Protein AF-A0AAV9P2K5-F1 (afdb_monomer)

Nearest PDB structures (foldseek):
  4wuy-assembly1_A  TM=8.340E-01  e=3.813E-20  Homo sapiens
  3qww-assembly1_A  TM=7.945E-01  e=6.650E-21  Mus musculus
  4o6f-assembly1_A  TM=8.001E-01  e=1.424E-20  Homo sapiens
  6cby-assembly2_B  TM=8.150E-01  e=4.170E-20  Homo sapiens
  3tg5-assembly1_A  TM=7.859E-01  e=1.336E-19  Homo sapiens

Sequence (860 aa):
MPPHLHNARRELRFLQEALGLQTHAAPSRGATYPVFVCIDCEAYERDQSAITEIGVAVLDTKDVQDYNPSEGLPMWLTKIKAAHYRPIEHANLLNRQFVAGREESFDFGSTTWISTLDITAVLRRIFSAPADILHAANLDKKLPTDCQDVVFVAHGLRNETKYLRGLGFPLNGQGGRHRVVRCVDTQIVAGGTKKAHPSLQRLLRALKIEPVNLHNAGNDAVYTLHALISMAVMDYNKPGSVFAALQEANALKLPALKYNTNHAEHVYAGTATASSEGERSEFHSTSHQPTRLPVVQQPEKVSLSPISNLKRRPEDDPESSATGTEVKTSPLGGRGLFATKKLAQGDVVIAMDRPLVAVLDEHRIEDTCSWCFSWTELPVLSGAGVNQALKDNWCTGCKKVKYCSKACQSKAWKAIHKQECKKLSAQSEEIPNLVVAAMQILAGLNLGNSLYGDVQNMETHRDEFEKLGAKKWDVMQLMSHTAVKFSGQEDNKSNLERAKMVVCAMMCNSSRLVTPTFDPLGLVLDPSTAVMNHSCSPNAVVVFDGPKLSVRVLERVQQGDEITISYIDSSAPYGVRQAELRDQYFFTCNCSKCKLGSAAPQDAFLETNQDFAERIKVIDGMIDQITQDPAWPRHILGQSTDMKRMSALQFYGYSYLESPDSTTAAQDPSNLRKAITILRNTGVWPISRAPMPALYQQYAVACLGAKRYNEALVALIRLHALIDPTIYPQAHHPVRIVHAWTLATIAKAVSNEPDTPFCKALQSCGVDLPVLFLALLAEIHEQVPRSHGKSSSFGQMVDGAWRTIMGPGGELDEQYSQQGVERPRQQEMLQQQIKELWPKVKAFAADDALAAQIDEALAG

Mean predicted aligned error: 17.44 Å

Radius of gyration: 34.35 Å; Cα contacts (8 Å, |Δi|>4): 1373; chains: 1; bounding box: 81×77×110 Å

Solvent-accessible surface area (backbone atoms only — not comparable to full-atom values): 47796 Å² total; per-residue (Å²): 130,61,73,47,50,54,50,10,52,51,49,36,51,50,47,19,57,62,69,64,56,63,82,92,62,79,83,60,93,80,74,76,66,36,30,38,40,23,50,28,68,39,48,25,81,92,41,79,84,46,56,31,29,41,6,29,17,28,38,53,41,73,83,45,66,92,48,56,70,91,80,28,56,72,59,52,58,71,58,48,47,53,37,27,37,28,25,57,87,29,71,66,55,72,38,68,88,89,48,70,51,27,88,48,36,50,83,71,59,57,38,35,38,38,51,70,86,44,47,44,58,28,52,52,35,34,53,27,42,51,94,48,45,87,52,28,77,49,82,86,62,82,77,75,92,67,61,51,48,27,35,38,35,29,82,49,46,72,55,50,56,50,52,36,42,73,55,71,46,52,86,85,53,93,88,61,76,51,41,66,79,44,78,45,35,49,31,41,50,68,41,24,46,100,90,55,54,68,52,71,72,58,50,28,49,37,71,72,43,86,84,72,53,65,62,9,24,28,34,44,10,41,52,46,51,50,46,48,53,49,43,28,45,44,25,67,79,37,78,64,43,52,58,52,33,43,56,53,49,71,71,57,90,72,79,82,82,86,85,84,94,75,75,48,54,79,41,80,65,80,85,80,89,80,82,90,82,88,83,90,81,88,84,82,91,82,89,81,84,86,86,85,86,84,93,79,85,83,79,85,84,80,90,71,85,78,78,75,78,68,50,71,50,61,92,84,49,93,81,67,72,72,54,45,57,48,81,44,79,32,98,91,49,69,52,22,31,25,25,70,38,71,43,51,61,27,40,66,52,45,57,27,56,54,59,83,38,71,47,62,39,75,86,39,38,78,42,24,18,73,53,54,50,55,33,42,66,64,70,67,55,58,86,74,50,49,92,55,73,56,53,95,41,47,40,88,81,33,66,78,48,28,27,72,38,73,66,40,44,52,52,35,39,69,70,52,44,66,73,40,35,73,51,58,44,73,51,92,68,91,76,59,59,69,32,57,50,38,18,52,43,52,38,35,45,74,70,67,38,64,79,42,53,52,53,77,74,48,70,35,62,55,67,59,42,54,70,64,31,63,70,60,31,46,51,46,50,51,39,14,53,51,17,34,64,51,33,72,50,74,95,42,73,70,51,41,55,51,29,40,48,46,47,26,18,47,68,55,41,47,45,79,30,35,43,75,75,67,47,83,39,30,42,28,36,37,69,86,62,52,39,40,40,75,23,68,72,43,41,29,45,82,47,31,55,48,41,25,42,36,32,27,23,62,42,76,40,50,56,70,38,71,48,20,29,60,89,60,69,54,54,44,34,53,59,41,44,43,48,53,36,37,77,59,64,72,44,80,70,76,38,80,57,48,69,42,40,72,74,26,78,53,49,51,64,44,76,78,57,97,57,38,76,66,53,48,50,76,46,64,83,42,38,74,65,46,66,38,38,91,67,33,78,54,38,59,73,48,88,51,72,67,33,42,52,51,16,39,52,43,41,60,45,39,54,58,72,66,55,88,63,86,47,70,66,64,55,32,37,72,49,42,49,48,46,54,48,56,49,48,66,41,64,30,56,44,65,60,25,54,46,42,49,60,45,42,53,52,26,25,47,22,18,39,72,69,68,36,54,70,62,19,44,56,37,36,46,29,38,55,67,61,24,36,59,69,71,44,68,47,78,37,35,57,69,50,41,40,46,36,48,23,38,24,54,47,30,49,60,55,48,76,50,56,84,40,70,63,45,48,52,38,41,76,57,48,38,52,39,67,58,49,22,54,44,34,52,52,52,39,58,71,28,31,48,39,36,75,23,57,87,31,71,67,28,44,51,47,50,50,53,40,39,53,38,74,24,91,85,7,57,54,44,48,58,36,45,76,70,72,44,55,67,72,58,49,52,54,51,49,52,50,50,41,66,62,32,52,63,29,44,42,51,53,54,71,37,66,67,61,51,54,53,48,53,57,58,70,75,109

Organism: NCBI:txid1690608

pLDDT: mean 78.97, std 19.55, range [21.53, 97.75]

Secondary structure (DSSP, 8-state):
--HHHHHHHHHHHHHHHHTT--SSPPPPTT---PEEEEEEEEEETTEEEEEEEEEEEEEEGGGGTTS-TTT-HHHHHHT-EEEEEEEGGGTT----SSS---TT--TTSPEEEE-TTTHHHHHHHHHH-GGGGGGTT-TTSPPPSS--EEEEEESSHHHHHHHHHHTT--TT-TT-S-EEEEEEEHHHHTT-BTTB---HHHHHHHTT---SS-SSHHHHHHHHHHHHHHHHHHHHHSTTHHHHHHHHHHH--PPPPPP------EEE--------------------PPPP----PPPPP--PPP-TTS-SS-SS-TT-S---EEEEE-TTSSEEEEESS-B-TT-EEEEESS-SEEEE-GGGTTTB-TTT--BSS--TT-----SS---S-B-TTTSS-B-SSHHHHHHHIIIIIHHHHHHHTT-SS---HHHHHHHHHHHHHHTT-HHHHGGGGS---HHHHHHTGGGHHHHHHHHHHHHHHHHT----HHHHHHHHHHHHHHHHH-EEEE-TT--EEEEEE-HHHHTSPB-SS-SEEEEEETTEEEEEESS-B-TTPEE-B-SS-TTS-HHHHHHHHHHHH-----SHHHHTGGGSGGGPPPP--TTHHHHTHHHHHHHHHHHTSTTGGGG---SSHHHHHHHHHHHHHHHHHH-SS--TTTS-HHHHHHHHHHHHHTS---TTSTTHHHHHHHHHHHHHHTT-HHHHHHHHHHIIIIIHHHH--STT-HHHHHHHHHHHHHHHHHHT-TTSHHHHHHHHTT--HHHHHHHHHHHHHHHHHHHT-TTSHHHHHHHHHHHHHTSTTSHHHHHHHHTT--HHHHHHHHHHHHHHHHHHHHHHHH-HHHHHHHHHHT--

Foldseek 3Di:
DDPLVVLLVVLLVVLCVQLVVDDPDDDDPPDAFAKEKEWFWDAQPVDNLHTFKIKIKIQGSVLPPVDDLQPCLVVSLVRIAIAMEGAPQNPQRAHVDPDHAQQQDQPRDAYEYDHLVCVQQLVLQCQQPVVPNVCSRVNVDDGDPDGGAYAYEYQPVVSVQVNCVSSVHHPPDPDGNGHHPYYDHLQSNLSHDPVGTDDLCLLCVLLVHHADRPNHRNSNRSSRVSSSSSSSSQCSVPNPSSNVSSVVSVVDPDDDDDDDDDGFHHDYDDDDDDDDDDDDDDDDDDDDDDDDDDDDDDDDDDDDDAPVPQPQFDPPDPLRPDLQWDWDADPQGGIFIFGQAWDAQLRFNGKGPFALDDAFDQVLQQAAARFQRQGPDDLLQFVLHPPQGQPCQQDPQQSRHGHSDPVRVVVCCSRACVQQSNLNNPDPDDQDQLLVRLLSLLLCVVSVHVQSVLLLVADQCLVVQVVVPDPRVVVLLVSLQSSCVRNPHPPDPVSSVVSSSNSSSCLQQKAFDAALLRHGTGIGGHSVVSSHAADLPFQWEWGDQRRMITIFGLHIHHGGDTHHYHRDQSLAALLLSQVVCCVRNNDGDDHPQNVCPCVHPLNFWADDDPCLVVLLVVCVVVLVVLCRDPCLVSQQPDDDPVSSSNSSLQSLLCCLVPPPDPDCQSLALVNLVVNLCSQVSSVTHDCQHPPNLVSLVSSLSSCSVVVVLLSNLLSLLLNQQPRCCVSRVRLLASNNLSSLSSNLVSLVVVVVCCPAPLNVLCVVLVADSVLSSVLSLVSNLVRPCSHNRCPRSVNVVSVVVCCQDVNDVHPQCVVVVVVVDDNVRSVVVSVVSSVSNSVSSNVSSPDPVSVVVSVVSVVD

Structure (mmCIF, N/CA/C/O backbone):
data_AF-A0AAV9P2K5-F1
#
_entry.id   AF-A0AAV9P2K5-F1
#
loop_
_atom_site.group_PDB
_atom_site.id
_atom_site.type_symbol
_atom_site.label_atom_id
_atom_site.label_alt_id
_atom_site.label_comp_id
_atom_site.label_asym_id
_atom_site.label_entity_id
_atom_site.label_seq_id
_atom_site.pdbx_PDB_ins_code
_atom_site.Cartn_x
_atom_site.Cartn_y
_atom_site.Cartn_z
_atom_site.occupancy
_atom_site.B_iso_or_equiv
_atom_site.auth_seq_id
_atom_site.auth_comp_id
_atom_site.auth_asym_id
_atom_site.auth_atom_id
_atom_site.pdbx_PDB_model_num
ATOM 1 N N . MET A 1 1 ? 13.628 45.406 47.002 1.00 58.53 1 MET A N 1
ATOM 2 C CA . MET A 1 1 ? 13.418 44.363 45.971 1.00 58.53 1 MET A CA 1
ATOM 3 C C . MET A 1 1 ? 12.028 43.770 46.176 1.00 58.53 1 MET A C 1
ATOM 5 O O . MET A 1 1 ? 11.700 43.518 47.330 1.00 58.53 1 MET A O 1
ATOM 9 N N . PRO A 1 2 ? 11.201 43.597 45.133 1.00 70.44 2 PRO A N 1
ATOM 10 C CA . PRO A 1 2 ? 9.885 42.971 45.255 1.00 70.44 2 PRO A CA 1
ATOM 11 C C . PRO A 1 2 ? 9.923 41.598 45.965 1.00 70.44 2 PRO A C 1
ATOM 13 O O . PRO A 1 2 ? 10.885 40.853 45.761 1.00 70.44 2 PRO A O 1
ATOM 16 N N . PRO A 1 3 ? 8.889 41.215 46.745 1.00 72.62 3 PRO A N 1
ATOM 17 C CA . PRO A 1 3 ? 8.880 39.968 47.527 1.00 72.62 3 PRO A CA 1
ATOM 18 C C . PRO A 1 3 ? 9.135 38.689 46.712 1.00 72.62 3 PRO A C 1
ATOM 20 O O . PRO A 1 3 ? 9.778 37.760 47.192 1.00 72.62 3 PRO A O 1
ATOM 23 N N . HIS A 1 4 ? 8.681 38.646 45.458 1.00 73.44 4 HIS A N 1
ATOM 24 C CA . HIS A 1 4 ? 8.895 37.501 44.569 1.00 73.44 4 HIS A CA 1
ATOM 25 C C . HIS A 1 4 ? 10.367 37.337 44.155 1.00 73.44 4 HIS A C 1
ATOM 27 O O . HIS A 1 4 ? 10.856 36.214 44.116 1.00 73.44 4 HIS A O 1
ATOM 33 N N . LEU A 1 5 ? 11.107 38.436 43.952 1.00 80.88 5 LEU A N 1
ATOM 34 C CA . LEU A 1 5 ? 12.547 38.382 43.660 1.00 80.88 5 LEU A CA 1
ATOM 35 C C . LEU A 1 5 ? 13.369 37.966 44.886 1.00 80.88 5 LEU A C 1
ATOM 37 O O . LEU A 1 5 ? 14.425 37.354 44.746 1.00 80.88 5 LEU A O 1
ATOM 41 N N . HIS A 1 6 ? 12.884 38.263 46.096 1.00 82.25 6 HIS A N 1
ATOM 42 C CA . HIS A 1 6 ? 13.507 37.766 47.322 1.00 82.25 6 HIS A CA 1
ATOM 43 C C . HIS A 1 6 ? 13.369 36.239 47.441 1.00 82.25 6 HIS A C 1
ATOM 45 O O . HIS A 1 6 ? 14.347 35.559 47.750 1.00 82.25 6 HIS A O 1
ATOM 51 N N . ASN A 1 7 ? 12.184 35.700 47.137 1.00 82.56 7 ASN A N 1
ATOM 52 C CA . ASN A 1 7 ? 11.951 34.255 47.094 1.00 82.56 7 ASN A CA 1
ATOM 53 C C . ASN A 1 7 ? 12.794 33.579 46.004 1.00 82.56 7 ASN A C 1
ATOM 55 O O . ASN A 1 7 ? 13.471 32.601 46.299 1.00 82.56 7 ASN A O 1
ATOM 59 N N . ALA A 1 8 ? 12.826 34.140 44.792 1.00 87.12 8 ALA A N 1
ATOM 60 C CA . ALA A 1 8 ? 13.643 33.647 43.683 1.00 87.12 8 ALA A CA 1
ATOM 61 C C . ALA A 1 8 ? 15.136 33.560 44.046 1.00 87.12 8 ALA A C 1
ATOM 63 O O . ALA A 1 8 ? 15.762 32.521 43.865 1.00 87.12 8 ALA A O 1
ATOM 64 N N . ARG A 1 9 ? 15.692 34.612 44.666 1.00 86.44 9 ARG A N 1
ATOM 65 C CA . ARG A 1 9 ? 17.078 34.611 45.170 1.00 86.44 9 ARG A CA 1
ATOM 66 C C . ARG A 1 9 ? 17.333 33.569 46.255 1.00 86.44 9 ARG A C 1
ATOM 68 O O . ARG A 1 9 ? 18.436 33.043 46.345 1.00 86.44 9 ARG A O 1
ATOM 75 N N . ARG A 1 10 ? 16.349 33.290 47.113 1.00 87.06 10 ARG A N 1
ATOM 76 C CA . ARG A 1 10 ? 16.479 32.241 48.130 1.00 87.06 10 ARG A CA 1
ATOM 77 C C . ARG A 1 10 ? 16.522 30.853 47.491 1.00 87.06 10 ARG A C 1
ATOM 79 O O . ARG A 1 10 ? 17.344 30.051 47.914 1.00 87.06 10 ARG A O 1
ATOM 86 N N . GLU A 1 11 ? 15.687 30.596 46.484 1.00 90.00 11 GLU A N 1
ATOM 87 C CA . GLU A 1 11 ? 15.725 29.331 45.739 1.00 90.00 11 GLU A CA 1
ATOM 88 C C . GLU A 1 11 ? 17.028 29.192 44.934 1.00 90.00 11 GLU A C 1
ATOM 90 O O . GLU A 1 11 ? 17.640 28.135 44.977 1.00 90.00 11 GLU A O 1
ATOM 95 N N . LEU A 1 12 ? 17.522 30.261 44.293 1.00 90.56 12 LEU A N 1
ATOM 96 C CA . LEU A 1 12 ? 18.817 30.251 43.591 1.00 90.56 12 LEU A CA 1
ATOM 97 C C . LEU A 1 12 ? 19.989 29.917 44.520 1.00 90.56 12 LEU A C 1
ATOM 99 O O . LEU A 1 12 ? 20.814 29.084 44.162 1.00 90.56 12 LEU A O 1
ATOM 103 N N . ARG A 1 13 ? 20.034 30.492 45.730 1.00 87.94 13 ARG A N 1
ATOM 104 C CA . ARG A 1 13 ? 21.062 30.143 46.727 1.00 87.94 13 ARG A CA 1
ATOM 105 C C . ARG A 1 13 ? 20.995 28.681 47.150 1.00 87.94 13 ARG A C 1
ATOM 107 O O . ARG A 1 13 ? 22.020 28.018 47.192 1.00 87.94 13 ARG A O 1
ATOM 114 N N . PHE A 1 14 ? 19.792 28.172 47.415 1.00 89.31 14 PHE A N 1
ATOM 115 C CA . PHE A 1 14 ? 19.613 26.753 47.717 1.00 89.31 14 PHE A CA 1
ATOM 116 C C . PHE A 1 14 ? 20.099 25.867 46.560 1.00 89.31 14 PHE A C 1
ATOM 118 O O . PHE A 1 14 ? 20.803 24.893 46.797 1.00 89.31 14 PHE A O 1
ATOM 125 N N . LEU A 1 15 ? 19.753 26.207 45.314 1.00 89.62 15 LEU A N 1
ATOM 126 C CA . LEU A 1 15 ? 20.200 25.465 44.133 1.00 89.62 15 LEU A CA 1
ATOM 127 C C . LEU A 1 15 ? 21.719 25.496 43.995 1.00 89.62 15 LEU A C 1
ATOM 129 O O . LEU A 1 15 ? 22.314 24.467 43.706 1.00 89.62 15 LEU A O 1
ATOM 133 N N . GLN A 1 16 ? 22.340 26.648 44.241 1.00 87.19 16 GLN A N 1
ATOM 134 C CA . GLN A 1 16 ? 23.792 26.792 44.243 1.00 87.19 16 GLN A CA 1
ATOM 135 C C . GLN A 1 16 ? 24.441 25.891 45.296 1.00 87.19 16 GLN A C 1
ATOM 137 O O . GLN A 1 16 ? 25.356 25.143 44.972 1.00 87.19 16 GLN A O 1
ATOM 142 N N . GLU A 1 17 ? 23.921 25.875 46.522 1.00 83.75 17 GLU A N 1
ATOM 143 C CA . GLU A 1 17 ? 24.401 24.982 47.581 1.00 83.75 17 GLU A CA 1
ATOM 144 C C . GLU A 1 17 ? 24.216 23.500 47.217 1.00 83.75 17 GLU A C 1
ATOM 146 O O . GLU A 1 17 ? 25.161 22.719 47.323 1.00 83.75 17 GLU A O 1
ATOM 151 N N . ALA A 1 18 ? 23.025 23.117 46.747 1.00 84.81 18 ALA A N 1
ATOM 152 C CA . ALA A 1 18 ? 22.675 21.737 46.409 1.00 84.81 18 ALA A CA 1
ATOM 153 C C . ALA A 1 18 ? 23.438 21.196 45.189 1.00 84.81 18 ALA A C 1
ATOM 155 O O . ALA A 1 18 ? 23.707 20.000 45.119 1.00 84.81 18 ALA A O 1
ATOM 156 N N . LEU A 1 19 ? 23.796 22.067 44.243 1.00 84.00 19 LEU A N 1
ATOM 157 C CA . LEU A 1 19 ? 24.618 21.743 43.077 1.00 84.00 19 LEU A CA 1
ATOM 158 C C . LEU A 1 19 ? 26.128 21.839 43.363 1.00 84.00 19 LEU A C 1
ATOM 160 O O . LEU A 1 19 ? 26.929 21.612 42.463 1.00 84.00 19 LEU A O 1
ATOM 164 N N . GLY A 1 20 ? 26.541 22.198 44.584 1.00 79.00 20 GLY A N 1
ATOM 165 C CA . GLY A 1 20 ? 27.958 22.353 44.928 1.00 79.00 20 GLY A CA 1
ATOM 166 C C . GLY A 1 20 ? 28.623 23.607 44.343 1.00 79.00 20 GLY A C 1
ATOM 167 O O . GLY A 1 20 ? 29.847 23.711 44.355 1.00 79.00 20 GLY A O 1
ATOM 168 N N . LEU A 1 21 ? 27.840 24.588 43.878 1.00 78.38 21 LEU A N 1
ATOM 169 C CA . LEU A 1 21 ? 28.285 25.919 43.446 1.00 78.38 21 LEU A CA 1
ATOM 170 C C . LEU A 1 21 ? 28.620 26.779 44.690 1.00 78.38 21 LEU A C 1
ATOM 172 O O . LEU A 1 21 ? 27.937 27.758 44.993 1.00 78.38 21 LEU A O 1
ATOM 176 N N . GLN A 1 22 ? 29.612 26.374 45.492 1.00 67.00 22 GLN A N 1
ATOM 177 C CA . GLN A 1 22 ? 29.926 27.046 46.759 1.00 67.00 22 GLN A CA 1
ATOM 178 C C . GLN A 1 22 ? 30.827 28.273 46.583 1.00 67.00 22 GLN A C 1
ATOM 180 O O . GLN A 1 22 ? 31.895 28.223 45.978 1.00 67.00 22 GLN A O 1
ATOM 185 N N . THR A 1 23 ? 30.447 29.368 47.243 1.00 52.97 23 THR A N 1
ATOM 186 C CA . THR A 1 23 ? 31.328 30.506 47.516 1.00 52.97 23 THR A CA 1
ATOM 187 C C . THR A 1 23 ? 32.335 30.131 48.614 1.00 52.97 23 THR A C 1
ATOM 189 O O . THR A 1 23 ? 31.990 30.172 49.790 1.00 52.97 23 THR A O 1
ATOM 192 N N . HIS A 1 24 ? 33.566 29.761 48.253 1.00 44.38 24 HIS A N 1
ATOM 193 C CA . HIS A 1 24 ? 34.772 29.711 49.112 1.00 44.38 24 HIS A CA 1
ATOM 194 C C . HIS A 1 24 ? 34.731 29.003 50.494 1.00 44.38 24 HIS A C 1
ATOM 196 O O . HIS A 1 24 ? 35.708 29.106 51.235 1.00 44.38 24 HIS A O 1
ATOM 202 N N . ALA A 1 25 ? 33.694 28.254 50.866 1.00 45.91 25 ALA A N 1
ATOM 203 C CA . ALA A 1 25 ? 33.702 27.435 52.081 1.00 45.91 25 ALA A CA 1
ATOM 204 C C . ALA A 1 25 ? 33.967 25.966 51.728 1.00 45.91 25 ALA A C 1
ATOM 206 O O . ALA A 1 25 ? 33.505 25.485 50.703 1.00 45.91 25 ALA A O 1
ATOM 207 N N . ALA A 1 26 ? 34.737 25.256 52.554 1.00 44.28 26 ALA A N 1
ATOM 208 C CA . ALA A 1 26 ? 34.947 23.822 52.381 1.00 44.28 26 ALA A CA 1
ATOM 209 C C . ALA A 1 26 ? 33.633 23.053 52.638 1.00 44.28 26 ALA A C 1
ATOM 211 O O . ALA A 1 26 ? 32.899 23.426 53.561 1.00 44.28 26 ALA A O 1
ATOM 212 N N . PRO A 1 27 ? 33.346 21.965 51.896 1.00 46.19 27 PRO A N 1
ATOM 213 C CA . PRO A 1 27 ? 32.154 21.160 52.125 1.00 46.19 27 PRO A CA 1
ATOM 214 C C . PRO A 1 27 ? 32.142 20.635 53.566 1.00 46.19 27 PRO A C 1
ATOM 216 O O . PRO A 1 27 ? 33.126 20.080 54.063 1.00 46.19 27 PRO A O 1
ATOM 219 N N . SER A 1 28 ? 31.023 20.832 54.264 1.00 45.22 28 SER A N 1
ATOM 220 C CA . SER A 1 28 ? 30.826 20.321 55.617 1.00 45.22 28 SER A CA 1
ATOM 221 C C . SER A 1 28 ? 30.894 18.788 55.623 1.00 45.22 28 SER A C 1
ATOM 223 O O . SER A 1 28 ? 30.392 18.110 54.723 1.00 45.22 28 SER A O 1
ATOM 225 N N . ARG A 1 29 ? 31.533 18.215 56.654 1.00 38.00 29 ARG A N 1
ATOM 226 C CA . ARG A 1 29 ? 31.554 16.759 56.872 1.00 38.00 29 ARG A CA 1
ATOM 227 C C . ARG A 1 29 ? 30.114 16.242 56.944 1.00 38.00 29 ARG A C 1
ATOM 229 O O . ARG A 1 29 ? 29.383 16.613 57.856 1.00 38.00 29 ARG A O 1
ATOM 236 N N . GLY A 1 30 ? 29.746 15.382 55.994 1.00 47.62 30 GLY A N 1
ATOM 237 C CA . GLY A 1 30 ? 28.394 14.833 55.858 1.00 47.62 30 GLY A CA 1
ATOM 238 C C . GLY A 1 30 ? 27.581 15.385 54.683 1.00 47.62 30 GLY A C 1
ATOM 239 O O . GLY A 1 30 ? 26.371 15.181 54.677 1.00 47.62 30 GLY A O 1
ATOM 240 N N . ALA A 1 31 ? 28.211 16.072 53.718 1.00 53.00 31 ALA A N 1
ATOM 241 C CA . ALA A 1 31 ? 27.552 16.584 52.516 1.00 53.00 31 ALA A CA 1
ATOM 242 C C . ALA A 1 31 ? 26.678 15.510 51.842 1.00 53.00 31 ALA A C 1
ATOM 244 O O . ALA A 1 31 ? 27.162 14.477 51.375 1.00 53.00 31 ALA A O 1
ATOM 245 N N . THR A 1 32 ? 25.370 15.755 51.833 1.00 61.88 32 THR A N 1
ATOM 246 C CA . THR A 1 32 ? 24.404 14.950 51.096 1.00 61.88 32 THR A CA 1
ATOM 247 C C . THR A 1 32 ? 24.446 15.390 49.637 1.00 61.88 32 THR A C 1
ATOM 249 O O . THR A 1 32 ? 24.417 16.581 49.347 1.00 61.88 32 THR A O 1
ATOM 252 N N . TYR A 1 33 ? 24.555 14.429 48.719 1.00 77.31 33 TYR A N 1
ATOM 253 C CA . TYR A 1 33 ? 24.502 14.668 47.276 1.00 77.31 33 TYR A CA 1
ATOM 254 C C . TYR A 1 33 ? 23.083 14.362 46.804 1.00 77.31 33 TYR A C 1
ATOM 256 O O . TYR A 1 33 ? 22.762 13.185 46.600 1.00 77.31 33 TYR A O 1
ATOM 264 N N . PRO A 1 34 ? 22.193 15.369 46.745 1.00 87.88 34 PRO A N 1
ATOM 265 C CA . PRO A 1 34 ? 20.826 15.137 46.328 1.00 87.88 34 PRO A CA 1
ATOM 266 C C . PRO A 1 34 ? 20.771 14.794 44.840 1.00 87.88 34 PRO A C 1
ATOM 268 O O . PRO A 1 34 ? 21.606 15.230 44.046 1.00 87.88 34 PRO A O 1
ATOM 271 N N . VAL A 1 35 ? 19.737 14.059 44.456 1.00 92.00 35 VAL A N 1
ATOM 272 C CA . VAL A 1 35 ? 19.408 13.797 43.059 1.00 92.00 35 VAL A CA 1
ATOM 273 C C . VAL A 1 35 ? 18.248 14.697 42.660 1.00 92.00 35 VAL A C 1
ATOM 275 O O . VAL A 1 35 ? 17.197 14.703 43.306 1.00 92.00 35 VAL A O 1
ATOM 278 N N . PHE A 1 36 ? 18.438 15.485 41.609 1.00 95.31 36 PHE A N 1
ATOM 279 C CA . PHE A 1 36 ? 17.377 16.305 41.043 1.00 95.31 36 PHE A CA 1
ATOM 280 C C . PHE A 1 36 ? 16.513 15.428 40.148 1.00 95.31 36 PHE A C 1
ATOM 282 O O . PHE A 1 36 ? 17.030 14.806 39.225 1.00 95.31 36 PHE A O 1
ATOM 289 N N . VAL A 1 37 ? 15.211 15.388 40.416 1.00 96.25 37 VAL A N 1
ATOM 290 C CA . VAL A 1 37 ? 14.227 14.658 39.609 1.00 96.25 37 VAL A CA 1
ATOM 291 C C . VAL A 1 37 ? 13.182 15.655 39.141 1.00 96.25 37 VAL A C 1
ATOM 293 O O . VAL A 1 37 ? 12.447 16.214 39.955 1.00 96.25 37 VAL A O 1
ATOM 296 N N . CYS A 1 38 ? 13.118 15.887 37.838 1.00 97.56 38 CYS A N 1
ATOM 297 C CA . CYS A 1 38 ? 12.069 16.670 37.209 1.00 97.56 38 CYS A CA 1
ATOM 298 C C . CYS A 1 38 ? 11.013 15.736 36.632 1.00 97.56 38 CYS A C 1
ATOM 300 O O . CYS A 1 38 ? 11.367 14.780 35.941 1.00 97.56 38 CYS A O 1
ATOM 302 N N . ILE A 1 39 ? 9.742 16.025 36.908 1.00 95.94 39 ILE A N 1
ATOM 303 C CA . ILE A 1 39 ? 8.611 15.384 36.236 1.00 95.94 39 ILE A CA 1
ATOM 304 C C . ILE A 1 39 ? 7.815 16.465 35.531 1.00 95.94 39 ILE A C 1
ATOM 306 O O . ILE A 1 39 ? 7.498 17.486 36.140 1.00 95.94 39 ILE A O 1
ATOM 310 N N . ASP A 1 40 ? 7.464 16.191 34.286 1.00 96.75 40 ASP A N 1
ATOM 311 C CA . ASP A 1 40 ? 6.439 16.923 33.559 1.00 96.75 40 ASP A CA 1
ATOM 312 C C . ASP A 1 40 ? 5.347 15.933 33.124 1.00 96.75 40 ASP A C 1
ATOM 314 O O . ASP A 1 40 ? 5.614 14.739 32.944 1.00 96.75 40 ASP A O 1
ATOM 318 N N . CYS A 1 41 ? 4.097 16.381 33.065 1.00 94.38 41 CYS A N 1
ATOM 319 C CA . CYS A 1 41 ? 2.968 15.536 32.691 1.00 94.38 41 CYS A CA 1
ATOM 320 C C . CYS A 1 41 ? 2.086 16.284 31.706 1.00 94.38 41 CYS A C 1
ATOM 322 O O . CYS A 1 41 ? 1.509 17.315 32.056 1.00 94.38 41 CYS A O 1
ATOM 324 N N . GLU A 1 42 ? 1.883 15.686 30.538 1.00 92.44 42 GLU A N 1
ATOM 325 C CA . GLU A 1 42 ? 0.845 16.127 29.620 1.00 92.44 42 GLU A CA 1
ATOM 326 C C . GLU A 1 42 ? -0.445 15.369 29.932 1.00 92.44 42 GLU A C 1
ATOM 328 O O . GLU A 1 42 ? -0.452 14.158 30.177 1.00 92.44 42 GLU A O 1
ATOM 333 N N . ALA A 1 43 ? -1.549 16.106 29.978 1.00 88.31 43 ALA A N 1
ATOM 334 C CA . ALA A 1 43 ? -2.878 15.566 30.225 1.00 88.31 43 ALA A CA 1
ATOM 335 C C . ALA A 1 43 ? -3.770 15.840 29.025 1.00 88.31 43 ALA A C 1
ATOM 337 O O . ALA A 1 43 ? -3.610 16.850 28.334 1.00 88.31 43 ALA A O 1
ATOM 338 N N . TYR A 1 44 ? -4.750 14.972 28.806 1.00 86.94 44 TYR A N 1
ATOM 339 C CA . TYR A 1 44 ? -5.649 15.112 27.682 1.00 86.94 44 TYR A CA 1
ATOM 340 C C . TYR A 1 44 ? -6.455 16.410 27.799 1.00 86.94 44 TYR A C 1
ATOM 342 O O . TYR A 1 44 ? -7.072 16.729 28.820 1.00 86.94 44 TYR A O 1
ATOM 350 N N . GLU A 1 45 ? -6.472 17.192 26.731 1.00 78.19 45 GLU A N 1
ATOM 351 C CA . GLU A 1 45 ? -7.043 18.537 26.712 1.00 78.19 45 GLU A CA 1
ATOM 352 C C . GLU A 1 45 ? -8.564 18.557 26.944 1.00 78.19 45 GLU A C 1
ATOM 354 O O . GLU A 1 45 ? -9.111 19.568 27.384 1.00 78.19 45 GLU A O 1
ATOM 359 N N . ARG A 1 46 ? -9.252 17.430 26.701 1.00 76.94 46 ARG A N 1
ATOM 360 C CA . ARG A 1 46 ? -10.695 17.267 26.965 1.00 76.94 46 ARG A CA 1
ATOM 361 C C . ARG A 1 46 ? -11.003 16.562 28.284 1.00 76.94 46 ARG A C 1
ATOM 363 O O . ARG A 1 46 ? -12.136 16.640 28.752 1.00 76.94 46 ARG A O 1
ATOM 370 N N . ASP A 1 47 ? -10.008 15.915 28.885 1.00 83.25 47 ASP A N 1
ATOM 371 C CA . ASP A 1 47 ? -10.105 15.299 30.204 1.00 83.25 47 ASP A CA 1
ATOM 372 C C . ASP A 1 47 ? -8.762 15.387 30.935 1.00 83.25 47 ASP A C 1
ATOM 374 O O . ASP A 1 47 ? -7.871 14.556 30.785 1.00 83.25 47 ASP A O 1
ATOM 378 N N . GLN A 1 48 ? -8.650 16.395 31.796 1.00 81.62 48 GLN A N 1
ATOM 379 C CA . GLN A 1 48 ? -7.443 16.672 32.577 1.00 81.62 48 GLN A CA 1
ATOM 380 C C . GLN A 1 48 ? -7.147 15.610 33.654 1.00 81.62 48 GLN A C 1
ATOM 382 O O . GLN A 1 48 ? -6.185 15.761 34.407 1.00 81.62 48 GLN A O 1
ATOM 387 N N . SER A 1 49 ? -7.985 14.576 33.796 1.00 82.81 49 SER A N 1
ATOM 388 C CA . SER A 1 49 ? -7.694 13.408 34.633 1.00 82.81 49 SER A CA 1
ATOM 389 C C . SER A 1 49 ? -6.944 12.300 33.885 1.00 82.81 49 SER A C 1
ATOM 391 O O . SER A 1 49 ? -6.290 11.477 34.527 1.00 82.81 49 SER A O 1
ATOM 393 N N . ALA A 1 50 ? -6.965 12.314 32.550 1.00 86.12 50 ALA A N 1
ATOM 394 C CA . ALA A 1 50 ? -6.273 11.345 31.716 1.00 86.12 50 ALA A CA 1
ATOM 395 C C . ALA A 1 50 ? -4.870 11.853 31.347 1.00 86.12 50 ALA A C 1
ATOM 397 O O . ALA A 1 50 ? -4.711 12.707 30.479 1.00 86.12 50 ALA A O 1
ATOM 398 N N . ILE A 1 51 ? -3.841 11.335 32.022 1.00 92.00 51 ILE A N 1
ATOM 399 C CA . ILE A 1 51 ? -2.436 11.685 31.755 1.00 92.00 51 ILE A CA 1
ATOM 400 C C . ILE A 1 51 ? -1.948 10.945 30.510 1.00 92.00 51 ILE A C 1
ATOM 402 O O . ILE A 1 51 ? -1.956 9.718 30.493 1.00 92.00 51 ILE A O 1
ATOM 406 N N . THR A 1 52 ? -1.523 11.661 29.478 1.00 89.69 52 THR A N 1
ATOM 407 C CA . THR A 1 52 ? -1.135 11.096 28.176 1.00 89.69 52 THR A CA 1
ATOM 408 C C . THR A 1 52 ? 0.362 10.819 28.084 1.00 89.69 52 THR A C 1
ATOM 410 O O . THR A 1 52 ? 0.771 9.893 27.381 1.00 89.69 52 THR A O 1
ATOM 413 N N . GLU A 1 53 ? 1.170 11.576 28.828 1.00 94.19 53 GLU A N 1
ATOM 414 C CA . GLU A 1 53 ? 2.628 11.455 28.883 1.00 94.19 53 GLU A CA 1
ATOM 415 C C . GLU A 1 53 ? 3.151 11.779 30.289 1.00 94.19 53 GLU A C 1
ATOM 417 O O . GLU A 1 53 ? 2.620 12.646 30.985 1.00 94.19 53 GLU A O 1
ATOM 422 N N . ILE A 1 54 ? 4.225 11.104 30.697 1.00 95.69 54 ILE A N 1
ATOM 423 C CA . ILE A 1 54 ? 4.999 11.405 31.903 1.00 95.69 54 ILE A CA 1
ATOM 424 C C . ILE A 1 54 ? 6.462 11.516 31.485 1.00 95.69 54 ILE A C 1
ATOM 426 O O . ILE A 1 54 ? 7.123 10.517 31.188 1.00 95.69 54 ILE A O 1
ATOM 430 N N . GLY A 1 55 ? 6.974 12.737 31.469 1.00 96.56 55 GLY A N 1
ATOM 431 C CA . GLY A 1 55 ? 8.379 13.021 31.244 1.00 96.56 55 GLY A CA 1
ATOM 432 C C . GLY A 1 55 ? 9.167 13.002 32.535 1.00 96.56 55 GLY A C 1
ATOM 433 O O . GLY A 1 55 ? 8.692 13.464 33.570 1.00 96.56 55 GLY A O 1
ATOM 434 N N . VAL A 1 56 ? 10.384 12.480 32.474 1.00 97.19 56 VAL A N 1
ATOM 435 C CA . VAL A 1 56 ? 11.291 12.379 33.612 1.00 97.19 56 VAL A CA 1
ATOM 436 C C . VAL A 1 56 ? 12.669 12.837 33.176 1.00 97.19 56 VAL A C 1
ATOM 438 O O . VAL A 1 56 ? 13.216 12.318 32.206 1.00 97.19 56 VAL A O 1
ATOM 441 N N . ALA A 1 57 ? 13.267 13.751 33.928 1.00 97.06 57 ALA A N 1
ATOM 442 C CA . ALA A 1 57 ? 14.670 14.106 33.769 1.00 97.06 57 ALA A CA 1
ATOM 443 C C . ALA A 1 57 ? 15.374 14.042 35.122 1.00 97.06 57 ALA A C 1
ATOM 445 O O . ALA A 1 57 ? 14.828 14.484 36.134 1.00 97.06 57 ALA A O 1
ATOM 446 N N . VAL A 1 58 ? 16.578 13.477 35.155 1.00 96.38 58 VAL A N 1
ATOM 447 C CA . VAL A 1 58 ? 17.338 13.253 36.384 1.00 96.38 58 VAL A CA 1
ATOM 448 C C . VAL A 1 58 ? 18.772 13.734 36.248 1.00 96.38 58 VAL A C 1
ATOM 450 O O . VAL A 1 58 ? 19.465 13.362 35.305 1.00 96.38 58 VAL A O 1
ATOM 453 N N . LEU A 1 59 ? 19.231 14.492 37.244 1.00 93.62 59 LEU A N 1
ATOM 454 C CA . LEU A 1 59 ? 20.642 14.801 37.458 1.00 93.62 59 LEU A CA 1
ATOM 455 C C . LEU A 1 59 ? 21.073 14.301 38.841 1.00 93.62 59 LEU A C 1
ATOM 457 O O . LEU A 1 59 ? 20.613 14.819 39.862 1.00 93.62 59 LEU A O 1
ATOM 461 N N . ASP A 1 60 ? 21.978 13.323 38.876 1.00 91.56 60 ASP A N 1
ATOM 462 C CA . ASP A 1 60 ? 22.678 12.943 40.104 1.00 91.56 60 ASP A CA 1
ATOM 463 C C . ASP A 1 60 ? 23.843 13.918 40.321 1.00 91.56 60 ASP A C 1
ATOM 465 O O . ASP A 1 60 ? 24.736 14.033 39.481 1.00 91.56 60 ASP A O 1
ATOM 469 N N . THR A 1 61 ? 23.842 14.645 41.441 1.00 88.00 61 THR A N 1
ATOM 470 C CA . THR A 1 61 ? 24.903 15.626 41.728 1.00 88.00 61 THR A CA 1
ATOM 471 C C . THR A 1 61 ? 26.274 14.982 41.905 1.00 88.00 61 THR A C 1
ATOM 473 O O . THR A 1 61 ? 27.282 15.677 41.800 1.00 88.00 61 THR A O 1
ATOM 476 N N . LYS A 1 62 ? 26.348 13.659 42.108 1.00 85.06 62 LYS A N 1
ATOM 477 C CA . LYS A 1 62 ? 27.608 12.905 42.072 1.00 85.06 62 LYS A CA 1
ATOM 478 C C . LYS A 1 62 ? 28.274 12.909 40.706 1.00 85.06 62 LYS A C 1
ATOM 480 O O . LYS A 1 62 ? 29.496 12.984 40.644 1.00 85.06 62 LYS A O 1
ATOM 485 N N . ASP A 1 63 ? 27.488 12.913 39.635 1.00 84.50 63 ASP A N 1
ATOM 486 C CA . ASP A 1 63 ? 27.999 12.822 38.266 1.00 84.50 63 ASP A CA 1
ATOM 487 C C . ASP A 1 63 ? 28.652 14.131 37.787 1.00 84.50 63 ASP A C 1
ATOM 489 O O . ASP A 1 63 ? 29.263 14.160 36.715 1.00 84.50 63 ASP A O 1
ATOM 493 N N . VAL A 1 64 ? 28.522 15.215 38.565 1.00 80.94 64 VAL A N 1
ATOM 494 C CA . VAL A 1 64 ? 29.001 16.557 38.204 1.00 80.94 64 VAL A CA 1
ATOM 495 C C . VAL A 1 64 ? 30.026 17.156 39.177 1.00 80.94 64 VAL A C 1
ATOM 497 O O . VAL A 1 64 ? 30.488 18.271 38.947 1.00 80.94 64 VAL A O 1
ATOM 500 N N . GLN A 1 65 ? 30.439 16.427 40.221 1.00 75.25 65 GLN A N 1
ATOM 501 C CA . GLN A 1 65 ? 31.341 16.952 41.264 1.00 75.25 65 GLN A CA 1
ATOM 502 C C . GLN A 1 65 ? 32.732 17.334 40.751 1.00 75.25 65 GLN A C 1
ATOM 504 O O . GLN A 1 65 ? 33.337 18.273 41.264 1.00 75.25 65 GLN A O 1
ATOM 509 N N . ASP A 1 66 ? 33.228 16.620 39.741 1.00 70.88 66 ASP A N 1
ATOM 510 C CA . ASP A 1 66 ? 34.586 16.800 39.212 1.00 70.88 66 ASP A CA 1
ATOM 511 C C . ASP A 1 66 ? 34.698 17.958 38.207 1.00 70.88 66 ASP A C 1
ATOM 513 O O . ASP A 1 66 ? 35.781 18.262 37.703 1.00 70.88 66 ASP A O 1
ATOM 517 N N . TYR A 1 67 ? 33.584 18.612 37.881 1.00 67.50 67 TYR A N 1
ATOM 518 C CA . TYR A 1 67 ? 33.529 19.646 36.857 1.00 67.50 67 TYR A CA 1
ATOM 519 C C . TYR A 1 67 ? 33.473 21.034 37.492 1.00 67.50 67 TYR A C 1
ATOM 521 O O . TYR A 1 67 ? 32.661 21.288 38.379 1.00 67.50 67 TYR A O 1
ATOM 529 N N . ASN A 1 68 ? 34.282 21.967 36.980 1.00 67.19 68 ASN A N 1
ATOM 530 C CA . ASN A 1 68 ? 34.232 23.357 37.423 1.00 67.19 68 ASN A CA 1
ATOM 531 C C . ASN A 1 68 ? 32.856 23.981 37.082 1.00 67.19 68 ASN A C 1
ATOM 533 O O . ASN A 1 68 ? 32.515 24.068 35.897 1.00 67.19 68 ASN A O 1
ATOM 537 N N . PRO A 1 69 ? 32.106 24.475 38.085 1.00 58.47 69 PRO A N 1
ATOM 538 C CA . PRO A 1 69 ? 30.854 25.220 37.942 1.00 58.47 69 PRO A CA 1
ATOM 539 C C . PRO A 1 69 ? 30.776 26.253 36.813 1.00 58.47 69 PRO A C 1
ATOM 541 O O . PRO A 1 69 ? 29.734 26.409 36.177 1.00 58.47 69 PRO A O 1
ATOM 544 N N . SER A 1 70 ? 31.862 26.991 36.583 1.00 56.34 70 SER A N 1
ATOM 545 C CA . SER A 1 70 ? 31.864 28.168 35.710 1.00 56.34 70 SER A CA 1
ATOM 546 C C . SER A 1 70 ? 32.146 27.839 34.240 1.00 56.34 70 SER A C 1
ATOM 548 O O . SER A 1 70 ? 31.790 28.631 33.371 1.00 56.34 70 SER A O 1
ATOM 550 N N . GLU A 1 71 ? 32.726 26.671 33.950 1.00 61.28 71 GLU A N 1
ATOM 551 C CA . GLU A 1 71 ? 33.128 26.245 32.595 1.00 61.28 71 GLU A CA 1
ATOM 552 C C . GLU A 1 71 ? 32.449 24.933 32.157 1.00 61.28 71 GLU A C 1
ATOM 554 O O . GLU A 1 71 ? 32.378 24.623 30.969 1.00 61.28 71 GLU A O 1
ATOM 559 N N . GLY A 1 72 ? 31.901 24.170 33.107 1.00 66.00 72 GLY A N 1
ATOM 560 C CA . GLY A 1 72 ? 31.349 22.835 32.894 1.00 66.00 72 GLY A CA 1
ATOM 561 C C . GLY A 1 72 ? 29.863 22.775 32.545 1.00 66.00 72 GLY A C 1
ATOM 562 O O . GLY A 1 72 ? 29.348 21.667 32.430 1.00 66.00 72 GLY A O 1
ATOM 563 N N . LEU A 1 73 ? 29.161 23.905 32.367 1.00 80.50 73 LEU A N 1
ATOM 564 C CA . LEU A 1 73 ? 27.706 23.899 32.134 1.00 80.50 73 LEU A CA 1
ATOM 565 C C . LEU A 1 73 ? 27.290 22.968 30.977 1.00 80.50 73 LEU A C 1
ATOM 567 O O . LEU A 1 73 ? 26.429 22.124 31.217 1.00 80.50 73 LEU A O 1
ATOM 571 N N . PRO A 1 74 ? 27.909 23.005 29.776 1.00 78.06 74 PRO A N 1
ATOM 572 C CA . PRO A 1 74 ? 27.580 22.046 28.720 1.00 78.06 74 PRO A CA 1
ATOM 573 C C . PRO A 1 74 ? 27.748 20.590 29.169 1.00 78.06 74 PRO A C 1
ATOM 575 O O . PRO A 1 74 ? 26.879 19.765 28.905 1.00 78.06 74 PRO A O 1
ATOM 578 N N . MET A 1 75 ? 28.811 20.285 29.921 1.00 75.75 75 MET A N 1
ATOM 579 C CA . MET A 1 75 ? 29.045 18.938 30.441 1.00 75.75 75 MET A CA 1
ATOM 580 C C . MET A 1 75 ? 27.986 18.509 31.452 1.00 75.75 75 MET A C 1
ATOM 582 O O . MET A 1 75 ? 27.526 17.373 31.388 1.00 75.75 75 MET A O 1
ATOM 586 N N . TRP A 1 76 ? 27.555 19.400 32.343 1.00 82.88 76 TRP A N 1
ATOM 587 C CA . TRP A 1 76 ? 26.507 19.106 33.322 1.00 82.88 76 TRP A CA 1
ATOM 588 C C . TRP A 1 76 ? 25.181 18.778 32.643 1.00 82.88 76 TRP A C 1
ATOM 590 O O . TRP A 1 76 ? 24.508 17.831 33.043 1.00 82.88 76 TRP A O 1
ATOM 600 N N . LEU A 1 77 ? 24.838 19.508 31.576 1.00 86.38 77 LEU A N 1
ATOM 601 C CA . LEU A 1 77 ? 23.638 19.226 30.791 1.00 86.38 77 LEU A CA 1
ATOM 602 C C . LEU A 1 77 ? 23.707 17.833 30.139 1.00 86.38 77 LEU A C 1
ATOM 604 O O . LEU A 1 77 ? 22.712 17.117 30.154 1.00 86.38 77 LEU A O 1
ATOM 608 N N . THR A 1 78 ? 24.884 17.378 29.680 1.00 80.69 78 THR A N 1
ATOM 609 C CA . THR A 1 78 ? 25.043 16.003 29.147 1.00 80.69 78 THR A CA 1
ATOM 610 C C . THR A 1 78 ? 24.918 14.890 30.194 1.00 80.69 78 THR A C 1
ATOM 612 O O . THR A 1 78 ? 24.779 13.726 29.826 1.00 80.69 78 THR A O 1
ATOM 615 N N . LYS A 1 79 ? 24.988 15.210 31.495 1.00 88.06 79 LYS A N 1
ATOM 616 C CA . LYS A 1 79 ? 24.799 14.227 32.578 1.00 88.06 79 LYS A CA 1
ATOM 617 C C . LYS A 1 79 ? 23.333 14.011 32.940 1.00 88.06 79 LYS A C 1
ATOM 619 O O . LYS A 1 79 ? 23.037 13.120 33.735 1.00 88.06 79 LYS A O 1
ATOM 624 N N . ILE A 1 80 ? 22.420 14.795 32.368 1.00 91.44 80 ILE A N 1
ATOM 625 C CA . ILE A 1 80 ? 20.989 14.615 32.587 1.00 91.44 80 ILE A CA 1
ATOM 626 C C . ILE A 1 80 ? 20.540 13.344 31.870 1.00 91.44 80 ILE A C 1
ATOM 628 O O . ILE A 1 80 ? 20.667 13.209 30.656 1.00 91.44 80 ILE A O 1
ATOM 632 N N . LYS A 1 81 ? 19.989 12.411 32.641 1.00 94.06 81 LYS A N 1
ATOM 633 C CA . LYS A 1 81 ? 19.315 11.224 32.117 1.00 94.06 81 LYS A CA 1
ATOM 634 C C . LYS A 1 81 ? 17.848 11.560 31.919 1.00 94.06 81 LYS A C 1
ATOM 636 O O . LYS A 1 81 ? 17.247 12.184 32.790 1.00 94.06 81 LYS A O 1
ATOM 641 N N . ALA A 1 82 ? 17.264 11.103 30.822 1.00 93.62 82 ALA A N 1
ATOM 642 C CA . ALA A 1 82 ? 15.863 11.340 30.522 1.00 93.62 82 ALA A CA 1
ATOM 643 C C . ALA A 1 82 ? 15.114 10.020 30.315 1.00 93.62 82 ALA A C 1
ATOM 645 O O . ALA A 1 82 ? 15.682 9.035 29.846 1.00 93.62 82 ALA A O 1
ATOM 646 N N . ALA A 1 83 ? 13.840 9.998 30.684 1.00 91.06 83 ALA A N 1
ATOM 647 C CA . ALA A 1 83 ? 12.912 8.930 30.356 1.00 91.06 83 ALA A CA 1
ATOM 648 C C . ALA A 1 83 ? 11.556 9.548 30.019 1.00 91.06 83 ALA A C 1
ATOM 650 O O . ALA A 1 83 ? 11.152 10.548 30.611 1.00 91.06 83 ALA A O 1
ATOM 651 N N . HIS A 1 84 ? 10.850 8.942 29.078 1.00 93.94 84 HIS A N 1
ATOM 652 C CA . HIS A 1 84 ? 9.540 9.400 28.652 1.00 93.94 84 HIS A CA 1
ATOM 653 C C . HIS A 1 84 ? 8.585 8.216 28.676 1.00 93.94 84 HIS A C 1
ATOM 655 O O . HIS A 1 84 ? 8.863 7.200 28.042 1.00 93.94 84 HIS A O 1
ATOM 661 N N . TYR A 1 85 ? 7.496 8.320 29.432 1.00 91.62 85 TYR A N 1
ATOM 662 C CA . TYR A 1 85 ? 6.528 7.245 29.607 1.00 91.62 85 TYR A CA 1
ATOM 663 C C . TYR A 1 85 ? 5.177 7.632 29.036 1.00 91.62 85 TYR A C 1
ATOM 665 O O . TYR A 1 85 ? 4.673 8.717 29.319 1.00 91.62 85 TYR A O 1
ATOM 673 N N . ARG A 1 86 ? 4.551 6.717 28.300 1.00 90.25 86 ARG A N 1
ATOM 674 C CA . ARG A 1 86 ? 3.183 6.900 27.811 1.00 90.25 86 ARG A CA 1
ATOM 675 C C . ARG A 1 86 ? 2.285 5.767 28.287 1.00 90.25 86 ARG A C 1
ATOM 677 O O . ARG A 1 86 ? 2.654 4.602 28.111 1.00 90.25 86 ARG A O 1
ATOM 684 N N . PRO A 1 87 ? 1.123 6.073 28.891 1.00 83.12 87 PRO A N 1
ATOM 685 C CA . PRO A 1 87 ? 0.179 5.034 29.257 1.00 83.12 87 PRO A CA 1
ATOM 686 C C . PRO A 1 87 ? -0.432 4.405 28.003 1.00 83.12 87 PRO A C 1
ATOM 688 O O . PRO A 1 87 ? -0.973 5.116 27.155 1.00 83.12 87 PRO A O 1
ATOM 691 N N . ILE A 1 88 ? -0.359 3.081 27.883 1.00 70.38 88 ILE A N 1
ATOM 692 C CA . ILE A 1 88 ? -0.873 2.315 26.733 1.00 70.38 88 ILE A CA 1
ATOM 693 C C . ILE A 1 88 ? -2.365 2.598 26.523 1.00 70.38 88 ILE A C 1
ATOM 695 O O . ILE A 1 88 ? -2.828 2.808 25.404 1.00 70.38 88 ILE A O 1
ATOM 699 N N . GLU A 1 89 ? -3.116 2.679 27.614 1.00 86.00 89 GLU A N 1
ATOM 700 C CA . GLU A 1 89 ? -4.554 2.930 27.642 1.00 86.00 89 GLU A CA 1
ATOM 701 C C . GLU A 1 89 ? -4.902 4.353 27.186 1.00 86.00 89 GLU A C 1
ATOM 703 O O . GLU A 1 89 ? -6.020 4.606 26.746 1.00 86.00 89 GLU A O 1
ATOM 708 N N . HIS A 1 90 ? -3.938 5.276 27.240 1.00 82.12 90 HIS A N 1
ATOM 709 C CA . HIS A 1 90 ? -4.084 6.661 26.796 1.00 82.12 90 HIS A CA 1
ATOM 710 C C . HIS A 1 90 ? -3.340 6.938 25.480 1.00 82.12 90 HIS A C 1
ATOM 712 O O . HIS A 1 90 ? -3.248 8.092 25.068 1.00 82.12 90 HIS A O 1
ATOM 718 N N . ALA A 1 91 ? -2.857 5.905 24.775 1.00 64.12 91 ALA A N 1
ATOM 719 C CA . ALA A 1 91 ? -2.075 6.035 23.539 1.00 64.12 91 ALA A CA 1
ATOM 720 C C . ALA A 1 91 ? -2.752 6.861 22.433 1.00 64.12 91 ALA A C 1
ATOM 722 O O . ALA A 1 91 ? -2.075 7.375 21.544 1.00 64.12 91 ALA A O 1
ATOM 723 N N . ASN A 1 92 ? -4.078 6.981 22.499 1.00 59.62 92 ASN A N 1
ATOM 724 C CA . ASN A 1 92 ? -4.931 7.605 21.486 1.00 59.62 92 ASN A CA 1
ATOM 725 C C . ASN A 1 92 ? -5.529 8.939 21.932 1.00 59.62 92 ASN A C 1
ATOM 727 O O . ASN A 1 92 ? -6.224 9.604 21.166 1.00 59.62 92 ASN A O 1
ATOM 731 N N . LEU A 1 93 ? -5.245 9.344 23.167 1.00 71.31 93 LEU A N 1
ATOM 732 C CA . LEU A 1 93 ? -5.587 10.660 23.673 1.00 71.31 93 LEU A CA 1
ATOM 733 C C . LEU A 1 93 ? -4.488 11.622 23.218 1.00 71.31 93 LEU A C 1
ATOM 735 O O . LEU A 1 93 ? -3.422 11.686 23.823 1.00 71.31 93 LEU A O 1
ATOM 739 N N . LEU A 1 94 ? -4.730 12.315 22.104 1.00 69.69 94 LEU A N 1
ATOM 740 C CA . LEU A 1 94 ? -3.772 13.247 21.504 1.00 69.69 94 LEU A CA 1
ATOM 741 C C . LEU A 1 94 ? -4.271 14.681 21.674 1.00 69.69 94 LEU A C 1
ATOM 743 O O . LEU A 1 94 ? -5.417 14.986 21.331 1.00 69.69 94 LEU A O 1
ATOM 747 N N . ASN A 1 95 ? -3.405 15.559 22.171 1.00 66.75 95 ASN A N 1
ATOM 748 C CA . ASN A 1 95 ? -3.696 16.984 22.287 1.00 66.75 95 ASN A CA 1
ATOM 749 C C . ASN A 1 95 ? -3.483 17.642 20.923 1.00 66.75 95 ASN A C 1
ATOM 751 O O . ASN A 1 95 ? -2.391 17.583 20.366 1.00 66.75 95 ASN A O 1
ATOM 755 N N . ARG A 1 96 ? -4.530 18.221 20.330 1.00 63.66 96 ARG A N 1
ATOM 756 C CA . ARG A 1 96 ? -4.441 18.862 19.002 1.00 63.66 96 ARG A CA 1
ATOM 757 C C . ARG A 1 96 ? -5.230 20.163 18.900 1.00 63.66 96 ARG A C 1
ATOM 759 O O . ARG A 1 96 ? -4.999 20.940 17.977 1.00 63.66 96 ARG A O 1
ATOM 766 N N . GLN A 1 97 ? -6.178 20.398 19.802 1.00 49.38 97 GLN A N 1
ATOM 767 C CA . GLN A 1 97 ? -7.144 21.488 19.719 1.00 49.38 97 GLN A CA 1
ATOM 768 C C . GLN A 1 97 ? -6.659 22.771 20.402 1.00 49.38 97 GLN A C 1
ATOM 770 O O . GLN A 1 97 ? -6.885 23.860 19.876 1.00 49.38 97 GLN A O 1
ATOM 775 N N . PHE A 1 98 ? -6.020 22.664 21.567 1.00 46.66 98 PHE A N 1
ATOM 776 C CA . PHE A 1 98 ? -5.577 23.812 22.367 1.00 46.66 98 PHE A CA 1
ATOM 777 C C . PHE A 1 98 ? -4.055 23.908 22.476 1.00 46.66 98 PHE A C 1
ATOM 779 O O . PHE A 1 98 ? -3.518 25.010 22.596 1.00 46.66 98 PHE A O 1
ATOM 786 N N . VAL A 1 99 ? -3.369 22.771 22.394 1.00 51.66 99 VAL A N 1
ATOM 787 C CA . VAL A 1 99 ? -1.910 22.655 22.347 1.00 51.66 99 VAL A CA 1
ATOM 788 C C . VAL A 1 99 ? -1.580 21.609 21.287 1.00 51.66 99 VAL A C 1
ATOM 790 O O . VAL A 1 99 ? -2.223 20.565 21.241 1.00 51.66 99 VAL A O 1
ATOM 793 N N . ALA A 1 100 ? -0.619 21.896 20.407 1.00 53.34 100 ALA A N 1
ATOM 794 C CA . ALA A 1 100 ? -0.138 20.912 19.443 1.00 53.34 100 ALA A CA 1
ATOM 795 C C . ALA A 1 100 ? 0.732 19.889 20.187 1.00 53.34 100 ALA A C 1
ATOM 797 O O . ALA A 1 100 ? 1.897 20.178 20.463 1.00 53.34 100 ALA A O 1
ATOM 798 N N . GLY A 1 101 ? 0.143 18.749 20.551 1.00 56.00 101 GLY A N 1
ATOM 799 C CA . GLY A 1 101 ? 0.832 17.632 21.187 1.00 56.00 101 GLY A CA 1
ATOM 800 C C . GLY A 1 101 ? 1.983 17.135 20.318 1.00 56.00 101 GLY A C 1
ATOM 801 O O . GLY A 1 101 ? 1.880 17.084 19.086 1.00 56.00 101 GLY A O 1
ATOM 802 N N . ARG A 1 102 ? 3.117 16.856 20.965 1.00 61.84 102 ARG A N 1
ATOM 803 C CA . ARG A 1 102 ? 4.324 16.293 20.345 1.00 61.84 102 ARG A CA 1
ATOM 804 C C . ARG A 1 102 ? 4.697 14.979 21.006 1.00 61.84 102 ARG A C 1
ATOM 806 O O . ARG A 1 102 ? 5.865 14.673 21.237 1.00 61.84 102 ARG A O 1
ATOM 813 N N . GLU A 1 103 ? 3.682 14.182 21.291 1.00 56.00 103 GLU A N 1
ATOM 814 C CA . GLU A 1 103 ? 3.759 12.941 22.050 1.00 56.00 103 GLU A CA 1
ATOM 815 C C . GLU A 1 103 ? 4.660 11.852 21.420 1.00 56.00 103 GLU A C 1
ATOM 817 O O . GLU A 1 103 ? 4.962 10.844 22.064 1.00 56.00 103 GLU A O 1
ATOM 822 N N . GLU A 1 104 ? 5.083 12.035 20.163 1.00 60.31 104 GLU A N 1
ATOM 823 C CA . GLU A 1 104 ? 5.976 11.147 19.395 1.00 60.31 104 GLU A CA 1
ATOM 824 C C . GLU A 1 104 ? 7.354 11.781 19.096 1.00 60.31 104 GLU A C 1
ATOM 826 O O . GLU A 1 104 ? 8.139 11.210 18.349 1.00 60.31 104 GLU A O 1
ATOM 831 N N . SER A 1 105 ? 7.672 12.954 19.656 1.00 75.00 105 SER A N 1
ATOM 832 C CA . SER A 1 105 ? 8.903 13.708 19.354 1.00 75.00 105 SER A CA 1
ATOM 833 C C . SER A 1 105 ? 9.800 13.895 20.583 1.00 75.00 105 SER A C 1
ATOM 835 O O . SER A 1 105 ? 10.246 15.006 20.857 1.00 75.00 105 SER A O 1
ATOM 837 N N . PHE A 1 106 ? 10.040 12.829 21.353 1.00 81.94 106 PHE A N 1
ATOM 838 C CA . PHE A 1 106 ? 10.960 12.859 22.496 1.00 81.94 106 PHE A CA 1
ATOM 839 C C . PHE A 1 106 ? 12.422 12.831 22.017 1.00 81.94 106 PHE A C 1
ATOM 841 O O . PHE A 1 106 ? 12.871 11.843 21.445 1.00 81.94 106 PHE A O 1
ATOM 848 N N . ASP A 1 107 ? 13.170 13.906 22.264 1.00 73.94 107 ASP A N 1
ATOM 849 C CA . ASP A 1 107 ? 14.497 14.154 21.679 1.00 73.94 107 ASP A CA 1
ATOM 850 C C . ASP A 1 107 ? 15.645 13.486 22.463 1.00 73.94 107 ASP A C 1
ATOM 852 O O . ASP A 1 107 ? 16.767 13.376 21.969 1.00 73.94 107 ASP A O 1
ATOM 856 N N . PHE A 1 108 ? 15.389 13.054 23.703 1.00 77.25 108 PHE A N 1
ATOM 857 C CA . PHE A 1 108 ? 16.424 12.606 24.648 1.00 77.25 108 PHE A CA 1
ATOM 858 C C . PHE A 1 108 ? 16.416 11.091 24.905 1.00 77.25 108 PHE A C 1
ATOM 860 O O . PHE A 1 108 ? 17.001 10.620 25.883 1.00 77.25 108 PHE A O 1
ATOM 867 N N . GLY A 1 109 ? 15.759 10.317 24.038 1.00 76.12 109 GLY A N 1
ATOM 868 C CA . GLY A 1 109 ? 15.719 8.858 24.104 1.00 76.12 109 GLY A CA 1
ATOM 869 C C . GLY A 1 109 ? 14.468 8.279 23.451 1.00 76.12 109 GLY A C 1
ATOM 870 O O . GLY A 1 109 ? 13.841 8.904 22.606 1.00 76.12 109 GLY A O 1
ATOM 871 N N . SER A 1 110 ? 14.082 7.075 23.867 1.00 71.88 110 SER A N 1
ATOM 872 C CA . SER A 1 110 ? 12.864 6.413 23.396 1.00 71.88 110 SER A CA 1
ATOM 873 C C . SER A 1 110 ? 11.706 6.576 24.377 1.00 71.88 110 SER A C 1
ATOM 875 O O . SER A 1 110 ? 11.893 6.528 25.596 1.00 71.88 110 SER A O 1
ATOM 877 N N . THR A 1 111 ? 10.486 6.653 23.852 1.00 80.62 111 THR A N 1
ATOM 878 C CA . THR A 1 111 ? 9.273 6.591 24.677 1.00 80.62 111 THR A CA 1
ATOM 879 C C . THR A 1 111 ? 9.015 5.163 25.147 1.00 80.62 111 THR A C 1
ATOM 881 O O . THR A 1 111 ? 8.912 4.269 24.314 1.00 80.62 111 THR A O 1
ATOM 884 N N . THR A 1 112 ? 8.859 4.957 26.454 1.00 84.75 112 THR A N 1
ATOM 885 C CA . THR A 1 112 ? 8.491 3.675 27.060 1.00 84.75 112 THR A CA 1
ATOM 886 C C . THR A 1 112 ? 6.990 3.604 27.310 1.00 84.75 112 THR A C 1
ATOM 888 O O . THR A 1 112 ? 6.430 4.385 28.080 1.00 84.75 112 THR A O 1
ATOM 891 N N . TRP A 1 113 ? 6.328 2.636 26.694 1.00 77.88 113 TRP A N 1
ATOM 892 C CA . TRP A 1 113 ? 4.909 2.392 26.932 1.00 77.88 113 TRP A CA 1
ATOM 893 C C . TRP A 1 113 ? 4.696 1.563 28.203 1.00 77.88 113 TRP A C 1
ATOM 895 O O . TRP A 1 113 ? 5.324 0.517 28.364 1.00 77.88 113 TRP A O 1
ATOM 905 N N . ILE A 1 114 ? 3.822 2.033 29.098 1.00 80.19 114 ILE A N 1
ATOM 906 C CA . ILE A 1 114 ? 3.495 1.388 30.384 1.00 80.19 114 ILE A CA 1
ATOM 907 C C . ILE A 1 114 ? 1.978 1.279 30.560 1.00 80.19 114 ILE A C 1
ATOM 909 O O . ILE A 1 114 ? 1.244 2.108 30.032 1.00 80.19 114 ILE A O 1
ATOM 913 N N . SER A 1 115 ? 1.479 0.288 31.301 1.00 83.44 115 SER A N 1
ATOM 914 C CA . SER A 1 115 ? 0.054 0.264 31.665 1.00 83.44 115 SER A CA 1
ATOM 915 C C . SER A 1 115 ? -0.256 1.364 32.686 1.00 83.44 115 SER A C 1
ATOM 917 O O . SER A 1 115 ? 0.553 1.659 33.569 1.00 83.44 115 SER A O 1
ATOM 919 N N . THR A 1 116 ? -1.456 1.940 32.623 1.00 83.94 116 THR A N 1
ATOM 920 C CA . THR A 1 116 ? -2.007 2.843 33.645 1.00 83.94 116 THR A CA 1
ATOM 921 C C . THR A 1 116 ? -1.973 2.237 35.046 1.00 83.94 116 THR A C 1
ATOM 923 O O . THR A 1 116 ? -1.761 2.963 36.019 1.00 83.94 116 THR A O 1
ATOM 926 N N . LEU A 1 117 ? -2.104 0.911 35.151 1.00 85.81 117 LEU A N 1
ATOM 927 C CA . LEU A 1 117 ? -2.010 0.164 36.406 1.00 85.81 117 LEU A CA 1
ATOM 928 C C . LEU A 1 117 ? -0.592 0.188 36.997 1.00 85.81 117 LEU A C 1
ATOM 930 O O . LEU A 1 117 ? -0.427 0.141 38.218 1.00 85.81 117 LEU A O 1
ATOM 934 N N . ASP A 1 118 ? 0.424 0.323 36.144 1.00 89.00 118 ASP A N 1
ATOM 935 C CA . ASP A 1 118 ? 1.833 0.292 36.530 1.00 89.00 118 ASP A CA 1
ATOM 936 C C . ASP A 1 118 ? 2.400 1.681 36.843 1.00 89.00 118 ASP A C 1
ATOM 938 O O . ASP A 1 118 ? 3.431 1.779 37.512 1.00 89.00 118 ASP A O 1
ATOM 942 N N . ILE A 1 119 ? 1.727 2.768 36.439 1.00 91.38 119 ILE A N 1
ATOM 943 C CA . ILE A 1 119 ? 2.223 4.151 36.588 1.00 91.38 119 ILE A CA 1
ATOM 944 C C . ILE A 1 119 ? 2.680 4.441 38.019 1.00 91.38 119 ILE A C 1
ATOM 946 O O . ILE A 1 119 ? 3.790 4.931 38.236 1.00 91.38 119 ILE A O 1
ATOM 950 N N . THR A 1 120 ? 1.862 4.119 39.024 1.00 92.06 120 THR A N 1
ATOM 951 C CA . THR A 1 120 ? 2.225 4.391 40.420 1.00 92.06 120 THR A CA 1
ATOM 952 C C . THR A 1 120 ? 3.460 3.589 40.850 1.00 92.06 120 THR A C 1
ATOM 954 O O . THR A 1 120 ? 4.273 4.079 41.635 1.00 92.06 120 THR A O 1
ATOM 957 N N . ALA A 1 121 ? 3.628 2.358 40.357 1.00 89.44 121 ALA A N 1
ATOM 958 C CA . ALA A 1 121 ? 4.796 1.527 40.648 1.00 89.44 121 ALA A CA 1
ATOM 959 C C . ALA A 1 121 ? 6.064 2.063 39.961 1.00 89.44 121 ALA A C 1
ATOM 961 O O . ALA A 1 121 ? 7.119 2.121 40.598 1.00 89.44 121 ALA A O 1
ATOM 962 N N . VAL A 1 122 ? 5.946 2.521 38.713 1.00 91.94 122 VAL A N 1
ATOM 963 C CA . VAL A 1 122 ? 7.029 3.168 37.956 1.00 91.94 122 VAL A CA 1
ATOM 964 C C . VAL A 1 122 ? 7.460 4.472 38.632 1.00 91.94 122 VAL A C 1
ATOM 966 O O . VAL A 1 122 ? 8.648 4.656 38.890 1.00 91.94 122 VAL A O 1
ATOM 969 N N . LEU A 1 123 ? 6.518 5.330 39.042 1.00 92.31 123 LEU A N 1
ATOM 970 C CA . LEU A 1 123 ? 6.813 6.554 39.801 1.00 92.31 123 LEU A CA 1
ATOM 971 C C . LEU A 1 123 ? 7.531 6.248 41.121 1.00 92.31 123 LEU A C 1
ATOM 973 O O . LEU A 1 123 ? 8.542 6.873 41.436 1.00 92.31 123 LEU A O 1
ATOM 977 N N . ARG A 1 124 ? 7.091 5.233 41.876 1.00 89.00 124 ARG A N 1
ATOM 978 C CA . ARG A 1 124 ? 7.812 4.803 43.088 1.00 89.00 124 ARG A CA 1
ATOM 979 C C . ARG A 1 124 ? 9.256 4.418 42.779 1.00 89.00 124 ARG A C 1
ATOM 981 O O . ARG A 1 124 ? 10.143 4.797 43.534 1.00 89.00 124 ARG A O 1
ATOM 988 N N . ARG A 1 125 ? 9.507 3.710 41.677 1.00 89.19 125 ARG A N 1
ATOM 989 C CA . ARG A 1 125 ? 10.862 3.318 41.260 1.00 89.19 125 ARG A CA 1
ATOM 990 C C . ARG A 1 125 ? 11.718 4.510 40.861 1.00 89.19 125 ARG A C 1
ATOM 992 O O . ARG A 1 125 ? 12.846 4.591 41.336 1.00 89.19 125 ARG A O 1
ATOM 999 N N . ILE A 1 126 ? 11.169 5.453 40.094 1.00 91.62 126 ILE A N 1
ATOM 1000 C CA . ILE A 1 126 ? 11.851 6.703 39.726 1.00 91.62 126 ILE A CA 1
ATOM 1001 C C . ILE A 1 126 ? 12.320 7.446 40.981 1.00 91.62 126 ILE A C 1
ATOM 1003 O O . ILE A 1 126 ? 13.472 7.849 41.059 1.00 91.62 126 ILE A O 1
ATOM 1007 N N . PHE A 1 127 ? 11.463 7.590 41.993 1.00 90.38 127 PHE A N 1
ATOM 1008 C CA . PHE A 1 127 ? 11.808 8.348 43.200 1.00 90.38 127 PHE A CA 1
ATOM 1009 C C . PHE A 1 127 ? 12.616 7.554 44.241 1.00 90.38 127 PHE A C 1
ATOM 1011 O O . PHE A 1 127 ? 13.289 8.159 45.075 1.00 90.38 127 PHE A O 1
ATOM 1018 N N . SER A 1 128 ? 12.567 6.219 44.225 1.00 86.62 128 SER A N 1
ATOM 1019 C CA . SER A 1 128 ? 13.380 5.371 45.110 1.00 86.62 128 SER A CA 1
ATOM 1020 C C . SER A 1 128 ? 14.781 5.091 44.552 1.00 86.62 128 SER A C 1
ATOM 1022 O O . SER A 1 128 ? 15.715 4.928 45.332 1.00 86.62 128 SER A O 1
ATOM 1024 N N . ALA A 1 129 ? 14.937 5.035 43.226 1.00 86.81 129 ALA A N 1
ATOM 1025 C CA . ALA A 1 129 ? 16.195 4.741 42.538 1.00 86.81 129 ALA A CA 1
ATOM 1026 C C . ALA A 1 129 ? 16.396 5.644 41.298 1.00 86.81 129 ALA A C 1
ATOM 1028 O O . ALA A 1 129 ? 16.510 5.139 40.177 1.00 86.81 129 ALA A O 1
ATOM 1029 N N . PRO A 1 130 ? 16.467 6.978 41.467 1.00 88.06 130 PRO A N 1
ATOM 1030 C CA . PRO A 1 130 ? 16.485 7.918 40.344 1.00 88.06 130 PRO A CA 1
ATOM 1031 C C . PRO A 1 130 ? 17.717 7.777 39.438 1.00 88.06 130 PRO A C 1
ATOM 1033 O O . PRO A 1 130 ? 17.656 8.107 38.262 1.00 88.06 130 PRO A O 1
ATOM 1036 N N . ALA A 1 131 ? 18.829 7.212 39.910 1.00 82.31 131 ALA A N 1
ATOM 1037 C CA . ALA A 1 131 ? 19.984 6.944 39.047 1.00 82.31 131 ALA A CA 1
ATOM 1038 C C . ALA A 1 131 ? 19.719 5.898 37.932 1.00 82.31 131 ALA A C 1
ATOM 1040 O O . ALA A 1 131 ? 20.483 5.848 36.961 1.00 82.31 131 ALA A O 1
ATOM 1041 N N . ASP A 1 132 ? 18.657 5.089 38.063 1.00 84.50 132 ASP A N 1
ATOM 1042 C CA . ASP A 1 132 ? 18.296 3.954 37.197 1.00 84.50 132 ASP A CA 1
ATOM 1043 C C . ASP A 1 132 ? 16.948 4.159 36.475 1.00 84.50 132 ASP A C 1
ATOM 1045 O O . ASP A 1 132 ? 16.207 3.208 36.216 1.00 84.50 132 ASP A O 1
ATOM 1049 N N . ILE A 1 133 ? 16.602 5.411 36.143 1.00 87.56 133 ILE A N 1
ATOM 1050 C CA . ILE A 1 133 ? 15.303 5.735 35.528 1.00 87.56 133 ILE A CA 1
ATOM 1051 C C . ILE A 1 133 ? 14.998 4.962 34.241 1.00 87.56 133 ILE A C 1
ATOM 1053 O O . ILE A 1 133 ? 13.829 4.708 33.988 1.00 87.56 133 ILE A O 1
ATOM 1057 N N . LEU A 1 134 ? 16.000 4.558 33.451 1.00 81.75 134 LEU A N 1
ATOM 1058 C CA . LEU A 1 134 ? 15.787 3.845 32.182 1.00 81.75 134 LEU A CA 1
ATOM 1059 C C . LEU A 1 134 ? 15.201 2.438 32.378 1.00 81.75 134 LEU A C 1
ATOM 1061 O O . LEU A 1 134 ? 14.591 1.888 31.468 1.00 81.75 134 LEU A O 1
ATOM 1065 N N . HIS A 1 135 ? 15.345 1.864 33.575 1.00 84.62 135 HIS A N 1
ATOM 1066 C CA . HIS A 1 135 ? 14.783 0.559 33.925 1.00 84.62 135 HIS A CA 1
ATOM 1067 C C . HIS A 1 135 ? 13.613 0.670 34.907 1.00 84.62 135 HIS A C 1
ATOM 1069 O O . HIS A 1 135 ? 13.185 -0.343 35.469 1.00 84.62 135 HIS A O 1
ATOM 1075 N N . ALA A 1 136 ? 13.063 1.869 35.132 1.00 86.19 136 ALA A N 1
ATOM 1076 C CA . ALA A 1 136 ? 11.981 2.046 36.098 1.00 86.19 136 ALA A CA 1
ATOM 1077 C C . ALA A 1 136 ? 10.689 1.308 35.694 1.00 86.19 136 ALA A C 1
ATOM 1079 O O . ALA A 1 136 ? 9.912 0.945 36.575 1.00 86.19 136 ALA A O 1
ATOM 1080 N N . ALA A 1 137 ? 10.494 1.004 34.405 1.00 85.69 137 ALA A N 1
ATOM 1081 C CA . ALA A 1 137 ? 9.398 0.158 33.918 1.00 85.69 137 ALA A CA 1
ATOM 1082 C C . ALA A 1 137 ? 9.623 -1.359 34.102 1.00 85.69 137 ALA A C 1
ATOM 1084 O O . ALA A 1 137 ? 8.675 -2.130 33.996 1.00 85.69 137 ALA A O 1
ATOM 1085 N N . ASN A 1 138 ? 10.840 -1.825 34.415 1.00 85.06 138 ASN A N 1
ATOM 1086 C CA . ASN A 1 138 ? 11.107 -3.252 34.634 1.00 85.06 138 ASN A CA 1
ATOM 1087 C C . ASN A 1 138 ? 10.680 -3.676 36.047 1.00 85.06 138 ASN A C 1
ATOM 1089 O O . ASN A 1 138 ? 11.500 -3.687 36.972 1.00 85.06 138 ASN A O 1
ATOM 1093 N N . LEU A 1 139 ? 9.404 -4.030 36.218 1.00 83.81 139 LEU A N 1
ATOM 1094 C CA . LEU A 1 139 ? 8.805 -4.315 37.524 1.00 83.81 139 LEU A CA 1
ATOM 1095 C C . LEU A 1 139 ? 9.352 -5.561 38.252 1.00 83.81 139 LEU A C 1
ATOM 1097 O O . LEU A 1 139 ? 9.123 -5.691 39.457 1.00 83.81 139 LEU A O 1
ATOM 1101 N N . ASP A 1 140 ? 10.164 -6.390 37.594 1.00 79.38 140 ASP A N 1
ATOM 1102 C CA . ASP A 1 140 ? 10.793 -7.576 38.192 1.00 79.38 140 ASP A CA 1
ATOM 1103 C C . ASP A 1 140 ? 12.083 -7.244 38.966 1.00 79.38 140 ASP A C 1
ATOM 1105 O O . ASP A 1 140 ? 12.520 -7.984 39.854 1.00 79.38 140 ASP A O 1
ATOM 1109 N N . LYS A 1 141 ? 12.704 -6.092 38.680 1.00 77.31 141 LYS A N 1
ATOM 1110 C CA . LYS A 1 141 ? 13.946 -5.664 39.342 1.00 77.31 141 LYS A CA 1
ATOM 1111 C C . LYS A 1 141 ? 13.687 -5.269 40.799 1.00 77.31 141 LYS A C 1
ATOM 1113 O O . LYS A 1 141 ? 12.844 -4.417 41.067 1.00 77.31 141 LYS A O 1
ATOM 1118 N N . LYS A 1 142 ? 14.425 -5.837 41.758 1.00 75.75 142 LYS A N 1
ATOM 1119 C CA . LYS A 1 142 ? 14.301 -5.455 43.178 1.00 75.75 142 LYS A CA 1
ATOM 1120 C C . LYS A 1 142 ? 14.765 -4.011 43.404 1.00 75.75 142 LYS A C 1
ATOM 1122 O O . LYS A 1 142 ? 15.820 -3.615 42.917 1.00 75.75 142 LYS A O 1
ATOM 1127 N N . LEU A 1 143 ? 13.990 -3.252 44.182 1.00 71.75 143 LEU A N 1
ATOM 1128 C CA . LEU A 1 143 ? 14.364 -1.903 44.609 1.00 71.75 143 LEU A CA 1
ATOM 1129 C C . LEU A 1 143 ? 15.573 -1.939 45.563 1.00 71.75 143 LEU A C 1
ATOM 1131 O O . LEU A 1 143 ? 15.618 -2.824 46.426 1.00 71.75 143 LEU A O 1
ATOM 1135 N N . PRO A 1 144 ? 16.505 -0.972 45.464 1.00 71.69 144 PRO A N 1
ATOM 1136 C CA . PRO A 1 144 ? 17.555 -0.782 46.460 1.00 71.69 144 PRO A CA 1
ATOM 1137 C C . PRO A 1 144 ? 16.974 -0.618 47.872 1.00 71.69 144 PRO A C 1
ATOM 1139 O O . PRO A 1 144 ? 15.857 -0.124 48.051 1.00 71.69 144 PRO A O 1
ATOM 1142 N N . THR A 1 145 ? 17.730 -1.037 48.888 1.00 67.62 145 THR A N 1
ATOM 1143 C CA . THR A 1 145 ? 17.359 -0.848 50.301 1.00 67.62 145 THR A CA 1
ATOM 1144 C C . THR A 1 145 ? 17.550 0.592 50.772 1.00 67.62 145 THR A C 1
ATOM 1146 O O . THR A 1 145 ? 16.792 1.048 51.627 1.00 67.62 145 THR A O 1
ATOM 1149 N N . ASP A 1 146 ? 18.508 1.311 50.185 1.00 70.69 146 ASP A N 1
ATOM 1150 C CA . ASP A 1 146 ? 18.846 2.688 50.548 1.00 70.69 146 ASP A CA 1
ATOM 1151 C C . ASP A 1 146 ? 18.089 3.695 49.673 1.00 70.69 146 ASP A C 1
ATOM 1153 O O . ASP A 1 146 ? 17.972 3.518 48.461 1.00 70.69 146 ASP A O 1
ATOM 1157 N N . CYS A 1 147 ? 17.583 4.770 50.285 1.00 69.94 147 CYS A N 1
ATOM 1158 C CA . CYS A 1 147 ? 16.854 5.837 49.592 1.00 69.94 147 CYS A CA 1
ATOM 1159 C C . CYS A 1 147 ? 17.725 7.090 49.445 1.00 69.94 147 CYS A C 1
ATOM 1161 O O . CYS A 1 147 ? 18.286 7.583 50.424 1.00 69.94 147 CYS A O 1
ATOM 1163 N N . GLN A 1 148 ? 17.791 7.648 48.238 1.00 80.25 148 GLN A N 1
ATOM 1164 C CA . GLN A 1 148 ? 18.519 8.891 47.961 1.00 80.25 148 GLN A CA 1
ATOM 1165 C C . GLN A 1 148 ? 17.684 10.125 48.347 1.00 80.25 148 GLN A C 1
ATOM 1167 O O . GLN A 1 148 ? 16.456 10.067 48.376 1.00 80.25 148 GLN A O 1
ATOM 1172 N N . ASP A 1 149 ? 18.346 11.231 48.710 1.00 87.38 149 ASP A N 1
ATOM 1173 C CA . ASP A 1 149 ? 17.664 12.524 48.887 1.00 87.38 149 ASP A CA 1
ATOM 1174 C C . ASP A 1 149 ? 17.266 13.064 47.513 1.00 87.38 149 ASP A C 1
ATOM 1176 O O . ASP A 1 149 ? 18.128 13.258 46.659 1.00 87.38 149 ASP A O 1
ATOM 1180 N N . VAL A 1 150 ? 15.976 13.314 47.298 1.00 90.69 150 VAL A N 1
ATOM 1181 C CA . VAL A 1 150 ? 15.442 13.816 46.027 1.00 90.69 150 VAL A CA 1
ATOM 1182 C C . VAL A 1 150 ? 15.053 15.284 46.155 1.00 90.69 150 VAL A C 1
ATOM 1184 O O . VAL A 1 150 ? 14.278 15.662 47.038 1.00 90.69 150 VAL A O 1
ATOM 1187 N N . VAL A 1 151 ? 15.548 16.111 45.237 1.00 93.94 151 VAL A N 1
ATOM 1188 C CA . VAL A 1 151 ? 15.023 17.457 44.988 1.00 93.94 151 VAL A CA 1
ATOM 1189 C C . VAL A 1 151 ? 14.077 17.364 43.798 1.00 93.94 151 VAL A C 1
ATOM 1191 O O . VAL A 1 151 ? 14.508 17.159 42.665 1.00 93.94 151 VAL A O 1
ATOM 1194 N N . PHE A 1 152 ? 12.778 17.482 44.059 1.00 95.62 152 PHE A N 1
ATOM 1195 C CA . PHE A 1 152 ? 11.758 17.436 43.019 1.00 95.62 152 PHE A CA 1
ATOM 1196 C C . PHE A 1 152 ? 11.667 18.784 42.295 1.00 95.62 152 PHE A C 1
ATOM 1198 O O . PHE A 1 152 ? 11.599 19.828 42.946 1.00 95.62 152 PHE A O 1
ATOM 1205 N N . VAL A 1 153 ? 11.653 18.772 40.965 1.00 96.88 153 VAL A N 1
ATOM 1206 C CA . VAL A 1 153 ? 11.633 19.973 40.120 1.00 96.88 153 VAL A CA 1
ATOM 1207 C C . VAL A 1 153 ? 10.428 19.935 39.181 1.00 96.88 153 VAL A C 1
ATOM 1209 O O . VAL A 1 153 ? 10.072 18.876 38.674 1.00 96.88 153 VAL A O 1
ATOM 1212 N N . ALA A 1 154 ? 9.816 21.094 38.940 1.00 96.25 154 ALA A N 1
ATOM 1213 C CA . ALA A 1 154 ? 8.776 21.274 37.928 1.00 96.25 154 ALA A CA 1
ATOM 1214 C C . ALA A 1 154 ? 8.775 22.710 37.365 1.00 96.25 154 ALA A C 1
ATOM 1216 O O . ALA A 1 154 ? 9.370 23.627 37.953 1.00 96.25 154 ALA A O 1
ATOM 1217 N N . HIS A 1 155 ? 8.077 22.927 36.247 1.00 94.56 155 HIS A N 1
ATOM 1218 C CA . HIS A 1 155 ? 7.804 24.250 35.672 1.00 94.56 155 HIS A CA 1
ATOM 1219 C C . HIS A 1 155 ? 6.348 24.680 35.911 1.00 94.56 155 HIS A C 1
ATOM 1221 O O . HIS A 1 155 ? 5.583 24.931 34.983 1.00 94.56 155 HIS A O 1
ATOM 1227 N N . GLY A 1 156 ? 5.973 24.796 37.189 1.00 91.25 156 GLY A N 1
ATOM 1228 C CA . GLY A 1 156 ? 4.597 25.082 37.606 1.00 91.25 156 GLY A CA 1
ATOM 1229 C C . GLY A 1 156 ? 4.068 24.138 38.684 1.00 91.25 156 GLY A C 1
ATOM 1230 O O . GLY A 1 156 ? 2.919 23.710 38.610 1.00 91.25 156 GLY A O 1
ATOM 1231 N N . LEU A 1 157 ? 4.854 23.906 39.743 1.00 90.44 157 LEU A N 1
ATOM 1232 C CA . LEU A 1 157 ? 4.759 22.811 40.730 1.00 90.44 157 LEU A CA 1
ATOM 1233 C C . LEU A 1 157 ? 3.343 22.436 41.210 1.00 90.44 157 LEU A C 1
ATOM 1235 O O . LEU A 1 157 ? 3.075 21.287 41.575 1.00 90.44 157 LEU A O 1
ATOM 1239 N N . ARG A 1 158 ? 2.426 23.405 41.267 1.00 88.75 158 ARG A N 1
ATOM 1240 C CA . ARG A 1 158 ? 1.024 23.190 41.644 1.00 88.75 158 ARG A CA 1
ATOM 1241 C C . ARG A 1 158 ? 0.307 22.208 40.709 1.00 88.75 158 ARG A C 1
ATOM 1243 O O . ARG A 1 158 ? -0.522 21.442 41.205 1.00 88.75 158 ARG A O 1
ATOM 1250 N N . ASN A 1 159 ? 0.587 22.256 39.410 1.00 87.81 159 ASN A N 1
ATOM 1251 C CA . ASN A 1 159 ? -0.045 21.403 38.408 1.00 87.81 159 ASN A CA 1
ATOM 1252 C C . ASN A 1 159 ? 0.520 19.984 38.487 1.00 87.81 159 ASN A C 1
ATOM 1254 O O . ASN A 1 159 ? -0.244 19.042 38.693 1.00 87.81 159 ASN A O 1
ATOM 1258 N N . GLU A 1 160 ? 1.843 19.836 38.502 1.00 92.56 160 GLU A N 1
ATOM 1259 C CA . GLU A 1 160 ? 2.496 18.520 38.532 1.00 92.56 160 GLU A CA 1
ATOM 1260 C C . GLU A 1 160 ? 2.167 17.785 39.836 1.00 92.56 160 GLU A C 1
ATOM 1262 O O . GLU A 1 160 ? 1.821 16.606 39.831 1.00 92.56 160 GLU A O 1
ATOM 1267 N N . THR A 1 161 ? 2.132 18.493 40.972 1.00 91.12 161 THR A N 1
ATOM 1268 C CA . THR A 1 161 ? 1.716 17.895 42.255 1.00 91.12 161 THR A CA 1
ATOM 1269 C C . THR A 1 161 ? 0.259 17.415 42.226 1.00 91.12 161 THR A C 1
ATOM 1271 O O . THR A 1 161 ? -0.090 16.441 42.901 1.00 91.12 161 THR A O 1
ATOM 1274 N N . LYS A 1 162 ? -0.618 18.094 41.473 1.00 91.19 162 LYS A N 1
ATOM 1275 C CA . LYS A 1 162 ? -2.018 17.683 41.302 1.00 91.19 162 LYS A CA 1
ATOM 1276 C C . LYS A 1 162 ? -2.099 16.402 40.467 1.00 91.19 162 LYS A C 1
ATOM 1278 O O . LYS A 1 162 ? -2.815 15.491 40.880 1.00 91.19 162 LYS A O 1
ATOM 1283 N N . TYR A 1 163 ? -1.354 16.311 39.365 1.00 93.19 163 TYR A N 1
ATOM 1284 C CA . TYR A 1 163 ? -1.314 15.118 38.515 1.00 93.19 163 TYR A CA 1
ATOM 1285 C C . TYR A 1 163 ? -0.733 13.906 39.241 1.00 93.19 163 TYR A C 1
ATOM 1287 O O . TYR A 1 163 ? -1.389 12.868 39.304 1.00 93.19 163 TYR A O 1
ATOM 1295 N N . LEU A 1 164 ? 0.416 14.054 39.907 1.00 92.00 164 LEU A N 1
ATOM 1296 C CA . LEU A 1 164 ? 1.035 12.967 40.674 1.00 92.00 164 LEU A CA 1
ATOM 1297 C C . LEU A 1 164 ? 0.104 12.424 41.767 1.00 92.00 164 LEU A C 1
ATOM 1299 O O . LEU A 1 164 ? -0.005 11.213 41.954 1.00 92.00 164 LEU A O 1
ATOM 1303 N N . ARG A 1 165 ? -0.645 13.302 42.449 1.00 90.69 165 ARG A N 1
ATOM 1304 C CA . ARG A 1 165 ? -1.666 12.875 43.417 1.00 90.69 165 ARG A CA 1
ATOM 1305 C C . ARG A 1 165 ? -2.806 12.101 42.748 1.00 90.69 165 ARG A C 1
ATOM 1307 O O . ARG A 1 165 ? -3.261 11.119 43.326 1.00 90.69 165 ARG A O 1
ATOM 1314 N N . GLY A 1 166 ? -3.254 12.538 41.570 1.00 87.69 166 GLY A N 1
ATOM 1315 C CA . GLY A 1 166 ? -4.267 11.841 40.768 1.00 87.69 166 GLY A CA 1
ATOM 1316 C C . GLY A 1 166 ? -3.824 10.439 40.341 1.00 87.69 166 GLY A C 1
ATOM 1317 O O . GLY A 1 166 ? -4.618 9.510 40.401 1.00 87.69 166 GLY A O 1
ATOM 1318 N N . LEU A 1 167 ? -2.535 10.267 40.041 1.00 90.25 167 LEU A N 1
ATOM 1319 C CA . LEU A 1 167 ? -1.895 8.984 39.717 1.00 90.25 167 LEU A CA 1
ATOM 1320 C C . LEU A 1 167 ? -1.577 8.112 40.951 1.00 90.25 167 LEU A C 1
ATOM 1322 O O . LEU A 1 167 ? -0.838 7.131 40.856 1.00 90.25 167 LEU A O 1
ATOM 1326 N N . GLY A 1 168 ? -2.074 8.474 42.138 1.00 88.56 168 GLY A N 1
ATOM 1327 C CA . GLY A 1 168 ? -1.844 7.717 43.373 1.00 88.56 168 GLY A CA 1
ATOM 1328 C C . GLY A 1 168 ? -0.433 7.856 43.964 1.00 88.56 168 GLY A C 1
ATOM 1329 O O . GLY A 1 168 ? -0.039 7.036 44.796 1.00 88.56 168 GLY A O 1
ATOM 1330 N N . PHE A 1 169 ? 0.331 8.883 43.571 1.00 88.81 169 PHE A N 1
ATOM 1331 C CA . PHE A 1 169 ? 1.694 9.152 44.042 1.00 88.81 169 PHE A CA 1
ATOM 1332 C C . PHE A 1 169 ? 1.809 10.521 44.752 1.00 88.81 169 PHE A C 1
ATOM 1334 O O . PHE A 1 169 ? 2.265 11.510 44.176 1.00 88.81 169 PHE A O 1
ATOM 1341 N N . PRO A 1 170 ? 1.385 10.641 46.025 1.00 86.12 170 PRO A N 1
ATOM 1342 C CA . PRO A 1 170 ? 1.593 11.865 46.792 1.00 86.12 170 PRO A CA 1
ATOM 1343 C C . PRO A 1 170 ? 3.061 12.004 47.228 1.00 86.12 170 PRO A C 1
ATOM 1345 O O . PRO A 1 170 ? 3.567 11.149 47.948 1.00 86.12 170 PRO A O 1
ATOM 1348 N N . LEU A 1 171 ? 3.699 13.135 46.900 1.00 83.31 171 LEU A N 1
ATOM 1349 C CA . LEU A 1 171 ? 5.103 13.428 47.253 1.00 83.31 171 LEU A CA 1
ATOM 1350 C C . LEU A 1 171 ? 5.417 13.357 48.766 1.00 83.31 171 LEU A C 1
ATOM 1352 O O . LEU A 1 171 ? 6.565 13.142 49.137 1.00 83.31 171 LEU A O 1
ATOM 1356 N N . ASN A 1 172 ? 4.405 13.528 49.631 1.00 73.25 172 ASN A N 1
ATOM 1357 C CA . ASN A 1 172 ? 4.538 13.554 51.099 1.00 73.25 172 ASN A CA 1
ATOM 1358 C C . ASN A 1 172 ? 3.770 12.403 51.801 1.00 73.25 172 ASN A C 1
ATOM 1360 O O . ASN A 1 172 ? 3.350 12.552 52.950 1.00 73.25 172 ASN A O 1
ATOM 1364 N N . GLY A 1 173 ? 3.483 11.293 51.109 1.00 57.28 173 GLY A N 1
ATOM 1365 C CA . GLY A 1 173 ? 2.611 10.220 51.613 1.00 57.28 173 GLY A CA 1
ATOM 1366 C C . GLY A 1 173 ? 3.258 9.260 52.621 1.00 57.28 173 GLY A C 1
ATOM 1367 O O . GLY A 1 173 ? 4.389 8.814 52.442 1.00 57.28 173 GLY A O 1
ATOM 1368 N N . GLN A 1 174 ? 2.507 8.869 53.658 1.00 45.91 174 GLN A N 1
ATOM 1369 C CA . GLN A 1 174 ? 2.906 7.815 54.598 1.00 45.91 174 GLN A CA 1
ATOM 1370 C C . GLN A 1 174 ? 2.838 6.437 53.913 1.00 45.91 174 GLN A C 1
ATOM 1372 O O . GLN A 1 174 ? 1.755 5.971 53.571 1.00 45.91 174 GLN A O 1
ATOM 1377 N N . GLY A 1 175 ? 3.997 5.796 53.708 1.00 50.84 175 GLY A N 1
ATOM 1378 C CA . GLY A 1 175 ? 4.098 4.401 53.245 1.00 50.84 175 GLY A CA 1
ATOM 1379 C C . GLY A 1 175 ? 5.092 4.114 52.107 1.00 50.84 175 GLY A C 1
ATOM 1380 O O . GLY A 1 175 ? 5.239 2.956 51.727 1.00 50.84 175 GLY A O 1
ATOM 1381 N N . GLY A 1 176 ? 5.786 5.115 51.552 1.00 53.44 176 GLY A N 1
ATOM 1382 C CA . GLY A 1 176 ? 6.701 4.936 50.415 1.00 53.44 176 GLY A CA 1
ATOM 1383 C C . GLY A 1 176 ? 8.177 5.145 50.765 1.00 53.44 176 GLY A C 1
ATOM 1384 O O . GLY A 1 176 ? 8.532 6.123 51.408 1.00 53.44 176 GLY A O 1
ATOM 1385 N N . ARG A 1 177 ? 9.050 4.252 50.288 1.00 62.16 177 ARG A N 1
ATOM 1386 C CA . ARG A 1 177 ? 10.523 4.327 50.365 1.00 62.16 177 ARG A CA 1
ATOM 1387 C C . ARG A 1 177 ? 11.121 5.428 49.453 1.00 62.16 177 ARG A C 1
ATOM 1389 O O . ARG A 1 177 ? 12.014 5.148 48.664 1.00 62.16 177 ARG A O 1
ATOM 1396 N N . HIS A 1 178 ? 10.599 6.654 49.467 1.00 71.12 178 HIS A N 1
ATOM 1397 C CA . HIS A 1 178 ? 11.162 7.786 48.713 1.00 71.12 178 HIS A CA 1
ATOM 1398 C C . HIS A 1 178 ? 11.323 9.010 49.617 1.00 71.12 178 HIS A C 1
ATOM 1400 O O . HIS A 1 178 ? 10.478 9.273 50.470 1.00 71.12 178 HIS A O 1
ATOM 1406 N N . ARG A 1 179 ? 12.423 9.754 49.451 1.00 81.62 179 ARG A N 1
ATOM 1407 C CA . ARG A 1 179 ? 12.820 10.845 50.352 1.00 81.62 179 ARG A CA 1
ATOM 1408 C C . ARG A 1 179 ? 12.953 12.154 49.578 1.00 81.62 179 ARG A C 1
ATOM 1410 O O . ARG A 1 179 ? 14.049 12.567 49.219 1.00 81.62 179 ARG A O 1
ATOM 1417 N N . VAL A 1 180 ? 11.820 12.803 49.310 1.00 88.75 180 VAL A N 1
ATOM 1418 C CA . VAL A 1 180 ? 11.794 14.139 48.694 1.00 88.75 180 VAL A CA 1
ATOM 1419 C C . VAL A 1 180 ? 12.107 15.183 49.768 1.00 88.75 180 VAL A C 1
ATOM 1421 O O . VAL A 1 180 ? 11.285 15.451 50.641 1.00 88.75 180 VAL A O 1
ATOM 1424 N N . VAL A 1 181 ? 13.305 15.768 49.726 1.00 88.94 181 VAL A N 1
ATOM 1425 C CA . VAL A 1 181 ? 13.776 16.746 50.729 1.00 88.94 181 VAL A CA 1
ATOM 1426 C C . V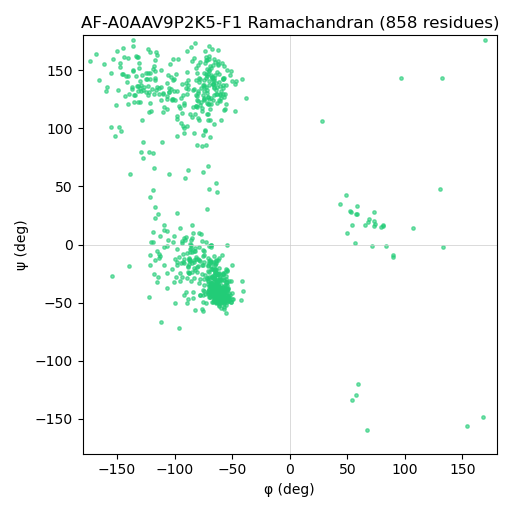AL A 1 181 ? 13.379 18.180 50.403 1.00 88.94 181 VAL A C 1
ATOM 1428 O O . VAL A 1 181 ? 13.297 19.030 51.292 1.00 88.94 181 VAL A O 1
ATOM 1431 N N . ARG A 1 182 ? 13.135 18.470 49.123 1.00 90.69 182 ARG A N 1
ATOM 1432 C CA . ARG A 1 182 ? 12.770 19.803 48.640 1.00 90.69 182 ARG A CA 1
ATOM 1433 C C . ARG A 1 182 ? 11.987 19.698 47.335 1.00 90.69 182 ARG A C 1
ATOM 1435 O O . ARG A 1 182 ? 12.247 18.811 46.532 1.00 90.69 182 ARG A O 1
ATOM 1442 N N . CYS A 1 183 ? 11.061 20.628 47.122 1.00 93.50 183 CYS A N 1
ATOM 1443 C CA . CYS A 1 183 ? 10.425 20.864 45.827 1.00 93.50 183 CYS A CA 1
ATOM 1444 C C . CYS A 1 183 ? 10.836 22.250 45.316 1.00 93.50 183 CYS A C 1
ATOM 1446 O O . CYS A 1 183 ? 10.797 23.212 46.088 1.00 93.50 183 CYS A O 1
ATOM 1448 N N . VAL A 1 184 ? 11.205 22.357 44.043 1.00 94.69 184 VAL A N 1
ATOM 1449 C CA . VAL A 1 184 ? 11.646 23.597 43.397 1.00 94.69 184 VAL A CA 1
ATOM 1450 C C . VAL A 1 184 ? 10.789 23.867 42.164 1.00 94.69 184 VAL A C 1
ATOM 1452 O O . VAL A 1 184 ? 10.584 22.993 41.327 1.00 94.69 184 VAL A O 1
ATOM 1455 N N . ASP A 1 185 ? 10.299 25.100 42.050 1.00 94.62 185 ASP A N 1
ATOM 1456 C CA . ASP A 1 185 ? 9.498 25.560 40.917 1.00 94.62 185 ASP A CA 1
ATOM 1457 C C . ASP A 1 185 ? 10.306 26.559 40.084 1.00 94.62 185 ASP A C 1
ATOM 1459 O O . ASP A 1 185 ? 10.616 27.663 40.548 1.00 94.62 185 ASP A O 1
ATOM 1463 N N . THR A 1 186 ? 10.639 26.195 38.846 1.00 95.38 186 THR A N 1
ATOM 1464 C CA . THR A 1 186 ? 11.443 27.053 37.961 1.00 95.38 186 THR A CA 1
ATOM 1465 C C . THR A 1 186 ? 10.745 28.370 37.609 1.00 95.38 186 THR A C 1
ATOM 1467 O O . THR A 1 186 ? 11.434 29.365 37.377 1.00 95.38 186 THR A O 1
ATOM 1470 N N . GLN A 1 187 ? 9.409 28.450 37.663 1.00 93.25 187 GLN A N 1
ATOM 1471 C CA . GLN A 1 187 ? 8.691 29.719 37.499 1.00 93.25 187 GLN A CA 1
ATOM 1472 C C . GLN A 1 187 ? 8.959 30.671 38.667 1.00 93.25 187 GLN A C 1
ATOM 1474 O O . GLN A 1 187 ? 9.073 31.880 38.463 1.00 93.25 187 GLN A O 1
ATOM 1479 N N . ILE A 1 188 ? 9.102 30.144 39.888 1.00 91.88 188 ILE A N 1
ATOM 1480 C CA . ILE A 1 188 ? 9.449 30.933 41.078 1.00 91.88 188 ILE A CA 1
ATOM 1481 C C . ILE A 1 188 ? 10.925 31.333 41.037 1.00 91.88 188 ILE A C 1
ATOM 1483 O O . ILE A 1 188 ? 11.240 32.489 41.324 1.00 91.88 188 ILE A O 1
ATOM 1487 N N . VAL A 1 189 ? 11.817 30.418 40.643 1.00 93.12 189 VAL A N 1
ATOM 1488 C CA . VAL A 1 189 ? 13.259 30.692 40.478 1.00 93.12 189 VAL A CA 1
ATOM 1489 C C . VAL A 1 189 ? 13.486 31.818 39.462 1.00 93.12 189 VAL A C 1
ATOM 1491 O O . VAL A 1 189 ? 14.293 32.712 39.703 1.00 93.12 189 VAL A O 1
ATOM 1494 N N . ALA A 1 190 ? 12.696 31.855 38.386 1.00 90.38 190 ALA A N 1
ATOM 1495 C CA . ALA A 1 190 ? 12.712 32.921 37.383 1.00 90.38 190 ALA A CA 1
ATOM 1496 C C . ALA A 1 190 ? 12.100 34.261 37.862 1.00 90.38 190 ALA A C 1
ATOM 1498 O O . ALA A 1 190 ? 12.013 35.218 37.093 1.00 90.38 190 ALA A O 1
ATOM 1499 N N . GLY A 1 191 ? 11.650 34.364 39.119 1.00 87.38 191 GLY A N 1
ATOM 1500 C CA . GLY A 1 191 ? 11.013 35.571 39.657 1.00 87.38 191 GLY A CA 1
ATOM 1501 C C . GLY A 1 191 ? 9.536 35.725 39.287 1.00 87.38 191 GLY A C 1
ATOM 1502 O O . GLY A 1 191 ? 8.984 36.817 39.411 1.00 87.38 191 GLY A O 1
ATOM 1503 N N . GLY A 1 192 ? 8.880 34.653 38.844 1.00 84.69 192 GLY A N 1
ATOM 1504 C CA . GLY A 1 192 ? 7.458 34.641 38.530 1.00 84.69 192 GLY A CA 1
ATOM 1505 C C . GLY A 1 192 ? 6.567 34.938 39.740 1.00 84.69 192 GLY A C 1
ATOM 1506 O O . GLY A 1 192 ? 6.903 34.718 40.905 1.00 84.69 192 GLY A O 1
ATOM 1507 N N . THR A 1 193 ? 5.376 35.446 39.449 1.00 79.25 193 THR A N 1
ATOM 1508 C CA . THR A 1 193 ? 4.301 35.696 40.411 1.00 79.25 193 THR A CA 1
ATOM 1509 C C . THR A 1 193 ? 3.041 34.946 39.990 1.00 79.25 193 THR A C 1
ATOM 1511 O O . THR A 1 193 ? 2.902 34.526 38.842 1.00 79.25 193 THR A O 1
ATOM 1514 N N . LYS A 1 194 ? 2.045 34.870 40.882 1.00 70.19 194 LYS A N 1
ATOM 1515 C CA . LYS A 1 194 ? 0.726 34.299 40.549 1.00 70.19 194 LYS A CA 1
ATOM 1516 C C . LYS A 1 194 ? 0.046 34.957 39.338 1.00 70.19 194 LYS A C 1
ATOM 1518 O O . LYS A 1 194 ? -0.781 34.313 38.711 1.00 70.19 194 LYS A O 1
ATOM 1523 N N . LYS A 1 195 ? 0.350 36.229 39.045 1.00 68.81 195 LYS A N 1
ATOM 1524 C CA . LYS A 1 195 ? -0.248 36.984 37.928 1.00 68.81 195 LYS A CA 1
ATOM 1525 C C . LYS A 1 195 ? 0.631 37.020 36.675 1.00 68.81 195 LYS A C 1
ATOM 1527 O O . LYS A 1 195 ? 0.134 37.368 35.614 1.00 68.81 195 LYS A O 1
ATOM 1532 N N . ALA A 1 196 ? 1.921 36.722 36.808 1.00 74.94 196 ALA A N 1
ATOM 1533 C CA . ALA A 1 196 ? 2.892 36.836 35.729 1.00 74.94 196 ALA A CA 1
ATOM 1534 C C . ALA A 1 196 ? 4.064 35.885 35.987 1.00 74.94 196 ALA A C 1
ATOM 1536 O O . ALA A 1 196 ? 4.931 36.191 36.806 1.00 74.94 196 ALA A O 1
ATOM 1537 N N . HIS A 1 197 ? 4.075 34.745 35.306 1.00 83.94 197 HIS A N 1
ATOM 1538 C CA . HIS A 1 197 ? 5.177 33.783 35.274 1.00 83.94 197 HIS A CA 1
ATOM 1539 C C . HIS A 1 197 ? 5.588 33.536 33.812 1.00 83.94 197 HIS A C 1
ATOM 1541 O O . HIS A 1 197 ? 4.743 33.650 32.919 1.00 83.94 197 HIS A O 1
ATOM 1547 N N . PRO A 1 198 ? 6.875 33.271 33.535 1.00 85.81 198 PRO A N 1
ATOM 1548 C CA . PRO A 1 198 ? 7.318 32.945 32.184 1.00 85.81 198 PRO A CA 1
ATOM 1549 C C . PRO A 1 198 ? 6.848 31.539 31.791 1.00 85.81 198 PRO A C 1
ATOM 1551 O O . PRO A 1 198 ? 6.819 30.653 32.637 1.00 85.81 198 PRO A O 1
ATOM 1554 N N . SER A 1 199 ? 6.517 31.336 30.511 1.00 88.50 199 SER A N 1
ATOM 1555 C CA . SER A 1 199 ? 6.428 29.988 29.939 1.00 88.50 199 SER A CA 1
ATOM 1556 C C . SER A 1 199 ? 7.823 29.376 29.807 1.00 88.50 199 SER A C 1
ATOM 1558 O O . SER A 1 199 ? 8.814 30.112 29.712 1.00 88.50 199 SER A O 1
ATOM 1560 N N . LEU A 1 200 ? 7.899 28.047 29.716 1.00 91.00 200 LEU A N 1
ATOM 1561 C CA . LEU A 1 200 ? 9.165 27.329 29.583 1.00 91.00 200 LEU A CA 1
ATOM 1562 C C . LEU A 1 200 ? 9.953 27.817 28.357 1.00 91.00 200 LEU A C 1
ATOM 1564 O O . LEU A 1 200 ? 11.113 28.206 28.475 1.00 91.00 200 LEU A O 1
ATOM 1568 N N . GLN A 1 201 ? 9.284 27.947 27.207 1.00 85.94 201 GLN A N 1
ATOM 1569 C CA . GLN A 1 201 ? 9.883 28.487 25.982 1.00 85.94 201 GLN A CA 1
ATOM 1570 C C . GLN A 1 201 ? 10.499 29.882 26.179 1.00 85.94 201 GLN A C 1
ATOM 1572 O O . GLN A 1 201 ? 11.590 30.166 25.684 1.00 85.94 201 GLN A O 1
ATOM 1577 N N . ARG A 1 202 ? 9.803 30.777 26.894 1.00 84.19 202 ARG A N 1
ATOM 1578 C CA . ARG A 1 202 ? 10.282 32.145 27.145 1.00 84.19 202 ARG A CA 1
ATOM 1579 C C . ARG A 1 202 ? 11.493 32.143 28.069 1.00 84.19 202 ARG A C 1
ATOM 1581 O O . ARG A 1 202 ? 12.429 32.904 27.834 1.00 84.19 202 ARG A O 1
ATOM 1588 N N . LEU A 1 203 ? 11.466 31.301 29.100 1.00 90.31 203 LEU A N 1
ATOM 1589 C CA . LEU A 1 203 ? 12.573 31.145 30.033 1.00 90.31 203 LEU A CA 1
ATOM 1590 C C . LEU A 1 203 ? 13.827 30.625 29.317 1.00 90.31 203 LEU A C 1
ATOM 1592 O O . LEU A 1 203 ? 14.888 31.225 29.447 1.00 90.31 203 LEU A O 1
ATOM 1596 N N . LEU A 1 204 ? 13.694 29.582 28.497 1.00 90.25 204 LEU A N 1
ATOM 1597 C CA . LEU A 1 204 ? 14.806 29.001 27.739 1.00 90.25 204 LEU A CA 1
ATOM 1598 C C . LEU A 1 204 ? 15.435 30.007 26.777 1.00 90.25 204 LEU A C 1
ATOM 1600 O O . LEU A 1 204 ? 16.651 30.173 26.776 1.00 90.25 204 LEU A O 1
ATOM 1604 N N . ARG A 1 205 ? 14.615 30.770 26.046 1.00 83.94 205 ARG A N 1
ATOM 1605 C CA . ARG A 1 205 ? 15.112 31.842 25.169 1.00 83.94 205 ARG A CA 1
ATOM 1606 C C . ARG A 1 205 ? 15.878 32.920 25.932 1.00 83.94 205 ARG A C 1
ATOM 1608 O O . ARG A 1 205 ? 16.915 33.367 25.453 1.00 83.94 205 ARG A O 1
ATOM 1615 N N . ALA A 1 206 ? 15.406 33.322 27.114 1.00 84.44 206 ALA A N 1
ATOM 1616 C CA . ALA A 1 206 ? 16.128 34.279 27.957 1.00 84.44 206 ALA A CA 1
ATOM 1617 C C . ALA A 1 206 ? 17.491 33.734 28.416 1.00 84.44 206 ALA A C 1
ATOM 1619 O O . ALA A 1 206 ? 18.447 34.490 28.561 1.00 84.44 206 ALA A O 1
ATOM 1620 N N . LEU A 1 207 ? 17.593 32.415 28.581 1.00 86.25 207 LEU A N 1
ATOM 1621 C CA . LEU A 1 207 ? 18.832 31.702 28.891 1.00 86.25 207 LEU A CA 1
ATOM 1622 C C . LEU A 1 207 ? 19.654 31.348 27.640 1.00 86.25 207 LEU A C 1
ATOM 1624 O O . LEU A 1 207 ? 20.691 30.705 27.767 1.00 86.25 207 LEU A O 1
ATOM 1628 N N . LYS A 1 208 ? 19.222 31.787 26.447 1.00 84.19 208 LYS A N 1
ATOM 1629 C CA . LYS A 1 208 ? 19.838 31.486 25.142 1.00 84.19 208 LYS A CA 1
ATOM 1630 C C . LYS A 1 208 ? 19.912 29.987 24.831 1.00 84.19 208 LYS A C 1
ATOM 1632 O O . LYS A 1 208 ? 20.842 29.527 24.179 1.00 84.19 208 LYS A O 1
ATOM 1637 N N . ILE A 1 209 ? 18.918 29.240 25.296 1.00 82.19 209 ILE A N 1
ATOM 1638 C CA . ILE A 1 209 ? 18.707 27.833 24.971 1.00 82.19 209 ILE A CA 1
ATOM 1639 C C . ILE A 1 209 ? 17.592 27.781 23.931 1.00 82.19 209 ILE A C 1
ATOM 1641 O O . ILE A 1 209 ? 16.507 28.322 24.156 1.00 82.19 209 ILE A O 1
ATOM 1645 N N . GLU A 1 210 ? 17.861 27.148 22.793 1.00 78.50 210 GLU A N 1
ATOM 1646 C CA . GLU A 1 210 ? 16.864 26.914 21.748 1.00 78.50 210 GLU A CA 1
ATOM 1647 C C . GLU A 1 210 ? 16.243 25.528 21.946 1.00 78.50 210 GLU A C 1
ATOM 1649 O O . GLU A 1 210 ? 16.905 24.524 21.682 1.00 78.50 210 GLU A O 1
ATOM 1654 N N . PRO A 1 211 ? 15.002 25.438 22.460 1.00 75.50 211 PRO A N 1
ATOM 1655 C CA . PRO A 1 211 ? 14.357 24.150 22.626 1.00 75.50 211 PRO A CA 1
ATOM 1656 C C . PRO A 1 211 ? 13.793 23.626 21.312 1.00 75.50 211 PRO A C 1
ATOM 1658 O O . PRO A 1 211 ? 13.214 24.379 20.520 1.00 75.50 211 PRO A O 1
ATOM 1661 N N . VAL A 1 212 ? 13.885 22.315 21.148 1.00 71.12 212 VAL A N 1
ATOM 1662 C CA . VAL A 1 212 ? 13.227 21.546 20.098 1.00 71.12 212 VAL A CA 1
ATOM 1663 C C . VAL A 1 212 ? 12.062 20.779 20.744 1.00 71.12 212 VAL A C 1
ATOM 1665 O O . VAL A 1 212 ? 12.089 20.487 21.933 1.00 71.12 212 VAL A O 1
ATOM 1668 N N . ASN A 1 213 ? 10.967 20.593 20.004 1.00 75.00 213 ASN A N 1
ATOM 1669 C CA . ASN A 1 213 ? 9.840 19.738 20.403 1.00 75.00 213 ASN A CA 1
ATOM 1670 C C . ASN A 1 213 ? 9.254 19.919 21.828 1.00 75.00 213 ASN A C 1
ATOM 1672 O O . ASN A 1 213 ? 8.898 18.935 22.469 1.00 75.00 213 ASN A O 1
ATOM 1676 N N . LEU A 1 214 ? 9.077 21.165 22.300 1.00 80.00 214 LEU A N 1
ATOM 1677 C CA . LEU A 1 214 ? 8.254 21.461 23.495 1.00 80.00 214 LEU A CA 1
ATOM 1678 C C . LEU A 1 214 ? 6.799 20.988 23.305 1.00 80.00 214 LEU A C 1
ATOM 1680 O O . LEU A 1 214 ? 6.328 20.966 22.163 1.00 80.00 214 LEU A O 1
ATOM 1684 N N . HIS A 1 215 ? 6.077 20.728 24.401 1.00 82.25 215 HIS A N 1
ATOM 1685 C CA . HIS A 1 215 ? 4.787 20.007 24.439 1.00 82.25 215 HIS A CA 1
ATOM 1686 C C . HIS A 1 215 ? 4.926 18.495 24.211 1.00 82.25 215 HIS A C 1
ATOM 1688 O O . HIS A 1 215 ? 4.028 17.837 23.682 1.00 82.25 215 HIS A O 1
ATOM 1694 N N . ASN A 1 216 ? 6.095 17.981 24.585 1.00 90.06 216 ASN A N 1
ATOM 1695 C CA . ASN A 1 216 ? 6.378 16.578 24.832 1.00 90.06 216 ASN A CA 1
ATOM 1696 C C . ASN A 1 216 ? 6.866 16.518 26.278 1.00 90.06 216 ASN A C 1
ATOM 1698 O O . ASN A 1 216 ? 7.881 17.149 26.596 1.00 90.06 216 ASN A O 1
ATOM 1702 N N . ALA A 1 217 ? 6.195 15.751 27.138 1.00 92.75 217 ALA A N 1
ATOM 1703 C CA . ALA A 1 217 ? 6.480 15.803 28.572 1.00 92.75 217 ALA A CA 1
ATOM 1704 C C . ALA A 1 217 ? 7.956 15.465 28.870 1.00 92.75 217 ALA A C 1
ATOM 1706 O O . ALA A 1 217 ? 8.591 16.059 29.744 1.00 92.75 217 ALA A O 1
ATOM 1707 N N . GLY A 1 218 ? 8.543 14.521 28.123 1.00 93.81 218 GLY A N 1
ATOM 1708 C CA . GLY A 1 218 ? 9.951 14.136 28.258 1.00 93.81 218 GLY A CA 1
ATOM 1709 C C . GLY A 1 218 ? 10.914 15.287 27.963 1.00 93.81 218 GLY A C 1
ATOM 1710 O O . GLY A 1 218 ? 11.815 15.559 28.761 1.00 93.81 218 GLY A O 1
ATOM 1711 N N . ASN A 1 219 ? 10.704 15.991 26.851 1.00 91.75 219 ASN A N 1
ATOM 1712 C CA . ASN A 1 219 ? 11.511 17.156 26.483 1.00 91.75 219 ASN A CA 1
ATOM 1713 C C . ASN A 1 219 ? 11.325 18.295 27.480 1.00 91.75 219 ASN A C 1
ATOM 1715 O O . ASN A 1 219 ? 12.304 18.908 27.908 1.00 91.75 219 ASN A O 1
ATOM 1719 N N . ASP A 1 220 ? 10.084 18.558 27.882 1.00 94.88 220 ASP A N 1
ATOM 1720 C CA . ASP A 1 220 ? 9.752 19.637 28.805 1.00 94.88 220 ASP A CA 1
ATOM 1721 C C . ASP A 1 220 ? 10.393 19.403 30.182 1.00 94.88 220 ASP A C 1
ATOM 1723 O O . ASP A 1 220 ? 10.941 20.341 30.772 1.00 94.88 220 ASP A O 1
ATOM 1727 N N . ALA A 1 221 ? 10.477 18.151 30.648 1.00 96.69 221 ALA A N 1
ATOM 1728 C CA . ALA A 1 221 ? 11.222 17.791 31.854 1.00 96.69 221 ALA A CA 1
ATOM 1729 C C . ALA A 1 221 ? 12.737 18.057 31.719 1.00 96.69 221 ALA A C 1
ATOM 1731 O O . ALA A 1 221 ? 13.351 18.629 32.628 1.00 96.69 221 ALA A O 1
ATOM 1732 N N . VAL A 1 222 ? 13.354 17.695 30.586 1.00 95.50 222 VAL A N 1
ATOM 1733 C CA . VAL A 1 222 ? 14.794 17.923 30.344 1.00 95.50 222 VAL A CA 1
ATOM 1734 C C . VAL A 1 222 ? 15.103 19.410 30.247 1.00 95.50 222 VAL A C 1
ATOM 1736 O O . VAL A 1 222 ? 15.980 19.917 30.953 1.00 95.50 222 VAL A O 1
ATOM 1739 N N . TYR A 1 223 ? 14.348 20.144 29.433 1.00 96.06 223 TYR A N 1
ATOM 1740 C CA . TYR A 1 223 ? 14.542 21.577 29.279 1.00 96.06 223 TYR A CA 1
ATOM 1741 C C . TYR A 1 223 ? 14.231 22.348 30.568 1.00 96.06 223 TYR A C 1
ATOM 1743 O O . TYR A 1 223 ? 14.875 23.363 30.843 1.00 96.06 223 TYR A O 1
ATOM 1751 N N . THR A 1 224 ? 13.328 21.853 31.416 1.00 97.44 224 THR A N 1
ATOM 1752 C CA . THR A 1 224 ? 13.111 22.410 32.759 1.00 97.44 224 THR A CA 1
ATOM 1753 C C . THR A 1 224 ? 14.364 22.283 33.631 1.00 97.44 224 THR A C 1
ATOM 1755 O O . THR A 1 224 ? 14.752 23.265 34.274 1.00 97.44 224 THR A O 1
ATOM 1758 N N . LEU A 1 225 ? 15.059 21.138 33.618 1.00 95.75 225 LEU A N 1
ATOM 1759 C CA . LEU A 1 225 ? 16.351 21.006 34.309 1.00 95.75 225 LEU A CA 1
ATOM 1760 C C . LEU A 1 225 ? 17.450 21.856 33.666 1.00 95.75 225 LEU A C 1
ATOM 1762 O O . LEU A 1 225 ? 18.211 22.495 34.395 1.00 95.75 225 LEU A O 1
ATOM 1766 N N . HIS A 1 226 ? 17.505 21.939 32.332 1.00 95.06 226 HIS A N 1
ATOM 1767 C CA . HIS A 1 226 ? 18.446 22.828 31.643 1.00 95.06 226 HIS A CA 1
ATOM 1768 C C . HIS A 1 226 ? 18.269 24.273 32.113 1.00 95.06 226 HIS A C 1
ATOM 1770 O O . HIS A 1 226 ? 19.251 24.942 32.446 1.00 95.06 226 HIS A O 1
ATOM 1776 N N . ALA A 1 227 ? 17.022 24.746 32.191 1.00 95.56 227 ALA A N 1
ATOM 1777 C CA . ALA A 1 227 ? 16.705 26.083 32.667 1.00 95.56 227 ALA A CA 1
ATOM 1778 C C . ALA A 1 227 ? 17.098 26.275 34.138 1.00 95.56 227 ALA A C 1
ATOM 1780 O O . ALA A 1 227 ? 17.718 27.282 34.476 1.00 95.56 227 ALA A O 1
ATOM 1781 N N . LEU A 1 228 ? 16.777 25.313 35.009 1.00 95.94 228 LEU A N 1
ATOM 1782 C CA . LEU A 1 228 ? 17.107 25.358 36.436 1.00 95.94 228 LEU A CA 1
ATOM 1783 C C . LEU A 1 228 ? 18.616 25.514 36.672 1.00 95.94 228 LEU A C 1
ATOM 1785 O O . LEU A 1 228 ? 19.042 26.434 37.373 1.00 95.94 228 LEU A O 1
ATOM 1789 N N . ILE A 1 229 ? 19.414 24.625 36.075 1.00 92.25 229 ILE A N 1
ATOM 1790 C CA . ILE A 1 229 ? 20.870 24.584 36.254 1.00 92.25 229 ILE A CA 1
ATOM 1791 C C . ILE A 1 229 ? 21.498 25.836 35.646 1.00 92.25 229 ILE A C 1
ATOM 1793 O O . ILE A 1 229 ? 22.314 26.492 36.291 1.00 92.25 229 ILE A O 1
ATOM 1797 N N . SER A 1 230 ? 21.061 26.221 34.444 1.00 92.75 230 SER A N 1
ATOM 1798 C CA . SER A 1 230 ? 21.557 27.428 33.781 1.00 92.75 230 SER A CA 1
ATOM 1799 C C . SER A 1 230 ? 21.258 28.678 34.602 1.00 92.75 230 SER A C 1
ATOM 1801 O O . SER A 1 230 ? 22.141 29.513 34.751 1.00 92.75 230 SER A O 1
ATOM 1803 N N . MET A 1 231 ? 20.070 28.801 35.210 1.00 94.38 231 MET A N 1
ATOM 1804 C CA . MET A 1 231 ? 19.765 29.914 36.117 1.00 94.38 231 MET A CA 1
ATOM 1805 C C . MET A 1 231 ? 20.680 29.925 37.347 1.00 94.38 231 MET A C 1
ATOM 1807 O O . MET A 1 231 ? 21.190 30.984 37.711 1.00 94.38 231 MET A O 1
ATOM 1811 N N . ALA A 1 232 ? 20.911 28.769 37.976 1.00 91.69 232 ALA A N 1
ATOM 1812 C CA . ALA A 1 232 ? 21.769 28.669 39.155 1.00 91.69 232 ALA A CA 1
ATOM 1813 C C . ALA A 1 232 ? 23.222 29.069 38.845 1.00 91.69 232 ALA A C 1
ATOM 1815 O O . ALA A 1 232 ? 23.793 29.888 39.570 1.00 91.69 232 ALA A O 1
ATOM 1816 N N . VAL A 1 233 ? 23.785 28.555 37.744 1.00 88.94 233 VAL A N 1
ATOM 1817 C CA . VAL A 1 233 ? 25.152 28.854 37.277 1.00 88.94 233 VAL A CA 1
ATOM 1818 C C . VAL A 1 233 ? 25.279 30.305 36.809 1.00 88.94 233 VAL A C 1
ATOM 1820 O O . VAL A 1 233 ? 26.244 30.990 37.144 1.00 88.94 233 VAL A O 1
ATOM 1823 N N . MET A 1 234 ? 24.295 30.812 36.067 1.00 88.88 234 MET A N 1
ATOM 1824 C CA . MET A 1 234 ? 24.287 32.188 35.572 1.00 88.88 234 MET A CA 1
ATOM 1825 C C . MET A 1 234 ? 24.242 33.195 36.730 1.00 88.88 234 MET A C 1
ATOM 1827 O O . MET A 1 234 ? 25.035 34.140 36.755 1.00 88.88 234 MET A O 1
ATOM 1831 N N . ASP A 1 235 ? 23.368 32.974 37.718 1.00 90.50 235 ASP A N 1
ATOM 1832 C CA . ASP A 1 235 ? 23.283 33.825 38.910 1.00 90.50 235 ASP A CA 1
ATOM 1833 C C . ASP A 1 235 ? 24.520 33.690 39.808 1.00 90.50 235 ASP A C 1
ATOM 1835 O O . ASP A 1 235 ? 24.955 34.683 40.385 1.00 90.50 235 ASP A O 1
ATOM 1839 N N . TYR A 1 236 ? 25.131 32.502 39.870 1.00 86.81 236 TYR A N 1
ATOM 1840 C CA . TYR A 1 236 ? 26.391 32.283 40.582 1.00 86.81 236 TYR A CA 1
ATOM 1841 C C . TYR A 1 236 ? 27.531 33.102 39.963 1.00 86.81 236 TYR A C 1
ATOM 1843 O O . TYR A 1 236 ? 28.214 33.850 40.661 1.00 86.81 236 TYR A O 1
ATOM 1851 N N . ASN A 1 237 ? 27.687 33.029 38.637 1.00 86.44 237 ASN A N 1
ATOM 1852 C CA . ASN A 1 237 ? 28.717 33.770 37.909 1.00 86.44 237 ASN A CA 1
ATOM 1853 C C . ASN A 1 237 ? 28.484 35.290 37.962 1.00 86.44 237 ASN A C 1
ATOM 1855 O O . ASN A 1 237 ? 29.435 36.072 37.983 1.00 86.44 237 ASN A O 1
ATOM 1859 N N . LYS A 1 238 ? 27.221 35.733 37.962 1.00 88.69 238 LYS A N 1
ATOM 1860 C CA . LYS A 1 238 ? 26.855 37.149 38.062 1.00 88.69 238 LYS A CA 1
ATOM 1861 C C . LYS A 1 238 ? 25.517 37.310 38.794 1.00 88.69 238 LYS A C 1
ATOM 1863 O O . LYS A 1 238 ? 24.470 37.183 38.152 1.00 88.69 238 LYS A O 1
ATOM 1868 N N . PRO A 1 239 ? 25.513 37.676 40.088 1.00 89.00 239 PRO A N 1
ATOM 1869 C CA . PRO A 1 239 ? 24.280 37.810 40.859 1.00 89.00 239 PRO A CA 1
ATOM 1870 C C . PRO A 1 239 ? 23.275 38.782 40.230 1.00 89.00 239 PRO A C 1
ATOM 1872 O O . PRO A 1 239 ? 23.593 39.927 39.905 1.00 89.00 239 PRO A O 1
ATOM 1875 N N . GLY A 1 240 ? 22.028 38.339 40.086 1.00 86.25 240 GLY A N 1
ATOM 1876 C CA . GLY A 1 240 ? 20.925 39.076 39.469 1.00 86.25 240 GLY A CA 1
ATOM 1877 C C . GLY A 1 240 ? 20.856 39.000 37.940 1.00 86.25 240 GLY A C 1
ATOM 1878 O O . GLY A 1 240 ? 19.933 39.575 37.359 1.00 86.25 240 GLY A O 1
ATOM 1879 N N . SER A 1 241 ? 21.786 38.306 37.284 1.00 88.38 241 SER A N 1
ATOM 1880 C CA . SER A 1 241 ? 21.852 38.198 35.819 1.00 88.38 241 SER A CA 1
ATOM 1881 C C . SER A 1 241 ? 20.649 37.481 35.202 1.00 88.38 241 SER A C 1
ATOM 1883 O O . SER A 1 241 ? 20.185 37.903 34.144 1.00 88.38 241 SER A O 1
ATOM 1885 N N . VAL A 1 242 ? 20.083 36.480 35.884 1.00 87.25 242 VAL A N 1
ATOM 1886 C CA . VAL A 1 242 ? 18.869 35.768 35.445 1.00 87.25 242 VAL A CA 1
ATOM 1887 C C . VAL A 1 242 ? 17.708 36.743 35.223 1.00 87.25 242 VAL A C 1
ATOM 1889 O O . VAL A 1 242 ? 17.049 36.718 34.184 1.00 87.25 242 VAL A O 1
ATOM 1892 N N . PHE A 1 243 ? 17.484 37.661 36.168 1.00 87.56 243 PHE A N 1
ATOM 1893 C CA . PHE A 1 243 ? 16.393 38.636 36.073 1.00 87.56 243 PHE A CA 1
ATOM 1894 C C . PHE A 1 243 ? 16.639 39.675 34.975 1.00 87.56 243 PHE A C 1
ATOM 1896 O O . PHE A 1 243 ? 15.694 40.082 34.300 1.00 87.56 243 PHE A O 1
ATOM 1903 N N . ALA A 1 244 ? 17.896 40.082 34.779 1.00 84.69 244 ALA A N 1
ATOM 1904 C CA . ALA A 1 244 ? 18.266 41.004 33.710 1.00 84.69 244 ALA A CA 1
ATOM 1905 C C . ALA A 1 244 ? 18.002 40.391 32.324 1.00 84.69 244 ALA A C 1
ATOM 1907 O O . ALA A 1 244 ? 17.377 41.034 31.483 1.00 84.69 244 ALA A O 1
ATOM 1908 N N . ALA A 1 245 ? 18.389 39.129 32.118 1.00 82.75 245 ALA A N 1
ATOM 1909 C CA . ALA A 1 245 ? 18.173 38.421 30.857 1.00 82.75 245 ALA A CA 1
ATOM 1910 C C . ALA A 1 245 ? 16.683 38.199 30.549 1.00 82.75 245 ALA A C 1
ATOM 1912 O O . ALA A 1 245 ? 16.241 38.373 29.415 1.00 82.75 245 ALA A O 1
ATOM 1913 N N . LEU A 1 246 ? 15.873 37.892 31.567 1.00 81.56 246 LEU A N 1
ATOM 1914 C CA . LEU A 1 246 ? 14.419 37.803 31.411 1.00 81.56 246 LEU A CA 1
ATOM 1915 C C . LEU A 1 246 ? 13.792 39.157 31.060 1.00 81.56 246 LEU A C 1
ATOM 1917 O O . LEU A 1 246 ? 12.893 39.219 30.224 1.00 81.56 246 LEU A O 1
ATOM 1921 N N . GLN A 1 247 ? 14.257 40.250 31.670 1.00 80.50 247 GLN A N 1
ATOM 1922 C CA . GLN A 1 247 ? 13.775 41.593 31.344 1.00 80.50 247 GLN A CA 1
ATOM 1923 C C . GLN A 1 247 ? 14.118 41.989 29.900 1.00 80.50 247 GLN A C 1
ATOM 1925 O O . GLN A 1 247 ? 13.275 42.567 29.215 1.00 80.50 247 GLN A O 1
ATOM 1930 N N . GLU A 1 248 ? 15.312 41.637 29.424 1.00 76.69 248 GLU A N 1
ATOM 1931 C CA . GLU A 1 248 ? 15.750 41.857 28.042 1.00 76.69 248 GLU A CA 1
ATOM 1932 C C . GLU A 1 248 ? 14.917 41.040 27.042 1.00 76.69 248 GLU A C 1
ATOM 1934 O O . GLU A 1 248 ? 14.375 41.592 26.082 1.00 76.69 248 GLU A O 1
ATOM 1939 N N . ALA A 1 249 ? 14.695 39.751 27.317 1.00 68.94 249 ALA A N 1
ATOM 1940 C CA . ALA A 1 249 ? 13.843 38.891 26.496 1.00 68.94 249 ALA A CA 1
ATOM 1941 C C . ALA A 1 249 ? 12.387 39.391 26.424 1.00 68.94 249 ALA A C 1
ATOM 1943 O O . ALA A 1 249 ? 11.709 39.193 25.418 1.00 68.94 249 ALA A O 1
ATOM 1944 N N . ASN A 1 250 ? 11.895 40.077 27.463 1.00 66.12 250 ASN A N 1
ATOM 1945 C CA . ASN A 1 250 ? 10.556 40.672 27.470 1.00 66.12 250 ASN A CA 1
ATOM 1946 C C . ASN A 1 250 ? 10.418 41.876 26.524 1.00 66.12 250 ASN A C 1
ATOM 1948 O O . ASN A 1 250 ? 9.294 42.191 26.129 1.00 66.12 250 ASN A O 1
ATOM 1952 N N . ALA A 1 251 ? 11.519 42.548 26.181 1.00 60.50 251 ALA A N 1
ATOM 1953 C CA . ALA A 1 251 ? 11.521 43.709 25.292 1.00 60.50 251 ALA A CA 1
ATOM 1954 C C . ALA A 1 251 ? 11.563 43.321 23.799 1.00 60.50 251 ALA A C 1
ATOM 1956 O O . ALA A 1 251 ? 11.105 44.086 22.949 1.00 60.50 251 ALA A O 1
ATOM 1957 N N . LEU A 1 252 ? 12.061 42.124 23.473 1.00 52.16 252 LEU A N 1
ATOM 1958 C CA . LEU A 1 252 ? 12.189 41.613 22.107 1.00 52.16 252 LEU A CA 1
ATOM 1959 C C . LEU A 1 252 ? 10.910 40.863 21.681 1.00 52.16 252 LEU A C 1
ATOM 1961 O O . LEU A 1 252 ? 10.688 39.710 22.048 1.00 52.16 252 LEU A O 1
ATOM 1965 N N . LYS A 1 253 ? 10.047 41.502 20.876 1.00 45.12 253 LYS A N 1
ATOM 1966 C CA . LYS A 1 253 ? 8.904 40.835 20.215 1.00 45.12 253 LYS A CA 1
ATOM 1967 C C . LYS A 1 253 ? 9.406 39.936 19.077 1.00 45.12 253 LYS A C 1
ATOM 1969 O O . LYS A 1 253 ? 9.470 40.367 17.930 1.00 45.12 253 LYS A O 1
ATOM 1974 N N . LEU A 1 254 ? 9.785 38.702 19.393 1.00 39.94 254 LEU A N 1
ATOM 1975 C CA . LEU A 1 254 ? 10.248 37.728 18.400 1.00 39.94 254 LEU A CA 1
ATOM 1976 C C . LEU A 1 254 ? 9.065 37.038 17.681 1.00 39.94 254 LEU A C 1
ATOM 1978 O O . LEU A 1 254 ? 8.064 36.732 18.335 1.00 39.94 254 LEU A O 1
ATOM 1982 N N . PRO A 1 255 ? 9.165 36.771 16.363 1.00 35.69 255 PRO A N 1
ATOM 1983 C CA . PRO A 1 255 ? 8.135 36.066 15.597 1.00 35.69 255 PRO A CA 1
ATOM 1984 C C . PRO A 1 255 ? 7.967 34.598 16.031 1.00 35.69 255 PRO A C 1
ATOM 1986 O O . PRO A 1 255 ? 8.849 33.999 16.652 1.00 35.69 255 PRO A O 1
ATOM 1989 N N . ALA A 1 256 ? 6.809 34.015 15.700 1.00 35.84 256 ALA A N 1
ATOM 1990 C CA . ALA A 1 256 ? 6.525 32.598 15.924 1.00 35.84 256 ALA A CA 1
ATOM 1991 C C . ALA A 1 256 ? 7.418 31.711 15.035 1.00 35.84 256 ALA A C 1
ATOM 1993 O O . ALA A 1 256 ? 7.633 32.016 13.862 1.00 35.84 256 ALA A O 1
ATOM 1994 N N . LEU A 1 257 ? 7.935 30.617 15.599 1.00 29.36 257 LEU A N 1
ATOM 1995 C CA . LEU A 1 257 ? 8.710 29.616 14.861 1.00 29.36 257 LEU A CA 1
ATOM 1996 C C . LEU A 1 257 ? 7.786 28.833 13.915 1.00 29.36 257 LEU A C 1
ATOM 1998 O O . LEU A 1 257 ? 6.687 28.448 14.307 1.00 29.36 257 LEU A O 1
ATOM 2002 N N . LYS A 1 258 ? 8.247 28.586 12.684 1.00 25.14 258 LYS A N 1
ATOM 2003 C CA . LYS A 1 258 ? 7.655 27.596 11.772 1.00 25.14 258 LYS A CA 1
ATOM 2004 C C . LYS A 1 258 ? 8.232 26.223 12.116 1.00 25.14 258 LYS A C 1
ATOM 2006 O O . LYS A 1 258 ? 9.441 26.113 12.305 1.00 25.14 258 LYS A O 1
ATOM 2011 N N . TYR A 1 259 ? 7.379 25.210 12.221 1.00 28.55 259 TYR A N 1
ATOM 2012 C CA . TYR A 1 259 ? 7.754 23.878 12.699 1.00 28.55 259 TYR A CA 1
ATOM 2013 C C . TYR A 1 259 ? 7.889 22.873 11.550 1.00 28.55 259 TYR A C 1
ATOM 2015 O O . TYR A 1 259 ? 7.128 22.932 10.589 1.00 28.55 259 TYR A O 1
ATOM 2023 N N . ASN A 1 260 ? 8.858 21.965 11.687 1.00 24.77 260 ASN A N 1
ATOM 2024 C CA . ASN A 1 260 ? 9.077 20.782 10.855 1.00 24.77 260 ASN A CA 1
ATOM 2025 C C . ASN A 1 260 ? 8.623 19.548 11.661 1.00 24.77 260 ASN A C 1
ATOM 2027 O O . ASN A 1 260 ? 8.968 19.454 12.839 1.00 24.77 260 ASN A O 1
ATOM 2031 N N . THR A 1 261 ? 7.822 18.661 11.071 1.00 25.02 261 THR A N 1
ATOM 2032 C CA . THR A 1 261 ? 7.175 17.515 11.736 1.00 25.02 261 THR A CA 1
ATOM 2033 C C . THR A 1 261 ? 7.781 16.205 11.234 1.00 25.02 261 THR A C 1
ATOM 2035 O O . THR A 1 261 ? 7.274 15.621 10.282 1.00 25.02 261 THR A O 1
ATOM 2038 N N . ASN A 1 262 ? 8.861 15.755 11.875 1.00 24.80 262 ASN A N 1
ATOM 2039 C CA . ASN A 1 262 ? 9.436 14.421 11.679 1.00 24.80 262 ASN A CA 1
ATOM 2040 C C . ASN A 1 262 ? 9.261 13.623 12.986 1.00 24.80 262 ASN A C 1
ATOM 2042 O O . ASN A 1 262 ? 9.548 14.144 14.065 1.00 24.80 262 ASN A O 1
ATOM 2046 N N . HIS A 1 263 ? 8.725 12.404 12.881 1.00 27.98 263 HIS A N 1
ATOM 2047 C CA . HIS A 1 263 ? 8.292 11.547 13.996 1.00 27.98 263 HIS A CA 1
ATOM 2048 C C . HIS A 1 263 ? 9.433 10.640 14.508 1.00 27.98 263 HIS A C 1
ATOM 2050 O O . HIS A 1 263 ? 10.285 10.247 13.715 1.00 27.98 263 HIS A O 1
ATOM 2056 N N . ALA A 1 264 ? 9.447 10.316 15.811 1.00 21.92 264 ALA A N 1
ATOM 2057 C CA . ALA A 1 264 ? 10.471 9.512 16.499 1.00 21.92 264 ALA A CA 1
ATOM 2058 C C . ALA A 1 264 ? 9.917 8.187 17.092 1.00 21.92 264 ALA A C 1
ATOM 2060 O O . ALA A 1 264 ? 8.718 8.045 17.333 1.00 21.92 264 ALA A O 1
ATOM 2061 N N . GLU A 1 265 ? 10.812 7.213 17.329 1.00 27.94 265 GLU A N 1
ATOM 2062 C CA . GLU A 1 265 ? 10.532 5.807 17.694 1.00 27.94 265 GLU A CA 1
ATOM 2063 C C . GLU A 1 265 ? 10.007 5.537 19.127 1.00 27.94 265 GLU A C 1
ATOM 2065 O O . GLU A 1 265 ? 10.246 6.272 20.091 1.00 27.94 265 GLU A O 1
ATOM 2070 N N . HIS A 1 266 ? 9.355 4.374 19.289 1.00 29.02 266 HIS A N 1
ATOM 2071 C CA . HIS A 1 266 ? 8.764 3.861 20.533 1.00 29.02 266 HIS A CA 1
ATOM 2072 C C . HIS A 1 266 ? 9.407 2.544 21.012 1.00 29.02 266 HIS A C 1
ATOM 2074 O O . HIS A 1 266 ? 9.664 1.646 20.215 1.00 29.02 266 HIS A O 1
ATOM 2080 N N . VAL A 1 267 ? 9.552 2.371 22.331 1.00 24.42 267 VAL A N 1
ATOM 2081 C CA . VAL A 1 267 ? 9.979 1.128 22.998 1.00 24.42 267 VAL A CA 1
ATOM 2082 C C . VAL A 1 267 ? 8.853 0.628 23.914 1.00 24.42 267 VAL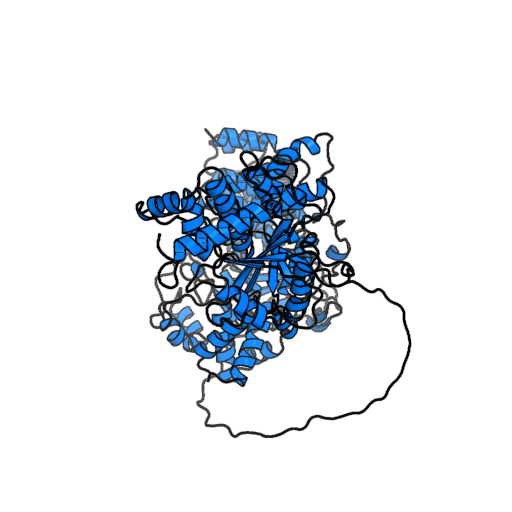 A C 1
ATOM 2084 O O . VAL A 1 267 ? 8.310 1.371 24.728 1.00 24.42 267 VAL A O 1
ATOM 2087 N N . TYR A 1 268 ? 8.475 -0.644 23.793 1.00 25.61 268 TYR A N 1
ATOM 2088 C CA . TYR A 1 268 ? 7.454 -1.275 24.639 1.00 25.61 268 TYR A CA 1
ATOM 2089 C C . TYR A 1 268 ? 8.126 -2.134 25.713 1.00 25.61 268 TYR A C 1
ATOM 2091 O O . TYR A 1 268 ? 8.915 -3.020 25.387 1.00 25.61 268 TYR A O 1
ATOM 2099 N N . ALA A 1 269 ? 7.807 -1.898 26.987 1.00 22.70 269 ALA A N 1
ATOM 2100 C CA . ALA A 1 269 ? 8.230 -2.757 28.090 1.00 22.70 269 ALA A CA 1
ATOM 2101 C C . ALA A 1 269 ? 7.020 -3.559 28.592 1.00 22.70 269 ALA A C 1
ATOM 2103 O O . ALA A 1 269 ? 6.049 -2.985 29.076 1.00 22.70 269 ALA A O 1
ATOM 2104 N N . GLY A 1 270 ? 7.079 -4.886 28.458 1.00 24.50 270 GLY A N 1
ATOM 2105 C CA . GLY A 1 270 ? 6.051 -5.824 28.912 1.00 24.50 270 GLY A CA 1
ATOM 2106 C C . GLY A 1 270 ? 6.687 -7.096 29.469 1.00 24.50 270 GLY A C 1
ATOM 2107 O O . GLY A 1 270 ? 7.758 -7.513 29.029 1.00 24.50 270 GLY A O 1
ATOM 2108 N N . THR A 1 271 ? 6.051 -7.658 30.489 1.00 24.12 271 THR A N 1
ATOM 2109 C CA . THR A 1 271 ? 6.561 -8.696 31.387 1.00 24.12 271 THR A CA 1
ATOM 2110 C C . THR A 1 271 ? 6.734 -10.079 30.746 1.00 24.12 271 THR A C 1
ATOM 2112 O O . THR A 1 271 ? 6.050 -10.469 29.803 1.00 24.12 271 THR A O 1
ATOM 2115 N N . ALA A 1 272 ? 7.714 -10.785 31.311 1.00 23.05 272 ALA A N 1
ATOM 2116 C CA . ALA A 1 272 ? 8.346 -12.042 30.934 1.00 23.05 272 ALA A CA 1
ATOM 2117 C C . ALA A 1 272 ? 7.466 -13.202 30.419 1.00 23.05 272 ALA A C 1
ATOM 2119 O O . ALA A 1 272 ? 6.422 -13.553 30.964 1.00 23.05 272 ALA A O 1
ATOM 2120 N N . THR A 1 273 ? 8.047 -13.897 29.439 1.00 22.83 273 THR A N 1
ATOM 2121 C CA . THR A 1 273 ? 7.845 -15.308 29.090 1.00 22.83 273 THR A CA 1
ATOM 2122 C C . THR A 1 273 ? 7.905 -16.238 30.308 1.00 22.83 273 THR A C 1
ATOM 2124 O O . THR A 1 273 ? 8.852 -16.155 31.090 1.00 22.83 273 THR A O 1
ATOM 2127 N N . ALA A 1 274 ? 7.007 -17.223 30.380 1.00 22.81 274 ALA A N 1
ATOM 2128 C CA . ALA A 1 274 ? 7.250 -18.466 31.109 1.00 22.81 274 ALA A CA 1
ATOM 2129 C C . ALA A 1 274 ? 6.865 -19.667 30.233 1.00 22.81 274 ALA A C 1
ATOM 2131 O O . ALA A 1 274 ? 5.745 -19.769 29.733 1.00 22.81 274 ALA A O 1
ATOM 2132 N N . SER A 1 275 ? 7.850 -20.534 30.019 1.00 23.38 275 SER A N 1
ATOM 2133 C CA . SER A 1 275 ? 7.769 -21.829 29.355 1.00 23.38 275 SER A CA 1
ATOM 2134 C C . SER A 1 275 ? 7.039 -22.875 30.205 1.00 23.38 275 SER A C 1
ATOM 2136 O O . SER A 1 275 ? 6.937 -22.768 31.423 1.00 23.38 275 SER A O 1
ATOM 2138 N N . SER A 1 276 ? 6.552 -23.894 29.503 1.00 25.02 276 SER A N 1
ATOM 2139 C CA . SER A 1 276 ? 5.865 -25.109 29.950 1.00 25.02 276 SER A CA 1
ATOM 2140 C C . SER A 1 276 ? 6.494 -25.860 31.131 1.00 25.02 276 SER A C 1
ATOM 2142 O O . SER A 1 276 ? 7.697 -26.095 31.116 1.00 25.02 276 SER A O 1
ATOM 2144 N N . GLU A 1 277 ? 5.655 -26.379 32.034 1.00 22.75 277 GLU A N 1
ATOM 2145 C CA . GLU A 1 277 ? 5.484 -27.814 32.344 1.00 22.75 277 GLU A CA 1
ATOM 2146 C C . GLU A 1 277 ? 4.301 -28.003 33.317 1.00 22.75 277 GLU A C 1
ATOM 2148 O O . GLU A 1 277 ? 3.805 -27.041 33.898 1.00 22.75 277 GLU A O 1
ATOM 2153 N N . GLY A 1 278 ? 3.737 -29.213 33.341 1.00 22.12 278 GLY A N 1
ATOM 2154 C CA . GLY A 1 278 ? 2.327 -29.463 33.647 1.00 22.12 278 GLY A CA 1
ATOM 2155 C C . GLY A 1 278 ? 1.946 -29.609 35.118 1.00 22.12 278 GLY A C 1
ATOM 2156 O O . GLY A 1 278 ? 2.793 -29.815 35.970 1.00 22.12 278 GLY A O 1
ATOM 2157 N N . GLU A 1 279 ? 0.633 -29.620 35.370 1.00 23.00 279 GLU A N 1
ATOM 2158 C CA . GLU A 1 279 ? -0.006 -30.490 36.362 1.00 23.00 279 GLU A CA 1
ATOM 2159 C C . GLU A 1 279 ? -1.532 -30.528 36.167 1.00 23.00 279 GLU A C 1
ATOM 2161 O O . GLU A 1 279 ? -2.178 -29.552 35.788 1.00 23.00 279 GLU A O 1
ATOM 2166 N N . ARG A 1 280 ? -2.091 -31.723 36.373 1.00 23.69 280 ARG A N 1
ATOM 2167 C CA . ARG A 1 280 ? -3.516 -32.064 36.288 1.00 23.69 280 ARG A CA 1
ATOM 2168 C C . ARG A 1 280 ? -4.296 -31.444 37.451 1.00 23.69 280 ARG A C 1
ATOM 2170 O O . ARG A 1 280 ? -3.877 -31.601 38.590 1.00 23.69 280 ARG A O 1
ATOM 2177 N N . SER A 1 281 ? -5.511 -30.950 37.202 1.00 23.72 281 SER A N 1
ATOM 2178 C CA . SER A 1 281 ? -6.656 -31.247 38.082 1.00 23.72 281 SER A CA 1
ATOM 2179 C C . SER A 1 281 ? -7.995 -31.036 37.365 1.00 23.72 281 SER A C 1
ATOM 2181 O O . SER A 1 281 ? -8.190 -30.081 36.618 1.00 23.72 281 SER A O 1
ATOM 2183 N N . GLU A 1 282 ? -8.885 -32.005 37.562 1.00 21.53 282 GLU A N 1
ATOM 2184 C CA . GLU A 1 282 ? -10.296 -32.016 37.178 1.00 21.53 282 GLU A CA 1
ATOM 2185 C C . GLU A 1 282 ? -11.080 -30.993 38.008 1.00 21.53 282 GLU A C 1
ATOM 2187 O O . GLU A 1 282 ? -10.800 -30.880 39.192 1.00 21.53 282 GLU A O 1
ATOM 2192 N N . PHE A 1 283 ? -12.110 -30.341 37.451 1.00 22.31 283 PHE A N 1
ATOM 2193 C CA . PHE A 1 283 ? -13.341 -30.012 38.189 1.00 22.31 283 PHE A CA 1
ATOM 2194 C C . PHE A 1 283 ? -14.509 -29.697 37.235 1.00 22.31 283 PHE A C 1
ATOM 2196 O O . PHE A 1 283 ? -14.334 -29.382 36.062 1.00 22.31 283 PHE A O 1
ATOM 2203 N N . HIS A 1 284 ? -15.712 -29.907 37.763 1.00 24.02 284 HIS A N 1
ATOM 2204 C CA . HIS A 1 284 ? -16.927 -30.351 37.090 1.00 24.02 284 HIS A CA 1
ATOM 2205 C C . HIS A 1 284 ? -17.683 -29.374 36.178 1.00 24.02 284 HIS A C 1
ATOM 2207 O O . HIS A 1 284 ? -17.726 -28.162 36.369 1.00 24.02 284 HIS A O 1
ATOM 2213 N N . SER A 1 285 ? -18.423 -30.010 35.265 1.00 21.83 285 SER A N 1
ATOM 2214 C CA . SER A 1 285 ? -19.566 -29.496 34.517 1.00 21.83 285 SER A CA 1
ATOM 2215 C C . SER A 1 285 ? -20.627 -28.836 35.399 1.00 21.83 285 SER A C 1
ATOM 2217 O O . SER A 1 285 ? -21.042 -29.432 36.389 1.00 21.83 285 SER A O 1
ATOM 2219 N N . THR A 1 286 ? -21.212 -27.732 34.933 1.00 23.39 286 THR A N 1
ATOM 2220 C CA . THR A 1 286 ? -22.671 -27.543 34.985 1.00 23.39 286 THR A CA 1
ATOM 2221 C C . THR A 1 286 ? -23.151 -26.685 33.816 1.00 23.39 286 THR A C 1
ATOM 2223 O O . THR A 1 286 ? -22.572 -25.667 33.452 1.00 23.39 286 THR A O 1
ATOM 2226 N N . SER A 1 287 ? -24.215 -27.180 33.198 1.00 22.81 287 SER A N 1
ATOM 2227 C CA . SER A 1 287 ? -24.971 -26.623 32.087 1.00 22.81 287 SER A CA 1
ATOM 2228 C C . SER A 1 287 ? -25.848 -25.448 32.517 1.00 22.81 287 SER A C 1
ATOM 2230 O O . SER A 1 287 ? -26.604 -25.603 33.473 1.00 22.81 287 SER A O 1
ATOM 2232 N N . HIS A 1 288 ? -25.903 -24.371 31.729 1.00 25.41 288 HIS A N 1
ATOM 2233 C CA . HIS A 1 288 ? -27.100 -23.528 31.673 1.00 25.41 288 HIS A CA 1
ATOM 2234 C C . HIS A 1 288 ? -27.396 -23.051 30.247 1.00 25.41 288 HIS A C 1
ATOM 2236 O O . HIS A 1 288 ? -26.577 -22.428 29.577 1.00 25.41 288 HIS A O 1
ATOM 2242 N N . GLN A 1 289 ? -28.595 -23.421 29.794 1.00 24.27 289 GLN A N 1
ATOM 2243 C CA . GLN A 1 289 ? -29.228 -23.043 28.534 1.00 24.27 289 GLN A CA 1
ATOM 2244 C C . GLN A 1 289 ? -29.717 -21.578 28.535 1.00 24.27 289 GLN A C 1
ATOM 2246 O O . GLN A 1 289 ? -29.918 -20.999 29.603 1.00 24.27 289 GLN A O 1
ATOM 2251 N N . PRO A 1 290 ? -29.965 -20.994 27.345 1.00 23.59 290 PRO A N 1
ATOM 2252 C CA . PRO A 1 290 ? -30.249 -19.574 27.171 1.00 23.59 290 PRO A CA 1
ATOM 2253 C C . PRO A 1 290 ? -31.743 -19.235 27.307 1.00 23.59 290 PRO A C 1
ATOM 2255 O O . PRO A 1 290 ? -32.607 -19.856 26.685 1.00 23.59 290 PRO A O 1
ATOM 2258 N N . THR A 1 291 ? -32.053 -18.188 28.069 1.00 23.62 291 THR A N 1
ATOM 2259 C CA . THR A 1 291 ? -33.401 -17.615 28.207 1.00 23.62 291 THR A CA 1
ATOM 2260 C C . THR A 1 291 ? -33.722 -16.616 27.087 1.00 23.62 291 THR A C 1
ATOM 2262 O O . THR A 1 291 ? -33.085 -15.573 26.966 1.00 23.62 291 THR A O 1
ATOM 2265 N N . ARG A 1 292 ? -34.755 -16.935 26.292 1.00 24.23 292 ARG A N 1
ATOM 2266 C CA . ARG A 1 292 ? -35.478 -16.045 25.357 1.00 24.23 292 ARG A CA 1
ATOM 2267 C C . ARG A 1 292 ? -36.398 -15.080 26.105 1.00 24.23 292 ARG A C 1
ATOM 2269 O O . ARG A 1 292 ? -37.128 -15.580 26.945 1.00 24.23 292 ARG A O 1
ATOM 2276 N N . LEU A 1 293 ? -36.506 -13.817 25.666 1.00 21.81 293 LEU A N 1
ATOM 2277 C CA . LEU A 1 293 ? -37.706 -12.939 25.691 1.00 21.81 293 LEU A CA 1
ATOM 2278 C C . LEU A 1 293 ? -37.442 -11.683 24.806 1.00 21.81 293 LEU A C 1
ATOM 2280 O O . LEU A 1 293 ? -36.276 -11.348 24.619 1.00 21.81 293 LEU A O 1
ATOM 2284 N N . PRO A 1 294 ? -38.443 -10.877 24.385 1.00 24.47 294 PRO A N 1
ATOM 2285 C CA . PRO A 1 294 ? -39.681 -11.176 23.661 1.00 24.47 294 PRO A CA 1
ATOM 2286 C C . PRO A 1 294 ? -39.788 -10.405 22.313 1.00 24.47 294 PRO A C 1
ATOM 2288 O O . PRO A 1 294 ? -39.074 -9.443 22.043 1.00 24.47 294 PRO A O 1
ATOM 2291 N N . VAL A 1 295 ? -40.719 -10.842 21.462 1.00 23.97 295 VAL A N 1
ATOM 2292 C CA . VAL A 1 295 ? -41.051 -10.267 20.144 1.00 23.97 295 VAL A CA 1
ATOM 2293 C C . VAL A 1 295 ? -41.758 -8.912 20.299 1.00 23.97 295 VAL A C 1
ATOM 2295 O O . VAL A 1 295 ? -42.784 -8.836 20.971 1.00 23.97 295 VAL A O 1
ATOM 2298 N N . VAL A 1 296 ? -41.250 -7.867 19.634 1.00 24.88 296 VAL A N 1
ATOM 2299 C CA . VAL A 1 296 ? -41.911 -6.555 19.499 1.00 24.88 296 VAL A CA 1
ATOM 2300 C C . VAL A 1 296 ? -42.485 -6.412 18.084 1.00 24.88 296 VAL A C 1
ATOM 2302 O O . VAL A 1 296 ? -41.853 -6.786 17.097 1.00 24.88 296 VAL A O 1
ATOM 2305 N N . GLN A 1 297 ? -43.724 -5.925 18.021 1.00 23.97 297 GLN A N 1
ATOM 2306 C CA . GLN A 1 297 ? -44.588 -5.823 16.843 1.00 23.97 297 GLN A CA 1
ATOM 2307 C C . GLN A 1 297 ? -44.046 -4.844 15.782 1.00 23.97 297 GLN A C 1
ATOM 2309 O O . GLN A 1 297 ? -43.512 -3.788 16.110 1.00 23.97 297 GLN A O 1
ATOM 2314 N N . GLN A 1 298 ? -44.208 -5.205 14.504 1.00 23.06 298 GLN A N 1
ATOM 2315 C CA . GLN A 1 298 ? -43.834 -4.396 13.336 1.00 23.06 298 GLN A CA 1
ATOM 2316 C C . GLN A 1 298 ? -44.831 -3.246 13.096 1.00 23.06 298 GLN A C 1
ATOM 2318 O O . GLN A 1 298 ? -46.034 -3.514 13.090 1.00 23.06 298 GLN A O 1
ATOM 2323 N N . PRO A 1 299 ? -44.377 -2.020 12.773 1.00 24.95 299 PRO A N 1
ATOM 2324 C CA . PRO A 1 299 ? -45.170 -1.055 12.024 1.00 24.95 299 PRO A CA 1
ATOM 2325 C C . PRO A 1 299 ? -45.041 -1.282 10.504 1.00 24.95 299 PRO A C 1
ATOM 2327 O O . PRO A 1 299 ? -44.105 -1.912 10.013 1.00 24.95 299 PRO A O 1
ATOM 2330 N N . GLU A 1 300 ? -46.038 -0.787 9.779 1.00 24.31 300 GLU A N 1
ATOM 2331 C CA . GLU A 1 300 ? -46.476 -1.172 8.434 1.00 24.31 300 GLU A CA 1
ATOM 2332 C C . GLU A 1 300 ? -45.443 -1.081 7.291 1.00 24.31 300 GLU A C 1
ATOM 2334 O O . GLU A 1 300 ? -44.642 -0.153 7.174 1.00 24.31 300 GLU A O 1
ATOM 2339 N N . LYS A 1 301 ? -45.531 -2.064 6.381 1.00 23.38 301 LYS A N 1
ATOM 2340 C CA . LYS A 1 301 ? -44.728 -2.206 5.159 1.00 23.38 301 LYS A CA 1
ATOM 2341 C C . LYS A 1 301 ? -45.070 -1.130 4.123 1.00 23.38 301 LYS A C 1
ATOM 2343 O O . LYS A 1 301 ? -46.127 -1.183 3.499 1.00 23.38 301 LYS A O 1
ATOM 2348 N N . VAL A 1 302 ? -44.106 -0.270 3.799 1.00 24.64 302 VAL A N 1
ATOM 2349 C CA . VAL A 1 302 ? -44.054 0.385 2.483 1.00 24.64 302 VAL A CA 1
ATOM 2350 C C . VAL A 1 302 ? -43.391 -0.585 1.501 1.00 24.64 302 VAL A C 1
ATOM 2352 O O . VAL A 1 302 ? -42.213 -0.911 1.624 1.00 24.64 302 VAL A O 1
ATOM 2355 N N . SER A 1 303 ? -44.165 -1.078 0.533 1.00 25.16 303 SER A N 1
ATOM 2356 C CA . SER A 1 303 ? -43.709 -1.985 -0.527 1.00 25.16 303 SER A CA 1
ATOM 2357 C C . SER A 1 303 ? -42.710 -1.291 -1.462 1.00 25.16 303 SER A C 1
ATOM 2359 O O . SER A 1 303 ? -43.103 -0.523 -2.342 1.00 25.16 303 SER A O 1
ATOM 2361 N N . LEU A 1 304 ? -41.420 -1.601 -1.316 1.00 27.36 304 LEU A N 1
ATOM 2362 C CA . LEU A 1 304 ? -40.388 -1.322 -2.316 1.00 27.36 304 LEU A CA 1
ATOM 2363 C C . LEU A 1 304 ? -40.077 -2.608 -3.099 1.00 27.36 304 LEU A C 1
ATOM 2365 O O . LEU A 1 304 ? -39.894 -3.674 -2.520 1.00 27.36 304 LEU A O 1
ATOM 2369 N N . SER A 1 305 ? -40.040 -2.499 -4.428 1.00 25.55 305 SER A N 1
ATOM 2370 C CA . SER A 1 305 ? -39.733 -3.592 -5.361 1.00 25.55 305 SER A CA 1
ATOM 2371 C C . SER A 1 305 ? -38.326 -4.178 -5.124 1.00 25.55 305 SER A C 1
ATOM 2373 O O . SER A 1 305 ? -37.386 -3.391 -4.976 1.00 25.55 305 SER A O 1
ATOM 2375 N N . PRO A 1 306 ? -38.141 -5.513 -5.139 1.00 26.81 306 PRO A N 1
ATOM 2376 C CA . PRO A 1 306 ? -36.862 -6.138 -4.809 1.00 26.81 306 PRO A CA 1
ATOM 2377 C C . PRO A 1 306 ? -35.756 -5.851 -5.838 1.00 26.81 306 PRO A C 1
ATOM 2379 O O . PRO A 1 306 ? -35.982 -5.844 -7.047 1.00 26.81 306 PRO A O 1
ATOM 2382 N N . ILE A 1 307 ? -34.522 -5.704 -5.341 1.00 35.28 307 ILE A N 1
ATOM 2383 C CA . ILE A 1 307 ? -33.248 -5.649 -6.092 1.00 35.28 307 ILE A CA 1
ATOM 2384 C C . ILE A 1 307 ? -32.888 -7.057 -6.648 1.00 35.28 307 ILE A C 1
ATOM 2386 O O . ILE A 1 307 ? -31.730 -7.415 -6.822 1.00 35.28 307 ILE A O 1
ATOM 2390 N N . SER A 1 308 ? -33.879 -7.896 -6.967 1.00 29.84 308 SER A N 1
ATOM 2391 C CA . SER A 1 308 ? -33.689 -9.269 -7.470 1.00 29.84 308 SER A CA 1
ATOM 2392 C C . SER A 1 308 ? -33.128 -9.343 -8.897 1.00 29.84 308 SER A C 1
ATOM 2394 O O . SER A 1 308 ? -32.921 -10.434 -9.413 1.00 29.84 308 SER A O 1
ATOM 2396 N N . ASN A 1 309 ? -32.886 -8.199 -9.546 1.00 31.59 309 ASN A N 1
ATOM 2397 C CA . ASN A 1 309 ? -32.447 -8.122 -10.943 1.00 31.59 309 ASN A CA 1
ATOM 2398 C C . ASN A 1 309 ? -30.920 -8.041 -11.124 1.00 31.59 309 ASN A C 1
ATOM 2400 O O . ASN A 1 309 ? -30.459 -7.939 -12.260 1.00 31.59 309 ASN A O 1
ATOM 2404 N N . LEU A 1 310 ? -30.124 -8.078 -10.048 1.00 38.09 310 LEU A N 1
ATOM 2405 C CA . LEU A 1 310 ? -28.693 -8.367 -10.171 1.00 38.09 310 LEU A CA 1
ATOM 2406 C C . LEU A 1 310 ? -28.557 -9.868 -10.428 1.00 38.09 310 LEU A C 1
ATOM 2408 O O . LEU A 1 310 ? -28.578 -10.676 -9.498 1.00 38.09 310 LEU A O 1
ATOM 2412 N N . LYS A 1 311 ? -28.484 -10.246 -11.707 1.00 41.38 311 LYS A N 1
ATOM 2413 C CA . LYS A 1 311 ? -28.187 -11.622 -12.090 1.00 41.38 311 LYS A CA 1
ATOM 2414 C C . LYS A 1 311 ? -26.808 -11.968 -11.514 1.00 41.38 311 LYS A C 1
ATOM 2416 O O . LYS A 1 311 ? -25.788 -11.485 -11.991 1.00 41.38 311 LYS A O 1
ATOM 2421 N N . ARG A 1 312 ? -26.769 -12.804 -10.467 1.00 51.88 312 ARG A N 1
ATOM 2422 C CA . ARG A 1 312 ? -25.508 -13.352 -9.920 1.00 51.88 312 ARG A CA 1
ATOM 2423 C C . ARG A 1 312 ? -24.831 -14.330 -10.898 1.00 51.88 312 ARG A C 1
ATOM 2425 O O . ARG A 1 312 ? -23.775 -14.862 -10.586 1.00 51.88 312 ARG A O 1
ATOM 2432 N N . ARG A 1 313 ? -25.458 -14.598 -12.051 1.00 48.47 313 ARG A N 1
ATOM 2433 C CA . ARG A 1 313 ? -24.969 -15.455 -13.132 1.00 48.47 313 ARG A CA 1
ATOM 2434 C C . ARG A 1 313 ? -25.201 -14.755 -14.471 1.00 48.47 313 ARG A C 1
ATOM 2436 O O . ARG A 1 313 ? -26.344 -14.367 -14.716 1.00 48.47 313 ARG A O 1
ATOM 2443 N N . PRO A 1 314 ? -24.189 -14.625 -15.336 1.00 44.12 314 PRO A N 1
ATOM 2444 C CA . PRO A 1 314 ? -24.415 -14.201 -16.711 1.00 44.12 314 PRO A CA 1
ATOM 2445 C C . PRO A 1 314 ? -25.334 -15.221 -17.403 1.00 44.12 314 PRO A C 1
ATOM 2447 O O . PRO A 1 314 ? -25.020 -16.407 -17.420 1.00 44.12 314 PRO A O 1
ATOM 2450 N N . GLU A 1 315 ? -26.478 -14.793 -17.946 1.00 40.00 315 GLU A N 1
ATOM 2451 C CA . GLU A 1 315 ? -27.366 -15.684 -18.726 1.00 40.00 315 GLU A CA 1
ATOM 2452 C C . GLU A 1 315 ? -26.818 -15.972 -20.137 1.00 40.00 315 GLU A C 1
ATOM 2454 O O . GLU A 1 315 ? -27.218 -16.958 -20.749 1.00 40.00 315 GLU A O 1
ATOM 2459 N N . ASP A 1 316 ? -25.868 -15.158 -20.616 1.00 41.03 316 ASP A N 1
ATOM 2460 C CA . ASP A 1 316 ? -25.420 -15.130 -22.017 1.00 41.03 316 ASP A CA 1
ATOM 2461 C C . ASP A 1 316 ? -23.930 -15.484 -22.214 1.00 41.03 316 ASP A C 1
ATOM 2463 O O . ASP A 1 316 ? -23.397 -15.284 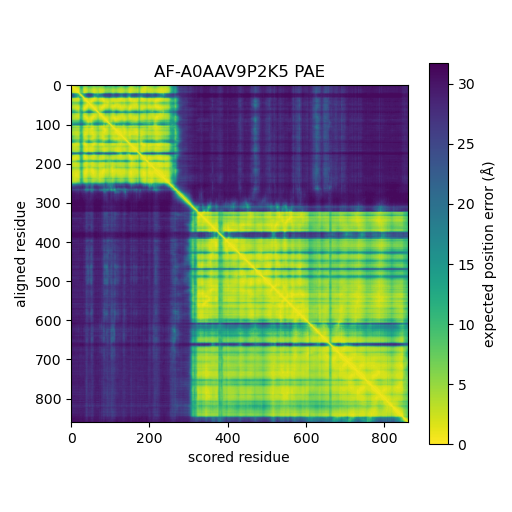-23.306 1.00 41.03 316 ASP A O 1
ATOM 2467 N N . ASP A 1 317 ? -23.232 -15.987 -21.185 1.00 44.19 317 ASP A N 1
ATOM 2468 C CA . ASP A 1 317 ? -21.838 -16.434 -21.339 1.00 44.19 317 ASP A CA 1
ATOM 2469 C C . ASP A 1 317 ? -21.772 -17.962 -21.537 1.00 44.19 317 ASP A C 1
ATOM 2471 O O . ASP A 1 317 ? -22.051 -18.710 -20.585 1.00 44.19 317 ASP A O 1
ATOM 2475 N N . PRO A 1 318 ? -21.414 -18.456 -22.742 1.00 42.84 318 PRO A N 1
ATOM 2476 C CA . PRO A 1 318 ? -21.284 -19.887 -23.012 1.00 42.84 318 PRO A CA 1
ATOM 2477 C C . PRO A 1 318 ? -20.200 -20.576 -22.162 1.00 42.84 318 PRO A C 1
ATOM 2479 O O . PRO A 1 318 ? -20.206 -21.803 -22.070 1.00 42.84 318 PRO A O 1
ATOM 2482 N N . GLU A 1 319 ? -19.314 -19.826 -21.490 1.00 47.94 319 GLU A N 1
ATOM 2483 C CA . GLU A 1 319 ? -18.317 -20.363 -20.549 1.00 47.94 319 GLU A CA 1
ATOM 2484 C C . GLU A 1 319 ? -18.882 -20.634 -19.129 1.00 47.94 319 GLU A C 1
ATOM 2486 O O . GLU A 1 319 ? -18.202 -21.234 -18.299 1.00 47.94 319 GLU A O 1
ATOM 2491 N N . SER A 1 320 ? -20.138 -20.267 -18.825 1.00 44.34 320 SER A N 1
ATOM 2492 C CA . SER A 1 320 ? -20.710 -20.280 -17.458 1.00 44.34 320 SER A CA 1
ATOM 2493 C C . SER A 1 320 ? -21.302 -21.617 -16.955 1.00 44.34 320 SER A C 1
ATOM 2495 O O . SER A 1 320 ? -22.043 -21.648 -15.965 1.00 44.34 320 SER A O 1
ATOM 2497 N N . SER A 1 321 ? -20.995 -22.756 -17.588 1.00 41.69 321 SER A N 1
ATOM 2498 C CA . SER A 1 321 ? -21.565 -24.049 -17.168 1.00 41.69 321 SER A CA 1
ATOM 2499 C C . SER A 1 321 ? -21.044 -24.504 -15.786 1.00 41.69 321 SER A C 1
ATOM 2501 O O . SER A 1 321 ? -19.843 -24.667 -15.594 1.00 41.69 321 SER A O 1
ATOM 2503 N N . ALA A 1 322 ? -21.973 -24.705 -14.836 1.00 49.56 322 ALA A N 1
ATOM 2504 C CA . ALA A 1 322 ? -21.836 -25.287 -13.487 1.00 49.56 322 ALA A CA 1
ATOM 2505 C C . ALA A 1 322 ? -20.457 -25.126 -12.804 1.00 49.56 322 ALA A C 1
ATOM 2507 O O . ALA A 1 322 ? -19.515 -25.871 -13.099 1.00 49.56 322 ALA A O 1
ATOM 2508 N N . THR A 1 323 ? -20.408 -24.231 -11.805 1.00 62.09 323 THR A N 1
ATOM 2509 C CA . THR A 1 323 ? -19.226 -23.666 -11.110 1.00 62.09 323 THR A CA 1
ATOM 2510 C C . THR A 1 323 ? -18.238 -24.654 -10.502 1.00 62.09 323 THR A C 1
ATOM 2512 O O . THR A 1 323 ? -17.245 -24.215 -9.936 1.00 62.09 323 THR A O 1
ATOM 2515 N N . GLY A 1 324 ? -18.470 -25.967 -10.602 1.00 82.25 324 GLY A N 1
ATOM 2516 C CA . GLY A 1 324 ? -17.472 -26.980 -10.271 1.00 82.25 324 GLY A CA 1
ATOM 2517 C C . GLY A 1 324 ? -16.870 -26.791 -8.885 1.00 82.25 324 GLY A C 1
ATOM 2518 O O . GLY A 1 324 ? -15.703 -27.121 -8.707 1.00 82.25 324 GLY A O 1
ATOM 2519 N N . THR A 1 325 ? -17.626 -26.202 -7.954 1.00 90.56 325 THR A N 1
ATOM 2520 C CA . THR A 1 325 ? -17.144 -25.767 -6.647 1.00 90.56 325 THR A CA 1
ATOM 2521 C C . THR A 1 325 ? -18.208 -25.885 -5.572 1.00 90.56 325 THR A C 1
ATOM 2523 O O . THR A 1 325 ? -19.409 -25.884 -5.849 1.00 90.56 325 THR A O 1
ATOM 2526 N N . GLU A 1 326 ? -17.750 -25.984 -4.332 1.00 92.19 326 GLU A N 1
ATOM 2527 C CA . GLU A 1 326 ? -18.568 -26.040 -3.128 1.00 92.19 326 GLU A CA 1
ATOM 2528 C C . GLU A 1 326 ? -17.849 -25.365 -1.953 1.00 92.19 326 GLU A C 1
ATOM 2530 O O . GLU A 1 326 ? -16.622 -25.322 -1.912 1.00 92.19 326 GLU A O 1
ATOM 2535 N N . VAL A 1 327 ? -18.604 -24.837 -0.988 1.00 91.69 327 VAL A N 1
ATOM 2536 C CA . VAL A 1 327 ? -18.037 -24.244 0.233 1.00 91.69 327 VAL A CA 1
ATOM 2537 C C . VAL A 1 327 ? -17.972 -25.304 1.329 1.00 91.69 327 VAL A C 1
ATOM 2539 O O . VAL A 1 327 ? -18.980 -25.940 1.636 1.00 91.69 327 VAL A O 1
ATOM 2542 N N . LYS A 1 328 ? -16.801 -25.471 1.947 1.00 91.62 328 LYS A N 1
ATOM 2543 C CA . LYS A 1 328 ? -16.559 -26.404 3.062 1.00 91.62 328 LYS A CA 1
ATOM 2544 C C . LYS A 1 328 ? -15.734 -25.738 4.158 1.00 91.62 328 LYS A C 1
ATOM 2546 O O . LYS A 1 328 ? -15.215 -24.644 3.969 1.00 91.62 328 LYS A O 1
ATOM 2551 N N . THR A 1 329 ? -15.595 -26.401 5.302 1.00 94.38 329 THR A N 1
ATOM 2552 C CA . THR A 1 329 ? -14.586 -26.035 6.307 1.00 94.38 329 THR A CA 1
ATOM 2553 C C . THR A 1 329 ? -13.187 -26.240 5.729 1.00 94.38 329 THR A C 1
ATOM 2555 O O . THR A 1 329 ? -12.922 -27.288 5.139 1.00 94.38 329 THR A O 1
ATOM 2558 N N . SER A 1 330 ? -12.307 -25.254 5.897 1.00 94.06 330 SER A N 1
ATOM 2559 C CA . SER A 1 330 ? -10.951 -25.287 5.350 1.00 94.06 330 SER A CA 1
ATOM 2560 C C . SER A 1 330 ? -9.909 -25.672 6.407 1.00 94.06 330 SER A C 1
ATOM 2562 O O . SER A 1 330 ? -10.001 -25.215 7.550 1.00 94.06 330 SER A O 1
ATOM 2564 N N . PRO A 1 331 ? -8.877 -26.460 6.042 1.00 90.56 331 PRO A N 1
ATOM 2565 C CA . PRO A 1 331 ? -7.708 -26.674 6.893 1.00 90.56 331 PRO A CA 1
ATOM 2566 C C . PRO A 1 331 ? -6.832 -25.417 7.049 1.00 90.56 331 PRO A C 1
ATOM 2568 O O . PRO A 1 331 ? -5.983 -25.386 7.937 1.00 90.56 331 PRO A O 1
ATOM 2571 N N . LEU A 1 332 ? -7.012 -24.395 6.204 1.00 88.69 332 LEU A N 1
ATOM 2572 C CA . LEU A 1 332 ? -6.342 -23.095 6.314 1.00 88.69 332 LEU A CA 1
ATOM 2573 C C . LEU A 1 332 ? -7.006 -22.184 7.360 1.00 88.69 332 LEU A C 1
ATOM 2575 O O . LEU A 1 332 ? -6.368 -21.250 7.838 1.00 88.69 332 LEU A O 1
ATOM 2579 N N . GLY A 1 333 ? -8.254 -22.481 7.734 1.00 84.56 333 GLY A N 1
ATOM 2580 C CA . GLY A 1 333 ? -9.050 -21.721 8.694 1.00 84.56 333 GLY A CA 1
ATOM 2581 C C . GLY A 1 333 ? -10.461 -21.442 8.176 1.00 84.56 333 GLY A C 1
ATOM 2582 O O . GLY A 1 333 ? -10.671 -21.201 6.991 1.00 84.56 333 GLY A O 1
ATOM 2583 N N . GLY A 1 334 ? -11.453 -21.482 9.069 1.00 90.81 334 GLY A N 1
ATOM 2584 C CA . GLY A 1 334 ? -12.830 -21.103 8.747 1.00 90.81 334 GLY A CA 1
ATOM 2585 C C . GLY A 1 334 ? -13.447 -21.902 7.589 1.00 90.81 334 GLY A C 1
ATOM 2586 O O . GLY A 1 334 ? -13.464 -23.136 7.595 1.00 90.81 334 GLY A O 1
ATOM 2587 N N . ARG A 1 335 ? -14.011 -21.186 6.612 1.00 92.69 335 ARG A N 1
ATOM 2588 C CA . ARG A 1 335 ? -14.602 -21.748 5.386 1.00 92.69 335 ARG A CA 1
ATOM 2589 C C . ARG A 1 335 ? -13.655 -21.529 4.209 1.00 92.69 335 ARG A C 1
ATOM 2591 O O . ARG A 1 335 ? -12.889 -20.579 4.228 1.00 92.69 335 ARG A O 1
ATOM 2598 N N . GLY A 1 336 ? -13.765 -22.372 3.192 1.00 93.62 336 GLY A N 1
ATOM 2599 C CA . GLY A 1 336 ? -13.034 -22.264 1.934 1.00 93.62 336 GLY A CA 1
ATOM 2600 C C . GLY A 1 336 ? -13.888 -22.702 0.749 1.00 93.62 336 GLY A C 1
ATOM 2601 O O . GLY A 1 336 ? -14.886 -23.412 0.921 1.00 93.62 336 GLY A O 1
ATOM 2602 N N . LEU A 1 337 ? -13.492 -22.290 -0.455 1.00 95.19 337 LEU A N 1
ATOM 2603 C CA . LEU A 1 337 ? -14.086 -22.735 -1.716 1.00 95.19 337 LEU A CA 1
ATOM 2604 C C . LEU A 1 337 ? -13.282 -23.912 -2.270 1.00 95.19 337 LEU A C 1
ATOM 2606 O O . LEU A 1 337 ? -12.081 -23.791 -2.455 1.00 95.19 337 LEU A O 1
ATOM 2610 N N . PHE A 1 338 ? -13.924 -25.033 -2.576 1.00 96.25 338 PHE A N 1
ATOM 2611 C CA . PHE A 1 338 ? -13.263 -26.263 -3.018 1.00 96.25 338 PHE A CA 1
ATOM 2612 C C . PHE A 1 338 ? -13.759 -26.692 -4.386 1.00 96.25 338 PHE A C 1
ATOM 2614 O O . PHE A 1 338 ? -14.953 -26.600 -4.656 1.00 96.25 338 PHE A O 1
ATOM 2621 N N . ALA A 1 339 ? -12.871 -27.213 -5.228 1.00 95.75 339 ALA A N 1
ATOM 2622 C CA . ALA A 1 339 ? -13.232 -27.751 -6.532 1.00 95.75 339 ALA A CA 1
ATOM 2623 C C . ALA A 1 339 ? -13.985 -29.091 -6.399 1.00 95.75 339 ALA A C 1
ATOM 2625 O O . ALA A 1 339 ? -13.527 -30.021 -5.741 1.00 95.75 339 ALA A O 1
ATOM 2626 N N . THR A 1 340 ? -15.125 -29.240 -7.072 1.00 94.50 340 THR A N 1
ATOM 2627 C CA . THR A 1 340 ? -15.897 -30.497 -7.161 1.00 94.50 340 THR A CA 1
ATOM 2628 C C . THR A 1 340 ? -15.526 -31.338 -8.380 1.00 94.50 340 THR A C 1
ATOM 2630 O O . THR A 1 340 ? -15.956 -32.484 -8.499 1.00 94.50 340 THR A O 1
ATOM 2633 N N . LYS A 1 341 ? -14.703 -30.793 -9.279 1.00 93.88 341 LYS A N 1
ATOM 2634 C CA . LYS A 1 341 ? -14.169 -31.445 -10.480 1.00 93.88 341 LYS A CA 1
ATOM 2635 C C . LYS A 1 341 ? -12.743 -30.960 -10.743 1.00 93.88 341 LYS A C 1
ATOM 2637 O O . LYS A 1 341 ? -12.300 -29.990 -10.140 1.00 93.88 341 LYS A O 1
ATOM 2642 N N . LYS A 1 342 ? -12.029 -31.619 -11.657 1.00 95.44 342 LYS A N 1
ATOM 2643 C CA . LYS A 1 342 ? -10.736 -31.117 -12.150 1.00 95.44 342 LYS A CA 1
ATOM 2644 C C . LYS A 1 342 ? -10.950 -29.829 -12.948 1.00 95.44 342 LYS A C 1
ATOM 2646 O O . LYS A 1 342 ? -11.873 -29.786 -13.760 1.00 95.44 342 LYS A O 1
ATOM 2651 N N . LEU A 1 343 ? -10.084 -28.837 -12.746 1.00 94.50 343 LEU A N 1
ATOM 2652 C CA . LEU A 1 343 ? -10.097 -27.561 -13.465 1.00 94.50 343 LEU A CA 1
ATOM 2653 C C . LEU A 1 343 ? -8.746 -27.332 -14.160 1.00 94.50 343 LEU A C 1
ATOM 2655 O O . LEU A 1 343 ? -7.676 -27.599 -13.598 1.00 94.50 343 LEU A O 1
ATOM 2659 N N . ALA A 1 344 ? -8.801 -26.877 -15.405 1.00 94.56 344 ALA A N 1
ATOM 2660 C CA . ALA A 1 344 ? -7.651 -26.540 -16.230 1.00 94.56 344 ALA A CA 1
ATOM 2661 C C . ALA A 1 344 ? -7.234 -25.071 -16.057 1.00 94.56 344 ALA A C 1
ATOM 2663 O O . ALA A 1 344 ? -7.965 -24.250 -15.511 1.00 94.56 344 ALA A O 1
ATOM 2664 N N . GLN A 1 345 ? -6.035 -24.736 -16.539 1.00 94.25 345 GLN A N 1
ATOM 2665 C CA . GLN A 1 345 ? -5.560 -23.351 -16.567 1.00 94.25 345 GLN A CA 1
ATOM 2666 C C . GLN A 1 345 ? -6.486 -22.484 -17.428 1.00 94.25 345 GLN A C 1
ATOM 2668 O O . GLN A 1 345 ? -6.747 -22.822 -18.583 1.00 94.25 345 GLN A O 1
ATOM 2673 N N . GLY A 1 346 ? -6.930 -21.357 -16.879 1.00 93.06 346 GLY A N 1
ATOM 2674 C CA . GLY A 1 346 ? -7.854 -20.419 -17.511 1.00 93.06 346 GLY A CA 1
ATOM 2675 C C . GLY A 1 346 ? -9.337 -20.695 -17.258 1.00 93.06 346 GLY A C 1
ATOM 2676 O O . GLY A 1 346 ? -10.148 -19.814 -17.552 1.00 93.06 346 GLY A O 1
ATOM 2677 N N . ASP A 1 347 ? -9.693 -21.852 -16.680 1.00 93.62 347 ASP A N 1
ATOM 2678 C CA . ASP A 1 347 ? -11.081 -22.169 -16.326 1.00 93.62 347 ASP A CA 1
ATOM 2679 C C . ASP A 1 347 ? -11.655 -21.109 -15.377 1.00 93.62 347 ASP A C 1
ATOM 2681 O O . ASP A 1 347 ? -10.971 -20.599 -14.483 1.00 93.62 347 ASP A O 1
ATOM 2685 N N . VAL A 1 348 ? -12.937 -20.796 -15.561 1.00 92.12 348 VAL A N 1
ATOM 2686 C CA . VAL A 1 348 ? -13.664 -19.827 -14.740 1.00 92.12 348 VAL A CA 1
ATOM 2687 C C . VAL A 1 348 ? -14.344 -20.547 -13.578 1.00 92.12 348 VAL A C 1
ATOM 2689 O O . VAL A 1 348 ? -15.191 -21.418 -13.774 1.00 92.12 348 VAL A O 1
ATOM 2692 N N . VAL A 1 349 ? -13.984 -20.164 -12.355 1.00 90.69 349 VAL A N 1
ATOM 2693 C CA . VAL A 1 349 ? -14.520 -20.736 -11.110 1.00 90.69 349 VAL A CA 1
ATOM 2694 C C . VAL A 1 349 ? -15.788 -20.003 -10.675 1.00 90.69 349 VAL A C 1
ATOM 2696 O O . VAL A 1 349 ? -16.802 -20.612 -10.336 1.00 90.69 349 VAL A O 1
ATOM 2699 N N . ILE A 1 350 ? -15.727 -18.672 -10.702 1.00 90.31 350 ILE A N 1
ATOM 2700 C CA . ILE A 1 350 ? -16.822 -17.758 -10.374 1.00 90.31 350 ILE A CA 1
ATOM 2701 C C . ILE A 1 350 ? -16.884 -16.712 -11.482 1.00 90.31 350 ILE A C 1
ATOM 2703 O O . ILE A 1 350 ? -15.851 -16.183 -11.884 1.00 90.31 350 ILE A O 1
ATOM 2707 N N . ALA A 1 351 ? -18.091 -16.386 -11.937 1.00 88.50 351 ALA A N 1
ATOM 2708 C CA . ALA A 1 351 ? -18.355 -15.241 -12.798 1.00 88.50 351 ALA A CA 1
ATOM 2709 C C . ALA A 1 351 ? -19.623 -14.532 -12.329 1.00 88.50 351 ALA A C 1
ATOM 2711 O O . ALA A 1 351 ? -20.635 -15.180 -12.054 1.00 88.50 351 ALA A O 1
ATOM 2712 N N . MET A 1 352 ? -19.578 -13.206 -12.258 1.00 88.12 352 MET A N 1
ATOM 2713 C CA . MET A 1 352 ? -20.731 -12.380 -11.914 1.00 88.12 352 MET A CA 1
ATOM 2714 C C . MET A 1 352 ? -20.715 -11.066 -12.689 1.00 88.12 352 MET A C 1
ATOM 2716 O O . MET A 1 352 ? -19.658 -10.489 -12.944 1.00 88.12 352 MET A O 1
ATOM 2720 N N . ASP A 1 353 ? -21.905 -10.566 -13.024 1.00 87.44 353 ASP A N 1
ATOM 2721 C CA . ASP A 1 353 ? -22.048 -9.316 -13.776 1.00 87.44 353 ASP A CA 1
ATOM 2722 C C . ASP A 1 353 ? -21.684 -8.076 -12.950 1.00 87.44 353 ASP A C 1
ATOM 2724 O O . ASP A 1 353 ? -21.266 -7.055 -13.503 1.00 87.44 353 ASP A O 1
ATOM 2728 N N . ARG A 1 354 ? -21.898 -8.147 -11.631 1.00 89.50 354 ARG A N 1
ATOM 2729 C CA . ARG A 1 354 ? -21.539 -7.098 -10.680 1.00 89.50 354 ARG A CA 1
ATOM 2730 C C . ARG A 1 354 ? -21.447 -7.659 -9.253 1.00 89.50 354 ARG A C 1
ATOM 2732 O O . ARG A 1 354 ? -22.410 -8.291 -8.818 1.00 89.50 354 ARG A O 1
ATOM 2739 N N . PRO A 1 355 ? -20.370 -7.352 -8.516 1.00 92.25 355 PRO A N 1
ATOM 2740 C CA . PRO A 1 355 ? -20.279 -7.558 -7.074 1.00 92.25 355 PRO A CA 1
ATOM 2741 C C . PRO A 1 355 ? -21.384 -6.840 -6.293 1.00 92.25 355 PRO A C 1
ATOM 2743 O O . PRO A 1 355 ? -21.889 -5.797 -6.725 1.00 92.25 355 PRO A O 1
ATOM 2746 N N . LEU A 1 356 ? -21.721 -7.359 -5.112 1.00 91.62 356 LEU A N 1
ATOM 2747 C CA . LEU A 1 356 ? -22.718 -6.757 -4.222 1.00 91.62 356 LEU A CA 1
ATOM 2748 C C . LEU A 1 356 ? -22.432 -5.281 -3.896 1.00 91.62 356 LEU A C 1
ATOM 2750 O O . LEU A 1 356 ? -23.348 -4.454 -3.926 1.00 91.62 356 LEU A O 1
ATOM 2754 N N . VAL A 1 357 ? -21.175 -4.948 -3.597 1.00 93.19 357 VAL A N 1
ATOM 2755 C CA . VAL A 1 357 ? -20.716 -3.581 -3.322 1.00 93.19 357 VAL A CA 1
ATOM 2756 C C . VAL A 1 357 ? -19.488 -3.280 -4.165 1.00 93.19 357 VAL A C 1
ATOM 2758 O O . VAL A 1 357 ? -18.565 -4.086 -4.227 1.00 93.19 357 VAL A O 1
ATOM 2761 N N . ALA A 1 358 ? -19.468 -2.106 -4.791 1.00 93.69 358 ALA A N 1
ATOM 2762 C CA . ALA A 1 358 ? -18.305 -1.593 -5.502 1.00 93.69 358 ALA A CA 1
ATOM 2763 C C . ALA A 1 358 ? -18.327 -0.058 -5.474 1.00 93.69 358 ALA A C 1
ATOM 2765 O O . ALA A 1 358 ? -19.294 0.552 -5.945 1.00 93.69 358 ALA A O 1
ATOM 2766 N N . VAL A 1 359 ? -17.285 0.545 -4.902 1.00 92.50 359 VAL A N 1
ATOM 2767 C CA . VAL A 1 359 ? -17.160 1.990 -4.642 1.00 92.50 359 VAL A CA 1
ATOM 2768 C C . VAL A 1 359 ? -15.819 2.469 -5.192 1.00 92.50 359 VAL A C 1
ATOM 2770 O O . VAL A 1 359 ? -14.808 1.816 -4.956 1.00 92.50 359 VAL A O 1
ATOM 2773 N N . LEU A 1 360 ? -15.821 3.577 -5.938 1.00 92.12 360 LEU A N 1
ATOM 2774 C CA . LEU A 1 360 ? -14.612 4.191 -6.501 1.00 92.12 360 LEU A CA 1
ATOM 2775 C C . LEU A 1 360 ? -13.878 5.033 -5.454 1.00 92.12 360 LEU A C 1
ATOM 2777 O O . LEU A 1 360 ? -14.529 5.656 -4.623 1.00 92.12 360 LEU A O 1
ATOM 2781 N N . ASP A 1 361 ? -12.550 5.097 -5.533 1.00 88.88 361 ASP A N 1
ATOM 2782 C CA . ASP A 1 361 ? -11.747 6.119 -4.847 1.00 88.88 361 ASP A CA 1
ATOM 2783 C C . ASP A 1 361 ? -12.123 7.517 -5.356 1.00 88.88 361 ASP A C 1
ATOM 2785 O O . ASP A 1 361 ? -12.467 7.680 -6.529 1.00 88.88 361 ASP A O 1
ATOM 2789 N N . GLU A 1 362 ? -12.060 8.530 -4.487 1.00 84.25 362 GLU A N 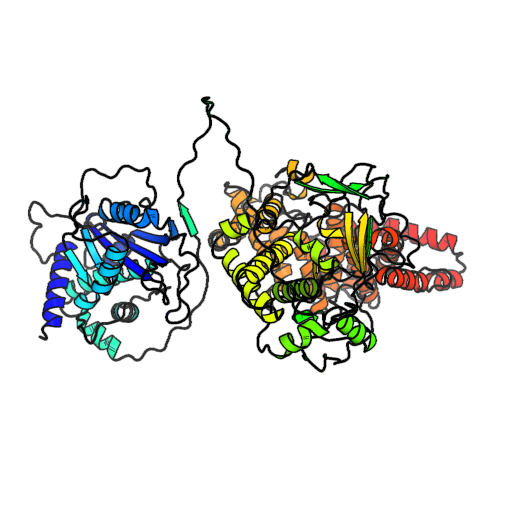1
ATOM 2790 C CA . GLU A 1 362 ? -12.554 9.879 -4.799 1.00 84.25 362 GLU A CA 1
ATOM 2791 C C . GLU A 1 362 ? -11.926 10.444 -6.081 1.00 84.25 362 GLU A C 1
ATOM 2793 O O . GLU A 1 362 ? -12.641 10.842 -7.002 1.00 84.25 362 GLU A O 1
ATOM 2798 N N . HIS A 1 363 ? -10.597 10.376 -6.191 1.00 83.12 363 HIS A N 1
ATOM 2799 C CA . HIS A 1 363 ? -9.854 10.853 -7.360 1.00 83.12 363 HIS A CA 1
ATOM 2800 C C . HIS A 1 363 ? -10.222 10.124 -8.669 1.00 83.12 363 HIS A C 1
ATOM 2802 O O . HIS A 1 363 ? -10.002 10.655 -9.753 1.00 83.12 363 HIS A O 1
ATOM 2808 N N . ARG A 1 364 ? -10.819 8.926 -8.596 1.00 85.94 364 ARG A N 1
ATOM 2809 C CA . ARG A 1 364 ? -11.287 8.154 -9.762 1.00 85.94 364 ARG A CA 1
ATOM 2810 C C . ARG A 1 364 ? -12.710 8.524 -10.183 1.00 85.94 364 ARG A C 1
ATOM 2812 O O . ARG A 1 364 ? -13.169 8.121 -11.246 1.00 85.94 364 ARG A O 1
ATOM 2819 N N . ILE A 1 365 ? -13.458 9.282 -9.381 1.00 86.88 365 ILE A N 1
ATOM 2820 C CA . ILE A 1 365 ? -14.821 9.711 -9.743 1.00 86.88 365 ILE A CA 1
ATOM 2821 C C . ILE A 1 365 ? -14.792 10.661 -10.946 1.00 86.88 365 ILE A C 1
ATOM 2823 O O . ILE A 1 365 ? -15.751 10.711 -11.723 1.00 86.88 365 ILE A O 1
ATOM 2827 N N . GLU A 1 366 ? -13.707 11.418 -11.106 1.00 83.50 366 GLU A N 1
ATOM 2828 C CA . GLU A 1 366 ? -13.577 12.403 -12.174 1.00 83.50 366 GLU A CA 1
ATOM 2829 C C . GLU A 1 366 ? -13.446 11.772 -13.561 1.00 83.50 366 GLU A C 1
ATOM 2831 O O . GLU A 1 366 ? -14.022 12.320 -14.508 1.00 83.50 366 GLU A O 1
ATOM 2836 N N . ASP A 1 367 ? -12.766 10.623 -13.650 1.00 82.00 367 ASP A N 1
ATOM 2837 C CA . ASP A 1 367 ? -12.376 9.949 -14.894 1.00 82.00 367 ASP A CA 1
ATOM 2838 C C . ASP A 1 367 ? -13.067 8.591 -15.122 1.00 82.00 367 ASP A C 1
ATOM 2840 O O . ASP A 1 367 ? -12.949 8.011 -16.204 1.00 82.00 367 ASP A O 1
ATOM 2844 N N . THR A 1 368 ? -13.809 8.080 -14.133 1.00 86.75 368 THR A N 1
ATOM 2845 C CA . THR A 1 368 ? -14.406 6.741 -14.162 1.00 86.75 368 THR A CA 1
ATOM 2846 C C . THR A 1 368 ? -15.907 6.780 -13.864 1.00 86.75 368 THR A C 1
ATOM 2848 O O . THR A 1 368 ? -16.385 7.388 -12.906 1.00 86.75 368 THR A O 1
ATOM 2851 N N . CYS A 1 369 ? -16.711 6.080 -14.673 1.00 89.69 369 CYS A N 1
ATOM 2852 C CA . CYS A 1 369 ? -18.150 5.981 -14.438 1.00 89.69 369 CYS A CA 1
ATOM 2853 C C . CYS A 1 369 ? -18.458 5.205 -13.147 1.00 89.69 369 CYS A C 1
ATOM 2855 O O . CYS A 1 369 ? -18.166 4.015 -13.053 1.00 89.69 369 CYS A O 1
ATOM 2857 N N . SER A 1 370 ? -19.211 5.803 -12.219 1.00 91.69 370 SER A N 1
ATOM 2858 C CA . SER A 1 370 ? -19.571 5.189 -10.926 1.00 91.69 370 SER A CA 1
ATOM 2859 C C . SER A 1 370 ? -20.536 3.993 -11.020 1.00 91.69 370 SER A C 1
ATOM 2861 O O . SER A 1 370 ? -20.919 3.420 -10.002 1.00 91.69 370 SER A O 1
ATOM 2863 N N . TRP A 1 371 ? -20.966 3.608 -12.229 1.00 91.94 371 TRP A N 1
ATOM 2864 C CA . TRP A 1 371 ? -21.749 2.390 -12.458 1.00 91.94 371 TRP A CA 1
ATOM 2865 C C . TRP A 1 371 ? -20.967 1.339 -13.241 1.00 91.94 371 TRP A C 1
ATOM 2867 O O . TRP A 1 371 ? -20.688 0.278 -12.703 1.00 91.94 371 TRP A O 1
ATOM 2877 N N . CYS A 1 372 ? -20.634 1.583 -14.509 1.00 88.94 372 CYS A N 1
ATOM 2878 C CA . CYS A 1 372 ? -19.990 0.563 -15.343 1.00 88.94 372 CYS A CA 1
ATOM 2879 C C . CYS A 1 372 ? -18.467 0.513 -15.191 1.00 88.94 372 CYS A C 1
ATOM 2881 O O . CYS A 1 372 ? -17.842 -0.309 -15.845 1.00 88.94 372 CYS A O 1
ATOM 2883 N N . PHE A 1 373 ? -17.876 1.404 -14.392 1.00 88.81 373 PHE A N 1
ATOM 2884 C CA . PHE A 1 373 ? -16.430 1.521 -14.208 1.00 88.81 373 PHE A CA 1
ATOM 2885 C C . PHE A 1 373 ? -15.634 1.680 -15.504 1.00 88.81 373 PHE A C 1
ATOM 2887 O O . PHE A 1 373 ? -14.426 1.519 -15.492 1.00 88.81 373 PHE A O 1
ATOM 2894 N N . SER A 1 374 ? -16.289 2.035 -16.615 1.00 79.88 374 SER A N 1
ATOM 2895 C CA . SER A 1 374 ? -15.599 2.489 -17.818 1.00 79.88 374 SER A CA 1
ATOM 2896 C C . SER A 1 374 ? -14.919 3.815 -17.503 1.00 79.88 374 SER A C 1
ATOM 2898 O O . SER A 1 374 ? -15.569 4.729 -16.982 1.00 79.88 374 SER A O 1
ATOM 2900 N N . TRP A 1 375 ? -13.632 3.890 -17.807 1.00 71.19 375 TRP A N 1
ATOM 2901 C CA . TRP A 1 375 ? -12.763 5.026 -17.535 1.00 71.19 375 TRP A CA 1
ATOM 2902 C C . TRP A 1 375 ? -12.352 5.694 -18.845 1.00 71.19 375 TRP A C 1
ATOM 2904 O O . TRP A 1 375 ? -12.312 5.043 -19.893 1.00 71.19 375 TRP A O 1
ATOM 2914 N N . THR A 1 376 ? -12.112 7.002 -18.792 1.00 56.06 376 THR A N 1
ATOM 2915 C CA . THR A 1 376 ? -12.026 7.842 -19.998 1.00 56.06 376 THR A CA 1
ATOM 2916 C C . THR A 1 376 ? -10.666 8.482 -20.202 1.00 56.06 376 THR A C 1
ATOM 2918 O O . THR A 1 376 ? -10.379 8.926 -21.309 1.00 56.06 376 THR A O 1
ATOM 2921 N N . GLU A 1 377 ? -9.812 8.445 -19.179 1.00 48.53 377 GLU A N 1
ATOM 2922 C CA . GLU A 1 377 ? -8.394 8.778 -19.275 1.00 48.53 377 GLU A CA 1
ATOM 2923 C C . GLU A 1 377 ? -7.551 7.590 -18.809 1.00 48.53 377 GLU A C 1
ATOM 2925 O O . GLU A 1 377 ? -7.823 6.957 -17.791 1.00 48.53 377 GLU A O 1
ATOM 2930 N N . LEU A 1 378 ? -6.556 7.239 -19.617 1.00 45.62 378 LEU A N 1
ATOM 2931 C CA . LEU A 1 378 ? -5.618 6.159 -19.346 1.00 45.62 378 LEU A CA 1
ATOM 2932 C C . LEU A 1 378 ? -4.607 6.582 -18.268 1.00 45.62 378 LEU A C 1
ATOM 2934 O O . LEU A 1 378 ? -3.978 7.625 -18.444 1.00 45.62 378 LEU A O 1
ATOM 2938 N N . PRO A 1 379 ? -4.293 5.748 -17.260 1.00 42.62 379 PRO A N 1
ATOM 2939 C CA . PRO A 1 379 ? -2.903 5.645 -16.848 1.00 42.62 379 PRO A CA 1
ATOM 2940 C C . PRO A 1 379 ? -2.117 5.148 -18.065 1.00 42.62 379 PRO A C 1
ATOM 2942 O O . PRO A 1 379 ? -2.500 4.194 -18.743 1.00 42.62 379 PRO A O 1
ATOM 2945 N N . VAL A 1 380 ? -1.047 5.866 -18.388 1.00 47.31 380 VAL A N 1
ATOM 2946 C CA . VAL A 1 380 ? -0.385 5.889 -19.703 1.00 47.31 380 VAL A CA 1
ATOM 2947 C C . VAL A 1 380 ? 0.138 4.518 -20.189 1.00 47.31 380 VAL A C 1
ATOM 2949 O O . VAL A 1 380 ? 0.506 4.373 -21.350 1.00 47.31 380 VAL A O 1
ATOM 2952 N N . LEU A 1 381 ? 0.121 3.485 -19.343 1.00 41.03 381 LEU A N 1
ATOM 2953 C CA . LEU A 1 381 ? 0.595 2.137 -19.653 1.00 41.03 381 LEU A CA 1
ATOM 2954 C C . LEU A 1 381 ? -0.255 1.396 -20.699 1.00 41.03 381 LEU A C 1
ATOM 2956 O O . LEU A 1 381 ? 0.288 0.841 -21.647 1.00 41.03 381 LEU A O 1
ATOM 2960 N N . SER A 1 382 ? -1.582 1.348 -20.577 1.00 41.47 382 SER A N 1
ATOM 2961 C CA . SER A 1 382 ? -2.294 0.255 -21.254 1.00 41.47 382 SER A CA 1
ATOM 2962 C C . SER A 1 382 ? -2.812 0.551 -22.657 1.00 41.47 382 SER A C 1
ATOM 2964 O O . SER A 1 382 ? -3.209 -0.386 -23.343 1.00 41.47 382 SER A O 1
ATOM 2966 N N . GLY A 1 383 ? -2.893 1.810 -23.108 1.00 44.03 383 GLY A N 1
ATOM 2967 C CA . GLY A 1 383 ? -3.531 2.141 -24.398 1.00 44.03 383 GLY A CA 1
ATOM 2968 C C . GLY A 1 383 ? -4.997 1.669 -24.531 1.00 44.03 383 GLY A C 1
ATOM 2969 O O . GLY A 1 383 ? -5.632 1.897 -25.555 1.00 44.03 383 GLY A O 1
ATOM 2970 N N . ALA A 1 384 ? -5.552 1.037 -23.491 1.00 40.84 384 ALA A N 1
ATOM 2971 C CA . ALA A 1 384 ? -6.803 0.296 -23.476 1.00 40.84 384 ALA A CA 1
ATOM 2972 C C . ALA A 1 384 ? -7.978 1.128 -22.940 1.00 40.84 384 ALA A C 1
ATOM 2974 O O . ALA A 1 384 ? -8.924 0.598 -22.359 1.00 40.84 384 ALA A O 1
ATOM 2975 N N . GLY A 1 385 ? -7.904 2.451 -23.096 1.00 42.56 385 GLY A N 1
ATOM 2976 C CA . GLY A 1 385 ? -8.941 3.363 -22.642 1.00 42.56 385 GLY A CA 1
ATOM 2977 C C . GLY A 1 385 ? -10.218 3.127 -23.435 1.00 42.56 385 GLY A C 1
ATOM 2978 O O . GLY A 1 385 ? -10.194 3.015 -24.664 1.00 42.56 385 GLY A O 1
ATOM 2979 N N . VAL A 1 386 ? -11.355 3.075 -22.743 1.00 42.41 386 VAL A N 1
ATOM 2980 C CA . VAL A 1 386 ? -12.645 3.106 -23.426 1.00 42.41 386 VAL A CA 1
ATOM 2981 C C . VAL A 1 386 ? -12.814 4.525 -23.955 1.00 42.41 386 VAL A C 1
ATOM 2983 O O . VAL A 1 386 ? -13.003 5.476 -23.201 1.00 42.41 386 VAL A O 1
ATOM 2986 N N . ASN A 1 387 ? -12.686 4.655 -25.273 1.00 42.44 387 ASN A N 1
ATOM 2987 C CA . ASN A 1 387 ? -12.669 5.908 -26.018 1.00 42.44 387 ASN A CA 1
ATOM 2988 C C . ASN A 1 387 ? -14.062 6.564 -26.040 1.00 42.44 387 ASN A C 1
ATOM 2990 O O . ASN A 1 387 ? -14.759 6.595 -27.055 1.00 42.44 387 ASN A O 1
ATOM 2994 N N . GLN A 1 388 ? -14.528 7.027 -24.883 1.00 51.31 388 GLN A N 1
ATOM 2995 C CA . GLN A 1 388 ? -15.769 7.771 -24.767 1.00 51.31 388 GLN A CA 1
ATOM 2996 C C . GLN A 1 388 ? -15.672 8.705 -23.569 1.00 51.31 388 GLN A C 1
ATOM 2998 O O . GLN A 1 388 ? -15.972 8.290 -22.459 1.00 51.31 388 GLN A O 1
ATOM 3003 N N . ALA A 1 389 ? -15.253 9.953 -23.810 1.00 54.12 389 ALA A N 1
ATOM 3004 C CA . ALA A 1 389 ? -15.138 11.001 -22.796 1.00 54.12 389 ALA A CA 1
ATOM 3005 C C . ALA A 1 389 ? -16.289 10.931 -21.785 1.00 54.12 389 ALA A C 1
ATOM 3007 O O . ALA A 1 389 ? -17.470 10.922 -22.172 1.00 54.12 389 ALA A O 1
ATOM 3008 N N . LEU A 1 390 ? -15.950 10.872 -20.495 1.00 68.06 390 LEU A N 1
ATOM 3009 C CA . LEU A 1 390 ? -16.925 10.900 -19.422 1.00 68.06 390 LEU A CA 1
ATOM 3010 C C . LEU A 1 390 ? -17.458 12.323 -19.463 1.00 68.06 390 LEU A C 1
ATOM 3012 O O . LEU A 1 390 ? -16.855 13.242 -18.923 1.00 68.06 390 LEU A O 1
ATOM 3016 N N . LYS A 1 391 ? -18.551 12.535 -20.203 1.00 63.12 391 LYS A N 1
ATOM 3017 C CA . LYS A 1 391 ? -19.232 13.832 -20.224 1.00 63.12 391 LYS A CA 1
ATOM 3018 C C . LYS A 1 391 ? -19.475 14.244 -18.770 1.00 63.12 391 LYS A C 1
ATOM 3020 O O . LYS A 1 391 ? -19.686 13.350 -17.947 1.00 63.12 391 LYS A O 1
ATOM 3025 N N . ASP A 1 392 ? -19.492 15.549 -18.476 1.00 70.38 392 ASP A N 1
ATOM 3026 C CA . ASP A 1 392 ? -19.767 16.140 -17.148 1.00 70.38 392 ASP A CA 1
ATOM 3027 C C . ASP A 1 392 ? -21.202 15.869 -16.646 1.00 70.38 392 ASP A C 1
ATOM 3029 O O . ASP A 1 392 ? -21.977 16.743 -16.261 1.00 70.38 392 ASP A O 1
ATOM 3033 N N . ASN A 1 393 ? -21.570 14.598 -16.639 1.00 83.81 393 ASN A N 1
ATOM 3034 C CA . ASN A 1 393 ? -22.834 14.013 -16.261 1.00 83.81 393 ASN A CA 1
ATOM 3035 C C . ASN A 1 393 ? -22.772 13.666 -14.777 1.00 83.81 393 ASN A C 1
ATOM 3037 O O . ASN A 1 393 ? -22.939 12.510 -14.367 1.00 83.81 393 ASN A O 1
ATOM 3041 N N . TRP A 1 394 ? -22.499 14.682 -13.970 1.00 91.88 394 TRP A N 1
ATOM 3042 C CA . TRP A 1 394 ? -22.680 14.588 -12.536 1.00 91.88 394 TRP A CA 1
ATOM 3043 C C . TRP A 1 394 ? -24.134 14.243 -12.230 1.00 91.88 394 TRP A C 1
ATOM 3045 O O . TRP A 1 394 ? -25.065 14.742 -12.873 1.00 91.88 394 TRP A O 1
ATOM 3055 N N . CYS A 1 395 ? -24.353 13.409 -11.216 1.00 93.38 395 CYS A N 1
ATOM 3056 C CA . CYS A 1 395 ? -25.693 13.243 -10.676 1.00 93.38 395 CYS A CA 1
ATOM 3057 C C . CYS A 1 395 ? -26.235 14.617 -10.262 1.00 93.38 395 CYS A C 1
ATOM 3059 O O . CYS A 1 395 ? -25.660 15.283 -9.404 1.00 93.38 395 CYS A O 1
ATOM 3061 N N . THR A 1 396 ? -27.359 15.035 -10.839 1.00 92.25 396 THR A N 1
ATOM 3062 C CA . THR A 1 396 ? -27.945 16.357 -10.572 1.00 92.25 396 THR A CA 1
ATOM 3063 C C . THR A 1 396 ? -28.415 16.522 -9.127 1.00 92.25 396 THR A C 1
ATOM 3065 O O . THR A 1 396 ? -28.501 17.649 -8.648 1.00 92.25 396 THR A O 1
ATOM 3068 N N . GLY A 1 397 ? -28.699 15.414 -8.434 1.00 93.38 397 GLY A N 1
ATOM 3069 C CA . GLY A 1 397 ? -29.105 15.411 -7.031 1.00 93.38 397 GLY A CA 1
ATOM 3070 C C . GLY A 1 397 ? -27.942 15.650 -6.070 1.00 93.38 397 GLY A C 1
ATOM 3071 O O . GLY A 1 397 ? -28.009 16.568 -5.259 1.00 93.38 397 GLY A O 1
ATOM 3072 N N . CYS A 1 398 ? -26.882 14.836 -6.144 1.00 92.62 398 CYS A N 1
ATOM 3073 C CA . CYS A 1 398 ? -25.770 14.924 -5.190 1.00 92.62 398 CYS A CA 1
ATOM 3074 C C . CYS A 1 398 ? -24.550 15.691 -5.681 1.00 92.62 398 CYS A C 1
ATOM 3076 O O . CYS A 1 398 ? -23.825 16.223 -4.852 1.00 92.62 398 CYS A O 1
ATOM 3078 N N . LYS A 1 399 ? -24.306 15.733 -6.994 1.00 91.44 399 LYS A N 1
ATOM 3079 C CA . LYS A 1 399 ? -23.073 16.256 -7.601 1.00 91.44 399 LYS A CA 1
ATOM 3080 C C . LYS A 1 399 ? -21.783 15.622 -7.047 1.00 91.44 399 LYS A C 1
ATOM 3082 O O . LYS A 1 399 ? -20.743 16.261 -7.050 1.00 91.44 399 LYS A O 1
ATOM 3087 N N . LYS A 1 400 ? -21.861 14.373 -6.570 1.00 90.06 400 LYS A N 1
ATOM 3088 C CA . LYS A 1 400 ? -20.731 13.613 -5.997 1.00 90.06 400 LYS A CA 1
ATOM 3089 C C . LYS A 1 400 ? -20.312 12.392 -6.822 1.00 90.06 400 LYS A C 1
ATOM 3091 O O . LYS A 1 400 ? -19.282 11.813 -6.537 1.00 90.06 400 LYS A O 1
ATOM 3096 N N . VAL A 1 401 ? -21.099 11.975 -7.816 1.00 91.44 401 VAL A N 1
ATOM 3097 C CA . VAL A 1 401 ? -20.797 10.813 -8.677 1.00 91.44 401 VAL A CA 1
ATOM 3098 C C . VAL A 1 401 ? -21.081 11.137 -10.142 1.00 91.44 401 VAL A C 1
ATOM 3100 O O . VAL A 1 401 ? -21.990 11.931 -10.423 1.00 91.44 401 VAL A O 1
ATOM 3103 N N . LYS A 1 402 ? -20.345 10.508 -11.068 1.00 91.12 402 LYS A N 1
ATOM 3104 C CA . LYS A 1 402 ? -20.466 10.702 -12.524 1.00 91.12 402 LYS A CA 1
ATOM 3105 C C . LYS A 1 402 ? -20.907 9.427 -13.248 1.00 91.12 402 LYS A C 1
ATOM 3107 O O . LYS A 1 402 ? -20.563 8.305 -12.871 1.00 91.12 402 LYS A O 1
ATOM 3112 N N . TYR A 1 403 ? -21.636 9.597 -14.352 1.00 90.19 403 TYR A N 1
ATOM 3113 C CA . TYR A 1 403 ? -22.064 8.483 -15.203 1.00 90.19 403 TYR A CA 1
ATOM 3114 C C . TYR A 1 403 ? -21.795 8.734 -16.689 1.00 90.19 403 TYR A C 1
ATOM 3116 O O . TYR A 1 403 ? -22.156 9.775 -17.227 1.00 90.19 403 TYR A O 1
ATOM 3124 N N . CYS A 1 404 ? -21.282 7.730 -17.405 1.00 86.06 404 CYS A N 1
ATOM 3125 C CA . CYS A 1 404 ? -21.067 7.843 -18.854 1.00 86.06 404 CYS A CA 1
ATOM 3126 C C . CYS A 1 404 ? -22.379 8.006 -19.648 1.00 86.06 404 CYS A C 1
ATOM 3128 O O . CYS A 1 404 ? -22.387 8.557 -20.746 1.00 86.06 404 CYS A O 1
ATOM 3130 N N . SER A 1 405 ? -23.512 7.550 -19.098 1.00 86.50 405 SER A N 1
ATOM 3131 C CA . SER A 1 405 ? -24.813 7.591 -19.769 1.00 86.50 405 SER A CA 1
ATOM 3132 C C . SER A 1 405 ? -25.992 7.642 -18.794 1.00 86.50 405 SER A C 1
ATOM 3134 O O . SER A 1 405 ? -25.910 7.182 -17.651 1.00 86.50 405 SER A O 1
ATOM 3136 N N . LYS A 1 406 ? -27.150 8.105 -19.291 1.00 89.50 406 LYS A N 1
ATOM 3137 C CA . LYS A 1 406 ? -28.440 8.014 -18.578 1.00 89.50 406 LYS A CA 1
ATOM 3138 C C . LYS A 1 406 ? -28.808 6.571 -18.220 1.00 89.50 406 LYS A C 1
ATOM 3140 O O . LYS A 1 406 ? -29.458 6.343 -17.202 1.00 89.50 406 LYS A O 1
ATOM 3145 N N . ALA A 1 407 ? -28.393 5.596 -19.033 1.00 90.00 407 ALA A N 1
ATOM 3146 C CA . ALA A 1 407 ? -28.611 4.180 -18.754 1.00 90.00 407 ALA A CA 1
ATOM 3147 C C . ALA A 1 407 ? -27.833 3.733 -17.505 1.00 90.00 407 ALA A C 1
ATOM 3149 O O . ALA A 1 407 ? -28.422 3.129 -16.609 1.00 90.00 407 ALA A O 1
ATOM 3150 N N . CYS A 1 408 ? -26.548 4.089 -17.404 1.00 91.06 408 CYS A N 1
ATOM 3151 C CA . CYS A 1 408 ? -25.725 3.839 -16.217 1.00 91.06 408 CYS A CA 1
ATOM 3152 C C . CYS A 1 408 ? -26.285 4.537 -14.972 1.00 91.06 408 CYS A C 1
ATOM 3154 O O . CYS A 1 408 ? -26.467 3.883 -13.947 1.00 91.06 408 CYS A O 1
ATOM 3156 N N . GLN A 1 409 ? -26.661 5.816 -15.081 1.00 92.56 409 GLN A N 1
ATOM 3157 C CA . GLN A 1 409 ? -27.307 6.549 -13.987 1.00 92.56 409 GLN A CA 1
ATOM 3158 C C . GLN A 1 409 ? -28.599 5.860 -13.524 1.00 92.56 409 GLN A C 1
ATOM 3160 O O . GLN A 1 409 ? -28.818 5.679 -12.329 1.00 92.56 409 GLN A O 1
ATOM 3165 N N . SER A 1 410 ? -29.451 5.434 -14.461 1.00 94.06 410 SER A N 1
ATOM 3166 C CA . SER A 1 410 ? -30.724 4.772 -14.148 1.00 94.06 410 SER A CA 1
ATOM 3167 C C . SER A 1 410 ? -30.524 3.416 -13.472 1.00 94.06 410 SER A C 1
ATOM 3169 O O . SER A 1 410 ? -31.273 3.070 -12.557 1.00 94.06 410 SER A O 1
ATOM 3171 N N . LYS A 1 411 ? -29.523 2.639 -13.907 1.00 92.56 411 LYS A N 1
ATOM 3172 C CA . LYS A 1 411 ? -29.167 1.362 -13.274 1.00 92.56 411 LYS A CA 1
ATOM 3173 C C . LYS A 1 411 ? -28.630 1.585 -11.855 1.00 92.56 411 LYS A C 1
ATOM 3175 O O . LYS A 1 411 ? -29.139 0.959 -10.929 1.00 92.56 411 LYS A O 1
ATOM 3180 N N . ALA A 1 412 ? -27.717 2.541 -11.667 1.00 92.31 412 ALA A N 1
ATOM 3181 C CA . ALA A 1 412 ? -27.202 2.915 -10.349 1.00 92.31 412 ALA A CA 1
ATOM 3182 C C . ALA A 1 412 ? -28.306 3.393 -9.400 1.00 92.31 412 ALA A C 1
ATOM 3184 O O . ALA A 1 412 ? -28.365 2.956 -8.250 1.00 92.31 412 ALA A O 1
ATOM 3185 N N . TRP A 1 413 ? -29.220 4.235 -9.894 1.00 93.94 413 TRP A N 1
ATOM 3186 C CA . TRP A 1 413 ? -30.362 4.745 -9.135 1.00 93.94 413 TRP A CA 1
ATOM 3187 C C . TRP A 1 413 ? -31.249 3.624 -8.598 1.00 93.94 413 TRP A C 1
ATOM 3189 O O . TRP A 1 413 ? -31.607 3.637 -7.421 1.00 93.94 413 TRP A O 1
ATOM 3199 N N . LYS A 1 414 ? -31.583 2.647 -9.451 1.0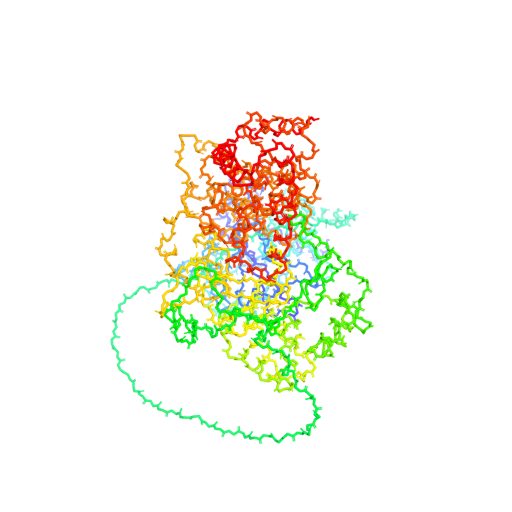0 90.31 414 LYS A N 1
ATOM 3200 C CA . LYS A 1 414 ? -32.406 1.488 -9.076 1.00 90.31 414 LYS A CA 1
ATOM 3201 C C . LYS A 1 414 ? -31.687 0.539 -8.119 1.00 90.31 414 LYS A C 1
ATOM 3203 O O . LYS A 1 414 ? -32.354 -0.063 -7.286 1.00 90.31 414 LYS A O 1
ATOM 3208 N N . ALA A 1 415 ? -30.370 0.397 -8.254 1.00 84.44 415 ALA A N 1
ATOM 3209 C CA . ALA A 1 415 ? -29.586 -0.525 -7.445 1.00 84.44 415 ALA A CA 1
ATOM 3210 C C . ALA A 1 415 ? -29.372 -0.011 -6.016 1.00 84.44 415 ALA A C 1
ATOM 3212 O O . ALA A 1 415 ? -29.742 -0.693 -5.067 1.00 84.44 415 ALA A O 1
ATOM 3213 N N . ILE A 1 416 ? -28.792 1.184 -5.860 1.00 87.69 416 ILE A N 1
ATOM 3214 C CA . ILE A 1 416 ? -28.463 1.713 -4.527 1.00 87.69 416 ILE A CA 1
ATOM 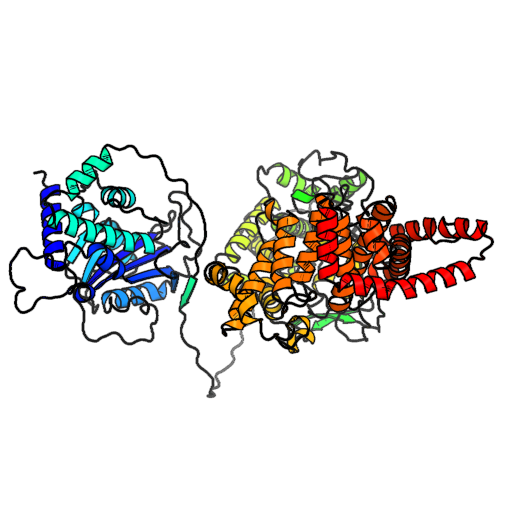3215 C C . ILE A 1 416 ? -28.392 3.240 -4.455 1.00 87.69 416 ILE A C 1
ATOM 3217 O O . ILE A 1 416 ? -28.704 3.813 -3.412 1.00 87.69 416 ILE A O 1
ATOM 3221 N N . HIS A 1 417 ? -28.084 3.929 -5.561 1.00 91.88 417 HIS A N 1
ATOM 3222 C CA . HIS A 1 417 ? -27.778 5.360 -5.522 1.00 91.88 417 HIS A CA 1
ATOM 3223 C C . HIS A 1 417 ? -28.953 6.219 -5.016 1.00 91.88 417 HIS A C 1
ATOM 3225 O O . HIS A 1 417 ? -28.750 7.219 -4.329 1.00 91.88 417 HIS A O 1
ATOM 3231 N N . LYS A 1 418 ? -30.206 5.797 -5.257 1.00 91.62 418 LYS A N 1
ATOM 3232 C CA . LYS A 1 418 ? -31.400 6.455 -4.692 1.00 91.62 418 LYS A CA 1
ATOM 3233 C C . LYS A 1 418 ? -31.337 6.571 -3.162 1.00 91.62 418 LYS A C 1
ATOM 3235 O O . LYS A 1 418 ? -31.826 7.554 -2.609 1.00 91.62 418 LYS A O 1
ATOM 3240 N N . GLN A 1 419 ? -30.752 5.578 -2.491 1.00 86.94 419 GLN A N 1
ATOM 3241 C CA . GLN A 1 419 ? -30.684 5.500 -1.032 1.00 86.94 419 GLN A CA 1
ATOM 3242 C C . GLN A 1 419 ? -29.574 6.368 -0.434 1.00 86.94 419 GLN A C 1
ATOM 3244 O O . GLN A 1 419 ? -29.682 6.753 0.727 1.00 86.94 419 GLN A O 1
ATOM 3249 N N . GLU A 1 420 ? -28.531 6.699 -1.196 1.00 89.06 420 GLU A N 1
ATOM 3250 C CA . GLU A 1 420 ? -27.373 7.479 -0.725 1.00 89.06 420 GLU A CA 1
ATOM 3251 C C . GLU A 1 420 ? -27.352 8.920 -1.267 1.00 89.06 420 GLU A C 1
ATOM 3253 O O . GLU A 1 420 ? -26.818 9.802 -0.601 1.00 89.06 420 GLU A O 1
ATOM 3258 N N . CYS A 1 421 ? -27.986 9.201 -2.415 1.00 92.25 421 CYS A N 1
ATOM 3259 C CA . CYS A 1 421 ? -27.879 10.479 -3.133 1.00 92.25 421 CYS A CA 1
ATOM 3260 C C . CYS A 1 421 ? -28.131 11.703 -2.237 1.00 92.25 421 CYS A C 1
ATOM 3262 O O . CYS A 1 421 ? -27.323 12.628 -2.217 1.00 92.25 421 CYS A O 1
ATOM 3264 N N . LYS A 1 422 ? -29.224 11.711 -1.461 1.00 90.06 422 LYS A N 1
ATOM 3265 C CA . LYS A 1 422 ? -29.558 12.832 -0.560 1.00 90.06 422 LYS A CA 1
ATOM 3266 C C . LYS A 1 422 ? -28.567 12.984 0.606 1.00 90.06 422 LYS A C 1
ATOM 3268 O O . LYS A 1 422 ? -28.401 14.078 1.133 1.00 90.06 422 LYS A O 1
ATOM 3273 N N . LYS A 1 423 ? -27.930 11.897 1.046 1.00 86.88 423 LYS A N 1
ATOM 3274 C CA . LYS A 1 423 ? -26.955 11.938 2.148 1.00 86.88 423 LYS A CA 1
ATOM 3275 C C . LYS A 1 423 ? -25.612 12.467 1.660 1.00 86.88 423 LYS A C 1
ATOM 3277 O O . LYS A 1 423 ? -25.049 13.353 2.295 1.00 86.88 423 LYS A O 1
ATOM 3282 N N . LEU A 1 424 ? -25.177 11.998 0.488 1.00 86.88 424 LEU A N 1
ATOM 3283 C CA . LEU A 1 424 ? -23.983 12.491 -0.199 1.00 86.88 424 LEU A CA 1
ATOM 3284 C C . LEU A 1 424 ? -24.097 13.983 -0.538 1.00 86.88 424 LEU A C 1
ATOM 3286 O O . LEU A 1 424 ? -23.135 14.723 -0.364 1.00 86.88 424 LEU A O 1
ATOM 3290 N N . SER A 1 425 ? -25.280 14.449 -0.964 1.00 86.50 425 SER A N 1
ATOM 3291 C CA . SER A 1 425 ? -25.504 15.869 -1.276 1.00 86.50 425 SER A CA 1
ATOM 3292 C C . SER A 1 425 ? -25.342 16.794 -0.068 1.00 86.50 425 SER A C 1
ATOM 3294 O O . SER A 1 425 ? -25.102 17.982 -0.238 1.00 86.50 425 SER A O 1
ATOM 3296 N N . ALA A 1 426 ? -25.534 16.272 1.146 1.00 80.56 426 ALA A N 1
ATOM 3297 C CA . ALA A 1 426 ? -25.483 17.049 2.379 1.00 80.56 426 ALA A CA 1
ATOM 3298 C C . ALA A 1 426 ? -24.065 17.178 2.964 1.00 80.56 426 ALA A C 1
ATOM 3300 O O . ALA A 1 426 ? -23.914 17.843 3.985 1.00 80.56 426 ALA A O 1
ATOM 3301 N N . GLN A 1 427 ? -23.051 16.537 2.365 1.00 76.56 427 GLN A N 1
ATOM 3302 C CA . GLN A 1 427 ? -21.685 16.541 2.893 1.00 76.56 427 GLN A CA 1
ATOM 3303 C C . GLN A 1 427 ? -20.786 17.545 2.170 1.00 76.56 427 GLN A C 1
ATOM 3305 O O . GLN A 1 427 ? -20.616 17.495 0.945 1.00 76.56 427 GLN A O 1
ATOM 3310 N N . SER A 1 428 ? -20.183 18.437 2.958 1.00 70.19 428 SER A N 1
ATOM 3311 C CA . SER A 1 428 ? -19.104 19.323 2.518 1.00 70.19 428 SER A CA 1
ATOM 3312 C C . SER A 1 428 ? -17.757 18.606 2.461 1.00 70.19 428 SER A C 1
ATOM 3314 O O . SER A 1 428 ? -16.959 18.920 1.588 1.00 70.19 428 SER A O 1
ATOM 3316 N N . GLU A 1 429 ? -17.535 17.642 3.356 1.00 75.06 429 GLU A N 1
ATOM 3317 C CA . GLU A 1 429 ? -16.280 16.896 3.495 1.00 75.06 429 GLU A CA 1
ATOM 3318 C C . GLU A 1 429 ? -16.322 15.551 2.757 1.00 75.06 429 GLU A C 1
ATOM 3320 O O . GLU A 1 429 ? -17.397 15.027 2.434 1.00 75.06 429 GLU A O 1
ATOM 3325 N N . GLU A 1 430 ? -15.135 15.019 2.471 1.00 72.88 430 GLU A N 1
ATOM 3326 C CA . GLU A 1 430 ? -14.943 13.704 1.865 1.00 72.88 430 GLU A CA 1
ATOM 3327 C C . GLU A 1 430 ? -15.408 12.592 2.821 1.00 72.88 430 GLU A C 1
ATOM 3329 O O . GLU A 1 430 ? -15.246 12.674 4.040 1.00 72.88 430 GLU A O 1
ATOM 3334 N N . ILE A 1 431 ? -16.008 11.538 2.262 1.00 80.69 431 ILE A N 1
ATOM 3335 C CA . ILE A 1 431 ? -16.443 10.363 3.020 1.00 80.69 431 ILE A CA 1
ATOM 3336 C C . ILE A 1 431 ? -15.570 9.177 2.598 1.00 80.69 431 ILE A C 1
ATOM 3338 O O . ILE A 1 431 ? -15.597 8.823 1.419 1.00 80.69 431 ILE A O 1
ATOM 3342 N N . PRO A 1 432 ? -14.883 8.494 3.532 1.00 85.56 432 PRO A N 1
ATOM 3343 C CA . PRO A 1 432 ? -14.077 7.326 3.197 1.00 85.56 432 PRO A CA 1
ATOM 3344 C C . PRO A 1 432 ? -14.888 6.228 2.496 1.00 85.56 432 PRO A C 1
ATOM 3346 O O . PRO A 1 432 ? -16.025 5.936 2.883 1.00 85.56 432 PRO A O 1
ATOM 3349 N N . ASN A 1 433 ? -14.277 5.538 1.530 1.00 88.00 433 ASN A N 1
ATOM 3350 C CA . ASN A 1 433 ? -14.940 4.488 0.746 1.00 88.00 433 ASN A CA 1
ATOM 3351 C C . ASN A 1 433 ? -15.578 3.385 1.599 1.00 88.00 433 ASN A C 1
ATOM 3353 O O . ASN A 1 433 ? -16.686 2.933 1.302 1.00 88.00 433 ASN A O 1
ATOM 3357 N N . LEU A 1 434 ? -14.910 2.980 2.685 1.00 88.94 434 LEU A N 1
ATOM 3358 C CA . LEU A 1 434 ? -15.437 1.999 3.639 1.00 88.94 434 LEU A CA 1
ATOM 3359 C C . LEU A 1 434 ? -16.757 2.457 4.270 1.00 88.94 434 LEU A C 1
ATOM 3361 O O . LEU A 1 434 ? -17.669 1.655 4.448 1.00 88.94 434 LEU A O 1
ATOM 3365 N N . VAL A 1 435 ? -16.894 3.753 4.559 1.00 90.06 435 VAL A N 1
ATOM 3366 C CA . VAL A 1 435 ? -18.126 4.321 5.118 1.00 90.06 435 VAL A CA 1
ATOM 3367 C C . VAL A 1 435 ? -19.231 4.319 4.067 1.00 90.06 435 VAL A C 1
ATOM 3369 O O . VAL A 1 435 ? -20.340 3.880 4.367 1.00 90.06 435 VAL A O 1
ATOM 3372 N N . VAL A 1 436 ? -18.942 4.737 2.828 1.00 90.88 436 VAL A N 1
ATOM 3373 C CA . VAL A 1 436 ? -19.920 4.711 1.723 1.00 90.88 436 VAL A CA 1
ATOM 3374 C C . VAL A 1 436 ? -20.440 3.291 1.497 1.00 90.88 436 VAL A C 1
ATOM 3376 O O . VAL A 1 436 ? -21.646 3.060 1.436 1.00 90.88 436 VAL A O 1
ATOM 3379 N N . ALA A 1 437 ? -19.546 2.312 1.441 1.00 93.25 437 ALA A N 1
ATOM 3380 C CA . ALA A 1 437 ? -19.908 0.915 1.275 1.00 93.25 437 ALA A CA 1
ATOM 3381 C C . ALA A 1 437 ? -20.696 0.349 2.472 1.00 93.25 437 ALA A C 1
ATOM 3383 O O . ALA A 1 437 ? -21.724 -0.304 2.273 1.00 93.25 437 ALA A O 1
ATOM 3384 N N . ALA A 1 438 ? -20.300 0.660 3.711 1.00 93.69 438 ALA A N 1
ATOM 3385 C CA . ALA A 1 438 ? -21.054 0.271 4.902 1.00 93.69 438 ALA A CA 1
ATOM 3386 C C . ALA A 1 438 ? -22.465 0.882 4.901 1.00 93.69 438 ALA A C 1
ATOM 3388 O O . ALA A 1 438 ? -23.439 0.195 5.214 1.00 93.69 438 ALA A O 1
ATOM 3389 N N . MET A 1 439 ? -22.614 2.141 4.469 1.00 91.19 439 MET A N 1
ATOM 3390 C CA . MET A 1 439 ? -23.922 2.777 4.284 1.00 91.19 439 MET A CA 1
ATOM 3391 C C . MET A 1 439 ? -24.786 2.032 3.261 1.00 91.19 439 MET A C 1
ATOM 3393 O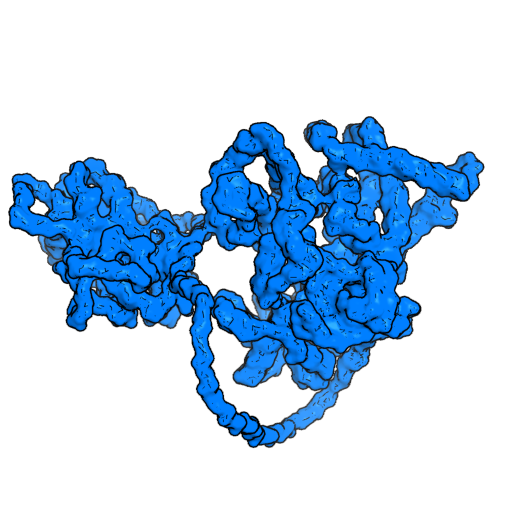 O . MET A 1 439 ? -25.980 1.850 3.506 1.00 91.19 439 MET A O 1
ATOM 3397 N N . GLN A 1 440 ? -24.210 1.599 2.132 1.00 91.00 440 GLN A N 1
ATOM 3398 C CA . GLN A 1 440 ? -24.919 0.822 1.108 1.00 91.00 440 GLN A CA 1
ATOM 3399 C C . GLN A 1 440 ? -25.406 -0.522 1.663 1.00 91.00 440 GLN A C 1
ATOM 3401 O O . GLN A 1 440 ? -26.564 -0.888 1.449 1.00 91.00 440 GLN A O 1
ATOM 3406 N N . ILE A 1 441 ? -24.565 -1.219 2.434 1.00 92.50 441 ILE A N 1
ATOM 3407 C CA . ILE A 1 441 ? -24.912 -2.499 3.070 1.00 92.50 441 ILE A CA 1
ATOM 3408 C C . ILE A 1 441 ? -26.033 -2.313 4.095 1.00 92.50 441 ILE A C 1
ATOM 3410 O O . ILE A 1 441 ? -27.046 -3.011 4.045 1.00 92.50 441 ILE A O 1
ATOM 3414 N N . LEU A 1 442 ? -25.898 -1.335 4.993 1.00 91.38 442 LEU A N 1
ATOM 3415 C CA . LEU A 1 442 ? -26.899 -1.026 6.017 1.00 91.38 442 LEU A CA 1
ATOM 3416 C C . LEU A 1 442 ? -28.243 -0.602 5.405 1.00 91.38 442 LEU A C 1
ATOM 3418 O O . LEU A 1 442 ? -29.302 -1.014 5.888 1.00 91.38 442 LEU A O 1
ATOM 3422 N N . ALA A 1 443 ? -28.220 0.174 4.317 1.00 88.00 443 ALA A N 1
ATOM 3423 C CA . ALA A 1 443 ? -29.423 0.526 3.567 1.00 88.00 443 ALA A CA 1
ATOM 3424 C C . ALA A 1 443 ? -30.064 -0.708 2.910 1.00 88.00 443 ALA A C 1
ATOM 3426 O O . ALA A 1 443 ? -31.280 -0.878 2.989 1.00 88.00 443 ALA A O 1
ATOM 3427 N N . GLY A 1 444 ? -29.266 -1.594 2.311 1.00 87.12 444 GLY A N 1
ATOM 3428 C CA . GLY A 1 444 ? -29.736 -2.847 1.718 1.00 87.12 444 GLY A CA 1
ATOM 3429 C C . GLY A 1 444 ? -30.389 -3.792 2.732 1.00 87.12 444 GLY A C 1
ATOM 3430 O O . GLY A 1 444 ? -31.467 -4.330 2.467 1.00 87.12 444 GLY A O 1
ATOM 3431 N N . LEU A 1 445 ? -29.790 -3.934 3.919 1.00 86.12 445 LEU A N 1
ATOM 3432 C CA . LEU A 1 445 ? -30.340 -4.715 5.032 1.00 86.12 445 LEU A CA 1
ATOM 3433 C C . LEU A 1 445 ? -31.700 -4.176 5.497 1.00 86.12 445 LEU A C 1
ATOM 3435 O O . LEU A 1 445 ? -32.633 -4.951 5.694 1.00 86.12 445 LEU A O 1
ATOM 3439 N N . ASN A 1 446 ? -31.848 -2.854 5.614 1.00 83.94 446 ASN A N 1
ATOM 3440 C CA . ASN A 1 446 ? -33.124 -2.232 5.992 1.00 83.94 446 ASN A CA 1
ATOM 3441 C C . ASN A 1 446 ? -34.238 -2.457 4.975 1.00 83.94 446 ASN A C 1
ATOM 3443 O O . ASN A 1 446 ? -35.408 -2.531 5.341 1.00 83.94 446 ASN A O 1
ATOM 3447 N N . LEU A 1 447 ? -33.879 -2.565 3.698 1.00 83.19 447 LEU A N 1
ATOM 3448 C CA . LEU A 1 447 ? -34.818 -2.884 2.628 1.00 83.19 447 LEU A CA 1
ATOM 3449 C C . LEU A 1 447 ? -35.198 -4.374 2.605 1.00 83.19 447 LEU A C 1
ATOM 3451 O O . LEU A 1 447 ? -35.935 -4.796 1.716 1.00 83.19 447 LEU A O 1
ATOM 3455 N N . GLY A 1 448 ? -34.700 -5.178 3.554 1.00 80.38 448 GLY A N 1
ATOM 3456 C CA . GLY A 1 448 ? -34.967 -6.613 3.639 1.00 80.38 448 GLY A CA 1
ATOM 3457 C C . GLY A 1 448 ? -34.320 -7.411 2.509 1.00 80.38 448 GLY A C 1
ATOM 3458 O O . GLY A 1 448 ? -34.786 -8.500 2.174 1.00 80.38 448 GLY A O 1
ATOM 3459 N N . ASN A 1 449 ? -33.272 -6.876 1.877 1.00 80.69 449 ASN A N 1
ATOM 3460 C CA . ASN A 1 449 ? -32.625 -7.552 0.767 1.00 80.69 449 ASN A CA 1
ATOM 3461 C C . ASN A 1 449 ? -31.671 -8.645 1.278 1.00 80.69 449 ASN A C 1
ATOM 3463 O O . ASN A 1 449 ? -30.588 -8.359 1.788 1.00 80.69 449 ASN A O 1
ATOM 3467 N N . SER A 1 450 ? -32.078 -9.901 1.070 1.00 78.69 450 SER A N 1
ATOM 3468 C CA . SER A 1 450 ? -31.327 -11.107 1.452 1.00 78.69 450 SER A CA 1
ATOM 3469 C C . SER A 1 450 ? -29.867 -11.130 0.985 1.00 78.69 450 SER A C 1
ATOM 3471 O O . SER A 1 450 ? -29.030 -11.647 1.713 1.00 78.69 450 SER A O 1
ATOM 3473 N N . LEU A 1 451 ? -29.541 -10.507 -0.157 1.00 77.94 451 LEU A N 1
ATOM 3474 C CA . LEU A 1 451 ? -28.169 -10.380 -0.668 1.00 77.94 451 LEU A CA 1
ATOM 3475 C C . LEU A 1 451 ? -27.211 -9.758 0.355 1.00 77.94 451 LEU A C 1
ATOM 3477 O O . LEU A 1 451 ? -26.077 -10.198 0.495 1.00 77.94 451 LEU A O 1
ATOM 3481 N N . TYR A 1 452 ? -27.674 -8.734 1.072 1.00 84.56 452 TYR A N 1
ATOM 3482 C CA . TYR A 1 452 ? -26.874 -8.053 2.087 1.00 84.56 452 TYR A CA 1
ATOM 3483 C C . TYR A 1 452 ? -26.849 -8.814 3.415 1.00 84.56 452 TYR A C 1
ATOM 3485 O O . TYR A 1 452 ? -25.944 -8.600 4.216 1.00 84.56 452 TYR A O 1
ATOM 3493 N N . GLY A 1 453 ? -27.804 -9.724 3.641 1.00 83.69 453 GLY A N 1
ATOM 3494 C CA . GLY A 1 453 ? -27.810 -10.615 4.803 1.00 83.69 453 GLY A CA 1
ATOM 3495 C C . GLY A 1 453 ? -26.594 -11.542 4.827 1.00 83.69 453 GLY A C 1
ATOM 3496 O O . GLY A 1 453 ? -26.043 -11.792 5.896 1.00 83.69 453 GLY A O 1
ATOM 3497 N N . ASP A 1 454 ? -26.110 -11.963 3.654 1.00 86.56 454 ASP A N 1
ATOM 3498 C CA . ASP A 1 454 ? -24.912 -12.801 3.519 1.00 86.56 454 ASP A CA 1
ATOM 3499 C C . ASP A 1 454 ? -23.653 -12.118 4.098 1.00 86.56 454 ASP A C 1
ATOM 3501 O O . ASP A 1 454 ? -22.783 -12.797 4.643 1.00 86.56 454 ASP A O 1
ATOM 3505 N N . VAL A 1 455 ? -23.580 -10.777 4.066 1.00 89.25 455 VAL A N 1
ATOM 3506 C CA . VAL A 1 455 ? -22.469 -9.996 4.649 1.00 89.25 455 VAL A CA 1
ATOM 3507 C C . VAL A 1 455 ? -22.401 -10.159 6.167 1.00 89.25 455 VAL A C 1
ATOM 3509 O O . VAL A 1 455 ? -21.317 -10.168 6.741 1.00 89.25 455 VAL A O 1
ATOM 3512 N N . GLN A 1 456 ? -23.542 -10.342 6.837 1.00 85.56 456 GLN A N 1
ATOM 3513 C CA . GLN A 1 456 ? -23.576 -10.520 8.293 1.00 85.56 456 GLN A CA 1
ATOM 3514 C C . GLN A 1 456 ? -22.976 -11.863 8.742 1.00 85.56 456 GLN A C 1
ATOM 3516 O O . GLN A 1 456 ? -22.705 -12.032 9.926 1.00 85.56 456 GLN A O 1
ATOM 3521 N N . ASN A 1 457 ? -22.768 -12.797 7.807 1.00 87.00 457 ASN A N 1
ATOM 3522 C CA . ASN A 1 457 ? -22.165 -14.109 8.048 1.00 87.00 457 ASN A CA 1
ATOM 3523 C C . ASN A 1 457 ? -20.682 -14.167 7.640 1.00 87.00 457 ASN A C 1
ATOM 3525 O O . ASN A 1 457 ? -20.115 -15.260 7.562 1.00 87.00 457 ASN A O 1
ATOM 3529 N N . MET A 1 458 ? -20.073 -13.039 7.272 1.00 92.31 458 MET A N 1
ATOM 3530 C CA . MET A 1 458 ? -18.644 -12.959 6.967 1.00 92.31 458 MET A CA 1
ATOM 3531 C C . MET A 1 458 ? -17.809 -12.931 8.244 1.00 92.31 458 MET A C 1
ATOM 3533 O O . MET A 1 458 ? -18.296 -12.536 9.303 1.00 92.31 458 MET A O 1
ATOM 3537 N N . GLU A 1 459 ? -16.543 -13.331 8.126 1.00 92.94 459 GLU A N 1
ATOM 3538 C CA . GLU A 1 459 ? -15.591 -13.175 9.223 1.00 92.94 459 GLU A CA 1
ATOM 3539 C C . GLU A 1 459 ? -15.376 -11.687 9.505 1.00 92.94 459 GLU A C 1
ATOM 3541 O O . GLU A 1 459 ? -15.303 -10.874 8.583 1.00 92.94 459 GLU A O 1
ATOM 3546 N N . THR A 1 460 ? -15.304 -11.325 10.778 1.00 92.69 460 THR A N 1
ATOM 3547 C CA . THR A 1 460 ? -15.160 -9.934 11.205 1.00 92.69 460 THR A CA 1
ATOM 3548 C C . THR A 1 460 ? -13.880 -9.686 11.971 1.00 92.69 460 THR A C 1
ATOM 3550 O O . THR A 1 460 ? -13.456 -8.536 12.009 1.00 92.69 460 THR A O 1
ATOM 3553 N N . HIS A 1 461 ? -13.305 -10.702 12.626 1.00 91.56 461 HIS A N 1
ATOM 3554 C CA . HIS A 1 461 ? -12.238 -10.512 13.613 1.00 91.56 461 HIS A CA 1
ATOM 3555 C C . HIS A 1 461 ? -12.519 -9.335 14.564 1.00 91.56 461 HIS A C 1
ATOM 3557 O O . HIS A 1 461 ? -11.631 -8.565 14.934 1.00 91.56 461 HIS A O 1
ATOM 3563 N N . ARG A 1 462 ? -13.803 -9.133 14.905 1.00 89.00 462 ARG A N 1
ATOM 3564 C CA . ARG A 1 462 ? -14.279 -7.983 15.686 1.00 89.00 462 ARG A CA 1
ATOM 3565 C C . ARG A 1 462 ? -13.530 -7.893 17.009 1.00 89.00 462 ARG A C 1
ATOM 3567 O O . ARG A 1 462 ? -13.131 -6.805 17.407 1.00 89.00 462 ARG A O 1
ATOM 3574 N N . ASP A 1 463 ? -13.353 -9.025 17.678 1.00 89.38 463 ASP A N 1
ATOM 3575 C CA . ASP A 1 463 ? -12.733 -9.071 18.996 1.00 89.38 463 ASP A CA 1
ATOM 3576 C C . ASP A 1 463 ? -11.228 -8.784 18.909 1.00 89.38 463 ASP A C 1
ATOM 3578 O O . ASP A 1 463 ? -10.667 -8.153 19.801 1.00 89.38 463 ASP A O 1
ATOM 3582 N N . GLU A 1 464 ? -10.554 -9.198 17.836 1.00 88.00 464 GLU A N 1
ATOM 3583 C CA . GLU A 1 464 ? -9.166 -8.842 17.550 1.00 88.00 464 GLU A CA 1
ATOM 3584 C C . GLU A 1 464 ? -9.028 -7.356 17.210 1.00 88.00 464 GLU A C 1
ATOM 3586 O O . GLU A 1 464 ? -8.148 -6.694 17.760 1.00 88.00 464 GLU A O 1
ATOM 3591 N N . PHE A 1 465 ? -9.929 -6.797 16.395 1.00 81.19 465 PHE A N 1
ATOM 3592 C CA . PHE A 1 465 ? -9.993 -5.354 16.159 1.00 81.19 465 PHE A CA 1
ATOM 3593 C C . PHE A 1 465 ? -10.238 -4.567 17.447 1.00 81.19 465 PHE A C 1
ATOM 3595 O O . PHE A 1 465 ? -9.586 -3.549 17.659 1.00 81.19 465 PHE A O 1
ATOM 3602 N N . GLU A 1 466 ? -11.121 -5.037 18.328 1.00 81.38 466 GLU A N 1
ATOM 3603 C CA . GLU A 1 466 ? -11.390 -4.413 19.627 1.00 81.38 466 GLU A CA 1
ATOM 3604 C C . GLU A 1 466 ? -10.161 -4.483 20.551 1.00 81.38 466 GLU A C 1
ATOM 3606 O O . GLU A 1 466 ? -9.812 -3.489 21.189 1.00 81.38 466 GLU A O 1
ATOM 3611 N N . LYS A 1 467 ? -9.434 -5.610 20.557 1.00 79.75 467 LYS A N 1
ATOM 3612 C CA . LYS A 1 467 ? -8.174 -5.780 21.308 1.00 79.75 467 LYS A CA 1
ATOM 3613 C C . LYS A 1 467 ? -7.036 -4.896 20.802 1.00 79.75 467 LYS A C 1
ATOM 3615 O O . LYS A 1 467 ? -6.182 -4.523 21.600 1.00 79.75 467 LYS A O 1
ATOM 3620 N N . LEU A 1 468 ? -7.014 -4.546 19.511 1.00 63.66 468 LEU A N 1
ATOM 3621 C CA . LEU A 1 468 ? -6.039 -3.596 18.956 1.00 63.66 468 LEU A CA 1
ATOM 3622 C C . LEU A 1 468 ? -6.192 -2.178 19.543 1.00 63.66 468 LEU A C 1
ATOM 3624 O O . LEU A 1 468 ? -5.288 -1.355 19.391 1.00 63.66 468 LEU A O 1
ATOM 3628 N N . GLY A 1 469 ? -7.306 -1.888 20.225 1.00 52.44 469 GLY A N 1
ATOM 3629 C CA . GLY A 1 469 ? -7.509 -0.644 20.955 1.00 52.44 469 GLY A CA 1
ATOM 3630 C C . GLY A 1 469 ? -7.598 0.594 20.058 1.00 52.44 469 GLY A C 1
ATOM 3631 O O . GLY A 1 469 ? -7.903 0.533 18.862 1.00 52.44 469 GLY A O 1
ATOM 3632 N N . ALA A 1 470 ? -7.350 1.753 20.663 1.00 45.91 470 ALA A N 1
ATOM 3633 C CA . ALA A 1 470 ? -7.907 3.021 20.205 1.00 45.91 470 ALA A CA 1
ATOM 3634 C C . ALA A 1 470 ? -7.254 3.684 18.953 1.00 45.91 470 ALA A C 1
ATOM 3636 O O . ALA A 1 470 ? -7.634 4.792 18.593 1.00 45.91 470 ALA A O 1
ATOM 3637 N N . LYS A 1 471 ? -6.342 3.017 18.211 1.00 53.47 471 LYS A N 1
ATOM 3638 C CA . LYS A 1 471 ? -5.933 3.477 16.852 1.00 53.47 471 LYS A CA 1
ATOM 3639 C C . LYS A 1 471 ? -6.821 2.894 15.747 1.00 53.47 471 LYS A C 1
ATOM 3641 O O . LYS A 1 471 ? -7.306 3.636 14.900 1.00 53.47 471 LYS A O 1
ATOM 3646 N N . LYS A 1 472 ? -7.042 1.573 15.726 1.00 59.97 472 LYS A N 1
ATOM 3647 C CA . LYS A 1 472 ? -7.860 0.909 14.686 1.00 59.97 472 LYS A CA 1
ATOM 3648 C C . LYS A 1 472 ? -9.325 0.789 15.105 1.00 59.97 472 LYS A C 1
ATOM 3650 O O . LYS A 1 472 ? -10.205 1.102 14.306 1.00 59.97 472 LYS A O 1
ATOM 3655 N N . TRP A 1 473 ? -9.597 0.412 16.356 1.00 79.88 473 TRP A N 1
ATOM 3656 C CA . TRP A 1 473 ? -10.969 0.246 16.835 1.00 79.88 473 TRP A CA 1
ATOM 3657 C C . TRP A 1 473 ? -11.736 1.566 16.864 1.00 79.88 473 TRP A C 1
ATOM 3659 O O . TRP A 1 473 ? -12.858 1.616 16.375 1.00 79.88 473 TRP A O 1
ATOM 3669 N N . ASP A 1 474 ? -11.132 2.652 17.348 1.00 78.88 474 ASP A N 1
ATOM 3670 C CA . ASP A 1 474 ? -11.806 3.956 17.432 1.00 78.88 474 ASP A CA 1
ATOM 3671 C C . ASP A 1 474 ? -12.132 4.524 16.050 1.00 78.88 474 ASP A C 1
ATOM 3673 O O . ASP A 1 474 ? -13.225 5.049 15.834 1.00 78.88 474 ASP A O 1
ATOM 3677 N N . VAL A 1 475 ? -11.227 4.356 15.079 1.00 78.38 475 VAL A N 1
ATOM 3678 C CA . VAL A 1 475 ? -11.490 4.708 13.677 1.00 78.38 475 VAL A CA 1
ATOM 3679 C C . VAL A 1 475 ? -12.656 3.881 13.136 1.00 78.38 475 VAL A C 1
ATOM 3681 O O . VAL A 1 475 ? -13.566 4.433 12.519 1.00 78.38 475 VAL A O 1
ATOM 3684 N N . MET A 1 476 ? -12.701 2.578 13.421 1.00 82.31 476 MET A N 1
ATOM 3685 C CA . MET A 1 476 ? -13.822 1.721 13.022 1.00 82.31 476 MET A CA 1
ATOM 3686 C C . MET A 1 476 ? -15.126 2.106 13.724 1.00 82.31 476 MET A C 1
ATOM 3688 O O . MET A 1 476 ? -16.187 2.090 13.097 1.00 82.31 476 MET A O 1
ATOM 3692 N N . GLN A 1 477 ? -15.078 2.502 14.997 1.00 85.12 477 GLN A N 1
ATOM 3693 C CA . GLN A 1 477 ? -16.234 3.031 15.710 1.00 85.12 477 GLN A CA 1
ATOM 3694 C C . GLN A 1 477 ? -16.712 4.329 15.062 1.00 85.12 477 GLN A C 1
ATOM 3696 O O . GLN A 1 477 ? -17.905 4.454 14.791 1.00 85.12 477 GLN A O 1
ATOM 3701 N N . LEU A 1 478 ? -15.817 5.267 14.752 1.00 87.94 478 LEU A N 1
ATOM 3702 C CA . LEU A 1 478 ? -16.152 6.512 14.062 1.00 87.94 478 LEU A CA 1
ATOM 3703 C C . LEU A 1 478 ? -16.787 6.235 12.694 1.00 87.94 478 LEU A C 1
ATOM 3705 O O . LEU A 1 478 ? -17.851 6.778 12.388 1.00 87.94 478 LEU A O 1
ATOM 3709 N N . MET A 1 479 ? -16.195 5.339 11.902 1.00 89.50 479 MET A N 1
ATOM 3710 C CA . MET A 1 479 ? -16.755 4.891 10.624 1.00 89.50 479 MET A CA 1
ATOM 3711 C C . MET A 1 479 ? -18.144 4.272 10.804 1.00 89.50 479 MET A C 1
ATOM 3713 O O . MET A 1 479 ? -19.048 4.570 10.028 1.00 89.50 479 MET A O 1
ATOM 3717 N N . SER A 1 480 ? -18.348 3.473 11.855 1.00 91.56 480 SER A N 1
ATOM 3718 C CA . SER A 1 480 ? -19.630 2.827 12.159 1.00 91.56 480 SER A CA 1
ATOM 3719 C C . SER A 1 480 ? -20.718 3.840 12.512 1.00 91.56 480 SER A C 1
ATOM 3721 O O . SER A 1 480 ? -21.803 3.787 11.936 1.00 91.56 480 SER A O 1
ATOM 3723 N N . HIS A 1 481 ? -20.434 4.806 13.393 1.00 89.38 481 HIS A N 1
ATOM 3724 C CA . HIS A 1 481 ? -21.374 5.888 13.722 1.00 89.38 481 HIS A CA 1
ATOM 3725 C C . HIS A 1 481 ? -21.723 6.711 12.478 1.00 89.38 481 HIS A C 1
ATOM 3727 O O . HIS A 1 481 ? -22.889 7.014 12.218 1.00 89.38 481 HIS A O 1
ATOM 3733 N N . THR A 1 482 ? -20.708 7.024 11.671 1.00 88.00 482 THR A N 1
ATOM 3734 C CA . THR A 1 482 ? -20.866 7.771 10.421 1.00 88.00 482 THR A CA 1
ATOM 3735 C C . THR A 1 482 ? -21.744 6.997 9.431 1.00 88.00 482 THR A C 1
ATOM 3737 O O . THR A 1 482 ? -22.681 7.557 8.855 1.00 88.00 482 THR A O 1
ATOM 3740 N N . ALA A 1 483 ? -21.529 5.686 9.302 1.00 90.62 483 ALA A N 1
ATOM 3741 C CA . ALA A 1 483 ? -22.331 4.813 8.456 1.00 90.62 483 ALA A CA 1
ATOM 3742 C C . ALA A 1 483 ? -23.789 4.709 8.933 1.00 90.62 483 ALA A C 1
ATOM 3744 O O . ALA A 1 483 ? -24.695 4.794 8.104 1.00 90.62 483 ALA A O 1
ATOM 3745 N N . VAL A 1 484 ? -24.054 4.599 10.244 1.00 89.25 484 VAL A N 1
ATOM 3746 C CA . VAL A 1 484 ? -25.425 4.617 10.798 1.00 89.25 484 VAL A CA 1
ATOM 3747 C C . VAL A 1 484 ? -26.117 5.930 10.450 1.00 89.25 484 VAL A C 1
ATOM 3749 O O . VAL A 1 484 ? -27.159 5.909 9.785 1.00 89.25 484 VAL A O 1
ATOM 3752 N N . LYS A 1 485 ? -25.491 7.062 10.798 1.00 84.06 485 LYS A N 1
ATOM 3753 C CA . LYS A 1 485 ? -26.012 8.415 10.554 1.00 84.06 485 LYS A CA 1
ATOM 3754 C C . LYS A 1 485 ? -26.408 8.617 9.093 1.00 84.06 485 LYS A C 1
ATOM 3756 O O . LYS A 1 485 ? -27.478 9.153 8.802 1.00 84.06 485 LYS A O 1
ATOM 3761 N N . PHE A 1 486 ? -25.579 8.157 8.159 1.00 80.12 486 PHE A N 1
ATOM 3762 C CA . PHE A 1 486 ? -25.839 8.330 6.733 1.00 80.12 486 PHE A CA 1
ATOM 3763 C C . PHE A 1 486 ? -26.609 7.179 6.080 1.00 80.12 486 PHE A C 1
ATOM 3765 O O . PHE A 1 486 ? -27.137 7.343 4.981 1.00 80.12 486 PHE A O 1
ATOM 3772 N N . SER A 1 487 ? -26.777 6.032 6.731 1.00 80.00 487 SER A N 1
ATOM 3773 C CA . SER A 1 487 ? -27.679 4.979 6.244 1.00 80.00 487 SER A CA 1
ATOM 3774 C C . SER A 1 487 ? -29.157 5.372 6.390 1.00 80.00 487 SER A C 1
ATOM 3776 O O . SER A 1 487 ? -30.001 4.860 5.653 1.00 80.00 487 SER A O 1
ATOM 3778 N N . GLY A 1 488 ? -29.472 6.370 7.227 1.00 75.25 488 GLY A N 1
ATOM 3779 C CA . GLY A 1 488 ? -30.844 6.778 7.551 1.00 75.25 488 GLY A CA 1
ATOM 3780 C C . GLY A 1 488 ? -31.500 5.884 8.607 1.00 75.25 488 GLY A C 1
ATOM 3781 O O . GLY A 1 488 ? -32.721 5.885 8.726 1.00 75.25 488 GLY A O 1
ATOM 3782 N N . GLN A 1 489 ? -30.693 5.100 9.325 1.00 80.69 489 GLN A N 1
ATOM 3783 C CA . GLN A 1 489 ? -31.110 4.347 10.503 1.00 80.69 489 GLN A CA 1
ATOM 3784 C C . GLN A 1 489 ? -31.177 5.252 11.732 1.00 80.69 489 GLN A C 1
ATOM 3786 O O . GLN A 1 489 ? -30.466 6.253 11.817 1.00 80.69 489 GLN A O 1
ATOM 3791 N N . GLU A 1 490 ? -32.011 4.870 12.698 1.00 83.38 490 GLU A N 1
ATOM 3792 C CA . GLU A 1 490 ? -31.981 5.475 14.028 1.00 83.38 490 GLU A CA 1
ATOM 3793 C C . GLU A 1 490 ? -30.636 5.206 14.700 1.00 83.38 490 GLU A C 1
ATOM 3795 O O . GLU A 1 490 ? -30.137 4.074 14.685 1.00 83.38 490 GLU A O 1
ATOM 3800 N N . ASP A 1 491 ? -30.078 6.243 15.317 1.00 83.81 491 ASP A N 1
ATOM 3801 C CA . ASP A 1 491 ? -28.847 6.149 16.091 1.00 83.81 491 ASP A CA 1
ATOM 3802 C C . ASP A 1 491 ? -29.138 5.501 17.451 1.00 83.81 491 ASP A C 1
ATOM 3804 O O . ASP A 1 491 ? -29.447 6.159 18.445 1.00 83.81 491 ASP A O 1
ATOM 3808 N N . ASN A 1 492 ? -29.145 4.168 17.459 1.00 88.56 492 ASN A N 1
ATOM 3809 C CA . ASN A 1 492 ? -29.363 3.355 18.646 1.00 88.56 492 ASN A CA 1
ATOM 3810 C C . ASN A 1 492 ? -28.302 2.254 18.757 1.00 88.56 492 ASN A C 1
ATOM 3812 O O . ASN A 1 492 ? -27.651 1.872 17.781 1.00 88.56 492 ASN A O 1
ATOM 3816 N N . LYS A 1 493 ? -28.163 1.697 19.966 1.00 89.38 493 LYS A N 1
ATOM 3817 C CA . LYS A 1 493 ? -27.140 0.690 20.280 1.00 89.38 493 LYS A CA 1
ATOM 3818 C C . LYS A 1 493 ? -27.175 -0.517 19.333 1.00 89.38 493 LYS A C 1
ATOM 3820 O O . LYS A 1 493 ? -26.124 -1.018 18.958 1.00 89.38 493 LYS A O 1
ATOM 3825 N N . SER A 1 494 ? -28.359 -0.985 18.930 1.00 90.25 494 SER A N 1
ATOM 3826 C CA . SER A 1 494 ? -28.482 -2.167 18.065 1.00 90.25 494 SER A CA 1
ATOM 3827 C C . SER A 1 494 ? -27.978 -1.902 16.644 1.00 90.25 494 SER A C 1
ATOM 3829 O O . SER A 1 494 ? -27.221 -2.708 16.100 1.00 90.25 494 SER A O 1
ATOM 3831 N N . ASN A 1 495 ? -28.354 -0.763 16.061 1.00 89.44 495 ASN A N 1
ATOM 3832 C CA . ASN A 1 495 ? -27.908 -0.360 14.729 1.00 89.44 495 ASN A CA 1
ATOM 3833 C C . ASN A 1 495 ? -26.408 -0.061 14.708 1.00 89.44 495 ASN A C 1
ATOM 3835 O O . ASN A 1 495 ? -25.721 -0.447 13.764 1.00 89.44 495 ASN A O 1
ATOM 3839 N N . LEU A 1 496 ? -25.885 0.547 15.774 1.00 91.12 496 LEU A N 1
ATOM 3840 C CA . LEU A 1 496 ? -24.456 0.794 15.913 1.00 91.12 496 LEU A CA 1
ATOM 3841 C C . LEU A 1 496 ? -23.645 -0.504 16.005 1.00 91.12 496 LEU A C 1
ATOM 3843 O O . LEU A 1 496 ? -22.648 -0.636 15.302 1.00 91.12 496 LEU A O 1
ATOM 3847 N N . GLU A 1 497 ? -24.073 -1.488 16.803 1.00 91.19 497 GLU A N 1
ATOM 3848 C CA . GLU A 1 497 ? -23.392 -2.792 16.846 1.00 91.19 497 GLU A CA 1
ATOM 3849 C C . GLU A 1 497 ? -23.455 -3.510 15.492 1.00 91.19 497 GLU A C 1
ATOM 3851 O O . GLU A 1 497 ? -22.462 -4.078 15.041 1.00 91.19 497 GLU A O 1
ATOM 3856 N N . ARG A 1 498 ? -24.583 -3.419 14.777 1.00 91.50 498 ARG A N 1
ATOM 3857 C CA . ARG A 1 498 ? -24.680 -3.943 13.408 1.00 91.50 498 ARG A CA 1
ATOM 3858 C C . ARG A 1 498 ? -23.705 -3.244 12.459 1.00 91.50 498 ARG A C 1
ATOM 3860 O O . ARG A 1 498 ? -23.071 -3.916 11.651 1.00 91.50 498 ARG A O 1
ATOM 3867 N N . ALA A 1 499 ? -23.575 -1.922 12.550 1.00 93.12 499 ALA A N 1
ATOM 3868 C CA . ALA A 1 499 ? -22.634 -1.158 11.740 1.00 93.12 499 ALA A CA 1
ATOM 3869 C C . ALA A 1 499 ? -21.179 -1.527 12.049 1.00 93.12 499 ALA A C 1
ATOM 3871 O O . ALA A 1 499 ? -20.410 -1.708 11.109 1.00 93.12 499 ALA A O 1
ATOM 3872 N N . LYS A 1 500 ? -20.828 -1.745 13.325 1.00 92.50 500 LYS A N 1
ATOM 3873 C CA . LYS A 1 500 ? -19.505 -2.256 13.718 1.00 92.50 500 LYS A CA 1
ATOM 3874 C C . LYS A 1 500 ? -19.207 -3.592 13.048 1.00 92.50 500 LYS A C 1
ATOM 3876 O O . LYS A 1 500 ? -18.154 -3.726 12.437 1.00 92.50 500 LYS A O 1
ATOM 3881 N N . MET A 1 501 ? -20.148 -4.540 13.081 1.00 92.75 501 MET A N 1
ATOM 3882 C CA . MET A 1 501 ? -19.984 -5.834 12.402 1.00 92.75 501 MET A CA 1
ATOM 3883 C C . MET A 1 501 ? -19.789 -5.675 10.891 1.00 92.75 501 MET A C 1
ATOM 3885 O O . MET A 1 501 ? -18.915 -6.319 10.323 1.00 92.75 501 MET A O 1
ATOM 3889 N N . VAL A 1 502 ? -20.558 -4.793 10.242 1.00 94.31 502 VAL A N 1
ATOM 3890 C CA . VAL A 1 502 ? -20.414 -4.511 8.803 1.00 94.31 502 VAL A CA 1
ATOM 3891 C C . VAL A 1 502 ? -19.049 -3.900 8.488 1.00 94.31 502 VAL A C 1
ATOM 3893 O O . VAL A 1 502 ? -18.399 -4.348 7.550 1.00 94.31 502 VAL A O 1
ATOM 3896 N N . VAL A 1 503 ? -18.593 -2.913 9.261 1.00 93.31 503 VAL A N 1
ATOM 3897 C CA . VAL A 1 503 ? -17.277 -2.282 9.065 1.00 93.31 503 VAL A CA 1
ATOM 3898 C C . VAL A 1 503 ? -16.154 -3.299 9.284 1.00 93.31 503 VAL A C 1
ATOM 3900 O O . VAL A 1 503 ? -15.248 -3.375 8.463 1.00 93.31 503 VAL A O 1
ATOM 3903 N N . CYS A 1 504 ? -16.235 -4.134 10.323 1.00 92.06 504 CYS A N 1
ATOM 3904 C CA . CYS A 1 504 ? -15.273 -5.216 10.554 1.00 92.06 504 CYS A CA 1
ATOM 3905 C C . CYS A 1 504 ? -15.254 -6.223 9.390 1.00 92.06 504 CYS A C 1
ATOM 3907 O O . CYS A 1 504 ? -14.191 -6.530 8.855 1.00 92.06 504 CYS A O 1
ATOM 3909 N N . ALA A 1 505 ? -16.428 -6.675 8.930 1.00 93.38 505 ALA A N 1
ATOM 3910 C CA . ALA A 1 505 ? -16.538 -7.557 7.767 1.00 93.38 505 ALA A CA 1
ATOM 3911 C C . ALA A 1 505 ? -15.906 -6.918 6.524 1.00 93.38 505 ALA A C 1
ATOM 3913 O O . ALA A 1 505 ? -15.140 -7.552 5.806 1.00 93.38 505 ALA A O 1
ATOM 3914 N N . MET A 1 506 ? -16.168 -5.637 6.279 1.00 92.44 506 MET A N 1
ATOM 3915 C CA . MET A 1 506 ? -15.560 -4.908 5.172 1.00 92.44 506 MET A CA 1
ATOM 3916 C C . MET A 1 506 ? -14.030 -4.868 5.247 1.00 92.44 506 MET A C 1
ATOM 3918 O O . MET A 1 506 ? -13.376 -5.087 4.228 1.00 92.44 506 MET A O 1
ATOM 3922 N N . MET A 1 507 ? -13.464 -4.631 6.430 1.00 88.88 507 MET A N 1
ATOM 3923 C CA . MET A 1 507 ? -12.012 -4.597 6.634 1.00 88.88 507 MET A CA 1
ATOM 3924 C C . MET A 1 507 ? -11.344 -5.944 6.327 1.00 88.88 507 MET A C 1
ATOM 3926 O O . MET A 1 507 ? -10.256 -5.962 5.759 1.00 88.88 507 MET A O 1
ATOM 3930 N N . CYS A 1 508 ? -12.002 -7.060 6.655 1.00 89.81 508 CYS A N 1
ATOM 3931 C CA . CYS A 1 508 ? -11.447 -8.401 6.449 1.00 89.81 508 CYS A CA 1
ATOM 3932 C C . CYS A 1 508 ? -11.743 -9.015 5.073 1.00 89.81 508 CYS A C 1
ATOM 3934 O O . CYS A 1 508 ? -11.025 -9.916 4.656 1.00 89.81 508 CYS A O 1
ATOM 3936 N N . ASN A 1 509 ? -12.808 -8.586 4.388 1.00 93.94 509 ASN A N 1
ATOM 3937 C CA . ASN A 1 509 ? -13.347 -9.318 3.232 1.00 93.94 509 ASN A CA 1
ATOM 3938 C C . ASN A 1 509 ? -13.383 -8.498 1.935 1.00 93.94 509 ASN A C 1
ATOM 3940 O O . ASN A 1 509 ? -13.715 -9.044 0.881 1.00 93.94 509 ASN A O 1
ATOM 3944 N N . SER A 1 510 ? -13.110 -7.190 1.987 1.00 93.62 510 SER A N 1
ATOM 3945 C CA . SER A 1 510 ? -13.086 -6.372 0.772 1.00 93.62 510 SER A CA 1
ATOM 3946 C C . SER A 1 510 ? -11.831 -6.636 -0.061 1.00 93.62 510 SER A C 1
ATOM 3948 O O . SER A 1 510 ? -10.760 -6.933 0.459 1.00 93.62 510 SER A O 1
ATOM 3950 N N . SER A 1 511 ? -11.967 -6.530 -1.380 1.00 91.12 511 SER A N 1
ATOM 3951 C CA . SER A 1 511 ? -10.845 -6.579 -2.322 1.00 91.12 511 SER A CA 1
ATOM 3952 C C . SER A 1 511 ? -10.700 -5.240 -3.042 1.00 91.12 511 SER A C 1
ATOM 3954 O O . SER A 1 511 ? -11.622 -4.419 -3.065 1.00 91.12 511 SER A O 1
ATOM 3956 N N . ARG A 1 512 ? -9.539 -5.012 -3.661 1.00 90.06 512 ARG A N 1
ATOM 3957 C CA . ARG A 1 512 ? -9.313 -3.845 -4.520 1.00 90.06 512 ARG A CA 1
ATOM 3958 C C . ARG A 1 512 ? -10.120 -4.000 -5.812 1.00 90.06 512 ARG A C 1
ATOM 3960 O O . ARG A 1 512 ? -9.982 -5.001 -6.512 1.00 90.06 512 ARG A O 1
ATOM 3967 N N . LEU A 1 513 ? -10.949 -3.011 -6.138 1.00 90.50 513 LEU A N 1
ATOM 3968 C CA . LEU A 1 513 ? -11.509 -2.874 -7.480 1.00 90.50 513 LEU A CA 1
ATOM 3969 C C . LEU A 1 513 ? -10.409 -2.332 -8.391 1.00 90.50 513 LEU A C 1
ATOM 3971 O O . LEU A 1 513 ? -9.808 -1.304 -8.068 1.00 90.50 513 LEU A O 1
ATOM 3975 N N . VAL A 1 514 ? -10.179 -2.995 -9.521 1.00 88.44 514 VAL A N 1
ATOM 3976 C CA . VAL A 1 514 ? -9.162 -2.605 -10.501 1.00 88.44 514 VAL A CA 1
ATOM 3977 C C . VAL A 1 514 ? -9.719 -2.601 -11.924 1.00 88.44 514 VAL A C 1
ATOM 3979 O O . VAL A 1 514 ? -10.756 -3.209 -12.195 1.00 88.44 514 VAL A O 1
ATOM 3982 N N . THR A 1 515 ? -9.040 -1.917 -12.841 1.00 83.88 515 THR A N 1
ATOM 3983 C CA . THR A 1 515 ? -9.277 -2.048 -14.287 1.00 83.88 515 THR A CA 1
ATOM 3984 C C . THR A 1 515 ? -8.862 -3.451 -14.773 1.00 83.88 515 THR A C 1
ATOM 3986 O O . THR A 1 515 ? -8.148 -4.169 -14.066 1.00 83.88 515 THR A O 1
ATOM 3989 N N . PRO A 1 516 ? -9.217 -3.856 -16.009 1.00 79.31 516 PRO A N 1
ATOM 3990 C CA . PRO A 1 516 ? -8.635 -5.045 -16.646 1.00 79.31 516 PRO A CA 1
ATOM 3991 C C . PRO A 1 516 ? -7.100 -5.016 -16.709 1.00 79.31 516 PRO A C 1
ATOM 3993 O O . PRO A 1 516 ? -6.459 -6.061 -16.816 1.00 79.31 516 PRO A O 1
ATOM 3996 N N . THR A 1 517 ? -6.511 -3.822 -16.637 1.00 75.81 517 THR A N 1
ATOM 3997 C CA . THR A 1 517 ? -5.066 -3.581 -16.627 1.00 75.81 517 THR A CA 1
ATOM 3998 C C . THR A 1 517 ? -4.488 -3.441 -15.217 1.00 75.81 517 THR A C 1
ATOM 4000 O O . THR A 1 517 ? -3.340 -3.049 -15.068 1.00 75.81 517 THR A O 1
ATOM 4003 N N . PHE A 1 518 ? -5.251 -3.839 -14.190 1.00 80.00 518 PHE A N 1
ATOM 4004 C CA . PHE A 1 518 ? -4.867 -3.841 -12.772 1.00 80.00 518 PHE A CA 1
ATOM 4005 C C . PHE A 1 518 ? -4.619 -2.454 -12.165 1.00 80.00 518 PHE A C 1
ATOM 4007 O O . PHE A 1 518 ? -4.084 -2.349 -11.062 1.00 80.00 518 PHE A O 1
ATOM 4014 N N . ASP A 1 519 ? -5.079 -1.389 -12.824 1.00 79.25 519 ASP A N 1
ATOM 4015 C CA . ASP A 1 519 ? -5.027 -0.046 -12.257 1.00 79.25 519 ASP A CA 1
ATOM 4016 C C . ASP A 1 519 ? -6.056 0.080 -11.127 1.00 79.25 519 ASP A C 1
ATOM 4018 O O . ASP A 1 519 ? -7.216 -0.308 -11.308 1.00 79.25 519 ASP A O 1
ATOM 4022 N N . PRO A 1 520 ? -5.676 0.628 -9.965 1.00 84.19 520 PRO A N 1
ATOM 4023 C CA . PRO A 1 520 ? -6.578 0.777 -8.835 1.00 84.19 520 PRO A CA 1
ATOM 4024 C C . PRO A 1 520 ? -7.742 1.726 -9.143 1.00 84.19 520 PRO A C 1
ATOM 4026 O O . PRO A 1 520 ? -7.543 2.863 -9.563 1.00 84.19 520 PRO A O 1
ATOM 4029 N N . LEU A 1 521 ? -8.968 1.273 -8.875 1.00 85.88 521 LEU A N 1
ATOM 4030 C CA . LEU A 1 521 ? -10.186 2.073 -9.025 1.00 85.88 521 LEU A CA 1
ATOM 4031 C C . LEU A 1 521 ? -10.905 2.340 -7.703 1.00 85.88 521 LEU A C 1
ATOM 4033 O O . LEU A 1 521 ? -11.574 3.362 -7.577 1.00 85.88 521 LEU A O 1
ATOM 4037 N N . GLY A 1 522 ? -10.847 1.411 -6.749 1.00 90.56 522 GLY A N 1
ATOM 4038 C CA . GLY A 1 522 ? -11.639 1.510 -5.526 1.00 90.56 522 GLY A CA 1
ATOM 4039 C C . GLY A 1 522 ? -11.672 0.232 -4.698 1.00 90.56 522 GLY A C 1
ATOM 4040 O O . GLY A 1 522 ? -10.717 -0.551 -4.707 1.00 90.56 522 GLY A O 1
ATOM 4041 N N . LEU A 1 523 ? -12.783 0.000 -4.005 1.00 93.06 523 LEU A N 1
ATOM 4042 C CA . LEU A 1 523 ? -13.027 -1.216 -3.229 1.00 93.06 523 LEU A CA 1
ATOM 4043 C C . LEU A 1 523 ? -14.230 -1.992 -3.755 1.00 93.06 523 LEU A C 1
ATOM 4045 O O . LEU A 1 523 ? -15.174 -1.423 -4.311 1.00 93.06 523 LEU A O 1
ATOM 4049 N N . VAL A 1 524 ? -14.210 -3.298 -3.521 1.00 94.56 524 VAL A N 1
ATOM 4050 C CA . VAL A 1 524 ? -15.277 -4.232 -3.867 1.00 94.56 524 VAL A CA 1
ATOM 4051 C C . VAL A 1 524 ? -15.540 -5.204 -2.713 1.00 94.56 524 VAL A C 1
ATOM 4053 O O . VAL A 1 524 ? -14.629 -5.551 -1.965 1.00 94.56 524 VAL A O 1
ATOM 4056 N N . LEU A 1 525 ? -16.781 -5.665 -2.570 1.00 94.62 525 LEU A N 1
ATOM 4057 C CA . LEU A 1 525 ? -17.144 -6.756 -1.667 1.00 94.62 525 LEU A CA 1
ATOM 4058 C C . LEU A 1 525 ? -18.230 -7.622 -2.310 1.00 94.62 525 LEU A C 1
ATOM 4060 O O . LEU A 1 525 ? -19.285 -7.111 -2.695 1.00 94.62 525 LEU A O 1
ATOM 4064 N N . ASP A 1 526 ? -17.997 -8.933 -2.362 1.00 93.38 526 ASP A N 1
ATOM 4065 C CA . ASP A 1 526 ? -19.031 -9.930 -2.640 1.00 93.38 526 ASP A CA 1
ATOM 4066 C C . ASP A 1 526 ? -18.850 -11.169 -1.740 1.00 93.38 526 ASP A C 1
ATOM 4068 O O . ASP A 1 526 ? -17.753 -11.734 -1.696 1.00 93.38 526 ASP A O 1
ATOM 4072 N N . PRO A 1 527 ? -19.903 -11.636 -1.040 1.00 90.25 527 PRO A N 1
ATOM 4073 C CA . PRO A 1 527 ? -19.841 -12.853 -0.224 1.00 90.25 527 PRO A CA 1
ATOM 4074 C C . PRO A 1 527 ? -19.367 -14.099 -0.963 1.00 90.25 527 PRO A C 1
ATOM 4076 O O . PRO A 1 527 ? -18.717 -14.955 -0.366 1.00 90.25 527 PRO A O 1
ATOM 4079 N N . SER A 1 528 ? -19.666 -14.203 -2.257 1.00 88.88 528 SER A N 1
ATOM 4080 C CA . SER A 1 528 ? -19.333 -15.384 -3.053 1.00 88.88 528 SER A CA 1
ATOM 4081 C C . SER A 1 528 ? -17.833 -15.485 -3.322 1.00 88.88 528 SER A C 1
ATOM 4083 O O . SER A 1 528 ? -17.323 -16.590 -3.474 1.00 88.88 528 SER A O 1
ATOM 4085 N N . THR A 1 529 ? -17.122 -14.354 -3.380 1.00 91.12 529 THR A N 1
ATOM 4086 C CA . THR A 1 529 ? -15.669 -14.320 -3.603 1.00 91.12 529 THR A CA 1
ATOM 4087 C C . THR A 1 529 ? -14.881 -14.247 -2.302 1.00 91.12 529 THR A C 1
ATOM 4089 O O . THR A 1 529 ? -13.800 -14.819 -2.226 1.00 91.12 529 THR A O 1
ATOM 4092 N N . ALA A 1 530 ? -15.433 -13.609 -1.265 1.00 92.62 530 ALA A N 1
ATOM 4093 C CA . ALA A 1 530 ? -14.798 -13.460 0.048 1.00 92.62 530 ALA A CA 1
ATOM 4094 C C . ALA A 1 530 ? -14.575 -14.787 0.804 1.00 92.62 530 ALA A C 1
ATOM 4096 O O . ALA A 1 530 ? -13.856 -14.821 1.793 1.00 92.62 530 ALA A O 1
ATOM 4097 N N . VAL A 1 531 ? -15.193 -15.887 0.357 1.00 92.06 531 VAL A N 1
ATOM 4098 C CA . VAL A 1 531 ? -15.028 -17.220 0.962 1.00 92.06 531 VAL A CA 1
ATOM 4099 C C . VAL A 1 531 ? -13.739 -17.939 0.534 1.00 92.06 531 VAL A C 1
ATOM 4101 O O . VAL A 1 531 ? -13.407 -18.976 1.100 1.00 92.06 531 VAL A O 1
ATOM 4104 N N . MET A 1 532 ? -13.035 -17.454 -0.494 1.00 95.38 532 MET A N 1
ATOM 4105 C CA . MET A 1 532 ? -11.788 -18.069 -0.963 1.00 95.38 532 MET A CA 1
ATOM 4106 C C . MET A 1 532 ? -10.628 -17.659 -0.066 1.00 95.38 532 MET A C 1
ATOM 4108 O O . MET A 1 532 ? -10.356 -16.471 0.033 1.00 95.38 532 MET A O 1
ATOM 4112 N N . ASN A 1 533 ? -9.916 -18.626 0.511 1.00 96.81 533 ASN A N 1
ATOM 4113 C CA . ASN A 1 533 ? -8.790 -18.352 1.400 1.00 96.81 533 ASN A CA 1
ATOM 4114 C C . ASN A 1 533 ? -7.528 -17.865 0.675 1.00 96.81 533 ASN A C 1
ATOM 4116 O O . ASN A 1 533 ? -7.359 -17.994 -0.543 1.00 96.81 533 ASN A O 1
ATOM 4120 N N . HIS A 1 534 ? -6.601 -17.345 1.476 1.00 97.12 534 HIS A N 1
ATOM 4121 C CA . HIS A 1 534 ? -5.311 -16.859 1.021 1.00 97.12 534 HIS A CA 1
ATOM 4122 C C . HIS A 1 534 ? -4.288 -17.975 0.744 1.00 97.12 534 HIS A C 1
ATOM 4124 O O . HIS A 1 534 ? -4.116 -18.900 1.539 1.00 97.12 534 HIS A O 1
ATOM 4130 N N . SER A 1 535 ? -3.483 -17.798 -0.306 1.00 96.69 535 SER A N 1
ATOM 4131 C CA . SER A 1 535 ? -2.171 -18.436 -0.462 1.00 96.69 535 SER A CA 1
ATOM 4132 C C . SER A 1 535 ? -1.173 -17.458 -1.092 1.00 96.69 535 SER A C 1
ATOM 4134 O O . SER A 1 535 ? -1.514 -16.756 -2.041 1.00 96.69 535 SER A O 1
ATOM 4136 N N . CYS A 1 536 ? 0.088 -17.445 -0.631 1.00 94.00 536 CYS A N 1
ATOM 4137 C CA . CYS A 1 536 ? 1.168 -16.704 -1.308 1.00 94.00 536 CYS A CA 1
ATOM 4138 C C . CYS A 1 536 ? 1.656 -17.405 -2.597 1.00 94.00 536 CYS A C 1
ATOM 4140 O O . CYS A 1 536 ? 2.518 -16.881 -3.302 1.00 94.00 536 CYS A O 1
ATOM 4142 N N . SER A 1 537 ? 1.134 -18.600 -2.879 1.00 93.69 537 SER A N 1
ATOM 4143 C CA . SER A 1 537 ? 1.210 -19.300 -4.164 1.00 93.69 537 SER A CA 1
ATOM 4144 C C . SER A 1 537 ? -0.218 -19.683 -4.558 1.00 93.69 537 SER A C 1
ATOM 4146 O O . SER A 1 537 ? -0.621 -20.828 -4.328 1.00 93.69 537 SER A O 1
ATOM 4148 N N . PRO A 1 538 ? -1.034 -18.710 -4.997 1.00 95.94 538 PRO A N 1
ATOM 4149 C CA . PRO A 1 538 ? -2.443 -18.947 -5.277 1.00 95.94 538 PRO A CA 1
ATOM 4150 C C . PRO A 1 538 ? -2.619 -19.782 -6.546 1.00 95.94 538 PRO A C 1
ATOM 4152 O O . PRO A 1 538 ? -1.816 -19.697 -7.475 1.00 95.94 538 PRO A O 1
ATOM 4155 N N . ASN A 1 539 ? -3.700 -20.558 -6.603 1.00 97.12 539 ASN A N 1
ATOM 4156 C CA . ASN A 1 539 ? -4.077 -21.315 -7.800 1.00 97.12 539 ASN A CA 1
ATOM 4157 C C . ASN A 1 539 ? -5.153 -20.610 -8.640 1.00 97.12 539 ASN A C 1
ATOM 4159 O O . ASN A 1 539 ? -5.475 -21.089 -9.728 1.00 97.12 539 ASN A O 1
ATOM 4163 N N . ALA A 1 540 ? -5.674 -19.468 -8.183 1.00 96.50 540 ALA A N 1
ATOM 4164 C CA . ALA A 1 540 ? -6.627 -18.644 -8.912 1.00 96.50 540 ALA A CA 1
ATOM 4165 C C . ALA A 1 540 ? -6.356 -17.139 -8.747 1.00 96.50 540 ALA A C 1
ATOM 4167 O O . ALA A 1 540 ? -5.695 -16.698 -7.807 1.00 96.50 540 ALA A O 1
ATOM 4168 N N . VAL A 1 541 ? -6.893 -16.343 -9.671 1.00 95.56 541 VAL A N 1
ATOM 4169 C CA . VAL A 1 541 ? -6.781 -14.879 -9.703 1.00 95.56 541 VAL A CA 1
ATOM 4170 C C . VAL A 1 541 ? -8.140 -14.240 -9.977 1.00 95.56 541 VAL A C 1
ATOM 4172 O O . VAL A 1 541 ? -8.951 -14.783 -10.729 1.00 95.56 541 VAL A O 1
ATOM 4175 N N . VAL A 1 542 ? -8.390 -13.082 -9.368 1.00 93.88 542 VAL A N 1
ATOM 4176 C CA . VAL A 1 542 ? -9.583 -12.266 -9.628 1.00 93.88 542 VAL A CA 1
ATOM 4177 C C . VAL A 1 542 ? -9.285 -11.302 -10.775 1.00 93.88 542 VAL A C 1
ATOM 4179 O O . VAL A 1 542 ? -8.279 -10.598 -10.747 1.00 93.88 542 VAL A O 1
ATOM 4182 N N . VAL A 1 543 ? -10.164 -11.258 -11.775 1.00 92.12 543 VAL A N 1
ATOM 4183 C CA . VAL A 1 543 ? -10.065 -10.365 -12.936 1.00 92.12 543 VAL A CA 1
ATOM 4184 C C . VAL A 1 543 ? -11.359 -9.577 -13.087 1.00 92.12 543 VAL A C 1
ATOM 4186 O O . VAL A 1 543 ? -12.454 -10.145 -13.011 1.00 92.12 543 VAL A O 1
ATOM 4189 N N . PHE A 1 544 ? -11.221 -8.277 -13.340 1.00 90.81 544 PHE A N 1
ATOM 4190 C CA . PHE A 1 544 ? -12.331 -7.364 -13.582 1.00 90.81 544 PHE A CA 1
ATOM 4191 C C . PHE A 1 544 ? -12.426 -6.979 -15.057 1.00 90.81 544 PHE A C 1
ATOM 4193 O O . PHE A 1 544 ? -11.420 -6.693 -15.702 1.00 90.81 544 PHE A O 1
ATOM 4200 N N . ASP A 1 545 ? -13.654 -6.929 -15.569 1.00 87.12 545 ASP A N 1
ATOM 4201 C CA . ASP A 1 545 ? -13.999 -6.332 -16.859 1.00 87.12 545 ASP A CA 1
ATOM 4202 C C . ASP A 1 545 ? -15.135 -5.321 -16.661 1.00 87.12 545 ASP A C 1
ATOM 4204 O O . ASP A 1 545 ? -16.327 -5.654 -16.662 1.00 87.12 545 ASP A O 1
ATOM 4208 N N . GLY A 1 546 ? -14.748 -4.076 -16.369 1.00 86.88 546 GLY A N 1
ATOM 4209 C CA . GLY A 1 546 ? -15.664 -3.072 -15.835 1.00 86.88 546 GLY A CA 1
ATOM 4210 C C . GLY A 1 546 ? -16.264 -3.555 -14.507 1.00 86.88 546 GLY A C 1
ATOM 4211 O O . GLY A 1 546 ? -15.519 -3.807 -13.563 1.00 86.88 546 GLY A O 1
ATOM 4212 N N . PRO A 1 547 ? -17.598 -3.699 -14.385 1.00 88.06 547 PRO A N 1
ATOM 4213 C CA . PRO A 1 547 ? -18.213 -4.212 -13.168 1.00 88.06 547 PRO A CA 1
ATOM 4214 C C . PRO A 1 547 ? -18.215 -5.741 -13.098 1.00 88.06 547 PRO A C 1
ATOM 4216 O O . PRO A 1 547 ? -18.520 -6.271 -12.033 1.00 88.06 547 PRO A O 1
ATOM 4219 N N . LYS A 1 548 ? -17.927 -6.445 -14.201 1.00 90.25 548 LYS A N 1
ATOM 4220 C CA . LYS A 1 548 ? -17.931 -7.905 -14.220 1.00 90.25 548 LYS A CA 1
ATOM 4221 C C . LYS A 1 548 ? -16.716 -8.418 -13.468 1.00 90.25 548 LYS A C 1
ATOM 4223 O O . LYS A 1 548 ? -15.611 -7.926 -13.680 1.00 90.25 548 LYS A O 1
ATOM 4228 N N . LEU A 1 549 ? -16.922 -9.424 -12.631 1.00 90.94 549 LEU A N 1
ATOM 4229 C CA . LEU A 1 549 ? -15.865 -10.101 -11.892 1.00 90.94 549 LEU A CA 1
ATOM 4230 C C . LEU A 1 549 ? -15.811 -11.553 -12.350 1.00 90.94 549 LEU A C 1
ATOM 4232 O O . LEU A 1 549 ? -16.841 -12.229 -12.410 1.00 90.94 549 LEU A O 1
ATOM 4236 N N . SER A 1 550 ? -14.604 -12.039 -12.624 1.00 92.44 550 SER A N 1
ATOM 4237 C CA . SER A 1 550 ? -14.336 -13.462 -12.823 1.00 92.44 550 SER A CA 1
ATOM 4238 C C . SER A 1 550 ? -13.174 -13.931 -11.952 1.00 92.44 550 SER A C 1
ATOM 4240 O O . SER A 1 550 ? -12.232 -13.182 -11.708 1.00 92.44 550 SER A O 1
ATOM 4242 N N . VAL A 1 551 ? -13.245 -15.171 -11.478 1.00 94.25 551 VAL A N 1
ATOM 4243 C CA . VAL A 1 551 ? -12.147 -15.862 -10.797 1.00 94.25 551 VAL A CA 1
ATOM 4244 C C . VAL A 1 551 ? -11.639 -16.940 -11.737 1.00 94.25 551 VAL A C 1
ATOM 4246 O O . VAL A 1 551 ? -12.401 -17.840 -12.099 1.00 94.25 551 VAL A O 1
ATOM 4249 N N . ARG A 1 552 ? -10.375 -16.843 -12.146 1.00 94.50 552 ARG A N 1
ATOM 4250 C CA . ARG A 1 552 ? -9.773 -17.706 -13.167 1.00 94.50 552 ARG A CA 1
ATOM 4251 C C . ARG A 1 552 ? -8.630 -18.526 -12.601 1.00 94.50 552 ARG A C 1
ATOM 4253 O O . ARG A 1 552 ? -7.842 -18.037 -11.795 1.00 94.50 552 ARG A O 1
ATOM 4260 N N . VAL A 1 553 ? -8.543 -19.772 -13.044 1.00 96.06 553 VAL A N 1
ATOM 4261 C CA . VAL A 1 553 ? -7.538 -20.734 -12.595 1.00 96.06 553 VAL A CA 1
ATOM 4262 C C . VAL A 1 553 ? -6.164 -20.417 -13.202 1.00 96.06 553 VAL A C 1
ATOM 4264 O O . VAL A 1 553 ? -6.003 -20.373 -14.420 1.00 96.06 553 VAL A O 1
ATOM 4267 N N . LEU A 1 554 ? -5.145 -20.240 -12.360 1.00 95.56 554 LEU A N 1
ATOM 4268 C CA . LEU A 1 554 ? -3.753 -20.020 -12.770 1.00 95.56 554 LEU A CA 1
ATOM 4269 C C . LEU A 1 554 ? -3.022 -21.338 -13.046 1.00 95.56 554 LEU A C 1
ATOM 4271 O O . LEU A 1 554 ? -2.282 -21.447 -14.024 1.00 95.56 554 LEU A O 1
ATOM 4275 N N . GLU A 1 555 ? -3.259 -22.349 -12.212 1.00 91.75 555 GLU A N 1
ATOM 4276 C CA . GLU A 1 555 ? -2.592 -23.654 -12.247 1.00 91.75 555 GLU A CA 1
ATOM 4277 C C . GLU A 1 555 ? -3.609 -24.789 -12.198 1.00 91.75 555 GLU A C 1
ATOM 4279 O O . GLU A 1 555 ? -4.711 -24.607 -11.705 1.00 91.75 555 GLU A O 1
ATOM 4284 N N . ARG A 1 556 ? -3.268 -25.983 -12.693 1.00 92.56 556 ARG A N 1
ATOM 4285 C CA . ARG A 1 556 ? -4.208 -27.115 -12.681 1.00 92.56 556 ARG A CA 1
ATOM 4286 C C . ARG A 1 556 ? -4.683 -27.412 -11.249 1.00 92.56 556 ARG A C 1
ATOM 4288 O O . ARG A 1 556 ? -3.856 -27.692 -10.389 1.00 92.56 556 ARG A O 1
ATOM 4295 N N . VAL A 1 557 ? -6.000 -27.466 -11.051 1.00 95.94 557 VAL A N 1
ATOM 4296 C CA . VAL A 1 557 ? -6.643 -27.775 -9.761 1.00 95.94 557 VAL A CA 1
ATOM 4297 C C . VAL A 1 557 ? -7.296 -29.156 -9.837 1.00 95.94 557 VAL A C 1
ATOM 4299 O O . VAL A 1 557 ? -8.025 -29.456 -10.790 1.00 95.94 557 VAL A O 1
ATOM 4302 N N . GLN A 1 558 ? -7.026 -30.030 -8.867 1.00 97.12 558 GLN A N 1
ATOM 4303 C CA . GLN A 1 558 ? -7.686 -31.331 -8.766 1.00 97.12 558 GLN A CA 1
ATOM 4304 C C . GLN A 1 558 ? -9.042 -31.212 -8.068 1.00 97.12 558 GLN A C 1
ATOM 4306 O O . GLN A 1 558 ? -9.328 -30.265 -7.342 1.00 97.12 558 GLN A O 1
ATOM 4311 N N . GLN A 1 559 ? -9.893 -32.216 -8.269 1.00 96.19 559 GLN A N 1
ATOM 4312 C CA . GLN A 1 559 ? -11.107 -32.341 -7.470 1.00 96.19 559 GLN A CA 1
ATOM 4313 C C . GLN A 1 559 ? -10.744 -32.476 -5.985 1.00 96.19 559 GLN A C 1
ATOM 4315 O O . GLN A 1 559 ? -9.927 -33.318 -5.623 1.00 96.19 559 GLN A O 1
ATOM 4320 N N . GLY A 1 560 ? -11.409 -31.696 -5.139 1.00 95.69 560 GLY A N 1
ATOM 4321 C CA . GLY A 1 560 ? -11.188 -31.652 -3.698 1.00 95.69 560 GLY A CA 1
ATOM 4322 C C . GLY A 1 560 ? -10.134 -30.639 -3.256 1.00 95.69 560 GLY A C 1
ATOM 4323 O O . GLY A 1 560 ? -10.044 -30.396 -2.056 1.00 95.69 560 GLY A O 1
ATOM 4324 N N . ASP A 1 561 ? -9.386 -30.027 -4.178 1.00 96.75 561 ASP A N 1
ATOM 4325 C CA . ASP A 1 561 ? -8.444 -28.959 -3.843 1.00 96.75 561 ASP A CA 1
ATOM 4326 C C . ASP A 1 561 ? -9.192 -27.667 -3.489 1.00 96.75 561 ASP A C 1
ATOM 4328 O O . ASP A 1 561 ? -10.247 -27.351 -4.051 1.00 96.75 561 ASP A O 1
ATOM 4332 N N . GLU A 1 562 ? -8.622 -26.898 -2.565 1.00 97.25 562 GLU A N 1
ATOM 4333 C CA . GLU A 1 562 ? -9.114 -25.568 -2.222 1.00 97.25 562 GLU A CA 1
ATOM 4334 C C . GLU A 1 562 ? -8.694 -24.539 -3.283 1.00 97.25 562 GLU A C 1
ATOM 4336 O O . GLU A 1 562 ? -7.539 -24.496 -3.713 1.00 97.25 562 GLU A O 1
ATOM 4341 N N . ILE A 1 563 ? -9.630 -23.690 -3.697 1.00 97.31 563 ILE A N 1
ATOM 4342 C CA . ILE A 1 563 ? -9.389 -22.522 -4.541 1.00 97.31 563 ILE A CA 1
ATOM 4343 C C . ILE A 1 563 ? -8.892 -21.391 -3.645 1.00 97.31 563 ILE A C 1
ATOM 4345 O O . ILE A 1 563 ? -9.599 -20.948 -2.738 1.00 97.31 563 ILE A O 1
ATOM 4349 N N . THR A 1 564 ? -7.681 -20.917 -3.917 1.00 97.75 564 THR A N 1
ATOM 4350 C CA . THR A 1 564 ? -7.024 -19.860 -3.146 1.00 97.75 564 THR A CA 1
ATOM 4351 C C . THR A 1 564 ? -6.611 -18.706 -4.046 1.00 97.75 564 THR A C 1
ATOM 4353 O O . THR A 1 564 ? -6.155 -18.904 -5.176 1.00 97.75 564 THR A O 1
ATOM 4356 N N . ILE A 1 565 ? -6.747 -17.494 -3.516 1.00 96.44 565 ILE A N 1
ATOM 4357 C CA . ILE A 1 565 ? -6.302 -16.245 -4.144 1.00 96.44 565 ILE A CA 1
ATOM 4358 C C . ILE A 1 565 ? -5.211 -15.597 -3.281 1.00 96.44 565 ILE A C 1
ATOM 4360 O O . ILE A 1 565 ? -5.011 -15.975 -2.126 1.00 96.44 565 ILE A O 1
ATOM 4364 N N . SER A 1 566 ? -4.484 -14.615 -3.816 1.00 94.88 566 SER A N 1
ATOM 4365 C CA . SER A 1 566 ? -3.622 -13.779 -2.973 1.00 94.88 566 SER A CA 1
ATOM 4366 C C . SER A 1 566 ? -4.415 -12.589 -2.440 1.00 94.88 566 SER A C 1
ATOM 4368 O O . SER A 1 566 ? -5.169 -11.968 -3.182 1.00 94.88 566 SER A O 1
ATOM 4370 N N . TYR A 1 567 ? -4.239 -12.274 -1.158 1.00 94.25 567 TYR A N 1
ATOM 4371 C CA . TYR A 1 567 ? -4.856 -11.114 -0.497 1.00 94.25 567 TYR A CA 1
ATOM 4372 C C . TYR A 1 567 ? -3.925 -9.898 -0.496 1.00 94.25 567 TYR A C 1
ATOM 4374 O O . TYR A 1 567 ? -4.352 -8.784 -0.223 1.00 94.25 567 TYR A O 1
ATOM 4382 N N . ILE A 1 568 ? -2.649 -10.162 -0.763 1.00 90.81 568 ILE A N 1
ATOM 4383 C CA . ILE A 1 568 ? -1.510 -9.262 -0.624 1.00 90.81 568 ILE A CA 1
ATOM 4384 C C . ILE A 1 568 ? -0.615 -9.406 -1.859 1.00 90.81 568 ILE A C 1
ATOM 4386 O O . ILE A 1 568 ? -0.837 -10.303 -2.688 1.00 90.81 568 ILE A O 1
ATOM 4390 N N . ASP A 1 569 ? 0.445 -8.608 -1.964 1.00 87.50 569 ASP A N 1
ATOM 4391 C CA . ASP A 1 569 ? 1.480 -8.868 -2.963 1.00 87.50 569 ASP A CA 1
ATOM 4392 C C . ASP A 1 569 ? 2.272 -10.135 -2.600 1.00 87.50 569 ASP A C 1
ATOM 4394 O O . ASP A 1 569 ? 3.096 -10.182 -1.684 1.00 87.50 569 ASP A O 1
ATOM 4398 N N . SER A 1 570 ? 2.025 -11.204 -3.356 1.00 90.12 570 SER A N 1
ATOM 4399 C CA . SER A 1 570 ? 2.709 -12.476 -3.147 1.00 90.12 570 SER A CA 1
ATOM 4400 C C . SER A 1 570 ? 4.200 -12.424 -3.504 1.00 90.12 570 SER A C 1
ATOM 4402 O O . SER A 1 570 ? 4.951 -13.299 -3.062 1.00 90.12 570 SER A O 1
ATOM 4404 N N . SER A 1 571 ? 4.646 -11.432 -4.281 1.00 87.44 571 SER A N 1
ATOM 4405 C CA . SER A 1 571 ? 6.048 -11.240 -4.667 1.00 87.44 571 SER A CA 1
ATOM 4406 C C . SER A 1 571 ? 6.903 -10.644 -3.539 1.00 87.44 571 SER A C 1
ATOM 4408 O O . SER A 1 571 ? 8.126 -10.807 -3.551 1.00 87.44 571 SER A O 1
ATOM 4410 N N . ALA A 1 572 ? 6.270 -10.040 -2.525 1.00 87.75 572 ALA A N 1
ATOM 4411 C CA . ALA A 1 572 ? 6.945 -9.455 -1.372 1.00 87.75 572 ALA A CA 1
ATOM 4412 C C . ALA A 1 572 ? 7.724 -10.506 -0.543 1.00 87.75 572 ALA A C 1
ATOM 4414 O O . ALA A 1 572 ? 7.397 -11.695 -0.595 1.00 87.75 572 ALA A O 1
ATOM 4415 N N . PRO A 1 573 ? 8.736 -10.108 0.255 1.00 85.56 573 PRO A N 1
ATOM 4416 C CA . PRO A 1 573 ? 9.516 -11.003 1.121 1.00 85.56 573 PRO A CA 1
ATOM 4417 C C . PRO A 1 573 ? 8.665 -11.686 2.204 1.00 85.56 573 PRO A C 1
ATOM 4419 O O . PRO A 1 573 ? 7.649 -11.143 2.634 1.00 85.56 573 PRO A O 1
ATOM 4422 N N . TYR A 1 574 ? 9.094 -12.844 2.712 1.00 86.06 574 TYR A N 1
ATOM 4423 C CA . TYR A 1 574 ? 8.375 -13.617 3.736 1.00 86.06 574 TYR A CA 1
ATOM 4424 C C . TYR A 1 574 ? 7.965 -12.775 4.953 1.00 86.06 574 TYR A C 1
ATOM 4426 O O . TYR A 1 574 ? 6.808 -12.838 5.369 1.00 86.06 574 TYR A O 1
ATOM 4434 N N . GLY A 1 575 ? 8.886 -11.973 5.498 1.00 81.00 575 GLY A N 1
ATOM 4435 C CA . GLY A 1 575 ? 8.617 -11.121 6.662 1.00 81.00 575 GLY A CA 1
ATOM 4436 C C . GLY A 1 575 ? 7.503 -10.102 6.409 1.00 81.00 575 GLY A C 1
ATOM 4437 O O . GLY A 1 575 ? 6.579 -10.003 7.216 1.00 81.00 575 GLY A O 1
ATOM 4438 N N . VAL A 1 576 ? 7.546 -9.435 5.250 1.00 82.69 576 VAL A N 1
ATOM 4439 C CA . VAL A 1 576 ? 6.551 -8.439 4.819 1.00 82.69 576 VAL A CA 1
ATOM 4440 C C . VAL A 1 576 ? 5.186 -9.099 4.627 1.00 82.69 576 VAL A C 1
ATOM 4442 O O . VAL A 1 576 ? 4.209 -8.665 5.230 1.00 82.69 576 VAL A O 1
ATOM 4445 N N . ARG A 1 577 ? 5.132 -10.224 3.894 1.00 89.06 577 ARG A N 1
ATOM 4446 C CA . ARG A 1 577 ? 3.885 -10.975 3.667 1.00 89.06 577 ARG A CA 1
ATOM 4447 C C . ARG A 1 577 ? 3.219 -11.396 4.975 1.00 89.06 577 ARG A C 1
ATOM 4449 O O . ARG A 1 577 ? 2.017 -11.237 5.146 1.00 89.06 577 ARG A O 1
ATOM 4456 N N . GLN A 1 578 ? 3.991 -11.951 5.910 1.00 88.62 578 GLN A N 1
ATOM 4457 C CA . GLN A 1 578 ? 3.449 -12.399 7.195 1.00 88.62 578 GLN A CA 1
ATOM 4458 C C . GLN A 1 578 ? 2.999 -11.236 8.082 1.00 88.62 578 GLN A C 1
ATOM 4460 O O . GLN A 1 578 ? 2.036 -11.392 8.828 1.00 88.62 578 GLN A O 1
ATOM 4465 N N . ALA A 1 579 ? 3.693 -10.096 8.038 1.00 81.44 579 ALA A N 1
ATOM 4466 C CA . ALA A 1 579 ? 3.283 -8.901 8.767 1.00 81.44 579 ALA A CA 1
ATOM 4467 C C . ALA A 1 579 ? 1.943 -8.371 8.241 1.00 81.44 579 ALA A C 1
ATOM 4469 O O . ALA A 1 579 ? 1.013 -8.221 9.025 1.00 81.44 579 ALA A O 1
ATOM 4470 N N . GLU A 1 580 ? 1.806 -8.196 6.925 1.00 83.44 580 GLU A N 1
ATOM 4471 C CA . GLU A 1 580 ? 0.572 -7.709 6.296 1.00 83.44 580 GLU A CA 1
ATOM 4472 C C . GLU A 1 580 ? -0.629 -8.624 6.592 1.00 83.44 580 GLU A C 1
ATOM 4474 O O . GLU A 1 580 ? -1.691 -8.158 7.009 1.00 83.44 580 GLU A O 1
ATOM 4479 N N . LEU A 1 581 ? -0.444 -9.947 6.486 1.00 89.50 581 LEU A N 1
ATOM 4480 C CA . LEU A 1 581 ? -1.503 -10.917 6.782 1.00 89.50 581 LEU A CA 1
ATOM 4481 C C . LEU A 1 581 ? -1.927 -10.917 8.254 1.00 89.50 581 LEU A C 1
ATOM 4483 O O . LEU A 1 581 ? -3.119 -11.029 8.539 1.00 89.50 581 LEU A O 1
ATOM 4487 N N . ARG A 1 582 ? -0.992 -10.745 9.195 1.00 88.38 582 ARG A N 1
ATOM 4488 C CA . ARG A 1 582 ? -1.333 -10.616 10.620 1.00 88.38 582 ARG A CA 1
ATOM 4489 C C . ARG A 1 582 ? -2.021 -9.290 10.928 1.00 88.38 582 ARG A C 1
ATOM 4491 O O . ARG A 1 582 ? -2.999 -9.287 11.668 1.00 88.38 582 ARG A O 1
ATOM 4498 N N . ASP A 1 583 ? -1.532 -8.192 10.357 1.00 78.44 583 ASP A N 1
ATOM 4499 C CA . ASP A 1 583 ? -2.000 -6.836 10.656 1.00 78.44 583 ASP A CA 1
ATOM 4500 C C . ASP A 1 583 ? -3.405 -6.549 10.107 1.00 78.44 583 ASP A C 1
ATOM 4502 O O . ASP A 1 583 ? -4.130 -5.729 10.688 1.00 78.44 583 ASP A O 1
ATOM 4506 N N . GLN A 1 584 ? -3.770 -7.169 8.980 1.00 79.12 584 GLN A N 1
ATOM 4507 C CA . GLN A 1 584 ? -5.051 -6.953 8.300 1.00 79.12 584 GLN A CA 1
ATOM 4508 C C . GLN A 1 584 ? -6.031 -8.124 8.452 1.00 79.12 584 GLN A C 1
ATOM 4510 O O . GLN A 1 584 ? -7.231 -7.890 8.587 1.00 79.12 584 GLN A O 1
ATOM 4515 N N . TYR A 1 585 ? -5.538 -9.365 8.439 1.00 89.38 585 TYR A N 1
ATOM 4516 C CA . TYR A 1 585 ? -6.375 -10.570 8.383 1.00 89.38 585 TYR A CA 1
ATOM 4517 C C . TYR A 1 585 ? -6.207 -11.497 9.599 1.00 89.38 585 TYR A C 1
ATOM 4519 O O . TYR A 1 585 ? -6.836 -12.547 9.644 1.00 89.38 585 TYR A O 1
ATOM 4527 N N . PHE A 1 586 ? -5.383 -11.128 10.588 1.00 90.06 586 PHE A N 1
ATOM 4528 C CA . PHE A 1 586 ? -5.252 -11.817 11.881 1.00 90.06 586 PHE A CA 1
ATOM 4529 C C . PHE A 1 586 ? -4.845 -13.296 11.820 1.00 90.06 586 PHE A C 1
ATOM 4531 O O . PHE A 1 586 ? -5.100 -14.055 12.756 1.00 90.06 586 PHE A O 1
ATOM 4538 N N . PHE A 1 587 ? -4.150 -13.720 10.763 1.00 93.25 587 PHE A N 1
ATOM 4539 C CA . PHE A 1 587 ? -3.639 -15.087 10.655 1.00 93.25 587 PHE A CA 1
ATOM 4540 C C . PHE A 1 587 ? -2.177 -15.132 10.198 1.00 93.25 587 PHE A C 1
ATOM 4542 O O . PHE A 1 587 ? -1.625 -14.170 9.670 1.00 93.25 587 PHE A O 1
ATOM 4549 N N . THR A 1 588 ? -1.531 -16.278 10.423 1.00 94.25 588 THR A N 1
ATOM 4550 C CA . THR A 1 588 ? -0.175 -16.572 9.935 1.00 94.25 588 THR A CA 1
ATOM 4551 C C . THR A 1 588 ? -0.267 -17.577 8.793 1.00 94.25 588 THR A C 1
ATOM 4553 O O . THR A 1 588 ? -0.857 -18.647 8.942 1.00 94.25 588 THR A O 1
ATOM 4556 N N . CYS A 1 589 ? 0.306 -17.244 7.637 1.00 95.12 589 CYS A N 1
ATOM 4557 C CA . CYS A 1 589 ? 0.193 -18.071 6.439 1.00 95.12 589 CYS A CA 1
ATOM 4558 C C . CYS A 1 589 ? 1.180 -19.241 6.463 1.00 95.12 589 CYS A C 1
ATOM 4560 O O . CYS A 1 589 ? 2.387 -19.039 6.565 1.00 95.12 589 CYS A O 1
ATOM 4562 N N . ASN A 1 590 ? 0.677 -20.460 6.259 1.00 94.31 590 ASN A N 1
ATOM 4563 C CA . ASN A 1 590 ? 1.474 -21.691 6.208 1.00 94.31 590 ASN A CA 1
ATOM 4564 C C . ASN A 1 590 ? 1.451 -22.358 4.818 1.00 94.31 590 ASN A C 1
ATOM 4566 O O . ASN A 1 590 ? 1.604 -23.576 4.708 1.00 94.31 590 ASN A O 1
ATOM 4570 N N . CYS A 1 591 ? 1.239 -21.585 3.745 1.00 94.50 591 CYS A N 1
ATOM 4571 C CA . CYS A 1 591 ? 1.274 -22.106 2.373 1.00 94.50 591 CYS A CA 1
ATOM 4572 C C . CYS A 1 591 ? 2.665 -22.659 2.000 1.00 94.50 591 CYS A C 1
ATOM 4574 O O . CYS A 1 591 ? 3.655 -22.397 2.687 1.00 94.50 591 CYS A O 1
ATOM 4576 N N . SER A 1 592 ? 2.762 -23.397 0.888 1.00 92.31 592 SER A N 1
ATOM 4577 C CA . SER A 1 592 ? 4.021 -23.988 0.398 1.00 92.31 592 SER A CA 1
ATOM 4578 C C . SER A 1 592 ? 5.168 -22.975 0.325 1.00 92.31 592 SER A C 1
ATOM 4580 O O . SER A 1 592 ? 6.271 -23.271 0.775 1.00 92.31 592 SER A O 1
ATOM 4582 N N . LYS A 1 593 ? 4.892 -21.755 -0.144 1.00 91.94 593 LYS A N 1
ATOM 4583 C CA . LYS A 1 593 ? 5.869 -20.661 -0.213 1.00 91.94 593 LYS A CA 1
ATOM 4584 C C . LYS A 1 593 ? 6.288 -20.132 1.157 1.00 91.94 593 LYS A C 1
ATOM 4586 O O . LYS A 1 593 ? 7.463 -19.860 1.367 1.00 91.94 593 LYS A O 1
ATOM 4591 N N . CYS A 1 594 ? 5.359 -19.998 2.104 1.00 91.81 594 CYS A N 1
ATOM 4592 C CA . CYS A 1 594 ? 5.675 -19.524 3.455 1.00 91.81 594 CYS A CA 1
ATOM 4593 C C . CYS A 1 594 ? 6.359 -20.585 4.322 1.00 91.81 594 CYS A C 1
ATOM 4595 O O . CYS A 1 594 ? 7.141 -20.220 5.194 1.00 91.81 594 CYS A O 1
ATOM 4597 N N . LYS A 1 595 ? 6.152 -21.878 4.047 1.00 93.44 595 LYS A N 1
ATOM 4598 C CA . LYS A 1 595 ? 6.894 -22.972 4.698 1.00 93.44 595 LYS A CA 1
ATOM 4599 C C . LYS A 1 595 ? 8.397 -22.928 4.421 1.00 93.44 595 LYS A C 1
ATOM 4601 O O . LYS A 1 595 ? 9.166 -23.432 5.229 1.00 93.44 595 LYS A O 1
ATOM 4606 N N . LEU A 1 596 ? 8.813 -22.318 3.309 1.00 90.25 596 LEU A N 1
ATOM 4607 C CA . LEU A 1 596 ? 10.227 -22.089 3.005 1.00 90.25 596 LEU A CA 1
ATOM 4608 C C . LEU A 1 596 ? 10.838 -20.957 3.854 1.00 90.25 596 LEU A C 1
ATOM 4610 O O . LEU A 1 596 ? 12.058 -20.840 3.914 1.00 90.25 596 LEU A O 1
ATOM 4614 N N . GLY A 1 597 ? 10.024 -20.126 4.517 1.00 87.38 597 GLY A N 1
ATOM 4615 C CA . GLY A 1 597 ? 10.503 -19.001 5.320 1.00 87.38 597 GLY A CA 1
ATOM 4616 C C . GLY A 1 597 ? 11.415 -18.064 4.522 1.00 87.38 597 GLY A C 1
ATOM 4617 O O . GLY A 1 597 ? 11.122 -17.727 3.375 1.00 87.38 597 GLY A O 1
ATOM 4618 N N . SER A 1 598 ? 12.546 -17.685 5.118 1.00 82.25 598 SER A N 1
ATOM 4619 C CA . SER A 1 598 ? 13.598 -16.881 4.480 1.00 82.25 598 SER A CA 1
ATOM 4620 C C . SER A 1 598 ? 14.450 -17.645 3.457 1.00 82.25 598 SER A C 1
ATOM 4622 O O . SER A 1 598 ? 15.273 -17.031 2.788 1.00 82.25 598 SER A O 1
ATOM 4624 N N . ALA A 1 599 ? 14.264 -18.961 3.306 1.00 81.94 599 ALA A N 1
ATOM 4625 C CA . ALA A 1 599 ? 14.958 -19.761 2.293 1.00 81.94 599 ALA A CA 1
ATOM 4626 C C . ALA A 1 599 ? 14.234 -19.767 0.934 1.00 81.94 599 ALA A C 1
ATOM 4628 O O . ALA A 1 599 ? 14.666 -20.436 -0.004 1.00 81.94 599 ALA A O 1
ATOM 4629 N N . ALA A 1 600 ? 13.105 -19.069 0.818 1.00 83.12 600 ALA A N 1
ATOM 4630 C CA . ALA A 1 600 ? 12.367 -18.998 -0.429 1.00 83.12 600 ALA A CA 1
ATOM 4631 C C . ALA A 1 600 ? 13.122 -18.171 -1.494 1.00 83.12 600 ALA A C 1
ATOM 4633 O O . ALA A 1 600 ? 13.792 -17.200 -1.143 1.00 83.12 600 ALA A O 1
ATOM 4634 N N . PRO A 1 601 ? 12.971 -18.469 -2.800 1.00 79.38 601 PRO A N 1
ATOM 4635 C CA . PRO A 1 601 ? 13.711 -17.769 -3.854 1.00 79.38 601 PRO A CA 1
ATOM 4636 C C . PRO A 1 601 ? 13.530 -16.247 -3.852 1.00 79.38 601 PRO A C 1
ATOM 4638 O O . PRO A 1 601 ? 14.490 -15.518 -4.072 1.00 79.38 601 PRO A O 1
ATOM 4641 N N . GLN A 1 602 ? 12.325 -15.751 -3.554 1.00 77.88 602 GLN A N 1
ATOM 4642 C CA . GLN A 1 602 ? 12.074 -14.308 -3.488 1.00 77.88 602 GLN A CA 1
ATOM 4643 C C . GLN A 1 602 ? 12.745 -13.620 -2.292 1.00 77.88 602 GLN A C 1
ATOM 4645 O O . GLN A 1 602 ? 12.804 -12.398 -2.281 1.00 77.88 602 GLN A O 1
ATOM 4650 N N . ASP A 1 603 ? 13.219 -14.378 -1.299 1.00 81.25 603 ASP A N 1
ATOM 4651 C CA . ASP A 1 603 ? 13.925 -13.908 -0.103 1.00 81.25 603 ASP A CA 1
ATOM 4652 C C . ASP A 1 603 ? 15.458 -13.984 -0.254 1.00 81.25 603 ASP A C 1
ATOM 4654 O O . ASP A 1 603 ? 16.188 -13.388 0.539 1.00 81.25 603 ASP A O 1
ATOM 4658 N N . ALA A 1 604 ? 15.944 -14.652 -1.307 1.00 83.88 604 ALA A N 1
ATOM 4659 C CA . ALA A 1 604 ? 17.362 -14.805 -1.594 1.00 83.88 604 ALA A CA 1
ATOM 4660 C C . ALA A 1 604 ? 18.001 -13.501 -2.103 1.00 83.88 604 ALA A C 1
ATOM 4662 O O . ALA A 1 604 ? 17.408 -12.750 -2.877 1.00 83.88 604 ALA A O 1
ATOM 4663 N N . PHE A 1 605 ? 19.248 -13.270 -1.696 1.00 85.00 605 PHE A N 1
ATOM 4664 C CA . PHE A 1 605 ? 20.127 -12.238 -2.247 1.00 85.00 605 PHE A CA 1
ATOM 4665 C C . PHE A 1 605 ? 21.133 -12.871 -3.214 1.00 85.00 605 PHE A C 1
ATOM 4667 O O . PHE A 1 605 ? 21.370 -14.078 -3.156 1.00 85.00 605 PHE A O 1
ATOM 4674 N N . LEU A 1 606 ? 21.716 -12.072 -4.110 1.00 83.25 606 LEU A N 1
ATOM 4675 C CA . LEU A 1 606 ? 22.828 -12.533 -4.945 1.00 83.25 606 LEU A CA 1
ATOM 4676 C C . LEU A 1 606 ? 24.069 -12.754 -4.067 1.00 83.25 606 LEU A C 1
ATOM 4678 O O . LEU A 1 606 ? 24.224 -12.105 -3.029 1.00 83.25 606 LEU A O 1
ATOM 4682 N N . GLU A 1 607 ? 24.947 -13.670 -4.478 1.00 75.50 607 GLU A N 1
ATOM 4683 C CA . GLU A 1 607 ? 26.170 -13.977 -3.731 1.00 75.50 607 GLU A CA 1
ATOM 4684 C C . GLU A 1 607 ? 27.040 -12.724 -3.543 1.00 75.50 607 GLU A C 1
ATOM 4686 O O . GLU A 1 607 ? 27.260 -11.935 -4.465 1.00 75.50 607 GLU A O 1
ATOM 4691 N N . THR A 1 608 ? 27.532 -12.525 -2.318 1.00 62.72 608 THR A N 1
ATOM 4692 C CA . THR A 1 608 ? 28.352 -11.366 -1.962 1.00 62.72 608 THR A CA 1
ATOM 4693 C C . THR A 1 608 ? 29.737 -11.490 -2.593 1.00 62.72 608 THR A C 1
ATOM 4695 O O . THR A 1 608 ? 30.538 -12.328 -2.179 1.00 62.72 608 THR A O 1
ATOM 4698 N N . ASN A 1 609 ? 30.055 -10.624 -3.553 1.00 59.22 609 ASN A N 1
ATOM 4699 C CA . ASN A 1 609 ? 31.435 -10.448 -4.008 1.00 59.22 609 ASN A CA 1
ATOM 4700 C C . ASN A 1 609 ? 32.286 -9.759 -2.919 1.00 59.22 609 ASN A C 1
ATOM 4702 O O . ASN A 1 609 ? 31.750 -9.118 -2.014 1.00 59.22 609 ASN A O 1
ATOM 4706 N N . GLN A 1 610 ? 33.618 -9.855 -3.027 1.00 54.16 610 GLN A N 1
ATOM 4707 C CA . GLN A 1 610 ? 34.583 -9.356 -2.025 1.00 54.16 610 GLN A CA 1
ATOM 4708 C C . GLN A 1 610 ? 34.424 -7.858 -1.670 1.00 54.16 610 GLN A C 1
ATOM 4710 O O . GLN A 1 610 ? 34.794 -7.455 -0.571 1.00 54.16 610 GLN A O 1
ATOM 4715 N N . ASP A 1 611 ? 33.794 -7.060 -2.542 1.00 61.62 611 ASP A N 1
ATOM 4716 C CA . ASP A 1 611 ? 33.572 -5.615 -2.359 1.00 61.62 611 ASP A CA 1
ATOM 4717 C C . ASP A 1 611 ? 32.215 -5.243 -1.727 1.00 61.62 611 ASP A C 1
ATOM 4719 O O . ASP A 1 611 ? 31.893 -4.056 -1.625 1.00 61.62 611 ASP A O 1
ATOM 4723 N N . PHE A 1 612 ? 31.376 -6.212 -1.334 1.00 65.88 612 PHE A N 1
ATOM 4724 C CA . PHE A 1 612 ? 30.023 -5.948 -0.811 1.00 65.88 612 PHE A CA 1
ATOM 4725 C C . PHE A 1 612 ? 30.020 -4.931 0.343 1.00 65.88 612 PHE A C 1
ATOM 4727 O O . PHE A 1 612 ? 29.242 -3.975 0.335 1.00 65.88 612 PHE A O 1
ATOM 4734 N N . ALA A 1 613 ? 30.948 -5.098 1.289 1.00 64.44 613 ALA A N 1
ATOM 4735 C CA . ALA A 1 613 ? 31.091 -4.213 2.439 1.00 64.44 613 ALA A CA 1
ATOM 4736 C C . ALA A 1 613 ? 31.416 -2.762 2.045 1.00 64.44 613 ALA A C 1
ATOM 4738 O O . ALA A 1 613 ? 31.005 -1.848 2.749 1.00 64.44 613 ALA A O 1
ATOM 4739 N N . GLU A 1 614 ? 32.120 -2.539 0.930 1.00 66.00 614 GLU A N 1
ATOM 4740 C CA . GLU A 1 614 ? 32.452 -1.198 0.439 1.00 66.00 614 GLU A CA 1
ATOM 4741 C C . GLU A 1 614 ? 31.251 -0.546 -0.254 1.00 66.00 614 GLU A C 1
ATOM 4743 O O . GLU A 1 614 ? 30.932 0.614 -0.001 1.00 66.00 614 GLU A O 1
ATOM 4748 N N . ARG A 1 615 ? 30.534 -1.311 -1.085 1.00 67.19 615 ARG A N 1
ATOM 4749 C CA . ARG A 1 615 ? 29.392 -0.816 -1.876 1.00 67.19 615 ARG A CA 1
ATOM 4750 C C . ARG A 1 615 ? 28.192 -0.437 -1.015 1.00 67.19 615 ARG A C 1
ATOM 4752 O O . ARG A 1 615 ? 27.414 0.429 -1.407 1.00 67.19 615 ARG A O 1
ATOM 4759 N N . ILE A 1 616 ? 28.051 -1.055 0.157 1.00 67.31 616 ILE A N 1
ATOM 4760 C CA . ILE A 1 616 ? 26.935 -0.794 1.068 1.00 67.31 616 ILE A CA 1
ATOM 4761 C C . ILE A 1 616 ? 27.201 0.350 2.060 1.00 67.31 616 ILE A C 1
ATOM 4763 O O . ILE A 1 616 ? 26.263 0.804 2.706 1.00 67.31 616 ILE A O 1
ATOM 4767 N N . LYS A 1 617 ? 28.426 0.901 2.135 1.00 67.00 617 LYS A N 1
ATOM 4768 C CA . LYS A 1 617 ? 28.747 2.047 3.019 1.00 67.00 617 LYS A CA 1
ATOM 4769 C C . LYS A 1 617 ? 27.888 3.283 2.759 1.00 67.00 617 LYS A C 1
ATOM 4771 O O . LYS A 1 617 ? 27.678 4.078 3.668 1.00 67.00 617 LYS A O 1
ATOM 4776 N N . VAL A 1 618 ? 27.366 3.438 1.539 1.00 65.06 618 VAL A N 1
ATOM 4777 C CA . VAL A 1 618 ? 26.436 4.526 1.187 1.00 65.06 618 VAL A CA 1
ATOM 4778 C C . VAL A 1 618 ? 25.199 4.520 2.091 1.00 65.06 618 VAL A C 1
ATOM 4780 O O . VAL A 1 618 ? 24.673 5.591 2.381 1.00 65.06 618 VAL A O 1
ATOM 4783 N N . ILE A 1 619 ? 24.768 3.351 2.588 1.00 66.56 619 ILE A N 1
ATOM 4784 C CA . ILE A 1 619 ? 23.616 3.272 3.486 1.00 66.56 619 ILE A CA 1
ATOM 4785 C C . ILE A 1 619 ? 23.967 3.444 4.959 1.00 66.56 619 ILE A C 1
ATOM 4787 O O . ILE A 1 619 ? 23.079 3.785 5.729 1.00 66.56 619 ILE A O 1
ATOM 4791 N N . ASP A 1 620 ? 25.234 3.302 5.362 1.00 72.62 620 ASP A N 1
ATOM 4792 C CA . ASP A 1 620 ? 25.632 3.466 6.768 1.00 72.62 620 ASP A CA 1
ATOM 4793 C C . ASP A 1 620 ? 25.289 4.874 7.288 1.00 72.62 620 ASP A C 1
ATOM 4795 O O . ASP A 1 620 ? 24.854 5.019 8.425 1.00 72.62 620 ASP A O 1
ATOM 4799 N N . GLY A 1 621 ? 25.381 5.898 6.431 1.00 66.62 621 GLY A N 1
ATOM 4800 C CA . GLY A 1 621 ? 24.963 7.267 6.759 1.00 66.62 621 GLY A CA 1
ATOM 4801 C C . GLY A 1 621 ? 23.446 7.501 6.768 1.00 66.62 621 GLY A C 1
ATOM 4802 O O . GLY A 1 621 ? 23.003 8.568 7.183 1.00 66.62 621 GLY A O 1
ATOM 4803 N N . MET A 1 622 ? 22.653 6.532 6.301 1.00 68.56 622 MET A N 1
ATOM 4804 C CA . MET A 1 622 ? 21.188 6.589 6.252 1.00 68.56 622 MET A CA 1
ATOM 4805 C C . MET A 1 622 ? 20.531 5.643 7.264 1.00 68.56 622 MET A C 1
ATOM 4807 O O . MET A 1 622 ? 19.357 5.833 7.568 1.00 68.56 622 MET A O 1
ATOM 4811 N N . ILE A 1 623 ? 21.258 4.647 7.795 1.00 69.38 623 ILE A N 1
ATOM 4812 C CA . ILE A 1 623 ? 20.725 3.633 8.721 1.00 69.38 623 ILE A CA 1
ATOM 4813 C C . ILE A 1 623 ? 20.051 4.289 9.915 1.00 69.38 623 ILE A C 1
ATOM 4815 O O . ILE A 1 623 ? 18.911 3.947 10.188 1.00 69.38 623 ILE A O 1
ATOM 4819 N N . ASP A 1 624 ? 20.697 5.253 10.569 1.00 65.81 624 ASP A N 1
ATOM 4820 C CA . ASP A 1 624 ? 20.138 5.866 11.777 1.00 65.81 624 ASP A CA 1
ATOM 4821 C C . ASP A 1 624 ? 18.792 6.556 11.504 1.00 65.81 624 ASP A C 1
ATOM 4823 O O . ASP A 1 624 ? 17.888 6.479 12.327 1.00 65.81 624 ASP A O 1
ATOM 4827 N N . GLN A 1 625 ? 18.630 7.182 10.332 1.00 65.31 625 GLN A N 1
ATOM 4828 C CA . GLN A 1 625 ? 17.364 7.795 9.912 1.00 65.31 625 GLN A CA 1
ATOM 4829 C C . GLN A 1 625 ? 16.326 6.743 9.504 1.00 65.31 625 GLN A C 1
ATOM 4831 O O . GLN A 1 625 ? 15.151 6.884 9.818 1.00 65.31 625 GLN A O 1
ATOM 4836 N N . ILE A 1 626 ? 16.760 5.690 8.808 1.00 63.19 626 ILE A N 1
ATOM 4837 C CA . ILE A 1 626 ? 15.895 4.611 8.324 1.00 63.19 626 ILE A CA 1
ATOM 4838 C C . ILE A 1 626 ? 15.356 3.776 9.483 1.00 63.19 626 ILE A C 1
ATOM 4840 O O . ILE A 1 626 ? 14.176 3.440 9.485 1.00 63.19 626 ILE A O 1
ATOM 4844 N N . THR A 1 627 ? 16.188 3.441 10.473 1.00 60.41 627 THR A N 1
ATOM 4845 C CA . THR A 1 627 ? 15.726 2.668 11.627 1.00 60.41 627 THR A CA 1
ATOM 4846 C C . THR A 1 627 ? 14.684 3.431 12.419 1.00 60.41 627 THR A C 1
ATOM 4848 O O . THR A 1 627 ? 13.813 2.788 12.976 1.00 60.41 627 THR A O 1
ATOM 4851 N N . GLN A 1 628 ? 14.732 4.767 12.392 1.00 60.28 628 GLN A N 1
ATOM 4852 C CA . GLN A 1 628 ? 13.778 5.624 13.087 1.00 60.28 628 GLN A CA 1
ATOM 4853 C C . GLN A 1 628 ? 12.370 5.646 12.473 1.00 60.28 628 GLN A C 1
ATOM 4855 O O . GLN A 1 628 ? 11.438 6.156 13.098 1.00 60.28 628 GLN A O 1
ATOM 4860 N N . ASP A 1 629 ? 12.194 5.102 11.266 1.00 60.03 629 ASP A N 1
ATOM 4861 C CA . ASP A 1 629 ? 10.906 5.114 10.585 1.00 60.03 629 ASP A CA 1
ATOM 4862 C C . ASP A 1 629 ? 9.916 4.100 11.202 1.00 60.03 629 ASP A C 1
ATOM 4864 O O . ASP A 1 629 ? 10.254 2.927 11.366 1.00 60.03 629 ASP A O 1
ATOM 4868 N N . PRO A 1 630 ? 8.657 4.475 11.499 1.00 58.22 630 PRO A N 1
ATOM 4869 C CA . PRO A 1 630 ? 7.663 3.557 12.061 1.00 58.22 630 PRO A CA 1
ATOM 4870 C C . PRO A 1 630 ? 7.374 2.301 11.222 1.00 58.22 630 PRO A C 1
ATOM 4872 O O . PRO A 1 630 ? 6.915 1.294 11.770 1.00 58.22 630 PRO A O 1
ATOM 4875 N N . ALA A 1 631 ? 7.609 2.332 9.907 1.00 56.81 631 ALA A N 1
ATOM 4876 C CA . ALA A 1 631 ? 7.471 1.173 9.033 1.00 56.81 631 ALA A CA 1
ATOM 4877 C C . ALA A 1 631 ? 8.718 0.267 9.040 1.00 56.81 631 ALA A C 1
ATOM 4879 O O . ALA A 1 631 ? 8.599 -0.906 8.675 1.00 56.81 631 ALA A O 1
ATOM 4880 N N . TRP A 1 632 ? 9.869 0.729 9.554 1.00 65.25 632 TRP A N 1
ATOM 4881 C CA . TRP A 1 632 ? 11.121 -0.035 9.672 1.00 65.25 632 TRP A CA 1
ATOM 4882 C C . TRP A 1 632 ? 10.946 -1.482 10.157 1.00 65.25 632 TRP A C 1
ATOM 4884 O O . TRP A 1 632 ? 11.471 -2.385 9.492 1.00 65.25 632 TRP A O 1
ATOM 4894 N N . PRO A 1 633 ? 10.178 -1.771 11.233 1.00 67.06 633 PRO A N 1
ATOM 4895 C CA . PRO A 1 633 ? 10.057 -3.130 11.760 1.00 67.06 633 PRO A CA 1
ATOM 4896 C C . PRO A 1 633 ? 9.531 -4.157 10.750 1.00 67.06 633 PRO A C 1
ATOM 4898 O O . PRO A 1 633 ? 9.846 -5.342 10.865 1.00 67.06 633 PRO A O 1
ATOM 4901 N N . ARG A 1 634 ? 8.770 -3.725 9.734 1.00 66.31 634 ARG A N 1
ATOM 4902 C CA . ARG A 1 634 ? 8.247 -4.595 8.665 1.00 66.31 634 ARG A CA 1
ATOM 4903 C C . ARG A 1 634 ? 9.334 -5.073 7.708 1.00 66.31 634 ARG A C 1
ATOM 4905 O O . ARG A 1 634 ? 9.168 -6.105 7.059 1.00 66.31 634 ARG A O 1
ATOM 4912 N N . HIS A 1 635 ? 10.445 -4.344 7.630 1.00 73.81 635 HIS A N 1
ATOM 4913 C CA . HIS A 1 635 ? 11.511 -4.584 6.663 1.00 73.81 635 HIS A CA 1
ATOM 4914 C C . HIS A 1 635 ? 12.761 -5.229 7.273 1.00 73.81 635 HIS A C 1
ATOM 4916 O O . HIS A 1 635 ? 13.735 -5.452 6.554 1.00 73.81 635 HIS A O 1
ATOM 4922 N N . ILE A 1 636 ? 12.733 -5.576 8.565 1.00 75.75 636 ILE A N 1
ATOM 4923 C CA . ILE A 1 636 ? 13.860 -6.209 9.257 1.00 75.75 636 ILE A CA 1
ATOM 4924 C C . ILE A 1 636 ? 14.066 -7.645 8.755 1.00 75.75 636 ILE A C 1
ATOM 4926 O O . ILE A 1 636 ? 13.203 -8.511 8.889 1.00 75.75 636 ILE A O 1
ATOM 4930 N N . LEU A 1 637 ? 15.260 -7.906 8.230 1.00 73.94 637 LEU A N 1
ATOM 4931 C CA . LEU A 1 637 ? 15.717 -9.212 7.747 1.00 73.94 637 LEU A CA 1
ATOM 4932 C C . LEU A 1 637 ? 16.522 -9.981 8.800 1.00 73.94 637 LEU A C 1
ATOM 4934 O O . LEU A 1 637 ? 16.597 -11.207 8.756 1.00 73.94 637 LEU A O 1
ATOM 4938 N N . GLY A 1 638 ? 17.137 -9.275 9.750 1.00 70.06 638 GLY A N 1
ATOM 4939 C CA . GLY A 1 638 ? 17.968 -9.879 10.785 1.00 70.06 638 GLY A CA 1
ATOM 4940 C C . GLY A 1 638 ? 18.761 -8.855 11.589 1.00 70.06 638 GLY A C 1
ATOM 4941 O O . GLY A 1 638 ? 18.726 -7.658 11.316 1.00 70.06 638 GLY A O 1
ATOM 4942 N N . GLN A 1 639 ? 19.480 -9.344 12.600 1.00 74.12 639 GLN A N 1
ATOM 4943 C CA . GLN A 1 639 ? 20.169 -8.500 13.584 1.00 74.12 639 GLN A CA 1
ATOM 4944 C C . GLN A 1 639 ? 21.670 -8.313 13.319 1.00 74.12 639 GLN A C 1
ATOM 4946 O O . GLN A 1 639 ? 22.285 -7.450 13.946 1.00 74.12 639 GLN A O 1
ATOM 4951 N N . SER A 1 640 ? 22.274 -9.092 12.410 1.00 78.69 640 SER A N 1
ATOM 4952 C CA . SER A 1 640 ? 23.674 -8.880 12.021 1.00 78.69 640 SER A CA 1
ATOM 4953 C C . SER A 1 640 ? 23.836 -7.548 11.288 1.00 78.69 640 SER A C 1
ATOM 4955 O O . SER A 1 640 ? 22.889 -7.054 10.678 1.00 78.69 640 SER A O 1
ATOM 4957 N N . THR A 1 641 ? 25.035 -6.965 11.320 1.00 75.81 641 THR A N 1
ATOM 4958 C CA . THR A 1 641 ? 25.324 -5.682 10.658 1.00 75.81 641 THR A CA 1
ATOM 4959 C C . THR A 1 641 ? 24.937 -5.698 9.179 1.00 75.81 641 THR A C 1
ATOM 4961 O O . THR A 1 641 ? 24.253 -4.790 8.711 1.00 75.81 641 THR A O 1
ATOM 4964 N N . ASP A 1 642 ? 25.294 -6.763 8.458 1.00 75.88 642 ASP A N 1
ATOM 4965 C CA . ASP A 1 642 ? 24.954 -6.898 7.041 1.00 75.88 642 ASP A CA 1
ATOM 4966 C C . ASP A 1 642 ? 23.446 -7.040 6.834 1.00 75.88 642 ASP A C 1
ATOM 4968 O O . ASP A 1 642 ? 22.887 -6.389 5.958 1.00 75.88 642 ASP A O 1
ATOM 4972 N N . MET A 1 643 ? 22.744 -7.794 7.685 1.00 79.38 643 MET A N 1
ATOM 4973 C CA . MET A 1 643 ? 21.285 -7.895 7.590 1.00 79.38 643 MET A CA 1
ATOM 4974 C C . MET A 1 643 ? 20.581 -6.582 7.936 1.00 79.38 643 MET A C 1
ATOM 4976 O O . MET A 1 643 ? 19.573 -6.271 7.308 1.00 79.38 643 MET A O 1
ATOM 4980 N N . LYS A 1 644 ? 21.109 -5.771 8.862 1.00 78.94 644 LYS A N 1
ATOM 4981 C CA . LYS A 1 644 ? 20.591 -4.420 9.137 1.00 78.94 644 LYS A CA 1
ATOM 4982 C C . LYS A 1 644 ? 20.769 -3.498 7.935 1.00 78.94 644 LYS A C 1
ATOM 4984 O O . LYS A 1 644 ? 19.820 -2.825 7.551 1.00 78.94 644 LYS A O 1
ATOM 4989 N N . ARG A 1 645 ? 21.932 -3.528 7.281 1.00 81.19 645 ARG A N 1
ATOM 4990 C CA . ARG A 1 645 ? 22.173 -2.785 6.033 1.00 81.19 645 ARG A CA 1
ATOM 4991 C C . ARG A 1 645 ? 21.244 -3.231 4.902 1.00 81.19 645 ARG A C 1
ATOM 4993 O O . ARG A 1 645 ? 20.673 -2.395 4.209 1.00 81.19 645 ARG A O 1
ATOM 5000 N N . MET A 1 646 ? 21.028 -4.538 4.753 1.00 82.81 646 MET A N 1
ATOM 5001 C CA . MET A 1 646 ? 20.067 -5.076 3.782 1.00 82.81 646 MET A CA 1
ATOM 5002 C C . MET A 1 646 ? 18.624 -4.690 4.119 1.00 82.81 646 MET A C 1
ATOM 5004 O O . MET A 1 646 ? 17.843 -4.394 3.219 1.00 82.81 646 MET A O 1
ATOM 5008 N N . SER A 1 647 ? 18.278 -4.645 5.407 1.00 83.75 647 SER A N 1
ATOM 5009 C CA . SER A 1 647 ? 16.971 -4.171 5.874 1.00 83.75 647 SER A CA 1
ATOM 5010 C C . SER A 1 647 ? 16.794 -2.689 5.537 1.00 83.75 647 SER A C 1
ATOM 5012 O O . SER A 1 647 ? 15.736 -2.297 5.054 1.00 83.75 647 SER A O 1
ATOM 5014 N N . ALA A 1 648 ? 17.850 -1.881 5.700 1.00 82.69 648 ALA A N 1
ATOM 5015 C CA . ALA A 1 648 ? 17.867 -0.463 5.340 1.00 82.69 648 ALA A CA 1
ATOM 5016 C C . ALA A 1 648 ? 17.663 -0.252 3.842 1.00 82.69 648 ALA A C 1
ATOM 5018 O O . ALA A 1 648 ? 16.849 0.579 3.454 1.00 82.69 648 ALA A O 1
ATOM 5019 N N . LEU A 1 649 ? 18.320 -1.051 2.997 1.00 84.12 649 LEU A N 1
ATOM 5020 C CA . LEU A 1 649 ? 18.108 -1.017 1.548 1.00 84.12 649 LEU A CA 1
ATOM 5021 C C . LEU A 1 649 ? 16.672 -1.406 1.191 1.00 84.12 649 LEU A C 1
ATOM 5023 O O . LEU A 1 649 ? 16.050 -0.750 0.358 1.00 84.12 649 LEU A O 1
ATOM 5027 N N . GLN A 1 650 ? 16.131 -2.439 1.848 1.00 85.56 650 GLN A N 1
ATOM 5028 C CA . GLN A 1 650 ? 14.745 -2.851 1.656 1.00 85.56 650 GLN A CA 1
ATOM 5029 C C . GLN A 1 650 ? 13.796 -1.694 1.960 1.00 85.56 650 GLN A C 1
ATOM 5031 O O . GLN A 1 650 ? 13.019 -1.302 1.094 1.00 85.56 650 GLN A O 1
ATOM 5036 N N . PHE A 1 651 ? 13.904 -1.132 3.162 1.00 82.50 651 PHE A N 1
ATOM 5037 C CA . PHE A 1 651 ? 13.103 -0.001 3.609 1.00 82.50 651 PHE A CA 1
ATOM 5038 C C . PHE A 1 651 ? 13.225 1.191 2.652 1.00 82.50 651 PHE A C 1
ATOM 5040 O O . PHE A 1 651 ? 12.222 1.735 2.199 1.00 82.50 651 PHE A O 1
ATOM 5047 N N . TYR A 1 652 ? 14.456 1.544 2.277 1.00 82.94 652 TYR A N 1
ATOM 5048 C CA . TYR A 1 652 ? 14.738 2.633 1.350 1.00 82.94 652 TYR A CA 1
ATOM 5049 C C . TYR A 1 652 ? 14.047 2.440 -0.003 1.00 82.94 652 TYR A C 1
ATOM 5051 O O . TYR A 1 652 ? 13.545 3.402 -0.564 1.00 82.94 652 TYR A O 1
ATOM 5059 N N . GLY A 1 653 ? 13.985 1.216 -0.532 1.00 83.00 653 GLY A N 1
ATOM 5060 C CA . GLY A 1 653 ? 13.242 0.945 -1.761 1.00 83.00 653 GLY A CA 1
ATOM 5061 C C . GLY A 1 653 ? 11.723 1.067 -1.588 1.00 83.00 653 GLY A C 1
ATOM 5062 O O . GLY A 1 653 ? 11.059 1.631 -2.455 1.00 83.00 653 GLY A O 1
ATOM 5063 N N . TYR A 1 654 ? 11.171 0.568 -0.476 1.00 82.56 654 TYR A N 1
ATOM 5064 C CA . TYR A 1 654 ? 9.730 0.631 -0.196 1.00 82.56 654 TYR A CA 1
ATOM 5065 C C . TYR A 1 654 ? 9.235 2.048 0.116 1.00 82.56 654 TYR A C 1
ATOM 5067 O O . TYR A 1 654 ? 8.101 2.372 -0.226 1.00 82.56 654 TYR A O 1
ATOM 5075 N N . SER A 1 655 ? 10.070 2.936 0.661 1.00 79.62 655 SER A N 1
ATOM 5076 C CA . SER A 1 655 ? 9.653 4.312 0.970 1.00 79.62 655 SER A CA 1
ATOM 5077 C C . SER A 1 655 ? 9.253 5.129 -0.270 1.00 79.62 655 SER A C 1
ATOM 5079 O O . SER A 1 655 ? 8.407 6.016 -0.174 1.00 79.62 655 SER A O 1
ATOM 5081 N N . TYR A 1 656 ? 9.776 4.793 -1.458 1.00 77.06 656 TYR A N 1
ATOM 5082 C CA . TYR A 1 656 ? 9.340 5.389 -2.732 1.00 77.06 656 TYR A CA 1
ATOM 5083 C C . TYR A 1 656 ? 8.016 4.819 -3.258 1.00 77.06 656 TYR A C 1
ATOM 5085 O O . TYR A 1 656 ? 7.428 5.400 -4.169 1.00 77.06 656 TYR A O 1
ATOM 5093 N N . LEU A 1 657 ? 7.559 3.688 -2.714 1.00 75.19 657 LEU A N 1
ATOM 5094 C CA . LEU A 1 657 ? 6.314 3.017 -3.093 1.00 75.19 657 LEU A CA 1
ATOM 5095 C C . LEU A 1 657 ? 5.174 3.301 -2.103 1.00 75.19 657 LEU A C 1
ATOM 5097 O O . LEU A 1 657 ? 4.019 3.357 -2.511 1.00 75.19 657 LEU A O 1
ATOM 5101 N N . GLU A 1 658 ? 5.491 3.479 -0.817 1.00 65.94 658 GLU A N 1
ATOM 5102 C CA . GLU A 1 658 ? 4.521 3.513 0.288 1.00 65.94 658 GLU A CA 1
ATOM 5103 C C . GLU A 1 658 ? 4.168 4.926 0.798 1.00 65.94 658 GLU A C 1
ATOM 5105 O O . GLU A 1 658 ? 3.380 5.050 1.734 1.00 65.94 658 GLU A O 1
ATOM 5110 N N . SER A 1 659 ? 4.712 5.999 0.204 1.00 50.16 659 SER A N 1
ATOM 5111 C CA . SER A 1 659 ? 4.463 7.380 0.655 1.00 50.16 659 SER A CA 1
ATOM 5112 C C . SER A 1 659 ? 2.955 7.719 0.663 1.00 50.16 659 SER A C 1
ATOM 5114 O O . SER A 1 659 ? 2.350 7.775 -0.412 1.00 50.16 659 SER A O 1
ATOM 5116 N N . PRO A 1 660 ? 2.340 7.994 1.837 1.00 35.91 660 PRO A N 1
ATOM 5117 C CA . PRO A 1 660 ? 0.911 8.323 1.959 1.00 35.91 660 PRO A CA 1
ATOM 5118 C C . PRO A 1 660 ? 0.549 9.637 1.265 1.00 35.91 660 PRO A C 1
ATOM 5120 O O . PRO A 1 660 ? -0.580 9.830 0.814 1.00 35.91 660 PRO A O 1
ATOM 5123 N N . ASP A 1 661 ? 1.533 10.527 1.154 1.00 38.72 661 ASP A N 1
ATOM 5124 C CA . ASP A 1 661 ? 1.433 11.741 0.377 1.00 38.72 661 ASP A CA 1
ATOM 5125 C C . ASP A 1 661 ? 1.833 11.428 -1.061 1.00 38.72 661 ASP A C 1
ATOM 5127 O O . ASP A 1 661 ? 3.009 11.205 -1.372 1.00 38.72 661 ASP A O 1
ATOM 5131 N N . SER A 1 662 ? 0.851 11.497 -1.954 1.00 36.34 662 SER A N 1
ATOM 5132 C CA . SER A 1 662 ? 1.007 11.653 -3.404 1.00 36.34 662 SER A CA 1
ATOM 5133 C C . SER A 1 662 ? 1.668 12.997 -3.762 1.00 36.34 662 SER A C 1
ATOM 5135 O O . SER A 1 662 ? 1.242 13.724 -4.657 1.00 36.34 662 SER A O 1
ATOM 5137 N N . THR A 1 663 ? 2.734 13.364 -3.052 1.00 41.06 663 THR A N 1
ATOM 5138 C CA . THR A 1 663 ? 3.621 14.437 -3.474 1.00 41.06 663 THR A CA 1
ATOM 5139 C C . THR A 1 663 ? 4.305 14.012 -4.767 1.00 41.06 663 THR A C 1
ATOM 5141 O O . THR A 1 663 ? 4.643 12.846 -4.985 1.00 41.06 663 THR A O 1
ATOM 5144 N N . THR A 1 664 ? 4.545 14.989 -5.635 1.00 49.16 664 THR A N 1
ATOM 5145 C CA . THR A 1 664 ? 5.218 14.846 -6.933 1.00 49.16 664 THR A CA 1
ATOM 5146 C C . THR A 1 664 ? 6.550 14.083 -6.876 1.00 49.16 664 THR A C 1
ATOM 5148 O O . THR A 1 664 ? 7.006 13.589 -7.901 1.00 49.16 664 THR A O 1
ATOM 5151 N N . ALA A 1 665 ? 7.163 13.926 -5.696 1.00 44.41 665 ALA A N 1
ATOM 5152 C CA . ALA A 1 665 ? 8.414 13.202 -5.501 1.00 44.41 665 ALA A CA 1
ATOM 5153 C C . ALA A 1 665 ? 8.316 11.675 -5.714 1.00 44.41 665 ALA A C 1
ATOM 5155 O O . ALA A 1 665 ? 9.259 11.112 -6.271 1.00 44.41 665 ALA A O 1
ATOM 5156 N N . ALA A 1 666 ? 7.212 11.017 -5.325 1.00 49.53 666 ALA A N 1
ATOM 5157 C CA . ALA A 1 666 ? 7.007 9.563 -5.499 1.00 49.53 666 ALA A CA 1
ATOM 5158 C C . ALA A 1 666 ? 6.541 9.179 -6.922 1.00 49.53 666 ALA A C 1
ATOM 5160 O O . ALA A 1 666 ? 6.563 8.013 -7.314 1.00 49.53 666 ALA A O 1
ATOM 5161 N N . GLN A 1 667 ? 6.145 10.176 -7.718 1.00 65.50 667 GLN A N 1
ATOM 5162 C CA . GLN A 1 667 ? 5.772 10.038 -9.130 1.00 65.50 667 GLN A CA 1
ATOM 5163 C C . GLN A 1 667 ? 6.834 10.610 -10.083 1.00 65.50 667 GLN A C 1
ATOM 5165 O O . GLN A 1 667 ? 6.663 10.531 -11.297 1.00 65.50 667 GLN A O 1
ATOM 5170 N N . ASP A 1 668 ? 7.932 11.177 -9.567 1.00 81.62 668 ASP A N 1
ATOM 5171 C CA . ASP A 1 668 ? 9.043 11.657 -10.390 1.00 81.62 668 ASP A CA 1
ATOM 5172 C C . ASP A 1 668 ? 9.875 10.456 -10.873 1.00 81.62 668 ASP A C 1
ATOM 5174 O O . ASP A 1 668 ? 10.501 9.770 -10.049 1.00 81.62 668 ASP A O 1
ATOM 5178 N N . PRO A 1 669 ? 9.959 10.213 -12.197 1.00 84.12 669 PRO A N 1
ATOM 5179 C CA . PRO A 1 669 ? 10.761 9.117 -12.726 1.00 84.12 669 PRO A CA 1
ATOM 5180 C C . PRO A 1 669 ? 12.222 9.190 -12.262 1.00 84.12 669 PRO A C 1
ATOM 5182 O O . PRO A 1 669 ? 12.863 8.169 -12.031 1.00 84.12 669 PRO A O 1
ATOM 5185 N N . SER A 1 670 ? 12.760 10.392 -12.060 1.00 83.69 670 SER A N 1
ATOM 5186 C CA . SER A 1 670 ? 14.150 10.605 -11.654 1.00 83.69 670 SER A CA 1
ATOM 5187 C C . SER A 1 670 ? 14.431 10.079 -10.245 1.00 83.69 670 SER A C 1
ATOM 5189 O O . SER A 1 670 ? 15.525 9.584 -9.984 1.00 83.69 670 SER A O 1
ATOM 5191 N N . ASN A 1 671 ? 13.459 10.153 -9.334 1.00 83.12 671 ASN A N 1
ATOM 5192 C CA . ASN A 1 671 ? 13.601 9.636 -7.972 1.00 83.12 671 ASN A CA 1
ATOM 5193 C C . ASN A 1 671 ? 13.501 8.111 -7.934 1.00 83.12 671 ASN A C 1
ATOM 5195 O O . ASN A 1 671 ? 14.349 7.455 -7.330 1.00 83.12 671 ASN A O 1
ATOM 5199 N N . LEU A 1 672 ? 12.538 7.544 -8.661 1.00 84.75 672 LEU A N 1
ATOM 5200 C CA . LEU A 1 672 ? 12.391 6.095 -8.810 1.00 84.75 672 LEU A CA 1
ATOM 5201 C C . LEU A 1 672 ? 13.637 5.477 -9.462 1.00 84.75 672 LEU A C 1
ATOM 5203 O O . LEU A 1 672 ? 14.163 4.471 -8.986 1.00 84.75 672 LEU A O 1
ATOM 5207 N N . ARG A 1 673 ? 14.191 6.137 -10.486 1.00 85.56 673 ARG A N 1
ATOM 5208 C CA . ARG A 1 673 ? 15.451 5.734 -11.122 1.00 85.56 673 ARG A CA 1
ATOM 5209 C C . ARG A 1 673 ? 16.626 5.739 -10.148 1.00 85.56 673 ARG A C 1
ATOM 5211 O O . ARG A 1 673 ? 17.442 4.818 -10.196 1.00 85.56 673 ARG A O 1
ATOM 5218 N N . LYS A 1 674 ? 16.726 6.733 -9.254 1.00 82.31 674 LYS A N 1
ATOM 5219 C CA . LYS A 1 674 ? 17.757 6.756 -8.199 1.00 82.31 674 LYS A CA 1
ATOM 5220 C C . LYS A 1 674 ? 17.616 5.555 -7.265 1.00 82.31 674 LYS A C 1
ATOM 5222 O O . LYS A 1 674 ? 18.615 4.882 -7.027 1.00 82.31 674 LYS A O 1
ATOM 5227 N N . ALA A 1 675 ? 16.402 5.246 -6.804 1.00 83.19 675 ALA A N 1
ATOM 5228 C CA . ALA A 1 675 ? 16.150 4.101 -5.927 1.00 83.19 675 ALA A CA 1
ATOM 5229 C C . ALA A 1 675 ? 16.548 2.767 -6.586 1.00 83.19 675 ALA A C 1
ATOM 5231 O O . ALA A 1 675 ? 17.314 1.994 -6.008 1.00 83.19 675 ALA A O 1
ATOM 5232 N N . ILE A 1 676 ? 16.121 2.548 -7.837 1.00 86.06 676 ILE A N 1
ATOM 5233 C CA . ILE A 1 676 ? 16.509 1.381 -8.651 1.00 86.06 676 ILE A CA 1
ATOM 5234 C C . ILE A 1 676 ? 18.034 1.302 -8.788 1.00 86.06 676 ILE A C 1
ATOM 5236 O O . ILE A 1 676 ? 18.628 0.242 -8.594 1.00 86.06 676 ILE A O 1
ATOM 5240 N N . THR A 1 677 ? 18.681 2.428 -9.096 1.00 81.81 677 THR A N 1
ATOM 5241 C CA . THR A 1 677 ? 20.135 2.495 -9.297 1.00 81.81 677 THR A CA 1
ATOM 5242 C C . THR A 1 677 ? 20.895 2.157 -8.019 1.00 81.81 677 THR A C 1
ATOM 5244 O O . THR A 1 677 ? 21.853 1.391 -8.076 1.00 81.81 677 THR A O 1
ATOM 5247 N N . ILE A 1 678 ? 20.463 2.678 -6.867 1.00 79.75 678 ILE A N 1
ATOM 5248 C CA . ILE A 1 678 ? 21.079 2.387 -5.568 1.00 79.75 678 ILE A CA 1
ATOM 5249 C C . ILE A 1 678 ? 20.976 0.895 -5.258 1.00 79.75 678 ILE A C 1
ATOM 5251 O O . ILE A 1 678 ? 22.009 0.270 -5.031 1.00 79.75 678 ILE A O 1
ATOM 5255 N N . LEU A 1 679 ? 19.773 0.309 -5.313 1.00 82.12 679 LEU A N 1
ATOM 5256 C CA . LEU A 1 679 ? 19.572 -1.118 -5.035 1.00 82.12 679 LEU A CA 1
ATOM 5257 C C . LEU A 1 679 ? 20.412 -1.997 -5.963 1.00 82.12 679 LEU A C 1
ATOM 5259 O O . LEU A 1 679 ? 21.092 -2.912 -5.502 1.00 82.12 679 LEU A O 1
ATOM 5263 N N . ARG A 1 680 ? 20.431 -1.682 -7.259 1.00 81.44 680 ARG A N 1
ATOM 5264 C CA . ARG A 1 680 ? 21.210 -2.412 -8.261 1.00 81.44 680 ARG A CA 1
ATOM 5265 C C . ARG A 1 680 ? 22.718 -2.318 -8.020 1.00 81.44 680 ARG A C 1
ATOM 5267 O O . ARG A 1 680 ? 23.408 -3.334 -8.056 1.00 81.44 680 ARG A O 1
ATOM 5274 N N . ASN A 1 681 ? 23.236 -1.124 -7.729 1.00 77.75 681 ASN A N 1
ATOM 5275 C CA . ASN A 1 681 ? 24.675 -0.888 -7.561 1.00 77.75 681 ASN A CA 1
ATOM 5276 C C . ASN A 1 681 ? 25.269 -1.595 -6.330 1.00 77.75 681 ASN A C 1
ATOM 5278 O O . ASN A 1 681 ? 26.487 -1.764 -6.251 1.00 77.75 681 ASN A O 1
ATOM 5282 N N . THR A 1 682 ? 24.431 -2.073 -5.404 1.00 78.12 682 THR A N 1
ATOM 5283 C CA . THR A 1 682 ? 24.877 -2.949 -4.308 1.00 78.12 682 THR A CA 1
ATOM 5284 C C . THR A 1 682 ? 25.491 -4.253 -4.825 1.00 78.12 682 THR A C 1
ATOM 5286 O O . THR A 1 682 ? 26.348 -4.833 -4.162 1.00 78.12 682 THR A O 1
ATOM 5289 N N . GLY A 1 683 ? 25.069 -4.723 -6.007 1.00 77.94 683 GLY A N 1
ATOM 5290 C CA . GLY A 1 683 ? 25.484 -5.996 -6.597 1.00 77.94 683 GLY A CA 1
ATOM 5291 C C . GLY A 1 683 ? 24.912 -7.238 -5.906 1.00 77.94 683 GLY A C 1
ATOM 5292 O O . GLY A 1 683 ? 25.184 -8.344 -6.357 1.00 77.94 683 GLY A O 1
ATOM 5293 N N . VAL A 1 684 ? 24.122 -7.072 -4.841 1.00 79.94 684 VAL A N 1
ATOM 5294 C CA . VAL A 1 684 ? 23.544 -8.184 -4.066 1.00 79.94 684 VAL A CA 1
ATOM 5295 C C . VAL A 1 684 ? 22.027 -8.285 -4.187 1.00 79.94 684 VAL A C 1
ATOM 5297 O O . VAL A 1 684 ? 21.439 -9.257 -3.719 1.00 79.94 684 VAL A O 1
ATOM 5300 N N . TRP A 1 685 ? 21.373 -7.290 -4.789 1.00 86.44 685 TRP A N 1
ATOM 5301 C CA . TRP A 1 685 ? 19.918 -7.243 -4.899 1.00 86.44 685 TRP A CA 1
ATOM 5302 C C . TRP A 1 685 ? 19.435 -7.849 -6.227 1.00 86.44 685 TRP A C 1
ATOM 5304 O O . TRP A 1 685 ? 19.686 -7.260 -7.280 1.00 86.44 685 TRP A O 1
ATOM 5314 N N . PRO A 1 686 ? 18.716 -8.989 -6.228 1.00 88.19 686 PRO A N 1
ATOM 5315 C CA . PRO A 1 686 ? 18.145 -9.533 -7.457 1.00 88.19 686 PRO A CA 1
ATOM 5316 C C . PRO A 1 686 ? 17.042 -8.628 -8.016 1.00 88.19 686 PRO A C 1
ATOM 5318 O O . PRO A 1 686 ? 16.166 -8.180 -7.279 1.00 88.19 686 PRO A O 1
ATOM 5321 N N . ILE A 1 687 ? 17.004 -8.430 -9.334 1.00 87.81 687 ILE A N 1
ATOM 5322 C CA . ILE A 1 687 ? 15.972 -7.607 -9.997 1.00 87.81 687 ILE A CA 1
ATOM 5323 C C . ILE A 1 687 ? 14.540 -8.138 -9.807 1.00 87.81 687 ILE A C 1
ATOM 5325 O O . ILE A 1 687 ? 13.583 -7.374 -9.877 1.00 87.81 687 ILE A O 1
ATOM 5329 N N . SER A 1 688 ? 14.387 -9.438 -9.543 1.00 90.00 688 SER A N 1
ATOM 5330 C CA . SER A 1 688 ? 13.102 -10.092 -9.274 1.00 90.00 688 SER A CA 1
ATOM 5331 C C . SER A 1 688 ? 12.680 -10.036 -7.802 1.00 90.00 688 SER A C 1
ATOM 5333 O O . SER A 1 688 ? 11.567 -10.445 -7.475 1.00 90.00 688 SER A O 1
ATOM 5335 N N . ARG A 1 689 ? 13.541 -9.542 -6.902 1.00 90.69 689 ARG A N 1
ATOM 5336 C CA . ARG A 1 689 ? 13.260 -9.442 -5.467 1.00 90.69 689 ARG A CA 1
ATOM 5337 C C . ARG A 1 689 ? 12.662 -8.079 -5.129 1.00 90.69 689 ARG A C 1
ATOM 5339 O O . ARG A 1 689 ? 13.291 -7.041 -5.339 1.00 90.69 689 ARG A O 1
ATOM 5346 N N . ALA A 1 690 ? 11.464 -8.081 -4.550 1.00 89.88 690 ALA A N 1
ATOM 5347 C CA . ALA A 1 690 ? 10.793 -6.869 -4.087 1.00 89.88 690 ALA A CA 1
ATOM 5348 C C . ALA A 1 690 ? 11.671 -6.058 -3.107 1.00 89.88 690 ALA A C 1
ATOM 5350 O O . ALA A 1 690 ? 12.311 -6.669 -2.248 1.00 89.88 690 ALA A O 1
ATOM 5351 N N . PRO A 1 691 ? 11.729 -4.714 -3.233 1.00 89.38 691 PRO A N 1
ATOM 5352 C CA . PRO A 1 691 ? 10.796 -3.865 -3.989 1.00 89.38 691 PRO A CA 1
ATOM 5353 C C . PRO A 1 691 ? 11.156 -3.614 -5.471 1.00 89.38 691 PRO A C 1
ATOM 5355 O O . PRO A 1 691 ? 10.459 -2.847 -6.128 1.00 89.38 691 PRO A O 1
ATOM 5358 N N . MET A 1 692 ? 12.194 -4.251 -6.038 1.00 89.94 692 MET A N 1
ATOM 5359 C CA . MET A 1 692 ? 12.645 -3.971 -7.418 1.00 89.94 692 MET A CA 1
ATOM 5360 C C . MET A 1 692 ? 11.554 -4.103 -8.500 1.00 89.94 692 MET A C 1
ATOM 5362 O O . MET A 1 692 ? 11.439 -3.176 -9.304 1.00 89.94 692 MET A O 1
ATOM 5366 N N . PRO A 1 693 ? 10.721 -5.166 -8.541 1.00 91.00 693 PRO A N 1
ATOM 5367 C CA . PRO A 1 693 ? 9.643 -5.271 -9.526 1.00 91.00 693 PRO A CA 1
ATOM 5368 C C . PRO A 1 693 ? 8.652 -4.103 -9.463 1.00 91.00 693 PRO A C 1
ATOM 5370 O O . PRO A 1 693 ? 8.364 -3.484 -10.486 1.00 91.00 693 PRO A O 1
ATOM 5373 N N . ALA A 1 694 ? 8.192 -3.754 -8.258 1.00 88.69 694 ALA A N 1
ATOM 5374 C CA . ALA A 1 694 ? 7.257 -2.654 -8.045 1.00 88.69 694 ALA A CA 1
ATOM 5375 C C . ALA A 1 694 ? 7.884 -1.290 -8.382 1.00 88.69 694 ALA A C 1
ATOM 5377 O O . ALA A 1 694 ? 7.228 -0.449 -8.994 1.00 88.69 694 ALA A O 1
ATOM 5378 N N . LEU A 1 695 ? 9.172 -1.087 -8.076 1.00 88.38 695 LEU A N 1
ATOM 5379 C CA . LEU A 1 695 ? 9.911 0.113 -8.479 1.00 88.38 695 LEU A CA 1
ATOM 5380 C C . LEU A 1 695 ? 10.010 0.245 -10.001 1.00 88.38 695 LEU A C 1
ATOM 5382 O O . LEU A 1 695 ? 9.767 1.329 -10.523 1.00 88.38 695 LEU A O 1
ATOM 5386 N N . TYR A 1 696 ? 10.328 -0.831 -10.728 1.00 90.62 696 TYR A N 1
ATOM 5387 C CA . TYR A 1 696 ? 10.362 -0.801 -12.194 1.00 90.62 696 TYR A CA 1
ATOM 5388 C C . TYR A 1 696 ? 8.986 -0.530 -12.800 1.00 90.62 696 TYR A C 1
ATOM 5390 O O . TYR A 1 696 ? 8.888 0.241 -13.755 1.00 90.62 696 TYR A O 1
ATOM 5398 N N . GLN A 1 697 ? 7.931 -1.130 -12.243 1.00 88.75 697 GLN A N 1
ATOM 5399 C CA . GLN A 1 697 ? 6.560 -0.879 -12.677 1.00 88.75 697 GLN A CA 1
ATOM 5400 C C . GLN A 1 697 ? 6.198 0.595 -12.472 1.00 88.75 697 GLN A C 1
ATOM 5402 O O . GLN A 1 697 ? 5.816 1.268 -13.429 1.00 88.75 697 GLN A O 1
ATOM 5407 N N . GLN A 1 698 ? 6.398 1.127 -11.265 1.00 86.50 698 GLN A N 1
ATOM 5408 C CA . GLN A 1 698 ? 6.101 2.522 -10.947 1.00 86.50 698 GLN A CA 1
ATOM 5409 C C . GLN A 1 698 ? 6.961 3.496 -11.766 1.00 86.50 698 GLN A C 1
ATOM 5411 O O . GLN A 1 698 ? 6.472 4.531 -12.216 1.00 86.50 698 GLN A O 1
ATOM 5416 N N . TYR A 1 699 ? 8.224 3.152 -12.023 1.00 88.38 699 TYR A N 1
ATOM 5417 C CA . TYR A 1 699 ? 9.112 3.928 -12.885 1.00 88.38 699 TYR A CA 1
ATOM 5418 C C . TYR A 1 699 ? 8.606 3.981 -14.328 1.00 88.38 699 TYR A C 1
ATOM 5420 O O . TYR A 1 699 ? 8.554 5.063 -14.912 1.00 88.38 699 TYR A O 1
ATOM 5428 N N . ALA A 1 700 ? 8.164 2.851 -14.890 1.00 87.00 700 ALA A N 1
ATOM 5429 C CA . ALA A 1 700 ? 7.563 2.822 -16.219 1.00 87.00 700 ALA A CA 1
ATOM 5430 C C . ALA A 1 700 ? 6.302 3.701 -16.282 1.00 87.00 700 ALA A C 1
ATOM 5432 O O . ALA A 1 700 ? 6.185 4.517 -17.197 1.00 87.00 700 ALA A O 1
ATOM 5433 N N . VAL A 1 701 ? 5.404 3.609 -15.288 1.00 83.81 701 VAL A N 1
ATOM 5434 C CA . VAL A 1 701 ? 4.208 4.474 -15.180 1.00 83.81 701 VAL A CA 1
ATOM 5435 C C . VAL A 1 701 ? 4.610 5.949 -15.199 1.00 83.81 701 VAL A C 1
ATOM 5437 O O . VAL A 1 701 ? 4.094 6.731 -16.000 1.00 83.81 701 VAL A O 1
ATOM 5440 N N . ALA A 1 702 ? 5.547 6.323 -14.326 1.00 83.25 702 ALA A N 1
ATOM 5441 C CA . ALA A 1 702 ? 6.013 7.691 -14.167 1.00 83.25 702 ALA A CA 1
ATOM 5442 C C . ALA A 1 702 ? 6.634 8.224 -15.466 1.00 83.25 702 ALA A C 1
ATOM 5444 O O . ALA A 1 702 ? 6.310 9.330 -15.904 1.00 83.25 702 ALA A O 1
ATOM 5445 N N . CYS A 1 703 ? 7.501 7.438 -16.115 1.00 84.44 703 CYS A N 1
ATOM 5446 C CA . CYS A 1 703 ? 8.113 7.794 -17.394 1.00 84.44 703 CYS A CA 1
ATOM 5447 C C . CYS A 1 703 ? 7.058 8.070 -18.457 1.00 84.44 703 CYS A C 1
ATOM 5449 O O . CYS A 1 703 ? 7.154 9.068 -19.168 1.00 84.44 703 CYS A O 1
ATOM 5451 N N . LEU A 1 704 ? 6.038 7.224 -18.552 1.00 82.69 704 LEU A N 1
ATOM 5452 C CA . LEU A 1 704 ? 4.967 7.411 -19.516 1.00 82.69 704 LEU A CA 1
ATOM 5453 C C . LEU A 1 704 ? 4.145 8.675 -19.223 1.00 82.69 704 LEU A C 1
ATOM 5455 O O . LEU A 1 704 ? 3.904 9.460 -20.139 1.00 82.69 704 LEU A O 1
ATOM 5459 N N . GLY A 1 705 ? 3.809 8.939 -17.955 1.00 80.12 705 GLY A N 1
ATOM 5460 C CA . GLY A 1 705 ? 3.198 10.206 -17.524 1.00 80.12 705 GLY A CA 1
ATOM 5461 C C . GLY A 1 705 ? 4.028 11.434 -17.915 1.00 80.12 705 GLY A C 1
ATOM 5462 O O . GLY A 1 705 ? 3.490 12.439 -18.378 1.00 80.12 705 GLY A O 1
ATOM 5463 N N . ALA A 1 706 ? 5.353 11.319 -17.823 1.00 81.94 706 ALA A N 1
ATOM 5464 C CA . ALA A 1 706 ? 6.314 12.342 -18.226 1.00 81.94 706 ALA A CA 1
ATOM 5465 C C . ALA A 1 706 ? 6.677 12.320 -19.729 1.00 81.94 706 ALA A C 1
ATOM 5467 O O . ALA A 1 706 ? 7.561 13.068 -20.144 1.00 81.94 706 ALA A O 1
ATOM 5468 N N . LYS A 1 707 ? 6.028 11.478 -20.551 1.00 83.75 707 LYS A N 1
ATOM 5469 C CA . LYS A 1 707 ? 6.312 11.280 -21.991 1.00 83.75 707 LYS A CA 1
ATOM 5470 C C . LYS A 1 707 ? 7.755 10.841 -22.309 1.00 83.75 707 LYS A C 1
ATOM 5472 O O . LYS A 1 707 ? 8.253 11.059 -23.410 1.00 83.75 707 LYS A O 1
ATOM 5477 N N . ARG A 1 708 ? 8.428 10.184 -21.364 1.00 84.12 708 ARG A N 1
ATOM 5478 C CA . ARG A 1 708 ? 9.776 9.597 -21.486 1.00 84.12 708 ARG A CA 1
ATOM 5479 C C . ARG A 1 708 ? 9.680 8.160 -22.021 1.00 84.12 708 ARG A C 1
ATOM 5481 O O . ARG A 1 708 ? 9.988 7.199 -21.316 1.00 84.12 708 ARG A O 1
ATOM 5488 N N . TYR A 1 709 ? 9.202 8.003 -23.259 1.00 85.56 709 TYR A N 1
ATOM 5489 C CA . TYR A 1 709 ? 8.846 6.693 -23.836 1.00 85.56 709 TYR A CA 1
ATOM 5490 C C . TYR A 1 709 ? 10.018 5.713 -23.942 1.00 85.56 709 TYR A C 1
ATOM 5492 O O . TYR A 1 709 ? 9.840 4.524 -23.692 1.00 85.56 709 TYR A O 1
ATOM 5500 N N . ASN A 1 710 ? 11.218 6.203 -24.253 1.00 86.62 710 ASN A N 1
ATOM 5501 C CA . ASN A 1 710 ? 12.413 5.366 -24.375 1.00 86.62 710 ASN A CA 1
ATOM 5502 C C . ASN A 1 710 ? 12.787 4.707 -23.038 1.00 86.62 710 ASN A C 1
ATOM 5504 O O . ASN A 1 710 ? 13.076 3.515 -22.980 1.00 86.62 710 ASN A O 1
ATOM 5508 N N . GLU A 1 711 ? 12.720 5.462 -21.940 1.00 86.44 711 GLU A N 1
ATOM 5509 C CA . GLU A 1 711 ? 13.013 4.941 -20.601 1.00 86.44 711 GLU A CA 1
ATOM 5510 C C . GLU A 1 711 ? 11.929 3.976 -20.117 1.00 86.44 711 GLU A C 1
ATOM 5512 O O . GLU A 1 711 ? 12.246 2.930 -19.545 1.00 86.44 711 GLU A O 1
ATOM 5517 N N . ALA A 1 712 ? 10.661 4.279 -20.416 1.00 88.44 712 ALA A N 1
ATOM 5518 C CA . ALA A 1 712 ? 9.562 3.355 -20.169 1.00 88.44 712 ALA A CA 1
ATOM 5519 C C . ALA A 1 712 ? 9.752 2.035 -20.933 1.00 88.44 712 ALA A C 1
ATOM 5521 O O . ALA A 1 712 ? 9.597 0.969 -20.343 1.00 88.44 712 ALA A O 1
ATOM 5522 N N . LEU A 1 713 ? 10.143 2.089 -22.214 1.00 91.50 713 LEU A N 1
ATOM 5523 C CA . LEU A 1 713 ? 10.399 0.907 -23.042 1.00 91.50 713 LEU A CA 1
ATOM 5524 C C . LEU A 1 713 ? 11.465 0.005 -22.409 1.00 91.50 713 LEU A C 1
ATOM 5526 O O . LEU A 1 713 ? 11.243 -1.193 -22.256 1.00 91.50 713 LEU A O 1
ATOM 5530 N N . VAL A 1 714 ? 12.602 0.571 -21.997 1.00 90.31 714 VAL A N 1
ATOM 5531 C CA . VAL A 1 714 ? 13.694 -0.197 -21.376 1.00 90.31 714 VAL A CA 1
ATOM 5532 C C . VAL A 1 714 ? 13.253 -0.826 -20.049 1.00 90.31 714 VAL A C 1
ATOM 5534 O O . VAL A 1 714 ? 13.561 -1.991 -19.785 1.00 90.31 714 VAL A O 1
ATOM 5537 N N . ALA A 1 715 ? 12.513 -0.088 -19.216 1.00 89.81 715 ALA A N 1
ATOM 5538 C CA . ALA A 1 715 ? 11.962 -0.615 -17.967 1.00 89.81 715 ALA A CA 1
ATOM 5539 C C . ALA A 1 715 ? 10.984 -1.777 -18.216 1.00 89.81 715 ALA A C 1
ATOM 5541 O O . ALA A 1 715 ? 11.076 -2.815 -17.562 1.00 89.81 715 ALA A O 1
ATOM 5542 N N . LEU A 1 716 ? 10.101 -1.638 -19.206 1.00 93.00 716 LEU A N 1
ATOM 5543 C CA . LEU A 1 716 ? 9.123 -2.656 -19.590 1.00 93.00 716 LEU A CA 1
ATOM 5544 C C . LEU A 1 716 ? 9.771 -3.897 -20.216 1.00 93.00 716 LEU A C 1
ATOM 5546 O O . LEU A 1 716 ? 9.326 -5.007 -19.937 1.00 93.00 716 LEU A O 1
ATOM 5550 N N . ILE A 1 717 ? 10.845 -3.742 -20.999 1.00 93.88 717 ILE A N 1
ATOM 5551 C CA . ILE A 1 717 ? 11.634 -4.876 -21.506 1.00 93.88 717 ILE A CA 1
ATOM 5552 C C . ILE A 1 717 ? 12.206 -5.680 -20.335 1.00 93.88 717 ILE A C 1
ATOM 5554 O O . ILE A 1 717 ? 12.097 -6.904 -20.330 1.00 93.88 717 ILE A O 1
ATOM 5558 N N . ARG A 1 718 ? 12.774 -5.019 -19.318 1.00 92.00 718 ARG A N 1
ATOM 5559 C CA . ARG A 1 718 ? 13.296 -5.702 -18.120 1.00 92.00 718 ARG A CA 1
ATOM 5560 C C . ARG A 1 718 ? 12.201 -6.405 -17.329 1.00 92.00 718 ARG A C 1
ATOM 5562 O O . ARG A 1 718 ? 12.394 -7.558 -16.935 1.00 92.00 718 ARG A O 1
ATOM 5569 N N . LEU A 1 719 ? 11.065 -5.732 -17.129 1.00 93.06 719 LEU A N 1
ATOM 5570 C CA . LEU A 1 719 ? 9.899 -6.321 -16.476 1.00 93.06 719 LEU A CA 1
ATOM 5571 C C . LEU A 1 719 ? 9.476 -7.595 -17.201 1.00 93.06 719 LEU A C 1
ATOM 5573 O O . LEU A 1 719 ? 9.551 -8.673 -16.625 1.00 93.06 719 LEU A O 1
ATOM 5577 N N . HIS A 1 720 ? 9.147 -7.491 -18.485 1.00 95.69 720 HIS A N 1
ATOM 5578 C CA . HIS A 1 720 ? 8.612 -8.599 -19.264 1.00 95.69 720 HIS A CA 1
ATOM 5579 C C . HIS A 1 720 ? 9.624 -9.740 -19.486 1.00 95.69 720 HIS A C 1
ATOM 5581 O O . HIS A 1 720 ? 9.276 -10.912 -19.354 1.00 95.69 720 HIS A O 1
ATOM 5587 N N . ALA A 1 721 ? 10.881 -9.427 -19.822 1.00 93.94 721 ALA A N 1
ATOM 5588 C CA . ALA A 1 721 ? 11.853 -10.437 -20.242 1.00 93.94 721 ALA A CA 1
ATOM 5589 C C . ALA A 1 721 ? 12.551 -11.160 -19.077 1.00 93.94 721 ALA A C 1
ATOM 5591 O O . ALA A 1 721 ? 12.965 -12.311 -19.255 1.00 93.94 721 ALA A O 1
ATOM 5592 N N . LEU A 1 722 ? 12.707 -10.506 -17.915 1.00 91.25 722 LEU A N 1
ATOM 5593 C CA . LEU A 1 722 ? 13.499 -11.026 -16.790 1.00 91.25 722 LEU A CA 1
ATOM 5594 C C . LEU A 1 722 ? 12.704 -11.168 -15.485 1.00 91.25 722 LEU A C 1
ATOM 5596 O O . LEU A 1 722 ? 12.819 -12.188 -14.801 1.00 91.25 722 LEU A O 1
ATOM 5600 N N . ILE A 1 723 ? 11.915 -10.155 -15.119 1.00 93.06 723 ILE A N 1
ATOM 5601 C CA . ILE A 1 723 ? 11.259 -10.095 -13.805 1.00 93.06 723 ILE A CA 1
ATOM 5602 C C . ILE A 1 723 ? 9.972 -10.924 -13.803 1.00 93.06 723 ILE A C 1
ATOM 5604 O O . ILE A 1 723 ? 9.842 -11.864 -13.018 1.00 93.06 723 ILE A O 1
ATOM 5608 N N . ASP A 1 724 ? 9.056 -10.622 -14.718 1.00 94.50 724 ASP A N 1
ATOM 5609 C CA . ASP A 1 724 ? 7.725 -11.209 -14.845 1.00 94.50 724 ASP A CA 1
ATOM 5610 C C . ASP A 1 724 ? 7.733 -12.742 -14.889 1.00 94.50 724 ASP A C 1
ATOM 5612 O O . ASP A 1 724 ? 6.979 -13.345 -14.127 1.00 94.50 724 ASP A O 1
ATOM 5616 N N . PRO A 1 725 ? 8.585 -13.419 -15.688 1.00 93.81 725 PRO A N 1
ATOM 5617 C CA . PRO A 1 725 ? 8.612 -14.881 -15.718 1.00 93.81 725 PRO A CA 1
ATOM 5618 C C . PRO A 1 725 ? 9.056 -15.510 -14.392 1.00 93.81 725 PRO A C 1
ATOM 5620 O O . PRO A 1 725 ? 8.775 -16.682 -14.147 1.00 93.81 725 PRO A O 1
ATOM 5623 N N . THR A 1 726 ? 9.751 -14.743 -13.548 1.00 91.12 726 THR A N 1
ATOM 5624 C CA . THR A 1 726 ? 10.216 -15.186 -12.231 1.00 91.12 726 THR A CA 1
ATOM 5625 C C . THR A 1 726 ? 9.128 -15.023 -11.171 1.00 91.12 726 THR A C 1
ATOM 5627 O O . THR A 1 726 ? 8.901 -15.938 -10.380 1.00 91.12 726 THR A O 1
ATOM 5630 N N . ILE A 1 727 ? 8.447 -13.871 -11.142 1.00 90.50 727 ILE A N 1
ATOM 5631 C CA . ILE A 1 727 ? 7.435 -13.561 -10.115 1.00 90.50 727 ILE A CA 1
ATOM 5632 C C . ILE A 1 727 ? 6.028 -14.058 -10.484 1.00 90.50 727 ILE A C 1
ATOM 5634 O O . ILE A 1 727 ? 5.236 -14.361 -9.593 1.00 90.50 727 ILE A O 1
ATOM 5638 N N . TYR A 1 728 ? 5.752 -14.221 -11.781 1.00 92.50 728 TYR A N 1
ATOM 5639 C CA . TYR A 1 728 ? 4.510 -14.742 -12.355 1.00 92.50 728 TYR A CA 1
ATOM 5640 C C . TYR A 1 728 ? 4.829 -15.873 -13.357 1.00 92.50 728 TYR A C 1
ATOM 5642 O O . TYR A 1 728 ? 4.841 -15.667 -14.576 1.00 92.50 728 TYR A O 1
ATOM 5650 N N . PRO A 1 729 ? 5.107 -17.098 -12.881 1.00 90.88 729 PRO A N 1
ATOM 5651 C CA . PRO A 1 729 ? 5.588 -18.183 -13.741 1.00 90.88 729 PRO A CA 1
ATOM 5652 C C . PRO A 1 729 ? 4.635 -18.554 -14.886 1.00 90.88 729 PRO A C 1
ATOM 5654 O O . PRO A 1 729 ? 5.064 -19.026 -15.941 1.00 90.88 729 PRO A O 1
ATOM 5657 N N . GLN A 1 730 ? 3.332 -18.337 -14.707 1.00 94.25 730 GLN A N 1
ATOM 5658 C CA . GLN A 1 730 ? 2.317 -18.665 -15.700 1.00 94.25 730 GLN A CA 1
ATOM 5659 C C . GLN A 1 730 ? 2.319 -17.616 -16.820 1.00 94.25 730 GLN A C 1
ATOM 5661 O O . GLN A 1 730 ? 2.119 -16.431 -16.568 1.00 94.25 730 GLN A O 1
ATOM 5666 N N . ALA A 1 731 ? 2.510 -18.044 -18.073 1.00 94.69 731 ALA A N 1
ATOM 5667 C CA . ALA A 1 731 ? 2.518 -17.139 -19.230 1.00 94.69 731 ALA A CA 1
ATOM 5668 C C . ALA A 1 731 ? 1.216 -16.338 -19.367 1.00 94.69 731 ALA A C 1
ATOM 5670 O O . ALA A 1 731 ? 1.252 -15.157 -19.687 1.00 94.69 731 ALA A O 1
ATOM 5671 N N . HIS A 1 732 ? 0.079 -16.955 -19.041 1.00 95.81 732 HIS A N 1
ATOM 5672 C CA . HIS A 1 732 ? -1.242 -16.328 -19.033 1.00 95.81 732 HIS A CA 1
ATOM 5673 C C . HIS A 1 732 ? -1.570 -15.557 -17.750 1.00 95.81 732 HIS A C 1
ATOM 5675 O O . HIS A 1 732 ? -2.722 -15.160 -17.570 1.00 95.81 732 HIS A O 1
ATOM 5681 N N . HIS A 1 733 ? -0.613 -15.335 -16.843 1.00 96.31 733 HIS A N 1
ATOM 5682 C CA . HIS A 1 733 ? -0.872 -14.523 -15.656 1.00 96.31 733 HIS A CA 1
ATOM 5683 C C . HIS A 1 733 ? -1.295 -13.099 -16.077 1.00 96.31 733 HIS A C 1
ATOM 5685 O O . HIS A 1 733 ? -0.550 -12.451 -16.814 1.00 96.31 733 HIS A O 1
ATOM 5691 N N . PRO A 1 734 ? -2.446 -12.573 -15.616 1.00 94.19 734 PRO A N 1
ATOM 5692 C CA . PRO A 1 734 ? -2.989 -11.305 -16.114 1.00 94.19 734 PRO A CA 1
ATOM 5693 C C . PRO A 1 734 ? -2.038 -10.107 -16.059 1.00 94.19 734 PRO A C 1
ATOM 5695 O O . PRO A 1 734 ? -1.986 -9.334 -17.012 1.00 94.19 734 PRO A O 1
ATOM 5698 N N . VAL A 1 735 ? -1.218 -9.997 -15.010 1.00 92.00 735 VAL A N 1
ATOM 5699 C CA . VAL A 1 735 ? -0.198 -8.936 -14.904 1.00 92.00 735 VAL A CA 1
ATOM 5700 C C . VAL A 1 735 ? 0.836 -9.020 -16.037 1.00 92.00 735 VAL A C 1
ATOM 5702 O O . VAL A 1 735 ? 1.147 -8.004 -16.651 1.00 92.00 735 VAL A O 1
ATOM 5705 N N . ARG A 1 736 ? 1.298 -10.229 -16.399 1.00 94.06 736 ARG A N 1
ATOM 5706 C CA . ARG A 1 736 ? 2.259 -10.419 -17.501 1.00 94.06 736 ARG A CA 1
ATOM 5707 C C . ARG A 1 736 ? 1.686 -9.993 -18.837 1.00 94.06 736 ARG A C 1
ATOM 5709 O O . ARG A 1 736 ? 2.378 -9.374 -19.637 1.00 94.06 736 ARG A O 1
ATOM 5716 N N . ILE A 1 737 ? 0.422 -10.325 -19.068 1.00 95.00 737 ILE A N 1
ATOM 5717 C CA . ILE A 1 737 ? -0.276 -9.984 -20.304 1.00 95.00 737 ILE A CA 1
ATOM 5718 C C . ILE A 1 737 ? -0.440 -8.468 -20.430 1.00 95.00 737 ILE A C 1
ATOM 5720 O O . ILE A 1 737 ? -0.237 -7.913 -21.508 1.00 95.00 737 ILE A O 1
ATOM 5724 N N . VAL A 1 738 ? -0.738 -7.783 -19.327 1.00 91.12 738 VAL A N 1
ATOM 5725 C CA . VAL A 1 738 ? -0.833 -6.319 -19.294 1.00 91.12 738 VAL A CA 1
ATOM 5726 C C . VAL A 1 738 ? 0.531 -5.664 -19.521 1.00 91.12 738 VAL A C 1
ATOM 5728 O O . VAL A 1 738 ? 0.624 -4.727 -20.318 1.00 91.12 738 VAL A O 1
ATOM 5731 N N . HIS A 1 739 ? 1.597 -6.163 -18.888 1.00 92.38 739 HIS A N 1
ATOM 5732 C CA . HIS A 1 739 ? 2.962 -5.679 -19.121 1.00 92.38 739 HIS A CA 1
ATOM 5733 C C . HIS A 1 739 ? 3.406 -5.910 -20.571 1.00 92.38 739 HIS A C 1
ATOM 5735 O O . HIS A 1 739 ? 3.940 -4.996 -21.198 1.00 92.38 739 HIS A O 1
ATOM 5741 N N . ALA A 1 740 ? 3.126 -7.087 -21.137 1.00 95.00 740 ALA A N 1
ATOM 5742 C CA . ALA A 1 740 ? 3.417 -7.407 -22.531 1.00 95.00 740 ALA A CA 1
ATOM 5743 C C . ALA A 1 740 ? 2.659 -6.483 -23.497 1.00 95.00 740 ALA A C 1
ATOM 5745 O O . ALA A 1 740 ? 3.245 -5.974 -24.449 1.00 95.00 740 ALA A O 1
ATOM 5746 N N . TRP A 1 741 ? 1.375 -6.218 -23.242 1.00 92.56 741 TRP A N 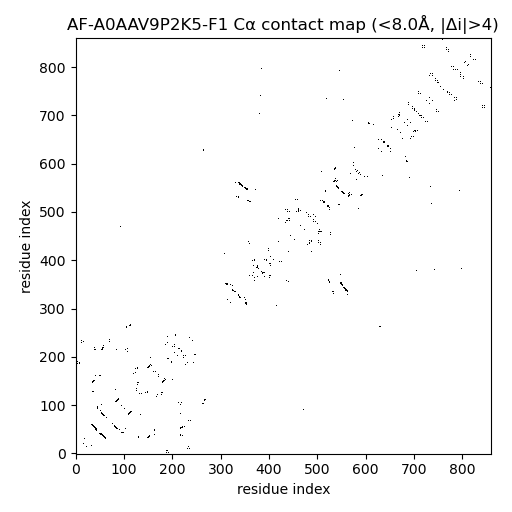1
ATOM 5747 C CA . TRP A 1 741 ? 0.550 -5.325 -24.064 1.00 92.56 741 TRP A CA 1
ATOM 5748 C C . TRP A 1 741 ? 1.022 -3.873 -24.021 1.00 92.56 741 TRP A C 1
ATOM 5750 O O . TRP A 1 741 ? 1.140 -3.212 -25.056 1.00 92.56 741 TRP A O 1
ATOM 5760 N N . THR A 1 742 ? 1.353 -3.399 -22.824 1.00 90.12 742 THR A N 1
ATOM 5761 C CA . THR A 1 742 ? 1.983 -2.096 -22.605 1.00 90.12 742 THR A CA 1
ATOM 5762 C C . THR A 1 742 ? 3.291 -2.003 -23.395 1.00 90.12 742 THR A C 1
ATOM 5764 O O . THR A 1 742 ? 3.483 -1.074 -24.180 1.00 90.12 742 THR A O 1
ATOM 5767 N N . LEU A 1 743 ? 4.171 -3.001 -23.258 1.00 94.31 743 LEU A N 1
ATOM 5768 C CA . LEU A 1 743 ? 5.442 -3.055 -23.975 1.00 94.31 743 LEU A CA 1
ATOM 5769 C C . LEU A 1 743 ? 5.239 -3.076 -25.494 1.00 94.31 743 LEU A C 1
ATOM 5771 O O . LEU A 1 743 ? 5.918 -2.336 -26.197 1.00 94.31 743 LEU A O 1
ATOM 5775 N N . ALA A 1 744 ? 4.287 -3.861 -26.003 1.00 94.19 744 ALA A N 1
ATOM 5776 C CA . ALA A 1 744 ? 3.962 -3.920 -27.426 1.00 94.19 744 ALA A CA 1
ATOM 5777 C C . ALA A 1 744 ? 3.520 -2.545 -27.948 1.00 94.19 744 ALA A C 1
ATOM 5779 O O . ALA A 1 744 ? 3.999 -2.078 -28.981 1.00 94.19 744 ALA A O 1
ATOM 5780 N N . THR A 1 745 ? 2.650 -1.864 -27.203 1.00 90.00 745 THR A N 1
ATOM 5781 C CA . THR A 1 745 ? 2.143 -0.535 -27.563 1.00 90.00 745 THR A CA 1
ATOM 5782 C C . THR A 1 745 ? 3.274 0.492 -27.649 1.00 90.00 745 THR A C 1
ATOM 5784 O O . THR A 1 745 ? 3.361 1.229 -28.633 1.00 90.00 745 THR A O 1
ATOM 5787 N N . ILE A 1 746 ? 4.180 0.509 -26.666 1.00 89.81 746 ILE A N 1
ATOM 5788 C CA . ILE A 1 746 ? 5.331 1.422 -26.663 1.00 89.81 746 ILE A CA 1
ATOM 5789 C C . ILE A 1 746 ? 6.361 1.032 -27.727 1.00 89.81 746 ILE A C 1
ATOM 5791 O O . ILE A 1 746 ? 6.862 1.913 -28.420 1.00 89.81 746 ILE A O 1
ATOM 5795 N N . ALA A 1 747 ? 6.638 -0.260 -27.925 1.00 92.19 747 ALA A N 1
ATOM 5796 C CA . ALA A 1 747 ? 7.538 -0.735 -28.975 1.00 92.19 747 ALA A CA 1
ATOM 5797 C C . ALA A 1 747 ? 7.052 -0.293 -30.360 1.00 92.19 747 ALA A C 1
ATOM 5799 O O . ALA A 1 747 ? 7.838 0.252 -31.133 1.00 92.19 747 ALA A O 1
ATOM 5800 N N . LYS A 1 748 ? 5.747 -0.428 -30.638 1.00 90.38 748 LYS A N 1
ATOM 5801 C CA . LYS A 1 748 ? 5.132 0.088 -31.867 1.00 90.38 748 LYS A CA 1
ATOM 5802 C C . LYS A 1 748 ? 5.299 1.602 -31.981 1.00 90.38 748 LYS A C 1
ATOM 5804 O O . LYS A 1 748 ? 5.754 2.081 -33.015 1.00 90.38 748 LYS A O 1
ATOM 5809 N N . ALA A 1 749 ? 4.957 2.351 -30.933 1.00 87.81 749 ALA A N 1
ATOM 5810 C CA . ALA A 1 749 ? 5.040 3.810 -30.948 1.00 87.81 749 ALA A CA 1
ATOM 5811 C C . ALA A 1 749 ? 6.469 4.312 -31.213 1.00 87.81 749 ALA A C 1
ATOM 5813 O O . ALA A 1 749 ? 6.660 5.158 -32.082 1.00 87.81 749 ALA A O 1
ATOM 5814 N N . VAL A 1 750 ? 7.465 3.750 -30.524 1.00 87.56 750 VAL A N 1
ATOM 5815 C CA . VAL A 1 750 ? 8.884 4.100 -30.693 1.00 87.56 750 VAL A CA 1
ATOM 5816 C C . VAL A 1 750 ? 9.411 3.652 -32.062 1.00 87.56 750 VAL A C 1
ATOM 5818 O O . VAL A 1 750 ? 10.188 4.369 -32.687 1.00 87.56 750 VAL A O 1
ATOM 5821 N N . SER A 1 751 ? 8.945 2.511 -32.587 1.00 88.62 751 SER A N 1
ATOM 5822 C CA . SER A 1 751 ? 9.365 2.011 -33.905 1.00 88.62 751 SER A CA 1
ATOM 5823 C C . SER A 1 751 ? 8.957 2.903 -35.084 1.00 88.62 751 SER A C 1
ATOM 5825 O O . SER A 1 751 ? 9.539 2.774 -36.159 1.00 88.62 751 SER A O 1
ATOM 5827 N N . ASN A 1 752 ? 8.009 3.829 -34.891 1.00 86.81 752 ASN A N 1
ATOM 5828 C CA . ASN A 1 752 ? 7.616 4.795 -35.922 1.00 86.81 752 ASN A CA 1
ATOM 5829 C C . ASN A 1 752 ? 8.696 5.857 -36.197 1.00 86.81 752 ASN A C 1
ATOM 5831 O O . ASN A 1 752 ? 8.639 6.523 -37.228 1.00 86.81 752 ASN A O 1
ATOM 5835 N N . GLU A 1 753 ? 9.685 6.002 -35.310 1.00 85.88 753 GLU A N 1
ATOM 5836 C CA . GLU A 1 753 ? 10.833 6.899 -35.476 1.00 85.88 753 GLU A CA 1
ATOM 5837 C C . GLU A 1 753 ? 12.150 6.088 -35.506 1.00 85.88 753 GLU A C 1
ATOM 5839 O O . GLU A 1 753 ? 12.988 6.192 -34.599 1.00 85.88 753 GLU A O 1
ATOM 5844 N N . PRO A 1 754 ? 12.365 5.242 -36.536 1.00 86.00 754 PRO A N 1
ATOM 5845 C CA . PRO A 1 754 ? 13.470 4.278 -36.567 1.00 86.00 754 PRO A CA 1
ATOM 5846 C C . PRO A 1 754 ? 14.854 4.939 -36.650 1.00 86.00 754 PRO A C 1
ATOM 5848 O O . PRO A 1 754 ? 15.861 4.331 -36.292 1.00 86.00 754 PRO A O 1
ATOM 5851 N N . ASP A 1 755 ? 14.916 6.192 -37.101 1.00 86.94 755 ASP A N 1
ATOM 5852 C CA . ASP A 1 755 ? 16.166 6.915 -37.315 1.00 86.94 755 ASP A CA 1
ATOM 5853 C C . ASP A 1 755 ? 16.754 7.578 -36.068 1.00 86.94 755 ASP A C 1
ATOM 5855 O O . ASP A 1 755 ? 17.873 8.105 -36.139 1.00 86.94 755 ASP A O 1
ATOM 5859 N N . THR A 1 756 ? 16.044 7.540 -34.938 1.00 86.88 756 THR A N 1
ATOM 5860 C CA . THR A 1 756 ? 16.525 8.125 -33.682 1.00 86.88 756 THR A CA 1
ATOM 5861 C C . THR A 1 756 ? 17.798 7.420 -33.189 1.00 86.88 756 THR A C 1
ATOM 5863 O O . THR A 1 756 ? 17.967 6.213 -33.407 1.00 86.88 756 THR A O 1
ATOM 5866 N N . PRO A 1 757 ? 18.708 8.135 -32.493 1.00 85.06 757 PRO A N 1
ATOM 5867 C CA . PRO A 1 757 ? 19.897 7.523 -31.894 1.00 85.06 757 PRO A CA 1
ATOM 5868 C C . PRO A 1 757 ? 19.558 6.330 -30.992 1.00 85.06 757 PRO A C 1
ATOM 5870 O O . PRO A 1 757 ? 20.237 5.306 -31.033 1.00 85.06 757 PRO A O 1
ATOM 5873 N N . PHE A 1 758 ? 18.456 6.435 -30.247 1.00 85.75 758 PHE A N 1
ATOM 5874 C CA . PHE A 1 758 ? 17.944 5.379 -29.380 1.00 85.75 758 PHE A CA 1
ATOM 5875 C C . PHE A 1 758 ? 17.562 4.104 -30.151 1.00 85.75 758 PHE A C 1
ATOM 5877 O O . PHE A 1 758 ? 18.033 3.019 -29.811 1.00 85.75 758 PHE A O 1
ATOM 5884 N N . CYS A 1 759 ? 16.764 4.218 -31.219 1.00 86.94 759 CYS A N 1
ATOM 5885 C CA . CYS A 1 759 ? 16.373 3.069 -32.043 1.00 86.94 759 CYS A CA 1
ATOM 5886 C C . CYS A 1 759 ? 17.587 2.387 -32.690 1.00 86.94 759 CYS A C 1
ATOM 5888 O O . CYS A 1 759 ? 17.691 1.160 -32.671 1.00 86.94 759 CYS A O 1
ATOM 5890 N N . LYS A 1 760 ? 18.547 3.173 -33.193 1.00 86.88 760 LYS A N 1
ATOM 5891 C CA . LYS A 1 760 ? 19.801 2.656 -33.769 1.00 86.88 760 LYS A CA 1
ATOM 5892 C C . LYS A 1 760 ? 20.656 1.925 -32.731 1.00 86.88 760 LYS A C 1
ATOM 5894 O O . LYS A 1 760 ? 21.234 0.886 -33.048 1.00 86.88 760 LYS A O 1
ATOM 5899 N N . ALA A 1 761 ? 20.706 2.431 -31.498 1.00 84.50 761 ALA A N 1
ATOM 5900 C CA . ALA A 1 761 ? 21.391 1.767 -30.393 1.00 84.50 761 ALA A CA 1
ATOM 5901 C C . ALA A 1 761 ? 20.724 0.431 -30.028 1.00 84.50 761 ALA A C 1
ATOM 5903 O O . ALA A 1 761 ? 21.407 -0.579 -29.909 1.00 84.50 761 ALA A O 1
ATOM 5904 N N . LEU A 1 762 ? 19.393 0.368 -29.929 1.00 87.06 762 LEU A N 1
ATOM 5905 C CA . LEU A 1 762 ? 18.696 -0.903 -29.688 1.00 87.06 762 LEU A CA 1
ATOM 5906 C C . LEU A 1 762 ? 18.919 -1.914 -30.818 1.00 87.06 762 LEU A C 1
ATOM 5908 O O . LEU A 1 762 ? 19.179 -3.093 -30.562 1.00 87.06 762 LEU A O 1
ATOM 5912 N N . GLN A 1 763 ? 18.889 -1.451 -32.067 1.00 88.38 763 GLN A N 1
ATOM 5913 C CA . GLN A 1 763 ? 19.126 -2.301 -33.225 1.00 88.38 763 GLN A CA 1
ATOM 5914 C C . GLN A 1 763 ? 20.553 -2.866 -33.249 1.00 88.38 763 GLN A C 1
ATOM 5916 O O . GLN A 1 763 ? 20.729 -4.039 -33.582 1.00 88.38 763 GLN A O 1
ATOM 5921 N N . SER A 1 764 ? 21.569 -2.088 -32.857 1.00 86.88 764 SER A N 1
ATOM 5922 C CA . SER A 1 764 ? 22.953 -2.583 -32.760 1.00 86.88 764 SER A CA 1
ATOM 5923 C C . SER A 1 764 ? 23.121 -3.646 -31.667 1.00 86.88 764 SER A C 1
ATOM 5925 O O . SER A 1 764 ? 23.952 -4.542 -31.804 1.00 86.88 764 SER A O 1
ATOM 5927 N N . CYS A 1 765 ? 22.264 -3.613 -30.643 1.00 86.06 765 CYS A N 1
ATOM 5928 C CA . CYS A 1 765 ? 22.142 -4.653 -29.618 1.00 86.06 765 CYS A CA 1
ATOM 5929 C C . CYS A 1 765 ? 21.329 -5.872 -30.095 1.00 86.06 765 CYS A C 1
ATOM 5931 O O . CYS A 1 765 ? 21.157 -6.844 -29.360 1.00 86.06 765 CYS A O 1
ATOM 5933 N N . GLY A 1 766 ? 20.804 -5.834 -31.323 1.00 88.69 766 GLY A N 1
ATOM 5934 C CA . GLY A 1 766 ? 19.986 -6.892 -31.900 1.00 88.69 766 GLY A CA 1
ATOM 5935 C C . GLY A 1 766 ? 18.524 -6.891 -31.443 1.00 88.69 766 GLY A C 1
ATOM 5936 O O . GLY A 1 766 ? 17.833 -7.890 -31.654 1.00 88.69 766 GLY A O 1
ATOM 5937 N N . VAL A 1 767 ? 18.052 -5.800 -30.829 1.00 91.69 767 VAL A N 1
ATOM 5938 C CA . VAL A 1 767 ? 16.650 -5.597 -30.441 1.00 91.69 767 VAL A CA 1
ATOM 5939 C C . VAL A 1 767 ? 15.916 -4.886 -31.578 1.00 91.69 767 VAL A C 1
ATOM 5941 O O . VAL A 1 767 ? 15.959 -3.665 -31.707 1.00 91.69 767 VAL A O 1
ATOM 5944 N N . ASP A 1 768 ? 15.243 -5.670 -32.415 1.00 93.19 768 ASP A N 1
ATOM 5945 C CA . ASP A 1 768 ? 14.395 -5.171 -33.500 1.00 93.19 768 ASP A CA 1
ATOM 5946 C C . ASP A 1 768 ? 12.987 -4.859 -32.961 1.00 93.19 768 ASP A C 1
ATOM 5948 O O . ASP A 1 768 ? 12.253 -5.768 -32.567 1.00 93.19 768 ASP A O 1
ATOM 5952 N N . LEU A 1 769 ? 12.628 -3.571 -32.889 1.00 93.62 769 LEU A N 1
ATOM 5953 C CA . LEU A 1 769 ? 11.360 -3.123 -32.297 1.00 93.62 769 LEU A CA 1
ATOM 5954 C C . LEU A 1 769 ? 10.112 -3.558 -33.085 1.00 93.62 769 LEU A C 1
ATOM 5956 O O . LEU A 1 769 ? 9.168 -4.022 -32.440 1.00 93.62 769 LEU A O 1
ATOM 5960 N N . PRO A 1 770 ? 10.071 -3.470 -34.431 1.00 93.38 770 PRO A N 1
ATOM 5961 C CA . PRO A 1 770 ? 8.994 -4.072 -35.216 1.00 93.38 770 PRO A CA 1
ATOM 5962 C C . PRO A 1 770 ? 8.791 -5.566 -34.938 1.00 93.38 770 PRO A C 1
ATOM 5964 O O . PRO A 1 770 ? 7.663 -5.996 -34.684 1.00 93.38 770 PRO A O 1
ATOM 5967 N N . VAL A 1 771 ? 9.864 -6.366 -34.930 1.00 94.31 771 VAL A N 1
ATOM 5968 C CA . VAL A 1 771 ? 9.754 -7.808 -34.643 1.00 94.31 771 VAL A CA 1
ATOM 5969 C C . VAL A 1 771 ? 9.337 -8.040 -33.189 1.00 94.31 771 VAL A C 1
ATOM 5971 O O . VAL A 1 771 ? 8.516 -8.919 -32.933 1.00 94.31 771 VAL A O 1
ATOM 5974 N N . LEU A 1 772 ? 9.830 -7.237 -32.239 1.00 96.12 772 LEU A N 1
ATOM 5975 C CA . LEU A 1 772 ? 9.434 -7.305 -30.827 1.00 96.12 772 LEU A CA 1
ATOM 5976 C C . LEU A 1 772 ? 7.941 -7.036 -30.645 1.00 96.12 772 LEU A C 1
ATOM 5978 O O . LEU A 1 772 ? 7.269 -7.775 -29.929 1.00 96.12 772 LEU A O 1
ATOM 5982 N N . PHE A 1 773 ? 7.410 -6.016 -31.318 1.00 95.81 773 PHE A N 1
ATOM 5983 C CA . PHE A 1 773 ? 5.984 -5.715 -31.306 1.00 95.81 773 PHE A CA 1
ATOM 5984 C C . PHE A 1 773 ? 5.146 -6.906 -31.796 1.00 95.81 773 PHE A C 1
ATOM 5986 O O . PHE A 1 773 ? 4.202 -7.312 -31.116 1.00 95.81 773 PHE A O 1
ATOM 5993 N N . LEU A 1 774 ? 5.513 -7.500 -32.938 1.00 95.00 774 LEU A N 1
ATOM 5994 C CA . LEU A 1 774 ? 4.812 -8.663 -33.494 1.00 95.00 774 LEU A CA 1
ATOM 5995 C C . LEU A 1 774 ? 4.927 -9.897 -32.585 1.00 95.00 774 LEU A C 1
ATOM 5997 O O . LEU A 1 774 ? 3.948 -10.622 -32.408 1.00 95.00 774 LEU A O 1
ATOM 6001 N N . ALA A 1 775 ? 6.099 -10.118 -31.979 1.00 96.12 775 ALA A N 1
ATOM 6002 C CA . ALA A 1 775 ? 6.336 -11.202 -31.028 1.00 96.12 775 ALA A CA 1
ATOM 6003 C C . ALA A 1 775 ? 5.400 -11.106 -29.818 1.00 96.12 775 ALA A C 1
ATOM 6005 O O . ALA A 1 775 ? 4.737 -12.080 -29.459 1.00 96.12 775 ALA A O 1
ATOM 6006 N N . LEU A 1 776 ? 5.317 -9.913 -29.223 1.00 97.12 776 LEU A N 1
ATOM 6007 C CA . LEU A 1 776 ? 4.466 -9.644 -28.068 1.00 97.12 776 LEU A CA 1
ATOM 6008 C C . LEU A 1 776 ? 2.986 -9.766 -28.425 1.00 97.12 776 LEU A C 1
ATOM 6010 O O . LEU A 1 776 ? 2.236 -10.397 -27.689 1.00 97.12 776 LEU A O 1
ATOM 6014 N N . LEU A 1 777 ? 2.554 -9.209 -29.561 1.00 95.44 777 LEU A N 1
ATOM 6015 C CA . LEU A 1 777 ? 1.156 -9.288 -29.989 1.00 95.44 777 LEU A CA 1
ATOM 6016 C C . LEU A 1 777 ? 0.704 -10.746 -30.198 1.00 95.44 777 LEU A C 1
ATOM 6018 O O . LEU A 1 777 ? -0.420 -11.089 -29.825 1.00 95.44 777 LEU A O 1
ATOM 6022 N N . ALA A 1 778 ? 1.585 -11.608 -30.717 1.00 94.88 778 ALA A N 1
ATOM 6023 C CA . ALA A 1 778 ? 1.342 -13.048 -30.828 1.00 94.88 778 ALA A CA 1
ATOM 6024 C C . ALA A 1 778 ? 1.236 -13.745 -29.472 1.00 94.88 778 ALA A C 1
ATOM 6026 O O . ALA A 1 778 ? 0.272 -14.477 -29.245 1.00 94.88 778 ALA A O 1
ATOM 6027 N N . GLU A 1 779 ? 2.180 -13.487 -28.563 1.00 95.88 779 GLU A N 1
ATOM 6028 C CA . GLU A 1 779 ? 2.137 -14.031 -27.202 1.00 95.88 779 GLU A CA 1
ATOM 6029 C C . GLU A 1 779 ? 0.834 -13.630 -26.496 1.00 95.88 779 GLU A C 1
ATOM 6031 O O . GLU A 1 779 ? 0.113 -14.477 -25.972 1.00 95.88 779 GLU A O 1
ATOM 6036 N N . ILE A 1 780 ? 0.479 -12.347 -26.528 1.00 96.12 780 ILE A N 1
ATOM 6037 C CA . ILE A 1 780 ? -0.715 -11.821 -25.860 1.00 96.12 780 ILE A CA 1
ATOM 6038 C C . ILE A 1 780 ? -1.980 -12.473 -26.428 1.00 96.12 780 ILE A C 1
ATOM 6040 O O . ILE A 1 780 ? -2.811 -12.952 -25.657 1.00 96.12 780 ILE A O 1
ATOM 6044 N N . HIS A 1 781 ? -2.132 -12.534 -27.757 1.00 96.06 781 HIS A N 1
ATOM 6045 C CA . HIS A 1 781 ? -3.312 -13.139 -28.392 1.00 96.06 781 HIS A CA 1
ATOM 6046 C C . HIS A 1 781 ? -3.495 -14.610 -28.004 1.00 96.06 781 HIS A C 1
ATOM 6048 O O . HIS A 1 781 ? -4.615 -15.032 -27.709 1.00 96.06 781 HIS A O 1
ATOM 6054 N N . GLU A 1 782 ? -2.400 -15.369 -27.917 1.00 96.06 782 GLU A N 1
ATOM 6055 C CA . GLU A 1 782 ? -2.418 -16.770 -27.490 1.00 96.06 782 GLU A CA 1
ATOM 6056 C C . GLU A 1 782 ? -2.837 -16.929 -26.018 1.00 96.06 782 GLU A C 1
ATOM 6058 O O . GLU A 1 782 ? -3.593 -17.841 -25.666 1.00 96.06 782 GLU A O 1
ATOM 6063 N N . GLN A 1 783 ? -2.345 -16.057 -25.135 1.00 97.31 783 GLN A N 1
ATOM 6064 C CA . GLN A 1 783 ? -2.501 -16.226 -23.690 1.00 97.31 783 GLN A CA 1
ATOM 6065 C C . GLN A 1 783 ? -3.777 -15.592 -23.111 1.00 97.31 783 GLN A C 1
ATOM 6067 O O . GLN A 1 783 ? -4.323 -16.097 -22.124 1.00 97.31 783 GLN A O 1
ATOM 6072 N N . VAL A 1 784 ? -4.296 -14.518 -23.713 1.00 95.00 784 VAL A N 1
ATOM 6073 C CA . VAL A 1 784 ? -5.458 -13.758 -23.214 1.00 95.00 784 VAL A CA 1
ATOM 6074 C C . VAL A 1 784 ? -6.718 -14.594 -22.950 1.00 95.00 784 VAL A C 1
ATOM 6076 O O . VAL A 1 784 ? -7.368 -14.336 -21.931 1.00 95.00 784 VAL A O 1
ATOM 6079 N N . PRO A 1 785 ? -7.080 -15.614 -23.757 1.00 95.25 785 PRO A N 1
ATOM 6080 C CA . PRO A 1 785 ? -8.229 -16.470 -23.459 1.00 95.25 785 PRO A CA 1
ATOM 6081 C C . PRO A 1 785 ? -8.166 -17.139 -22.080 1.00 95.25 785 PRO A C 1
ATOM 6083 O O . PRO A 1 785 ? -9.192 -17.263 -21.419 1.00 95.25 785 PRO A O 1
ATOM 6086 N N . ARG A 1 786 ? -6.966 -17.515 -21.616 1.00 95.38 786 ARG A N 1
ATOM 6087 C CA . ARG A 1 786 ? -6.742 -18.088 -20.276 1.00 95.38 786 ARG A CA 1
ATOM 6088 C C . ARG A 1 786 ? -6.527 -17.029 -19.194 1.00 95.38 786 ARG A C 1
ATOM 6090 O O . ARG A 1 786 ? -6.550 -17.356 -18.013 1.00 95.38 786 ARG A O 1
ATOM 6097 N N . SER A 1 787 ? -6.298 -15.784 -19.599 1.00 94.75 787 SER A N 1
ATOM 6098 C CA . SER A 1 787 ? -5.946 -14.676 -18.719 1.00 94.75 787 SER A CA 1
ATOM 6099 C C . SER A 1 787 ? -7.167 -13.846 -18.323 1.00 94.75 787 SER A C 1
ATOM 6101 O O . SER A 1 787 ? -7.650 -13.955 -17.201 1.00 94.75 787 SER A O 1
ATOM 6103 N N . HIS A 1 788 ? -7.721 -13.076 -19.262 1.00 91.69 788 HIS A N 1
ATOM 6104 C CA . HIS A 1 788 ? -8.904 -12.229 -19.068 1.00 91.69 788 HIS A CA 1
ATOM 6105 C C . HIS A 1 788 ? -10.168 -12.855 -19.665 1.00 91.69 788 HIS A C 1
ATOM 6107 O O . HIS A 1 788 ? -11.283 -12.531 -19.252 1.00 91.69 788 HIS A O 1
ATOM 6113 N N . GLY A 1 789 ? -9.999 -13.783 -20.609 1.00 91.19 789 GLY A N 1
ATOM 6114 C CA . GLY A 1 789 ? -11.072 -14.374 -21.401 1.00 91.19 789 GLY A CA 1
ATOM 6115 C C . GLY A 1 789 ? -11.238 -13.686 -22.749 1.00 91.19 789 GLY A C 1
ATOM 6116 O O . GLY A 1 789 ? -11.128 -12.463 -22.866 1.00 91.19 789 GLY A O 1
ATOM 6117 N N . LYS A 1 790 ? -11.551 -14.474 -23.779 1.00 89.31 790 LYS A N 1
ATOM 6118 C CA . LYS A 1 790 ? -11.685 -13.989 -25.162 1.00 89.31 790 LYS A CA 1
ATOM 6119 C C . LYS A 1 790 ? -12.824 -12.977 -25.332 1.00 89.31 790 LYS A C 1
ATOM 6121 O O . LYS A 1 790 ? -12.727 -12.072 -26.153 1.00 89.31 790 LYS A O 1
ATOM 6126 N N . SER A 1 791 ? -13.901 -13.140 -24.567 1.00 85.56 791 SER A N 1
ATOM 6127 C CA . SER A 1 791 ? -15.090 -12.283 -24.609 1.00 85.56 791 SER A CA 1
ATOM 6128 C C . SER A 1 791 ? -14.942 -10.978 -23.820 1.00 85.56 791 SER A C 1
ATOM 6130 O O . SER A 1 791 ? -15.792 -10.100 -23.978 1.00 85.56 791 SER A O 1
ATOM 6132 N N . SER A 1 792 ? -13.890 -10.830 -23.006 1.00 86.75 792 SER A N 1
ATOM 6133 C CA . SER A 1 792 ? -13.644 -9.612 -22.224 1.00 86.75 792 SER A CA 1
ATOM 6134 C C . SER A 1 792 ? -13.358 -8.403 -23.119 1.00 86.75 792 SER A C 1
ATOM 6136 O O . SER A 1 792 ? -12.908 -8.561 -24.256 1.00 86.75 792 SER A O 1
ATOM 6138 N N . SER A 1 793 ? -13.574 -7.185 -22.617 1.00 83.81 793 SER A N 1
ATOM 6139 C CA . SER A 1 793 ? -13.241 -5.955 -23.355 1.00 83.81 793 SER A CA 1
ATOM 6140 C C . SER A 1 793 ? -11.775 -5.919 -23.805 1.00 83.81 793 SER A C 1
ATOM 6142 O O . SER A 1 793 ? -11.489 -5.638 -24.969 1.00 83.81 793 SER A O 1
ATOM 6144 N N . PHE A 1 794 ? -10.854 -6.290 -22.912 1.00 85.44 794 PHE A N 1
ATOM 6145 C CA . PHE A 1 794 ? -9.431 -6.406 -23.216 1.00 85.44 794 PHE A CA 1
ATOM 6146 C C . PHE A 1 794 ? -9.156 -7.514 -24.246 1.00 85.44 794 PHE A C 1
ATOM 6148 O O . PHE A 1 794 ? -8.418 -7.298 -25.204 1.00 85.44 794 PHE A O 1
ATOM 6155 N N . GLY A 1 795 ? -9.818 -8.669 -24.128 1.00 89.25 795 GLY A N 1
ATOM 6156 C CA . GLY A 1 795 ? -9.694 -9.756 -25.101 1.00 89.25 795 GLY A CA 1
ATOM 6157 C C . GLY A 1 795 ? -10.169 -9.397 -26.504 1.00 89.25 795 GLY A C 1
ATOM 6158 O O . GLY A 1 795 ? -9.499 -9.725 -27.481 1.00 89.25 795 GLY A O 1
ATOM 6159 N N . GLN A 1 796 ? -11.267 -8.653 -26.616 1.00 87.25 796 GLN A N 1
ATOM 6160 C CA . GLN A 1 796 ? -11.756 -8.146 -27.898 1.00 87.25 796 GLN A CA 1
ATOM 6161 C C . GLN A 1 796 ? -10.815 -7.097 -28.499 1.00 87.25 796 GLN A C 1
ATOM 6163 O O . GLN A 1 796 ? -10.633 -7.064 -29.714 1.00 87.25 796 GLN A O 1
ATOM 6168 N N . MET A 1 797 ? -10.194 -6.262 -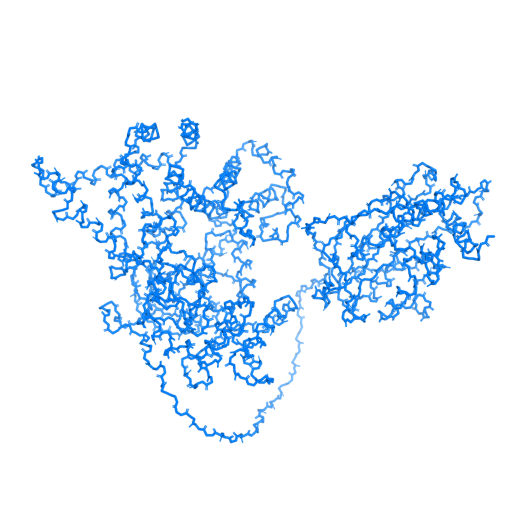27.663 1.00 86.19 797 MET A N 1
ATOM 6169 C CA . MET A 1 797 ? -9.201 -5.282 -28.101 1.00 86.19 797 MET A CA 1
ATOM 6170 C C . MET A 1 797 ? -7.952 -5.956 -28.672 1.00 86.19 797 MET A C 1
ATOM 6172 O O . MET A 1 797 ? -7.517 -5.611 -29.771 1.00 86.19 797 MET A O 1
ATOM 6176 N N . VAL A 1 798 ? -7.417 -6.949 -27.960 1.00 89.62 798 VAL A N 1
ATOM 6177 C CA . VAL A 1 798 ? -6.278 -7.757 -28.411 1.00 89.62 798 VAL A CA 1
ATOM 6178 C C . VAL A 1 798 ? -6.616 -8.482 -29.711 1.00 89.62 798 VAL A C 1
ATOM 6180 O O . VAL A 1 798 ? -5.840 -8.433 -30.660 1.00 89.62 798 VAL A O 1
ATOM 6183 N N . ASP A 1 799 ? -7.784 -9.125 -29.788 1.00 90.94 799 ASP A N 1
ATOM 6184 C CA . ASP A 1 799 ? -8.221 -9.836 -30.992 1.00 90.94 799 ASP A CA 1
ATOM 6185 C C . ASP A 1 799 ? -8.430 -8.888 -32.183 1.00 90.94 799 ASP A C 1
ATOM 6187 O O . ASP A 1 799 ? -8.070 -9.225 -33.309 1.00 90.94 799 ASP A O 1
ATOM 6191 N N . GLY A 1 800 ? -8.942 -7.678 -31.943 1.00 89.69 800 GLY A N 1
ATOM 6192 C CA . GLY A 1 800 ? -9.038 -6.627 -32.954 1.00 89.69 800 GLY A CA 1
ATOM 6193 C C . GLY A 1 800 ? -7.667 -6.210 -33.487 1.00 89.69 800 GLY A C 1
ATOM 6194 O O . GLY A 1 800 ? -7.456 -6.227 -34.698 1.00 89.69 800 GLY A O 1
ATOM 6195 N N . ALA A 1 801 ? -6.717 -5.902 -32.599 1.00 90.69 801 ALA A N 1
ATOM 6196 C CA . ALA A 1 801 ? -5.349 -5.549 -32.984 1.00 90.69 801 ALA A CA 1
ATOM 6197 C C . ALA A 1 801 ? -4.652 -6.689 -33.743 1.00 90.69 801 ALA A C 1
ATOM 6199 O O . ALA A 1 801 ? -4.034 -6.455 -34.782 1.00 90.69 801 ALA A O 1
ATOM 6200 N N . TRP A 1 802 ? -4.810 -7.928 -33.270 1.00 94.06 802 TRP A N 1
ATOM 6201 C CA . TRP A 1 802 ? -4.300 -9.118 -33.944 1.00 94.06 802 TRP A CA 1
ATOM 6202 C C . TRP A 1 802 ? -4.870 -9.256 -35.354 1.00 94.06 802 TRP A C 1
ATOM 6204 O O . TRP A 1 802 ? -4.108 -9.428 -36.299 1.00 94.06 802 TRP A O 1
ATOM 6214 N N . ARG A 1 803 ? -6.194 -9.147 -35.530 1.00 92.88 803 ARG A N 1
ATOM 6215 C CA . ARG A 1 803 ? -6.832 -9.272 -36.851 1.00 92.88 803 ARG A CA 1
ATOM 6216 C C . ARG A 1 803 ? -6.356 -8.207 -37.830 1.00 92.88 803 ARG A C 1
ATOM 6218 O O . ARG A 1 803 ? -6.061 -8.555 -38.965 1.00 92.88 803 ARG A O 1
ATOM 6225 N N . THR A 1 804 ? -6.262 -6.954 -37.387 1.00 93.00 804 THR A N 1
ATOM 6226 C CA . THR A 1 804 ? -5.812 -5.838 -38.230 1.00 93.00 804 THR A CA 1
ATOM 6227 C C . THR A 1 804 ? -4.374 -6.025 -38.705 1.00 93.00 804 THR A C 1
ATOM 6229 O O . THR A 1 804 ? -4.065 -5.710 -39.846 1.00 93.00 804 THR A O 1
ATOM 6232 N N . ILE A 1 805 ? -3.495 -6.556 -37.852 1.00 91.38 805 ILE A N 1
ATOM 6233 C CA . ILE A 1 805 ? -2.052 -6.564 -38.120 1.00 91.38 805 ILE A CA 1
ATOM 6234 C C . ILE A 1 805 ? -1.584 -7.923 -38.648 1.00 91.38 805 ILE A C 1
ATOM 6236 O O . ILE A 1 805 ? -0.913 -7.993 -39.671 1.00 91.38 805 ILE A O 1
ATOM 6240 N N . MET A 1 806 ? -1.938 -9.011 -37.963 1.00 90.19 806 MET A N 1
ATOM 6241 C CA . MET A 1 806 ? -1.399 -10.367 -38.172 1.00 90.19 806 MET A CA 1
ATOM 6242 C C . MET A 1 806 ? -2.460 -11.376 -38.659 1.00 90.19 806 MET A C 1
ATOM 6244 O O . MET A 1 806 ? -2.158 -12.538 -38.961 1.00 90.19 806 MET A O 1
ATOM 6248 N N . GLY A 1 807 ? -3.726 -10.957 -38.720 1.00 89.00 807 GLY A N 1
ATOM 6249 C CA . GLY A 1 807 ? -4.850 -11.762 -39.185 1.00 89.00 807 GLY A CA 1
ATOM 6250 C C . GLY A 1 807 ? -4.832 -12.037 -40.695 1.00 89.00 807 GLY A C 1
ATOM 6251 O O . GLY A 1 807 ? -4.016 -11.480 -41.424 1.00 89.00 807 GLY A O 1
ATOM 6252 N N . PRO A 1 808 ? -5.722 -12.923 -41.184 1.00 89.06 808 PRO A N 1
ATOM 6253 C CA . PRO A 1 808 ? -5.907 -13.123 -42.621 1.00 89.06 808 PRO A CA 1
ATOM 6254 C C . PRO A 1 808 ? -6.371 -11.813 -43.265 1.00 89.06 808 PRO A C 1
ATOM 6256 O O . PRO A 1 808 ? -7.385 -11.269 -42.827 1.00 89.06 808 PRO A O 1
ATOM 6259 N N . GLY A 1 809 ? -5.654 -11.329 -44.279 1.00 87.25 809 GLY A N 1
ATOM 6260 C CA . GLY A 1 809 ? -5.910 -10.022 -44.895 1.00 87.25 809 GLY A CA 1
ATOM 6261 C C . GLY A 1 809 ? -5.595 -8.826 -43.988 1.00 87.25 809 GLY A C 1
ATOM 6262 O O . GLY A 1 809 ? -6.144 -7.752 -44.202 1.00 87.25 809 GLY A O 1
ATOM 6263 N N . GLY A 1 810 ? -4.781 -9.015 -42.945 1.00 90.31 810 GLY A N 1
ATOM 6264 C CA . GLY A 1 810 ? -4.226 -7.919 -42.147 1.00 90.31 810 GLY A CA 1
ATOM 6265 C C . GLY A 1 810 ? -2.980 -7.303 -42.794 1.00 90.31 810 GLY A C 1
ATOM 6266 O O . GLY A 1 810 ? -2.445 -7.842 -43.762 1.00 90.31 810 GLY A O 1
ATOM 6267 N N . GLU A 1 811 ? -2.478 -6.209 -42.217 1.00 91.31 811 GLU A N 1
ATOM 6268 C CA . GLU A 1 811 ? -1.352 -5.412 -42.743 1.00 91.31 811 GLU A CA 1
ATOM 6269 C C . GLU A 1 811 ? -0.123 -6.264 -43.119 1.00 91.31 811 GLU A C 1
ATOM 6271 O O . GLU A 1 811 ? 0.432 -6.123 -44.211 1.00 91.31 811 GLU A O 1
ATOM 6276 N N . LEU A 1 812 ? 0.287 -7.185 -42.239 1.00 88.56 812 LEU A N 1
ATOM 6277 C CA . LEU A 1 812 ? 1.460 -8.032 -42.461 1.00 88.56 812 LEU A CA 1
ATOM 6278 C C . LEU A 1 812 ? 1.222 -9.064 -43.576 1.00 88.56 812 LEU A C 1
ATOM 6280 O O . LEU A 1 812 ? 2.117 -9.323 -44.381 1.00 88.56 812 LEU A O 1
ATOM 6284 N N . ASP A 1 813 ? 0.016 -9.635 -43.634 1.00 89.25 813 ASP A N 1
ATOM 6285 C CA . ASP A 1 813 ? -0.368 -10.618 -44.654 1.00 89.25 813 ASP A CA 1
ATOM 6286 C C . ASP A 1 813 ? -0.440 -9.966 -46.040 1.00 89.25 813 ASP A C 1
ATOM 6288 O O . ASP A 1 813 ? 0.075 -10.515 -47.016 1.00 89.25 813 ASP A O 1
ATOM 6292 N N . GLU A 1 814 ? -0.991 -8.753 -46.130 1.00 91.06 814 GLU A N 1
ATOM 6293 C CA . GLU A 1 814 ? -1.010 -7.963 -47.363 1.00 91.06 814 GLU A CA 1
ATOM 6294 C C . GLU A 1 814 ? 0.406 -7.604 -47.829 1.00 91.06 814 GLU A C 1
ATOM 6296 O O . GLU A 1 814 ? 0.734 -7.796 -49.004 1.00 91.06 814 GLU A O 1
ATOM 6301 N N . GLN A 1 815 ? 1.273 -7.150 -46.918 1.00 89.75 815 GLN A N 1
ATOM 6302 C CA . GLN A 1 815 ? 2.655 -6.779 -47.234 1.00 89.75 815 GLN A CA 1
ATOM 6303 C C . GLN A 1 815 ? 3.459 -7.957 -47.803 1.00 89.75 815 GLN A C 1
ATOM 6305 O O . GLN A 1 815 ? 4.171 -7.803 -48.798 1.00 89.75 815 GLN A O 1
ATOM 6310 N N . TYR A 1 816 ? 3.354 -9.142 -47.202 1.00 89.62 816 TYR A N 1
ATOM 6311 C CA . TYR A 1 816 ? 4.043 -10.334 -47.695 1.00 89.62 816 TYR A CA 1
ATOM 6312 C C . TYR A 1 816 ? 3.401 -10.918 -48.957 1.00 89.62 816 TYR A C 1
ATOM 6314 O O . TYR A 1 816 ? 4.114 -11.399 -49.841 1.00 89.62 816 TYR A O 1
ATOM 6322 N N . SER A 1 817 ? 2.075 -10.841 -49.081 1.00 89.69 817 SER A N 1
ATOM 6323 C CA . SER A 1 817 ? 1.363 -11.273 -50.288 1.00 89.69 817 SER A CA 1
ATOM 6324 C C . SER A 1 817 ? 1.782 -10.451 -51.510 1.00 89.69 817 SER A C 1
ATOM 6326 O O . SER A 1 817 ? 1.989 -11.016 -52.583 1.00 89.69 817 SER A O 1
ATOM 6328 N N . GLN A 1 818 ? 2.015 -9.143 -51.347 1.00 92.25 818 GLN A N 1
ATOM 6329 C CA . GLN A 1 818 ? 2.586 -8.283 -52.397 1.00 92.25 818 GLN A CA 1
ATOM 6330 C C . GLN A 1 818 ? 3.998 -8.716 -52.826 1.00 92.25 818 GLN A C 1
ATOM 6332 O O . GLN A 1 818 ? 4.402 -8.466 -53.960 1.00 92.25 818 GLN A O 1
ATOM 6337 N N . GLN A 1 819 ? 4.735 -9.397 -51.947 1.00 91.19 819 GLN A N 1
ATOM 6338 C CA . GLN A 1 819 ? 6.060 -9.962 -52.223 1.00 91.19 819 GLN A CA 1
ATOM 6339 C C . GLN A 1 819 ? 5.998 -11.418 -52.724 1.00 91.19 819 GLN A C 1
ATOM 6341 O O . GLN A 1 819 ? 7.037 -12.053 -52.899 1.00 91.19 819 GLN A O 1
ATOM 6346 N N . GLY A 1 820 ? 4.798 -11.965 -52.956 1.00 92.06 820 GLY A N 1
ATOM 6347 C CA . GLY A 1 820 ? 4.600 -13.340 -53.422 1.00 92.06 820 GLY A CA 1
ATOM 6348 C C . GLY A 1 820 ? 4.859 -14.413 -52.359 1.00 92.06 820 GLY A C 1
ATOM 6349 O O . GLY A 1 820 ? 5.120 -15.564 -52.708 1.00 92.06 820 GLY A O 1
ATOM 6350 N N . VAL A 1 821 ? 4.822 -14.061 -51.069 1.00 91.69 821 VAL A N 1
ATOM 6351 C CA . VAL A 1 821 ? 5.037 -15.006 -49.964 1.00 91.69 821 VAL A CA 1
ATOM 6352 C C . VAL A 1 821 ? 3.693 -15.513 -49.448 1.00 91.69 821 VAL A C 1
ATOM 6354 O O . VAL A 1 821 ? 2.887 -14.749 -48.921 1.00 91.69 821 VAL A O 1
ATOM 6357 N N . GLU A 1 822 ? 3.460 -16.821 -49.560 1.00 90.81 822 GLU A N 1
ATOM 6358 C CA . GLU A 1 822 ? 2.243 -17.459 -49.051 1.00 90.81 822 GLU A CA 1
ATOM 6359 C C . GLU A 1 822 ? 2.169 -17.442 -47.521 1.00 90.81 822 GLU A C 1
ATOM 6361 O O . GLU A 1 822 ? 3.165 -17.641 -46.824 1.00 90.81 822 GLU A O 1
ATOM 6366 N N . ARG A 1 823 ? 0.957 -17.285 -46.988 1.00 87.12 823 ARG A N 1
ATOM 6367 C CA . ARG A 1 823 ? 0.703 -17.091 -45.556 1.00 87.12 823 ARG A CA 1
ATOM 6368 C C . ARG A 1 823 ? 1.313 -18.133 -44.604 1.00 87.12 823 ARG A C 1
ATOM 6370 O O . ARG A 1 823 ? 1.865 -17.716 -43.587 1.00 87.12 823 ARG A O 1
ATOM 6377 N N . PRO A 1 824 ? 1.294 -19.453 -44.885 1.00 90.50 824 PRO A N 1
ATOM 6378 C CA . PRO A 1 824 ? 1.989 -20.423 -44.032 1.00 90.50 824 PRO A CA 1
ATOM 6379 C C . PRO A 1 824 ? 3.489 -20.121 -43.909 1.00 90.50 824 PRO A C 1
ATOM 6381 O O . PRO A 1 824 ? 4.038 -20.123 -42.810 1.00 90.50 824 PRO A O 1
ATOM 6384 N N . ARG A 1 825 ? 4.132 -19.748 -45.022 1.00 91.00 825 ARG A N 1
ATOM 6385 C CA . ARG A 1 825 ? 5.547 -19.364 -45.051 1.00 91.00 825 ARG A CA 1
ATOM 6386 C C . ARG A 1 825 ? 5.801 -18.044 -44.320 1.00 91.00 825 ARG A C 1
ATOM 6388 O O . ARG A 1 825 ? 6.829 -17.914 -43.664 1.00 91.00 825 ARG A O 1
ATOM 6395 N N . GLN A 1 826 ? 4.871 -17.089 -44.381 1.00 89.06 826 GLN A N 1
ATOM 6396 C CA . GLN A 1 826 ? 4.953 -15.855 -43.586 1.00 89.06 826 GLN A CA 1
ATOM 6397 C C . GLN A 1 826 ? 4.981 -16.160 -42.081 1.00 89.06 826 GLN A C 1
ATOM 6399 O O . GLN A 1 826 ? 5.797 -15.603 -41.348 1.00 89.06 826 GLN A O 1
ATOM 6404 N N . GLN A 1 827 ? 4.113 -17.071 -41.620 1.00 87.00 827 GLN A N 1
ATOM 6405 C CA . GLN A 1 827 ? 4.067 -17.493 -40.218 1.00 87.00 827 GLN A CA 1
ATOM 6406 C C . GLN A 1 827 ? 5.366 -18.186 -39.798 1.00 87.00 827 GLN A C 1
ATOM 6408 O O . GLN A 1 827 ? 5.898 -17.873 -38.737 1.00 87.00 827 GLN A O 1
ATOM 6413 N N . GLU A 1 828 ? 5.914 -19.071 -40.634 1.00 91.56 828 GLU A N 1
ATOM 6414 C CA . GLU A 1 828 ? 7.214 -19.711 -40.387 1.00 91.56 828 GLU A CA 1
ATOM 6415 C C . GLU A 1 828 ? 8.357 -18.690 -40.290 1.00 91.56 828 GLU A C 1
ATOM 6417 O O . GLU A 1 828 ? 9.161 -18.750 -39.358 1.00 91.56 828 GLU A O 1
ATOM 6422 N N . MET A 1 829 ? 8.408 -17.721 -41.210 1.00 91.81 829 MET A N 1
ATOM 6423 C CA . MET A 1 829 ? 9.407 -16.646 -41.200 1.00 91.81 829 MET A CA 1
ATOM 6424 C C . MET A 1 829 ? 9.320 -15.808 -39.924 1.00 91.81 829 MET A C 1
ATOM 6426 O O . MET A 1 829 ? 10.340 -15.572 -39.278 1.00 91.81 829 MET A O 1
ATOM 6430 N N . LEU A 1 830 ? 8.111 -15.404 -39.529 1.00 89.56 830 LEU A N 1
ATOM 6431 C CA . LEU A 1 830 ? 7.908 -14.641 -38.303 1.00 89.56 830 LEU A CA 1
ATOM 6432 C C . LEU A 1 830 ? 8.322 -15.449 -37.067 1.00 89.56 830 LEU A C 1
ATOM 6434 O O . LEU A 1 830 ? 9.023 -14.928 -36.206 1.00 89.56 830 LEU A O 1
ATOM 6438 N N . GLN A 1 831 ? 7.943 -16.726 -36.977 1.00 91.75 831 GLN A N 1
ATOM 6439 C CA . GLN A 1 831 ? 8.351 -17.588 -35.861 1.00 91.75 831 GLN A CA 1
ATOM 6440 C C . GLN A 1 831 ? 9.876 -17.732 -35.777 1.00 91.75 831 GLN A C 1
ATOM 6442 O O . GLN A 1 831 ? 10.440 -17.715 -34.680 1.00 91.75 831 GLN A O 1
ATOM 6447 N N . GLN A 1 832 ? 10.564 -17.805 -36.919 1.00 94.50 832 GLN A N 1
ATOM 6448 C CA . GLN A 1 832 ? 12.024 -17.810 -36.962 1.00 94.50 832 GLN A CA 1
ATOM 6449 C C . GLN A 1 832 ? 12.616 -16.479 -36.466 1.00 94.50 832 GLN A C 1
ATOM 6451 O O . GLN A 1 832 ? 13.520 -16.496 -35.630 1.00 94.50 832 GLN A O 1
ATOM 6456 N N . GLN A 1 833 ? 12.075 -15.336 -36.899 1.00 94.19 833 GLN A N 1
ATOM 6457 C CA . GLN A 1 833 ? 12.500 -14.015 -36.416 1.00 94.19 833 GLN A CA 1
ATOM 6458 C C . GLN A 1 833 ? 12.284 -13.861 -34.903 1.00 94.19 833 GLN A C 1
ATOM 6460 O O . GLN A 1 833 ? 13.184 -13.412 -34.197 1.00 94.19 833 GLN A O 1
ATOM 6465 N N . ILE A 1 834 ? 11.131 -14.295 -34.384 1.00 93.75 834 ILE A N 1
ATOM 6466 C CA . ILE A 1 834 ? 10.816 -14.284 -32.946 1.00 93.75 834 ILE A CA 1
ATOM 6467 C C . ILE A 1 834 ? 11.826 -15.137 -32.166 1.00 93.75 834 ILE A C 1
ATOM 6469 O O . ILE A 1 834 ? 12.345 -14.713 -31.129 1.00 93.75 834 ILE A O 1
ATOM 6473 N N . LYS A 1 835 ? 12.145 -16.332 -32.676 1.00 94.56 835 LYS A N 1
ATOM 6474 C CA . LYS A 1 835 ? 13.114 -17.249 -32.063 1.00 94.56 835 LYS A CA 1
ATOM 6475 C C . LYS A 1 835 ? 14.523 -16.653 -31.997 1.00 94.56 835 LYS A C 1
ATOM 6477 O O . LYS A 1 835 ? 15.231 -16.885 -31.019 1.00 94.56 835 LYS A O 1
ATOM 6482 N N . GLU A 1 836 ? 14.929 -15.894 -33.011 1.00 95.25 836 GLU A N 1
ATOM 6483 C CA . GLU A 1 836 ? 16.221 -15.197 -33.049 1.00 95.25 836 GLU A CA 1
ATOM 6484 C C . GLU A 1 836 ? 16.246 -13.921 -32.198 1.00 95.25 836 GLU A C 1
ATOM 6486 O O . GLU A 1 836 ? 17.302 -13.550 -31.677 1.00 95.25 836 GLU A O 1
ATOM 6491 N N . LEU A 1 837 ? 15.100 -13.253 -32.047 1.00 95.00 837 LEU A N 1
ATOM 6492 C CA . LEU A 1 837 ? 14.959 -12.005 -31.304 1.00 95.00 837 LEU A CA 1
ATOM 6493 C C . LEU A 1 837 ? 15.044 -12.218 -29.788 1.00 95.00 837 LEU A C 1
ATOM 6495 O O . LEU A 1 837 ? 15.798 -11.517 -29.114 1.00 95.00 837 LEU A O 1
ATOM 6499 N N . TRP A 1 838 ? 14.284 -13.163 -29.226 1.00 94.50 838 TRP A N 1
ATOM 6500 C CA . TRP A 1 838 ? 14.142 -13.278 -27.767 1.00 94.50 838 TRP A CA 1
ATOM 6501 C C . TRP A 1 838 ? 15.457 -13.458 -26.992 1.00 94.50 838 TRP A C 1
ATOM 6503 O O . TRP A 1 838 ? 15.604 -12.819 -25.947 1.00 94.50 838 TRP A O 1
ATOM 6513 N N . PRO A 1 839 ? 16.436 -14.262 -27.457 1.00 95.06 839 PRO A N 1
ATOM 6514 C CA . PRO A 1 839 ? 17.745 -14.334 -26.813 1.00 95.06 839 PRO A CA 1
ATOM 6515 C C . PRO A 1 839 ? 18.462 -12.979 -26.765 1.00 95.06 839 PRO A C 1
ATOM 6517 O O . PRO A 1 839 ? 19.073 -12.656 -25.749 1.00 95.06 839 PRO A O 1
ATOM 6520 N N . LYS A 1 840 ? 18.343 -12.165 -27.823 1.00 94.44 840 LYS A N 1
ATOM 6521 C CA . LYS A 1 840 ? 18.949 -10.827 -27.913 1.00 94.44 840 LYS A CA 1
ATOM 6522 C C . LYS A 1 840 ? 18.247 -9.837 -26.989 1.00 94.44 840 LYS A C 1
ATOM 6524 O O . LYS A 1 840 ? 18.914 -9.116 -26.262 1.00 94.44 840 LYS A O 1
ATOM 6529 N N . VAL A 1 841 ? 16.913 -9.867 -26.933 1.00 93.56 841 VAL A N 1
ATOM 6530 C CA . VAL A 1 841 ? 16.123 -9.043 -25.998 1.00 93.56 841 VAL A CA 1
ATOM 6531 C C . VAL A 1 841 ? 16.455 -9.380 -24.545 1.00 93.56 841 VAL A C 1
ATOM 6533 O O . VAL A 1 841 ? 16.627 -8.475 -23.736 1.00 93.56 841 VAL A O 1
ATOM 6536 N N . LYS A 1 842 ? 16.598 -10.667 -24.205 1.00 92.31 842 LYS A N 1
ATOM 6537 C CA . LYS A 1 842 ? 17.010 -11.093 -22.858 1.00 92.31 842 LYS A CA 1
ATOM 6538 C C . LYS A 1 842 ? 18.439 -10.672 -22.527 1.00 92.31 842 LYS A C 1
ATOM 6540 O O . LYS A 1 842 ? 18.674 -10.208 -21.416 1.00 92.31 842 LYS A O 1
ATOM 6545 N N . ALA A 1 843 ? 19.367 -10.813 -23.473 1.00 90.81 843 ALA A N 1
ATOM 6546 C CA . ALA A 1 843 ? 20.743 -10.353 -23.303 1.00 90.81 843 ALA A CA 1
ATOM 6547 C C . ALA A 1 843 ? 20.793 -8.836 -23.079 1.00 90.81 843 ALA A C 1
ATOM 6549 O O . ALA A 1 843 ? 21.406 -8.384 -22.119 1.00 90.81 843 ALA A O 1
ATOM 6550 N N . PHE A 1 844 ? 20.061 -8.070 -23.892 1.00 89.12 844 PHE A N 1
ATOM 6551 C CA . PHE A 1 844 ? 19.903 -6.629 -23.731 1.00 89.12 844 PHE A CA 1
ATOM 6552 C C . PHE A 1 844 ? 19.313 -6.259 -22.362 1.00 89.12 844 PHE A C 1
ATOM 6554 O O . PHE A 1 844 ? 19.853 -5.410 -21.662 1.00 89.12 844 PHE A O 1
ATOM 6561 N N . ALA A 1 845 ? 18.230 -6.922 -21.950 1.00 87.94 845 ALA A N 1
ATOM 6562 C CA . ALA A 1 845 ? 17.581 -6.661 -20.668 1.00 87.94 845 ALA A CA 1
ATOM 6563 C C . ALA A 1 845 ? 18.519 -6.904 -19.469 1.00 87.94 845 ALA A C 1
ATOM 6565 O O . ALA A 1 845 ? 18.365 -6.252 -18.432 1.00 87.94 845 ALA A O 1
ATOM 6566 N N . ALA A 1 846 ? 19.456 -7.848 -19.608 1.00 84.69 846 ALA A N 1
ATOM 6567 C CA . ALA A 1 846 ? 20.408 -8.246 -18.576 1.00 84.69 846 ALA A CA 1
ATOM 6568 C C . ALA A 1 846 ? 21.698 -7.402 -18.559 1.00 84.69 846 ALA A C 1
ATOM 6570 O O . ALA A 1 846 ? 22.457 -7.497 -17.596 1.00 84.69 846 ALA A O 1
ATOM 6571 N N . ASP A 1 847 ? 21.959 -6.589 -19.589 1.00 79.38 847 ASP A N 1
ATOM 6572 C CA . ASP A 1 847 ? 23.178 -5.783 -19.695 1.00 79.38 847 ASP A CA 1
ATOM 6573 C C . ASP A 1 847 ? 22.989 -4.380 -19.094 1.00 79.38 847 ASP A C 1
ATOM 6575 O O . ASP A 1 847 ? 22.433 -3.452 -19.692 1.00 79.38 847 ASP A O 1
ATOM 6579 N N . ASP A 1 848 ? 23.480 -4.216 -17.868 1.00 63.72 848 ASP A N 1
ATOM 6580 C CA . ASP A 1 848 ? 23.398 -2.955 -17.138 1.00 63.72 848 ASP A CA 1
ATOM 6581 C C . ASP A 1 848 ? 24.354 -1.867 -17.638 1.00 63.72 848 ASP A C 1
ATOM 6583 O O . ASP A 1 848 ? 24.044 -0.681 -17.477 1.00 63.72 848 ASP A O 1
ATOM 6587 N N . ALA A 1 849 ? 25.481 -2.240 -18.250 1.00 58.72 849 ALA A N 1
ATOM 6588 C CA . ALA A 1 849 ? 26.453 -1.292 -18.793 1.00 58.72 849 ALA A CA 1
ATOM 6589 C C . ALA A 1 849 ? 25.938 -0.681 -20.101 1.00 58.72 849 ALA A C 1
ATOM 6591 O O . ALA A 1 849 ? 26.051 0.524 -20.324 1.00 58.72 849 ALA A O 1
ATOM 6592 N N . LEU A 1 850 ? 25.291 -1.499 -20.924 1.00 55.38 850 LEU A N 1
ATOM 6593 C CA . LEU A 1 850 ? 24.662 -1.088 -22.173 1.00 55.38 850 LEU A CA 1
ATOM 6594 C C . LEU A 1 850 ? 23.440 -0.191 -21.938 1.00 55.38 850 LEU A C 1
ATOM 6596 O O . LEU A 1 850 ? 23.233 0.786 -22.653 1.00 55.38 850 LEU A O 1
ATOM 6600 N N . ALA A 1 851 ? 22.669 -0.443 -20.877 1.00 49.91 851 ALA A N 1
ATOM 6601 C CA . ALA A 1 851 ? 21.594 0.459 -20.467 1.00 49.91 851 ALA A CA 1
ATOM 6602 C C . ALA A 1 851 ? 22.106 1.825 -19.977 1.00 49.91 851 ALA A C 1
ATOM 6604 O O . ALA A 1 851 ? 21.465 2.838 -20.243 1.00 49.91 851 ALA A O 1
ATOM 6605 N N . ALA A 1 852 ? 23.265 1.871 -19.309 1.00 52.62 852 ALA A N 1
ATOM 6606 C CA . ALA A 1 852 ? 23.908 3.129 -18.924 1.00 52.62 852 ALA A CA 1
ATOM 6607 C C . ALA A 1 852 ? 24.445 3.910 -20.144 1.00 52.62 852 ALA A C 1
ATOM 6609 O O . ALA A 1 852 ? 24.377 5.134 -20.165 1.00 52.62 852 ALA A O 1
ATOM 6610 N N . GLN A 1 853 ? 24.905 3.216 -21.191 1.00 51.97 853 GLN A N 1
ATOM 6611 C CA . GLN A 1 853 ? 25.277 3.838 -22.472 1.00 51.97 853 GLN A CA 1
ATOM 6612 C C . GLN A 1 853 ? 24.060 4.396 -23.226 1.00 51.97 853 GLN A C 1
ATOM 6614 O O . GLN A 1 853 ? 24.138 5.454 -23.846 1.00 51.97 853 GLN A O 1
ATOM 6619 N N . ILE A 1 854 ? 22.913 3.718 -23.148 1.00 54.66 854 ILE A N 1
ATOM 6620 C CA . ILE A 1 854 ? 21.643 4.233 -23.675 1.00 54.66 854 ILE A CA 1
ATOM 6621 C C . ILE A 1 854 ? 21.190 5.465 -22.890 1.00 54.66 854 ILE A C 1
ATOM 6623 O O . ILE A 1 854 ? 20.718 6.420 -23.492 1.00 54.66 854 ILE A O 1
ATOM 6627 N N . ASP A 1 855 ? 21.378 5.483 -21.572 1.00 50.28 855 ASP A N 1
ATOM 6628 C CA . ASP A 1 855 ? 21.096 6.653 -20.741 1.00 50.28 855 ASP A CA 1
ATOM 6629 C C . ASP A 1 855 ? 21.958 7.876 -21.114 1.00 50.28 855 ASP A C 1
ATOM 6631 O O . ASP A 1 855 ? 21.454 8.998 -21.093 1.00 50.28 855 ASP A O 1
ATOM 6635 N N . GLU A 1 856 ? 23.224 7.675 -21.496 1.00 50.06 856 GLU A N 1
ATOM 6636 C CA . GLU A 1 856 ? 24.074 8.732 -22.073 1.00 50.06 856 GLU A CA 1
ATOM 6637 C C . GLU A 1 856 ? 23.575 9.179 -23.456 1.00 50.06 856 GLU A C 1
ATOM 6639 O O . GLU A 1 856 ? 23.553 10.375 -23.743 1.00 50.06 856 GLU A O 1
ATOM 6644 N N . ALA A 1 857 ? 23.103 8.247 -24.290 1.00 48.81 857 ALA A N 1
ATOM 6645 C CA . ALA A 1 857 ? 22.507 8.547 -25.595 1.00 48.81 857 ALA A CA 1
ATOM 6646 C C . ALA A 1 857 ? 21.124 9.228 -25.508 1.00 48.81 857 ALA A C 1
ATOM 6648 O O . ALA A 1 857 ? 20.684 9.818 -26.488 1.00 48.81 857 ALA A O 1
ATOM 6649 N N . LEU A 1 858 ? 20.440 9.140 -24.362 1.00 50.84 858 LEU A N 1
ATOM 6650 C CA . LEU A 1 858 ? 19.170 9.816 -24.065 1.00 50.84 858 LEU A CA 1
ATOM 6651 C C . LEU A 1 858 ? 19.356 11.242 -23.518 1.00 50.84 858 LEU A C 1
ATOM 6653 O O . LEU A 1 858 ? 18.382 11.990 -23.434 1.00 50.84 858 LEU A O 1
ATOM 6657 N N . ALA A 1 859 ? 20.573 11.604 -23.102 1.00 46.72 859 ALA A N 1
ATOM 6658 C CA . ALA A 1 859 ? 20.904 12.929 -22.577 1.00 46.72 859 ALA A CA 1
ATOM 6659 C C . ALA A 1 859 ? 21.293 13.945 -23.671 1.00 46.72 859 ALA A C 1
ATOM 6661 O O . ALA A 1 859 ? 21.370 15.142 -23.381 1.00 46.72 859 ALA A O 1
ATOM 6662 N N . GLY A 1 860 ? 21.548 13.474 -24.897 1.00 33.91 860 GLY A N 1
ATOM 6663 C CA . GLY A 1 860 ? 21.774 14.283 -26.100 1.00 33.91 860 GLY A CA 1
ATOM 6664 C C . GLY A 1 860 ? 20.596 14.194 -27.054 1.00 33.91 860 GLY A C 1
ATOM 6665 O O . GLY A 1 860 ? 20.370 15.200 -27.763 1.00 33.91 860 GLY A O 1
#

InterPro domains:
  IPR001214 SET domain [PF00856] (334-567)
  IPR001214 SET domain [PS50280] (323-568)
  IPR001214 SET domain [SM00317] (323-574)
  IPR002893 Zinc finger, MYND-type [PF01753] (369-421)
  IPR002893 Zinc finger, MYND-type [PS50865] (369-421)
  IPR012337 Ribonuclease H-like superfamily [SSF53098] (34-231)
  IPR036397 Ribonuclease H superfamily [G3DSA:3.30.420.10] (29-235)
  IPR046341 SET domain superfamily [G3DSA:2.170.270.10] (336-595)
  IPR046341 SET domain superfamily [SSF82199] (326-589)
  IPR048519 Gfd2/YDR514C-like, C-terminal domain [PF21762] (35-231)
  IPR050869 Histone-lysine N-methyltransferase [PTHR12197] (320-617)